Protein AF-0000000077833123 (afdb_homodimer)

Organism: Podarcis muralis (NCBI:txid64176)

InterPro domains:
  IPR004303 Protein-arginine deiminase [PIRSF001247] (1-667)
  IPR004303 Protein-arginine deiminase [PTHR10837] (1-667)
  IPR008972 Cupredoxin [SSF49503] (4-114)
  IPR013530 Protein-arginine deiminase, C-terminal [PF03068] (284-664)
  IPR013732 Protein-arginine deiminase (PAD), N-terminal [PF08526] (1-113)
  IPR013733 Protein-arginine deiminase (PAD), central domain [PF08527] (115-273)
  IPR036556 Protein-arginine deiminase, central domain superfamily [G3DSA:2.60.40.1700] (121-293)
  IPR036556 Protein-arginine deiminase, central domain superfamily [SSF110083] (115-293)
  IPR038685 PAD, N-terminal domain superfamily [G3DSA:2.60.40.1860] (1-119)

pLDDT: mean 92.43, std 8.28, range [43.03, 98.88]

Secondary structure (DSSP, 8-state):
---EEEE---SSS-EEEEEETT-EEEE-HHHHPPTT--EEEEEE-TTEEEEEEETTEEEE--SS---EE--TT-EEEEEESS--SSTT-EEEEEEEE-TT-SS-SEEEEEEEEEEEEEEE--TT-SSSPPTT-S--S----STT---EEE-B--S-SSTTS--GGGSS----HHHHTTSEEEEEEEES-HHHHHHEEEEEEE-GGGTTTEEEEEE-SSS--GGGEEEEEBTTB-EEEEPPPSS-SEEEEEEEE-S--BTTB-SEEEEEEEEEEE--TTS-EEEEEEEEEEEEEPPPEE--TTSPEEEEEEE--TT-HHHHHHHHHHHHHHT-EEEEE-HHHHTT---HHHHEEEEEEE-SS-EEEEEEE-TT-STTTTHIIIII-BTTBEEEE----STT----GGGSGGGEEEPPPEEETTEEETT--EEEEESTTSSS-----HHHHHHHHHT-SS--EEEE-TTBSS--GGGTEEEEE-SSTTSEEEEEEEHHHHHHHHHHHIIIIITT-EESTTS-TTS--EEHHHHHH-HHHHHHHHHHHHHHHHHHHHHHHHHT--GGGEEEEE--EEE-SS-TTSEEESS--TTS-EEETTEEEEE-----EETTEEHHHHHHHHHHGGGT-EEEEE--TTTTGGGT--HHHHEEEEEPPPSS-GGGS--/---EEEE---SSS-EEEEEETT-EEEE-HHHHPPTT--EEEEEE-TTEEEEEEETTEEEE--SS-PPEE--TT-EEEEEESS--SSTT-EEEEEEEE-TT-SS-SEEEEEEEEEEEEEEE--TT-SSSPPTT-S--S----STT---EEE-B--S-SSTTS--GGGSS----HHHHTTSEEEEEEEES-HHHHHHEEEEEEE-GGGTTTEEEEEE-SSS--GGGEEEEEBTTB-EEEEPPPTT-SEEEEEEEE-S--BTTB-SEEEEEEEEEEE--TTS-EEEEEEEEEEEEEPPPEE--TTSPEEEEEEE--TT-HHHHHHHHHHHHHHT-EEEEE-HHHHTT---HHHHEEEEEEE-SS-EEEEEEE-TT-STTTTHIIIII-BTTBEEEE----STT----GGGSGGGEEEPPPEEETTEEETT--EEEEE-TTSSS-----HHHHHHHHHT-SS--EEEE-TTBSS--GGGTEEEEE-SSTTSEEEEEEEHHHHHHHHHHHIIIIITT-EESTTS-TTS--EEHHHHHH-HHHHHHHHHHHHHHHHHHHHHHHHHT--GGGEEEEE--EEE-SS-TTSEEESS--TTS-EEETTEEEEE-----EETTEEHHHHHHHHHHGGGT-EEEEE--TTTTGGGT--TTTTEEEEEPPPSS-GGGS--

Nearest PDB structures (foldseek):
  2dw5-assembly1_A  TM=9.706E-01  e=1.388E-95  Homo sapiens
  2dex-assembly1_X  TM=9.723E-01  e=1.840E-94  Homo sapiens
  4n2c-assembly1_A-2  TM=9.463E-01  e=4.541E-90  Homo sapiens
  9b98-assembly1_A-2  TM=9.558E-01  e=1.757E-85  Homo sapiens
  7d4y-assembly1_A  TM=9.375E-01  e=8.943E-87  Homo sapiens

Sequence (1334 aa):
MSEQRWVRLSTEEPTSTVCVLGTEMSLDVCGAAPSGATAFDVWGTSGVNLYIIHNGEVLKIPSCVPKWPLDCKVEVVVTMDQPSAEVNEDKVRISYYKDNGRTPMAKALLHLTCVEISLDADTNRSGTVQRRAKNKKNWTWGPEGKGAILLVNCDRDEPQDKMDNEDKKLESFLDRRDMSLMILTTRGPEDIFEDHQLVLHVSASDADKVGVFHAQGKRKKLSQHTHVLGHGKSSYVVEPSCDEEEHHFYVEGLAFPDIGFSGLVTFHATLLEATAKALPEAPIFNDTVVFRVAPWIMTPNTLQPITVYVCSIKGNADFVVEISKLSKKAGCRLIICPEAENRGDRWIQDEMEIGYTQAPHKSFPVVFDSPRKRELDGFPYKAVLGPDFGYVTRKAEGKGNSVSTLDSFGNLEVSPPVTVRGKEYPLGRVIIGSALPMPHGDKMVKVVRDFLYAQEVQSPIELYSAWLLVGHVDEFMCFVPASDRKGFRLLLASPSRCYKLLKEKEQEGYGDAMMFDGLGKDDKEISITAILADKSLRSINEYCQKCIDWNRDLLKEELELEEEDIIDIPQLFTRSSYSPSKAVAYFPDIVNMLVLGKYLGIPKPFGPIIHEQCCLEEEVRRLLEPLGLSCTFIDDYETYHKDLGEVHCGTNVRRKAFSFKWWNMTPMSEQRWVRLSTEEPTSTVCVLGTEMSLDVCGAAPSGATAFDVWGTSGVNLYIIHNGEVLKIPSCVPKWPLDCKVEVVVTMDQPSAEVNEDKVRISYYKDNGRTPMAKALLHLTCVEISLDADTNRSGTVQRRAKNKKNWTWGPEGKGAILLVNCDRDEPQDKMDNEDKKLESFLDRRDMSLMILTTRGPEDIFEDHQLVLHVSASDADKVGVFHAQGKRKKLSQHTHVLGHGKSSYVVEPSCDEEEHHFYVEGLAFPDIGFSGLVTFHATLLEATAKALPEAPIFNDTVVFRVAPWIMTPNTLQPITVYVCSIKGNADFVVEISKLSKKAGCRLIICPEAENRGDRWIQDEMEIGYTQAPHKSFPVVFDSPRKRELDGFPYKAVLGPDFGYVTRKAEGKGNSVSTLDSFGNLEVSPPVTVRGKEYPLGRVIIGSALPMPHGDKMVKVVRDFLYAQEVQSPIELYSAWLLVGHVDEFMCFVPASDRKGFRLLLASPSRCYKLLKEKEQEGYGDAMMFDGLGKDDKEISITAILADKSLRSINEYCQKCIDWNRDLLKEELELEEEDIIDIPQLFTRSSYSPSKAVAYFPDIVNMLVLGKYLGIPKPFGPIIHEQCCLEEEVRRLLEPLGLSCTFIDDYETYHKDLGEVHCGTNVRRKAFSFKWWNMTP

Foldseek 3Di:
DAAEFEDEWELVDEAEDEAAARHKYKYPLLRHADPQFFKKWKDKDPQKWKWKQDPNDIHGQDPPIDIDTRDPRIIIMIHGHDFDADGLPMKMKMFTDHVVDPHGPTMTMYRYGYKYKAKWFQFQQQQDIDPPDPPQQDFAFAPRTTAFAAEAQFFAADQVDHGLLPDQAQPDVLSLLNWTKIKIFIGYDLVLCVQKWKKKFKDPLCQAFKWKWKQDDDVSDRVRTGTATHPPHGMHTDDDDPPDRMIIMTMHTNDAFFPSHLQKIKMKIWIWHDPDPPDDTDTRDMYMGMYGYWHWAAAALQFAFAEKEFEDDPPCVQQLVLVVVLCVVLVHHYDYHYCVQQVRPQQVQQQWGKTKTDGSSDIAIEIEGFQPPPSNNCCCVNPVRYRRYGYDYWHQDDDPQDAALQSGCLQWHFDDWFAAPNATLNRTAIEGEWQPPDPDTDDHGPRVVRSRCSSVSHHYDYAHQVLAPSSHPLLFWGWAAFPDDRRIAIEGEAQVVQLVLLVVCVVVVQQQFWFCPPPPPVDDIDGSVRCNPDVQQVVSRVVVNVRRVRRVVSCCNVRVDDPVRYDYQHWGWAADPVHRSHIATPFARFSSWRRNNQEIEGAARRAGADPNDRSSVVVVCVRRVVRVHHYDYGHCGVPARVVRHHHNSSMHTDGDHDPDDSSNHDD/DAAEFEDEWELVDEAEDEAEARHKYKYPLLRHADPQFFKKWKDKDPQKWKWKQDPNDIHGQDPPIDIGTRDPRIIIMIHGHDFDADGLPMKMKMFTDHDPDPDGPTMTMYRYGYKYKAKWFQFQQQQDIDPPDPPQQDFAFANRTTAFAAEAQFFAADQVDHGLLPDQAQDDVLSLLNWTKIKIFIGYDLVLCVQKWKKKFKDPLCQAFKWKWKQDDDVSPRVRTGTATHPPHGMHTDHDDPPDRMIIMTMHTNDAFFPSHLQKIKMKIWIWHDPDPVDDTDTRDMYMGMYGYWHWAAAALQFAFAEKEFEDDPPCVQQVVVVVVLCVVLVHHYDYHYCVQQVHPQQVQQQWGKTKTDGSSDIAIEIEGFQPPPSNNCCCVNPVGYRRYGYDYWHQDDPPQDAALQSGCLQWHFDDWFAAPNATLNRGAIEGEWQPPDPDTDDHGPRVVRSRVSSVSHHYDYAHQVLAPSSHPLLFWGWAAFPDDRRIAIEGEAQVVQLVLLVVCVVVVQQQFWFCPPPPDVDDIDGSVRCNVDPQQVVSRVVVNVRRVRRVVSCCNVRVDDPVRYDHQHWGWAADPVGRSHIATPFARFSSWRRNNQEIEGADRRAGADPNDRSSVVVVCVRRVVRVHHYDYGHCCVPARVVRHHHNSSMHTDGDHDPDDSSNHDD

Solvent-accessible surface area (backbone atoms only — not comparable to full-atom values): 68453 Å² total; per-residue (Å²): 127,66,61,52,41,70,41,80,55,32,56,85,51,72,36,75,48,78,42,50,56,76,34,35,35,37,39,37,59,68,78,36,51,59,89,76,48,41,28,30,33,68,47,58,41,90,73,48,45,49,30,34,33,50,92,89,38,78,39,74,61,62,91,71,67,63,74,38,72,64,46,93,65,46,36,42,35,41,38,47,88,62,56,28,82,38,78,54,64,39,44,38,38,38,37,28,14,38,84,90,46,87,60,64,76,46,48,27,40,35,29,32,24,29,25,36,71,43,60,26,31,24,30,76,54,77,57,50,66,37,78,82,62,86,66,29,72,44,69,50,59,23,81,84,31,33,25,20,56,22,32,50,30,37,22,20,76,50,85,93,51,65,43,50,50,74,56,76,66,63,87,45,71,71,55,54,58,49,31,32,61,35,38,41,36,48,45,49,34,68,65,56,51,72,62,25,48,38,34,42,32,40,44,79,92,36,22,76,36,33,38,30,26,38,46,38,72,92,77,52,48,63,88,32,40,42,64,47,33,22,84,83,30,38,31,35,77,56,74,74,50,98,83,48,50,60,43,45,31,40,34,28,18,51,51,66,27,25,59,85,37,85,26,69,39,48,39,35,44,32,36,26,37,64,71,46,96,79,40,62,63,36,65,78,46,73,37,49,36,26,33,33,39,28,40,76,42,71,65,29,53,66,37,52,51,46,35,38,38,35,51,46,45,94,84,36,61,68,44,52,50,52,50,47,54,50,31,54,73,55,66,27,46,76,47,73,42,45,40,89,55,20,63,72,43,52,49,50,16,28,46,38,49,48,26,27,37,54,39,69,76,40,69,35,43,25,34,43,37,38,56,66,68,57,58,43,55,55,38,59,68,70,70,58,34,23,66,71,20,20,54,47,72,48,76,68,68,68,94,87,36,61,80,49,65,38,35,22,33,44,15,53,50,44,41,62,50,38,56,37,95,85,43,68,27,82,62,8,31,29,36,33,21,22,21,57,86,48,66,66,67,63,56,47,38,61,61,57,51,40,36,53,55,36,38,46,64,33,58,70,45,80,36,55,18,52,59,31,63,64,18,33,42,36,71,41,30,38,62,42,56,28,90,54,93,78,44,40,34,41,37,30,51,18,28,64,54,31,52,51,53,46,50,52,40,33,74,74,68,45,27,76,28,33,25,37,62,86,48,61,88,88,48,75,63,43,29,41,49,56,60,76,63,34,61,69,53,49,53,52,23,54,44,49,36,46,41,45,38,44,39,48,33,48,47,27,62,72,49,54,50,55,73,88,37,46,42,75,37,59,32,54,41,33,67,29,91,91,40,66,65,16,32,38,66,61,41,38,42,48,47,19,35,37,61,38,56,47,39,33,41,25,26,37,50,47,38,31,52,55,96,89,32,38,52,56,61,50,51,50,44,65,70,43,36,82,55,64,34,42,84,38,71,39,72,39,51,80,67,24,31,76,74,76,40,34,45,30,37,34,24,41,61,41,53,51,76,75,89,71,59,76,62,43,45,68,118,128,67,61,52,41,69,40,81,54,32,54,85,48,70,37,74,47,77,41,51,57,76,36,36,35,36,39,36,59,66,77,35,51,58,89,74,50,40,25,29,32,66,48,59,40,91,72,49,45,50,31,36,34,49,89,90,38,80,39,73,61,61,93,71,66,64,73,37,72,62,46,94,65,46,34,42,35,40,38,47,88,62,57,29,83,38,78,54,64,39,44,37,37,37,35,29,15,38,73,93,47,87,61,64,76,46,48,28,39,36,30,32,23,29,25,36,69,45,58,27,32,22,29,76,53,77,56,50,66,38,78,82,62,86,66,28,72,43,71,48,61,22,83,83,31,33,24,20,56,22,31,50,31,38,22,19,75,48,86,95,53,65,43,51,50,75,55,78,67,64,87,44,73,72,55,53,59,48,32,32,62,34,39,40,38,49,46,50,35,68,65,55,51,71,62,26,49,39,33,41,32,41,44,80,90,34,21,75,37,34,38,30,26,40,47,39,70,92,77,51,48,63,88,33,40,41,65,48,32,23,84,84,29,38,32,36,77,56,74,76,49,97,84,49,49,61,43,45,30,40,32,28,18,51,51,65,27,26,59,86,37,84,27,68,40,50,39,35,44,32,36,28,37,63,72,45,95,79,40,64,64,35,64,79,45,73,39,48,37,25,32,34,39,28,40,76,42,71,64,29,53,67,37,53,52,44,36,38,37,35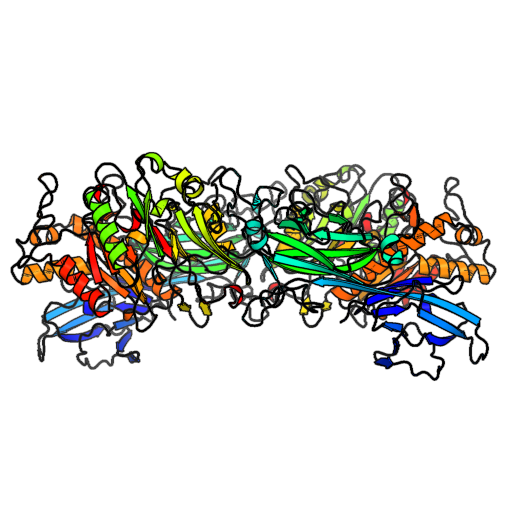,54,44,43,94,84,36,62,70,44,52,51,52,51,49,53,50,29,54,73,55,67,26,47,75,47,73,42,45,40,91,55,21,63,72,44,52,49,50,15,29,44,36,47,49,26,27,38,56,39,70,75,40,69,36,42,26,35,44,37,39,57,67,68,57,59,43,56,57,38,57,67,71,70,60,35,24,66,71,20,19,55,45,72,50,74,68,67,68,94,88,35,63,80,50,63,36,36,24,35,44,17,53,49,43,41,63,50,38,57,38,96,85,43,68,27,82,61,8,31,31,35,35,21,21,21,56,85,48,70,64,68,65,55,46,36,60,61,55,51,38,35,54,57,36,38,46,65,32,56,68,43,81,37,54,18,53,60,30,65,64,18,33,42,36,70,42,29,39,62,41,58,28,90,51,92,77,43,39,32,41,37,31,50,19,26,63,52,31,52,50,52,47,51,51,40,33,73,73,70,44,28,76,28,33,25,37,62,86,49,61,88,88,48,75,61,43,29,41,49,56,58,76,64,34,61,68,53,49,52,51,24,53,46,50,37,46,42,45,39,45,40,47,32,50,45,25,64,73,49,54,51,54,72,87,38,47,44,76,38,60,32,55,42,34,68,29,88,91,39,66,66,17,32,38,66,60,42,37,43,48,46,19,34,36,60,39,57,47,40,31,42,25,26,38,48,47,37,33,52,55,95,88,32,38,53,57,61,52,50,51,41,66,69,43,35,83,54,64,34,43,84,39,72,39,73,38,52,81,68,24,31,75,72,76,38,34,44,29,36,34,24,41,61,41,52,52,76,72,88,70,62,78,61,43,42,67,116

Structure (mmCIF, N/CA/C/O backbone):
data_AF-0000000077833123-model_v1
#
loop_
_entity.id
_entity.type
_entity.pdbx_description
1 polymer 'Protein-arginine deiminase'
#
loop_
_atom_site.group_PDB
_atom_site.id
_atom_site.type_symbol
_atom_site.label_atom_id
_atom_site.label_alt_id
_atom_site.label_comp_id
_atom_site.label_asym_id
_atom_site.label_entity_id
_atom_site.label_seq_id
_atom_site.pdbx_PDB_ins_code
_atom_site.Cartn_x
_atom_site.Cartn_y
_atom_site.Cartn_z
_atom_site.occupancy
_atom_site.B_iso_or_equiv
_atom_site.auth_seq_id
_atom_site.auth_comp_id
_atom_site.auth_asym_id
_atom_site.auth_atom_id
_atom_site.pdbx_PDB_model_num
ATOM 1 N N . MET A 1 1 ? -9.344 9.93 23.531 1 43.25 1 MET A N 1
ATOM 2 C CA . MET A 1 1 ? -9.711 11.211 24.125 1 43.25 1 MET A CA 1
ATOM 3 C C . MET A 1 1 ? -10.664 11.977 23.219 1 43.25 1 MET A C 1
ATOM 5 O O . MET A 1 1 ? -10.586 11.867 21.984 1 43.25 1 MET A O 1
ATOM 9 N N . SER A 1 2 ? -11.711 12.359 23.875 1 51.53 2 SER A N 1
ATOM 10 C CA . SER A 1 2 ? -12.711 13.148 23.141 1 51.53 2 SER A CA 1
ATOM 11 C C . SER A 1 2 ? -12.07 14.328 22.422 1 51.53 2 SER A C 1
ATOM 13 O O . SER A 1 2 ? -11.047 14.852 22.875 1 51.53 2 SER A O 1
ATOM 15 N N . GLU A 1 3 ? -12.5 14.57 21.219 1 78 3 GLU A N 1
ATOM 16 C CA . GLU A 1 3 ? -12.094 15.758 20.469 1 78 3 GLU A CA 1
ATOM 17 C C . GLU A 1 3 ? -12.25 17.016 21.328 1 78 3 GLU A C 1
ATOM 19 O O . GLU A 1 3 ? -13.258 17.188 22.016 1 78 3 GLU A O 1
ATOM 24 N N . GLN A 1 4 ? -11.172 17.703 21.562 1 86.75 4 GLN A N 1
ATOM 25 C CA . GLN A 1 4 ? -11.164 18.906 22.391 1 86.75 4 GLN A CA 1
ATOM 26 C C . GLN A 1 4 ? -10.977 20.156 21.531 1 86.75 4 GLN A C 1
ATOM 28 O O . GLN A 1 4 ? -10.18 20.172 20.609 1 86.75 4 GLN A O 1
ATOM 33 N N . ARG A 1 5 ? -11.828 21.156 21.828 1 93.81 5 ARG A N 1
ATOM 34 C CA . ARG A 1 5 ? -11.734 22.438 21.109 1 93.81 5 ARG A CA 1
ATOM 35 C C . ARG A 1 5 ? -11.312 23.547 22.062 1 93.81 5 ARG A C 1
ATOM 37 O O . ARG A 1 5 ? -11.891 23.719 23.141 1 93.81 5 ARG A O 1
ATOM 44 N N . TRP A 1 6 ? -10.336 24.297 21.672 1 92.94 6 TRP A N 1
ATOM 45 C CA . TRP A 1 6 ? -9.844 25.438 22.438 1 92.94 6 TRP A CA 1
ATOM 46 C C . TRP A 1 6 ? -10.727 26.656 22.203 1 92.94 6 TRP A C 1
ATOM 48 O O . TRP A 1 6 ? -11.016 27.016 21.062 1 92.94 6 TRP A O 1
ATOM 58 N N . VAL A 1 7 ? -11.234 27.281 23.328 1 94 7 VAL A N 1
ATOM 59 C CA . VAL A 1 7 ? -12.133 28.438 23.219 1 94 7 VAL A CA 1
ATOM 60 C C . VAL A 1 7 ? -11.516 29.625 23.938 1 94 7 VAL A C 1
ATOM 62 O O . VAL A 1 7 ? -11.188 29.547 25.125 1 94 7 VAL A O 1
ATOM 65 N N . ARG A 1 8 ? -11.367 30.672 23.234 1 93 8 ARG A N 1
ATOM 66 C CA . ARG A 1 8 ? -10.859 31.922 23.812 1 93 8 ARG A CA 1
ATOM 67 C C . ARG A 1 8 ? -11.992 32.75 24.422 1 93 8 ARG A C 1
ATOM 69 O O . ARG A 1 8 ? -13.078 32.812 23.844 1 93 8 ARG A O 1
ATOM 76 N N . LEU A 1 9 ? -11.742 33.281 25.609 1 94.06 9 LEU A N 1
ATOM 77 C CA . LEU A 1 9 ? -12.719 34.094 26.328 1 94.06 9 LEU A CA 1
ATOM 78 C C . LEU A 1 9 ? -12.359 35.562 26.281 1 94.06 9 LEU A C 1
ATOM 80 O O . LEU A 1 9 ? -11.242 35.906 25.906 1 94.06 9 LEU A O 1
ATOM 84 N N . SER A 1 10 ? -13.422 36.375 26.562 1 92.19 10 SER A N 1
ATOM 85 C CA . SER A 1 10 ? -13.219 37.812 26.625 1 92.19 10 SER A CA 1
ATOM 86 C C . SER A 1 10 ? -13.93 38.406 27.844 1 92.19 10 SER A C 1
ATOM 88 O O . SER A 1 10 ? -15.039 38 28.188 1 92.19 10 SER A O 1
ATOM 90 N N . THR A 1 11 ? -13.266 39.281 28.547 1 93.25 11 THR A N 1
ATOM 91 C CA . THR A 1 11 ? -13.898 40 29.656 1 93.25 11 THR A CA 1
ATOM 92 C C . THR A 1 11 ? -14.562 41.281 29.172 1 93.25 11 THR A C 1
ATOM 94 O O . THR A 1 11 ? -15.289 41.938 29.922 1 93.25 11 THR A O 1
ATOM 97 N N . GLU A 1 12 ? -14.398 41.625 27.922 1 88.44 12 GLU A N 1
ATOM 98 C CA . GLU A 1 12 ? -14.953 42.875 27.375 1 88.44 12 GLU A CA 1
ATOM 99 C C . GLU A 1 12 ? -16.359 42.656 26.844 1 88.44 12 GLU A C 1
ATOM 101 O O . GLU A 1 12 ? -17.25 43.469 27.047 1 88.44 12 GLU A O 1
ATOM 106 N N . GLU A 1 13 ? -16.484 41.625 26.109 1 90.81 13 GLU A N 1
ATOM 107 C CA . GLU A 1 13 ? -17.797 41.25 25.578 1 90.81 13 GLU A CA 1
ATOM 108 C C . GLU A 1 13 ? -18.047 39.75 25.734 1 90.81 13 GLU A C 1
ATOM 110 O O . GLU A 1 13 ? -17.109 38.938 25.703 1 90.81 13 GLU A O 1
ATOM 115 N N . PRO A 1 14 ? -19.266 39.469 25.906 1 93.88 14 PRO A N 1
ATOM 116 C CA . PRO A 1 14 ? -19.562 38.031 25.984 1 93.88 14 PRO A CA 1
ATOM 117 C C . PRO A 1 14 ? -19.203 37.281 24.719 1 93.88 14 PRO A C 1
ATOM 119 O O . PRO A 1 14 ? -19.375 37.812 23.609 1 93.88 14 PRO A O 1
ATOM 122 N N . THR A 1 15 ? -18.75 36.125 24.891 1 93.81 15 THR A N 1
ATOM 123 C CA . THR A 1 15 ? -18.438 35.219 23.781 1 93.81 15 THR A CA 1
ATOM 124 C C . THR A 1 15 ? -19.562 34.219 23.578 1 93.81 15 THR A C 1
ATOM 126 O O . THR A 1 15 ? -20.188 33.75 24.547 1 93.81 15 THR A O 1
ATOM 129 N N . SER A 1 16 ? -19.922 34 22.344 1 94.06 16 SER A N 1
ATOM 130 C CA . SER A 1 16 ? -20.891 32.938 22.016 1 94.06 16 SER A CA 1
ATOM 131 C C . SER A 1 16 ? -20.266 31.891 21.109 1 94.06 16 SER A C 1
ATOM 133 O O . SER A 1 16 ? -19.484 32.219 20.219 1 94.06 16 SER A O 1
ATOM 135 N N . THR A 1 17 ? -20.531 30.656 21.438 1 94 17 THR A N 1
ATOM 136 C CA . THR A 1 17 ? -20 29.609 20.562 1 94 17 THR A CA 1
ATOM 137 C C . THR A 1 17 ? -20.891 28.359 20.625 1 94 17 THR A C 1
ATOM 139 O O . THR A 1 17 ? -21.828 28.297 21.406 1 94 17 THR A O 1
ATOM 142 N N . VAL A 1 18 ? -20.641 27.531 19.672 1 95.31 18 VAL A N 1
ATOM 143 C CA . VAL A 1 18 ? -21.375 26.266 19.562 1 95.31 18 VAL A CA 1
ATOM 144 C C . VAL A 1 18 ? -20.562 25.156 20.203 1 95.31 18 VAL A C 1
ATOM 146 O O . VAL A 1 18 ? -19.344 25.094 20.047 1 95.31 18 VAL A O 1
ATOM 149 N N . CYS A 1 19 ? -21.219 24.359 21.016 1 95.31 19 CYS A N 1
ATOM 150 C CA . CYS A 1 19 ? -20.656 23.109 21.547 1 95.31 19 CYS A CA 1
ATOM 151 C C . CYS A 1 19 ? -21.297 21.906 20.875 1 95.31 19 CYS A C 1
ATOM 153 O O . CYS A 1 19 ? -22.516 21.812 20.797 1 95.31 19 CYS A O 1
ATOM 155 N N . VAL A 1 20 ? -20.5 21 20.391 1 94.62 20 VAL A N 1
ATOM 156 C CA . VAL A 1 20 ? -21.031 19.797 19.766 1 94.62 20 VAL A CA 1
ATOM 157 C C . VAL A 1 20 ? -21.062 18.656 20.781 1 94.62 20 VAL A C 1
ATOM 159 O O . VAL A 1 20 ? -20.062 18.406 21.469 1 94.62 20 VAL A O 1
ATOM 162 N N . LEU A 1 21 ? -22.141 17.984 20.844 1 93.62 21 LEU A N 1
ATOM 163 C CA . LEU A 1 21 ? -22.312 16.875 21.781 1 93.62 21 LEU A CA 1
ATOM 164 C C . LEU A 1 21 ? -21.188 15.852 21.609 1 93.62 21 LEU A C 1
ATOM 166 O O . LEU A 1 21 ? -20.828 15.492 20.484 1 93.62 21 LEU A O 1
ATOM 170 N N . GLY A 1 22 ? -20.641 15.406 22.797 1 90.19 22 GLY A N 1
ATOM 171 C CA . GLY A 1 22 ? -19.594 14.391 22.766 1 90.19 22 GLY A CA 1
ATOM 172 C C . GLY A 1 22 ? -18.188 14.977 22.703 1 90.19 22 GLY A C 1
ATOM 173 O O . GLY A 1 22 ? -17.203 14.234 22.734 1 90.19 22 GLY A O 1
ATOM 174 N N . THR A 1 23 ? -18.094 16.297 22.531 1 93.06 23 THR A N 1
ATOM 175 C CA . THR A 1 23 ? -16.797 16.953 22.5 1 93.06 23 THR A CA 1
ATOM 176 C C . THR A 1 23 ? -16.562 17.75 23.781 1 93.06 23 THR A C 1
ATOM 178 O O . THR A 1 23 ? -17.469 17.906 24.594 1 93.06 23 THR A O 1
ATOM 181 N N . GLU A 1 24 ? -15.328 18.062 24 1 94.12 24 GLU A N 1
ATOM 182 C CA . GLU A 1 24 ? -14.93 18.891 25.141 1 94.12 24 GLU A CA 1
ATOM 183 C C . GLU A 1 24 ? -14.438 20.266 24.688 1 94.12 24 GLU A C 1
ATOM 185 O O . GLU A 1 24 ? -13.805 20.375 23.641 1 94.12 24 GLU A O 1
ATOM 190 N N . MET A 1 25 ? -14.766 21.234 25.422 1 95.12 25 MET A N 1
ATOM 191 C CA . MET A 1 25 ? -14.242 22.578 25.188 1 95.12 25 MET A CA 1
ATOM 192 C C . MET A 1 25 ? -13.273 22.984 26.297 1 95.12 25 MET A C 1
ATOM 194 O O . MET A 1 25 ? -13.609 22.906 27.484 1 95.12 25 MET A O 1
ATOM 198 N N . SER A 1 26 ? -12.148 23.297 25.938 1 93.06 26 SER A N 1
ATOM 199 C CA . SER A 1 26 ? -11.164 23.844 26.859 1 93.06 26 SER A CA 1
ATOM 200 C C . SER A 1 26 ? -11.133 25.359 26.812 1 93.06 26 SER A C 1
ATOM 202 O O . SER A 1 26 ? -10.891 25.953 25.75 1 93.06 26 SER A O 1
ATOM 204 N N . LEU A 1 27 ? -11.391 25.969 27.969 1 93.38 27 LEU A N 1
ATOM 205 C CA . LEU A 1 27 ? -11.508 27.422 28.016 1 93.38 27 LEU A CA 1
ATOM 206 C C . LEU A 1 27 ? -10.156 28.047 28.359 1 93.38 27 LEU A C 1
ATOM 208 O O . LEU A 1 27 ? -9.453 27.594 29.25 1 93.38 27 LEU A O 1
ATOM 212 N N . ASP A 1 28 ? -9.844 29.078 27.625 1 90.44 28 ASP A N 1
ATOM 213 C CA . ASP A 1 28 ? -8.617 29.828 27.859 1 90.44 28 ASP A CA 1
ATOM 214 C C . ASP A 1 28 ? -8.781 30.797 29.031 1 90.44 28 ASP A C 1
ATOM 216 O O . ASP A 1 28 ? -8.758 32 28.844 1 90.44 28 ASP A O 1
ATOM 220 N N . VAL A 1 29 ? -8.742 30.328 30.25 1 91.62 29 VAL A N 1
ATOM 221 C CA . VAL A 1 29 ? -8.992 31.125 31.453 1 91.62 29 VAL A CA 1
ATOM 222 C C . VAL A 1 29 ? -7.828 32.094 31.672 1 91.62 29 VAL A C 1
ATOM 224 O O . VAL A 1 29 ? -8.039 33.281 31.969 1 91.62 29 VAL A O 1
ATOM 227 N N . CYS A 1 30 ? -6.676 31.656 31.5 1 88.19 30 CYS A N 1
ATOM 228 C CA . CYS A 1 30 ? -5.5 32.5 31.734 1 88.19 30 CYS A CA 1
ATOM 229 C C . CYS A 1 30 ? -5.371 33.562 30.672 1 88.19 30 CYS A C 1
ATOM 231 O O . CYS A 1 30 ? -4.965 34.688 30.969 1 88.19 30 CYS A O 1
ATOM 233 N N . GLY A 1 31 ? -5.727 33.219 29.484 1 87.69 31 GLY A N 1
ATOM 234 C CA . GLY A 1 31 ? -5.59 34.156 28.391 1 87.69 31 GLY A CA 1
ATOM 235 C C . GLY A 1 31 ? -6.535 35.344 28.5 1 87.69 31 GLY A C 1
ATOM 236 O O . GLY A 1 31 ? -6.219 36.438 28.031 1 87.69 31 GLY A O 1
ATOM 237 N N . ALA A 1 32 ? -7.613 35.125 29.125 1 90.75 32 ALA A N 1
ATOM 238 C CA . ALA A 1 32 ? -8.625 36.188 29.234 1 90.75 32 ALA A CA 1
ATOM 239 C C . ALA A 1 32 ? -8.477 36.969 30.531 1 90.75 32 ALA A C 1
ATOM 241 O O . ALA A 1 32 ? -9.133 37.969 30.734 1 90.75 32 ALA A O 1
ATOM 242 N N . ALA A 1 33 ? -7.633 36.531 31.406 1 92 33 ALA A N 1
ATOM 243 C CA . ALA A 1 33 ? -7.516 37.156 32.719 1 92 33 ALA A CA 1
ATOM 244 C C . ALA A 1 33 ? -6.996 38.594 32.625 1 92 33 ALA A C 1
ATOM 246 O O . ALA A 1 33 ? -6.043 38.844 31.906 1 92 33 ALA A O 1
ATOM 247 N N . PRO A 1 34 ? -7.699 39.5 33.312 1 90.44 34 PRO A N 1
ATOM 248 C CA . PRO A 1 34 ? -7.152 40.875 33.375 1 90.44 34 PRO A CA 1
ATOM 249 C C . PRO A 1 34 ? -5.836 40.938 34.156 1 90.44 34 PRO A C 1
ATOM 251 O O . PRO A 1 34 ? -5.523 40.031 34.938 1 90.44 34 PRO A O 1
ATOM 254 N N . SER A 1 35 ? -5.18 42 33.875 1 87.5 35 SER A N 1
ATOM 255 C CA . SER A 1 35 ? -3.912 42.188 34.562 1 87.5 35 SER A CA 1
ATOM 256 C C . SER A 1 35 ? -4.105 42.25 36.062 1 87.5 35 SER A C 1
ATOM 258 O O . SER A 1 35 ? -5.023 42.906 36.562 1 87.5 35 SER A O 1
ATOM 260 N N . GLY A 1 36 ? -3.338 41.531 36.75 1 86.56 36 GLY A N 1
ATOM 261 C CA . GLY A 1 36 ? -3.361 41.562 38.219 1 86.56 36 GLY A CA 1
ATOM 262 C C . GLY A 1 36 ? -4.203 40.469 38.844 1 86.56 36 GLY A C 1
ATOM 263 O O . GLY A 1 36 ? -4.133 40.219 40.031 1 86.56 36 GLY A O 1
ATOM 264 N N . ALA A 1 37 ? -5.004 39.75 38 1 92.62 37 ALA A N 1
ATOM 265 C CA . ALA A 1 37 ? -5.812 38.656 38.531 1 92.62 37 ALA A CA 1
ATOM 266 C C . ALA A 1 37 ? -4.926 37.5 39 1 92.62 37 ALA A C 1
ATOM 268 O O . ALA A 1 37 ? -3.934 37.188 38.344 1 92.62 37 ALA A O 1
ATOM 269 N N . THR A 1 38 ? -5.25 36.906 40.156 1 92.31 38 THR A N 1
ATOM 270 C CA . THR A 1 38 ? -4.445 35.812 40.688 1 92.31 38 THR A CA 1
ATOM 271 C C . THR A 1 38 ? -5.305 34.562 40.906 1 92.31 38 THR A C 1
ATOM 273 O O . THR A 1 38 ? -4.777 33.469 41.094 1 92.31 38 THR A O 1
ATOM 276 N N . ALA A 1 39 ? -6.586 34.781 40.906 1 92.19 39 ALA A N 1
ATOM 277 C CA . ALA A 1 39 ? -7.508 33.688 41.125 1 92.19 39 ALA A CA 1
ATOM 278 C C . ALA A 1 39 ? -8.766 33.844 40.281 1 92.19 39 ALA A C 1
ATOM 280 O O . ALA A 1 39 ? -9.016 34.906 39.719 1 92.19 39 ALA A O 1
ATOM 281 N N . PHE A 1 40 ? -9.477 32.75 40.156 1 92.31 40 PHE A N 1
ATOM 282 C CA . PHE A 1 40 ? -10.734 32.812 39.406 1 92.31 40 PHE A CA 1
ATOM 283 C C . PHE A 1 40 ? -11.727 31.781 39.938 1 92.31 40 PHE A C 1
ATOM 285 O O . PHE A 1 40 ? -11.344 30.859 40.656 1 92.31 40 PHE A O 1
ATOM 292 N N . ASP A 1 41 ? -12.914 31.953 39.75 1 92.25 41 ASP A N 1
ATOM 293 C CA . ASP A 1 41 ? -13.938 30.938 39.969 1 92.25 41 ASP A CA 1
ATOM 294 C C . ASP A 1 41 ? -14.773 30.719 38.719 1 92.25 41 ASP A C 1
ATOM 296 O O . ASP A 1 41 ? -14.711 31.516 37.781 1 92.25 41 ASP A O 1
ATOM 300 N N . VAL A 1 42 ? -15.43 29.594 38.625 1 92.94 42 VAL A N 1
ATOM 301 C CA . VAL A 1 42 ? -16.203 29.203 37.438 1 92.94 42 VAL A CA 1
ATOM 302 C C . VAL A 1 42 ? -17.625 28.859 37.844 1 92.94 42 VAL A C 1
ATOM 304 O O . VAL A 1 42 ? -17.844 28.203 38.875 1 92.94 42 VAL A O 1
ATOM 307 N N . TRP A 1 43 ? -18.531 29.391 37.125 1 92.81 43 TRP A N 1
ATOM 308 C CA . TRP A 1 43 ? -19.953 29.094 37.281 1 92.81 43 TRP A CA 1
ATOM 309 C C . TRP A 1 43 ? -20.594 28.734 35.969 1 92.81 43 TRP A C 1
ATOM 311 O O . TRP A 1 43 ? -20.219 29.266 34.906 1 92.81 43 TRP A O 1
ATOM 321 N N . GLY A 1 44 ? -21.562 27.766 35.938 1 93.38 44 GLY A N 1
ATOM 322 C CA . GLY A 1 44 ? -22.281 27.391 34.75 1 93.38 44 GLY A CA 1
ATOM 323 C C . GLY A 1 44 ? -23.734 27.031 35 1 93.38 44 GLY A C 1
ATOM 324 O O . GLY A 1 44 ? -24.094 26.656 36.125 1 93.38 44 GLY A O 1
ATOM 325 N N . THR A 1 45 ? -24.562 27.25 34.062 1 93.62 45 THR A N 1
ATOM 326 C CA . THR A 1 45 ? -25.953 26.844 34.156 1 93.62 45 THR A CA 1
ATOM 327 C C . THR A 1 45 ? -26.078 25.328 34.312 1 93.62 45 THR A C 1
ATOM 329 O O . THR A 1 45 ? -25.109 24.594 34.094 1 93.62 45 THR A O 1
ATOM 332 N N . SER A 1 46 ? -27.203 24.766 34.812 1 88.38 46 SER A N 1
ATOM 333 C CA . SER A 1 46 ? -27.438 23.375 35.188 1 88.38 46 SER A CA 1
ATOM 334 C C . SER A 1 46 ? -27.141 22.438 34 1 88.38 46 SER A C 1
ATOM 336 O O . SER A 1 46 ? -26.672 21.312 34.219 1 88.38 46 SER A O 1
ATOM 338 N N . GLY A 1 47 ? -27.234 22.781 32.75 1 88.88 47 GLY A N 1
ATOM 339 C CA . GLY A 1 47 ? -27 21.922 31.609 1 88.88 47 GLY A CA 1
ATOM 340 C C . GLY A 1 47 ? -25.531 21.844 31.188 1 88.88 47 GLY A C 1
ATOM 341 O O . GLY A 1 47 ? -25.172 21.031 30.344 1 88.88 47 GLY A O 1
ATOM 342 N N . VAL A 1 48 ? -24.672 22.484 31.969 1 94.5 48 VAL A N 1
ATOM 343 C CA . VAL A 1 48 ? -23.25 22.562 31.625 1 94.5 48 VAL A CA 1
ATOM 344 C C . VAL A 1 48 ? -22.438 21.781 32.656 1 94.5 48 VAL A C 1
ATOM 346 O O . VAL A 1 48 ? -22.609 21.969 33.875 1 94.5 48 VAL A O 1
ATOM 349 N N . ASN A 1 49 ? -21.656 20.797 32.219 1 94.06 49 ASN A N 1
ATOM 350 C CA . ASN A 1 49 ? -20.688 20.125 33.094 1 94.06 49 ASN A CA 1
ATOM 351 C C . ASN A 1 49 ? -19.344 20.844 33.094 1 94.06 49 ASN A C 1
ATOM 353 O O . ASN A 1 49 ? -18.781 21.141 32.031 1 94.06 49 ASN A O 1
ATOM 357 N N . LEU A 1 50 ? -18.859 21.141 34.25 1 93.5 50 LEU A N 1
ATOM 358 C CA . LEU A 1 50 ? -17.609 21.875 34.375 1 93.5 50 LEU A CA 1
ATOM 359 C C . LEU A 1 50 ? -16.547 21.031 35.062 1 93.5 50 LEU A C 1
ATOM 361 O O . LEU A 1 50 ? -16.812 20.406 36.094 1 93.5 50 LEU A O 1
ATOM 365 N N . TYR A 1 51 ? -15.422 21.031 34.438 1 91.69 51 TYR A N 1
ATOM 366 C CA . TYR A 1 51 ? -14.266 20.359 35 1 91.69 51 TYR A CA 1
ATOM 367 C C . TYR A 1 51 ? -13.055 21.281 35.062 1 91.69 51 TYR A C 1
ATOM 369 O O . TYR A 1 51 ? -12.977 22.25 34.281 1 91.69 51 TYR A O 1
ATOM 377 N N . ILE A 1 52 ? -12.234 21.078 36.031 1 88.19 52 ILE A N 1
ATOM 378 C CA . ILE A 1 52 ? -10.984 21.828 36.125 1 88.19 52 ILE A CA 1
ATOM 379 C C . ILE A 1 52 ? -9.805 20.875 36.031 1 88.19 52 ILE A C 1
ATOM 381 O O . ILE A 1 52 ? -9.82 19.812 36.656 1 88.19 52 ILE A O 1
ATOM 385 N N . ILE A 1 53 ? -8.984 21.125 35.094 1 82.31 53 ILE A N 1
ATOM 386 C CA . ILE A 1 53 ? -7.73 20.375 35.031 1 82.31 53 ILE A CA 1
ATOM 387 C C . ILE A 1 53 ? -6.637 21.141 35.781 1 82.31 53 ILE A C 1
ATOM 389 O O . ILE A 1 53 ? -6.332 22.281 35.438 1 82.31 53 ILE A O 1
ATOM 393 N N . HIS A 1 54 ? -6.195 20.562 36.844 1 75.5 54 HIS A N 1
ATOM 394 C CA . HIS A 1 54 ? -5.148 21.156 37.656 1 75.5 54 HIS A CA 1
ATOM 395 C C . HIS A 1 54 ? -4.109 20.125 38.062 1 75.5 54 HIS A C 1
ATOM 397 O O . HIS A 1 54 ? -4.445 19.125 38.719 1 75.5 54 HIS A O 1
ATOM 403 N N . ASN A 1 55 ? -2.867 20.391 37.719 1 69.69 55 ASN A N 1
ATOM 404 C CA . ASN A 1 55 ? -1.744 19.516 38.031 1 69.69 55 ASN A CA 1
ATOM 405 C C . ASN A 1 55 ? -1.995 18.094 37.531 1 69.69 55 ASN A C 1
ATOM 407 O O . ASN A 1 55 ? -1.782 17.125 38.281 1 69.69 55 ASN A O 1
ATOM 411 N N . GLY A 1 56 ? -2.568 18 36.375 1 66.94 56 GLY A N 1
ATOM 412 C CA . GLY A 1 56 ? -2.748 16.719 35.719 1 66.94 56 GLY A CA 1
ATOM 413 C C . GLY A 1 56 ? -4.004 15.992 36.188 1 66.94 56 GLY A C 1
ATOM 414 O O . GLY A 1 56 ? -4.348 14.938 35.656 1 66.94 56 GLY A O 1
ATOM 415 N N . GLU A 1 57 ? -4.652 16.547 37.125 1 76.31 57 GLU A N 1
ATOM 416 C CA . GLU A 1 57 ? -5.859 15.898 37.625 1 76.31 57 GLU A CA 1
ATOM 417 C C . GLU A 1 57 ? -7.117 16.625 37.156 1 76.31 57 GLU A C 1
ATOM 419 O O . GLU A 1 57 ? -7.137 17.859 37.062 1 76.31 57 GLU A O 1
ATOM 424 N N . VAL A 1 58 ? -8.023 15.82 36.625 1 77.06 58 VAL A N 1
ATOM 425 C CA . VAL A 1 58 ? -9.312 16.375 36.219 1 77.06 58 VAL A CA 1
ATOM 426 C C . VAL A 1 58 ? -10.305 16.297 37.375 1 77.06 58 VAL A C 1
ATOM 428 O O . VAL A 1 58 ? -10.555 15.211 37.938 1 77.06 58 VAL A O 1
ATOM 431 N N . LEU A 1 59 ? -10.695 17.438 37.906 1 79.38 59 LEU A N 1
ATOM 432 C CA . LEU A 1 59 ? -11.656 17.5 39 1 79.38 59 LEU A CA 1
ATOM 433 C C . LEU A 1 59 ? -12.969 18.109 38.531 1 79.38 59 LEU A C 1
ATOM 435 O O . LEU A 1 59 ? -12.977 19.125 37.812 1 79.38 59 LEU A O 1
ATOM 439 N N . LYS A 1 60 ? -13.984 17.297 38.781 1 80.12 60 LYS A N 1
ATOM 440 C CA . LYS A 1 60 ? -15.289 17.891 38.531 1 80.12 60 LYS A CA 1
ATOM 441 C C . LYS A 1 60 ? -15.57 19.047 39.469 1 80.12 60 LYS A C 1
ATOM 443 O O . LYS A 1 60 ? -15.32 18.953 40.656 1 80.12 60 LYS A O 1
ATOM 448 N N . ILE A 1 61 ? -15.828 20.25 39 1 73.5 61 ILE A N 1
ATOM 449 C CA . ILE A 1 61 ? -16.047 21.438 39.812 1 73.5 61 ILE A CA 1
ATOM 450 C C . ILE A 1 61 ? -17.391 21.344 40.5 1 73.5 61 ILE A C 1
ATOM 452 O O . ILE A 1 61 ? -18.438 21.203 39.844 1 73.5 61 ILE A O 1
ATOM 456 N N . PRO A 1 62 ? -17.297 21.156 41.938 1 63.38 62 PRO A N 1
ATOM 457 C CA . PRO A 1 62 ? -18.547 21.125 42.688 1 63.38 62 PRO A CA 1
ATOM 458 C C . PRO A 1 62 ? -19.281 22.469 42.625 1 63.38 62 PRO A C 1
ATOM 460 O O . PRO A 1 62 ? -18.703 23.484 42.25 1 63.38 62 PRO A O 1
ATOM 463 N N . SER A 1 63 ? -20.688 22.531 42.875 1 55.03 63 SER A N 1
ATOM 464 C CA . SER A 1 63 ? -21.578 23.688 42.938 1 55.03 63 SER A CA 1
ATOM 465 C C . SER A 1 63 ? -21.016 24.75 43.875 1 55.03 63 SER A C 1
ATOM 467 O O . SER A 1 63 ? -21.297 25.938 43.719 1 55.03 63 SER A O 1
ATOM 469 N N . CYS A 1 64 ? -20.281 24.375 44.938 1 55.62 64 CYS A N 1
ATOM 470 C CA . CYS A 1 64 ? -19.781 25.422 45.812 1 55.62 64 CYS A CA 1
ATOM 471 C C . CYS A 1 64 ? -18.469 25.984 45.281 1 55.62 64 CYS A C 1
ATOM 473 O O . CYS A 1 64 ? -17.578 25.234 44.875 1 55.62 64 CYS A O 1
ATOM 475 N N . VAL A 1 65 ? -18.453 27.203 44.875 1 59.72 65 VAL A N 1
ATOM 476 C CA . VAL A 1 65 ? -17.547 27.875 43.938 1 59.72 65 VAL A CA 1
ATOM 477 C C . VAL A 1 65 ? -16.203 28.156 44.625 1 59.72 65 VAL A C 1
ATOM 479 O O . VAL A 1 65 ? -16.078 29.125 45.344 1 59.72 65 VAL A O 1
ATOM 482 N N . PRO A 1 66 ? -15.367 27.172 44.875 1 72.75 66 PRO A N 1
ATOM 483 C CA . PRO A 1 66 ? -14.031 27.531 45.344 1 72.75 66 PRO A CA 1
ATOM 484 C C . PRO A 1 66 ? -13.219 28.281 44.281 1 72.75 66 PRO A C 1
ATOM 486 O O . PRO A 1 66 ? -13.422 28.062 43.062 1 72.75 66 PRO A O 1
ATOM 489 N N . LYS A 1 67 ? -12.57 29.453 44.75 1 86.94 67 LYS A N 1
ATOM 490 C CA . LYS A 1 67 ? -11.625 30.172 43.875 1 86.94 67 LYS A CA 1
ATOM 491 C C . LYS A 1 67 ? -10.406 29.297 43.594 1 86.94 67 LYS A C 1
ATOM 493 O O . LYS A 1 67 ? -9.914 28.578 44.469 1 86.94 67 LYS A O 1
ATOM 498 N N . TRP A 1 68 ? -10.07 29.266 42.375 1 87.44 68 TRP A N 1
ATOM 499 C CA . TRP A 1 68 ? -8.883 28.547 41.938 1 87.44 68 TRP A CA 1
ATOM 500 C C . TRP A 1 68 ? -7.758 29.516 41.594 1 87.44 68 TRP A C 1
ATOM 502 O O . TRP A 1 68 ? -8.008 30.641 41.125 1 87.44 68 TRP A O 1
ATOM 512 N N . PRO A 1 69 ? -6.551 29.094 41.875 1 86.56 69 PRO A N 1
ATOM 513 C CA . PRO A 1 69 ? -5.438 29.953 41.469 1 86.56 69 PRO A CA 1
ATOM 514 C C . PRO A 1 69 ? -5.285 30.031 39.938 1 86.56 69 PRO A C 1
ATOM 516 O O . PRO A 1 69 ? -5.496 29.047 39.25 1 86.56 69 PRO A O 1
ATOM 519 N N . LEU A 1 70 ? -4.988 31.25 39.531 1 87.69 70 LEU A N 1
ATOM 520 C CA . LEU A 1 70 ? -4.734 31.469 38.125 1 87.69 70 LEU A CA 1
ATOM 521 C C . LEU A 1 70 ? -3.295 31.109 37.781 1 87.69 70 LEU A C 1
ATOM 523 O O . LEU A 1 70 ? -2.371 31.859 38.094 1 87.69 70 LEU A O 1
ATOM 527 N N . ASP A 1 71 ? -3 29.938 37.438 1 76.81 71 ASP A N 1
ATOM 528 C CA . ASP A 1 71 ? -1.68 29.547 36.938 1 76.81 71 ASP A CA 1
ATOM 529 C C . ASP A 1 71 ? -1.771 28.891 35.562 1 76.81 71 ASP A C 1
ATOM 531 O O . ASP A 1 71 ? -2.824 28.391 35.188 1 76.81 71 ASP A O 1
ATOM 535 N N . CYS A 1 72 ? -0.762 29.156 34.781 1 62 72 CYS A N 1
ATOM 536 C CA . CYS A 1 72 ? -0.749 28.75 33.375 1 62 72 CYS A CA 1
ATOM 537 C C . CYS A 1 72 ? -1.057 27.266 33.25 1 62 72 CYS A C 1
ATOM 539 O O . CYS A 1 72 ? -1.302 26.781 32.125 1 62 72 CYS A O 1
ATOM 541 N N . LYS A 1 73 ? -1.359 26.562 34.281 1 71.56 73 LYS A N 1
ATOM 542 C CA . LYS A 1 73 ? -1.555 25.125 34.188 1 71.56 73 LYS A CA 1
ATOM 543 C C . LYS A 1 73 ? -3.021 24.75 34.406 1 71.56 73 LYS A C 1
ATOM 545 O O . LYS A 1 73 ? -3.395 23.578 34.281 1 71.56 73 LYS A O 1
ATOM 550 N N . VAL A 1 74 ? -3.752 25.781 34.594 1 79 74 VAL A N 1
ATOM 551 C CA . VAL A 1 74 ? -5.145 25.469 34.906 1 79 74 VAL A CA 1
ATOM 552 C C . VAL A 1 74 ? -5.992 25.578 33.656 1 79 74 VAL A C 1
ATOM 554 O O . VAL A 1 74 ? -5.785 26.484 32.844 1 79 74 VAL A O 1
ATOM 557 N N . GLU A 1 75 ? -6.789 24.562 33.438 1 83.44 75 GLU A N 1
ATOM 558 C CA . GLU A 1 75 ? -7.738 24.562 32.312 1 83.44 75 GLU A CA 1
ATOM 559 C C . GLU A 1 75 ? -9.148 24.25 32.812 1 83.44 75 GLU A C 1
ATOM 561 O O . GLU A 1 75 ? -9.336 23.422 33.719 1 83.44 75 GLU A O 1
ATOM 566 N N . VAL A 1 76 ? -10.039 25 32.344 1 91.38 76 VAL A N 1
ATOM 567 C CA . VAL A 1 76 ? -11.445 24.688 32.594 1 91.38 76 VAL A CA 1
ATOM 568 C C . VAL A 1 76 ? -12.031 23.969 31.375 1 91.38 76 VAL A C 1
ATOM 570 O O . VAL A 1 76 ? -11.883 24.422 30.234 1 91.38 76 VAL A O 1
ATOM 573 N N . VAL A 1 77 ? -12.594 22.828 31.609 1 93.75 77 VAL A N 1
ATOM 574 C CA . VAL A 1 77 ? -13.172 22.016 30.531 1 93.75 77 VAL A CA 1
ATOM 575 C C . VAL A 1 77 ? -14.695 21.969 30.688 1 93.75 77 VAL A C 1
ATOM 577 O O . VAL A 1 77 ? -15.203 21.797 31.797 1 93.75 77 VAL A O 1
ATOM 580 N N . VAL A 1 78 ? -15.352 22.219 29.594 1 95.12 78 VAL A N 1
ATOM 581 C CA . VAL A 1 78 ? -16.812 22.234 29.562 1 95.12 78 VAL A CA 1
ATOM 582 C C . VAL A 1 78 ? -17.344 21.109 28.688 1 95.12 78 VAL A C 1
ATOM 584 O O . VAL A 1 78 ? -16.812 20.875 27.594 1 95.12 78 VAL A O 1
ATOM 587 N N . THR A 1 79 ? -18.312 20.359 29.125 1 94.88 79 THR A N 1
ATOM 588 C CA . THR A 1 79 ? -19.047 19.406 28.312 1 94.88 79 THR A CA 1
ATOM 589 C C . THR A 1 79 ? -20.562 19.578 28.516 1 94.88 79 THR A C 1
ATOM 591 O O . THR A 1 79 ? -20.984 20.203 29.484 1 94.88 79 THR A O 1
ATOM 594 N N . MET A 1 80 ? -21.312 19.219 27.609 1 95.19 80 MET A N 1
ATOM 595 C CA . MET A 1 80 ? -22.766 19.203 27.719 1 95.19 80 MET A CA 1
ATOM 596 C C . MET A 1 80 ? -23.328 17.859 27.297 1 95.19 80 MET A C 1
ATOM 598 O O . MET A 1 80 ? -22.734 17.172 26.469 1 95.19 80 MET A O 1
ATOM 602 N N . ASP A 1 81 ? -24.547 17.484 27.828 1 94.25 81 ASP A N 1
ATOM 603 C CA . ASP A 1 81 ? -25.047 16.141 27.625 1 94.25 81 ASP A CA 1
ATOM 604 C C . ASP A 1 81 ? -26.25 16.141 26.672 1 94.25 81 ASP A C 1
ATOM 606 O O . ASP A 1 81 ? -26.656 15.078 26.188 1 94.25 81 ASP A O 1
ATOM 610 N N . GLN A 1 82 ? -26.828 17.328 26.453 1 95 82 GLN A N 1
ATOM 611 C CA . GLN A 1 82 ? -28 17.406 25.594 1 95 82 GLN A CA 1
ATOM 612 C C . GLN A 1 82 ? -27.953 18.656 24.703 1 95 82 GLN A C 1
ATOM 614 O O . GLN A 1 82 ? -27.406 19.688 25.109 1 95 82 GLN A O 1
ATOM 619 N N . PRO A 1 83 ? -28.531 18.609 23.5 1 94.81 83 PRO A N 1
ATOM 620 C CA . PRO A 1 83 ? -28.641 19.812 22.672 1 94.81 83 PRO A CA 1
ATOM 621 C C . PRO A 1 83 ? -29.469 20.906 23.328 1 94.81 83 PRO A C 1
ATOM 623 O O . PRO A 1 83 ? -30.438 20.609 24.031 1 94.81 83 PRO A O 1
ATOM 626 N N . SER A 1 84 ? -29.062 22.109 23.031 1 95.44 84 SER A N 1
ATOM 627 C CA . SER A 1 84 ? -29.812 23.25 23.547 1 95.44 84 SER A CA 1
ATOM 628 C C . SER A 1 84 ? -31.141 23.422 22.828 1 95.44 84 SER A C 1
ATOM 630 O O . SER A 1 84 ? -31.266 23.062 21.656 1 95.44 84 SER A O 1
ATOM 632 N N . ALA A 1 85 ? -32.156 23.953 23.562 1 93.5 85 ALA A N 1
ATOM 633 C CA . ALA A 1 85 ? -33.438 24.25 22.938 1 93.5 85 ALA A CA 1
ATOM 634 C C . ALA A 1 85 ? -33.375 25.578 22.203 1 93.5 85 ALA A C 1
ATOM 636 O O . ALA A 1 85 ? -34.062 25.75 21.172 1 93.5 85 ALA A O 1
ATOM 637 N N . GLU A 1 86 ? -32.656 26.438 22.734 1 95.12 86 GLU A N 1
ATOM 638 C CA . GLU A 1 86 ? -32.531 27.781 22.156 1 95.12 86 GLU A CA 1
ATOM 639 C C . GLU A 1 86 ? -31.078 28.188 22.016 1 95.12 86 GLU A C 1
ATOM 641 O O . GLU A 1 86 ? -30.203 27.656 22.703 1 95.12 86 GLU A O 1
ATOM 646 N N . VAL A 1 87 ? -30.922 29.094 21.094 1 95.88 87 VAL A N 1
ATOM 647 C CA . VAL A 1 87 ? -29.578 29.641 20.891 1 95.88 87 VAL A CA 1
ATOM 648 C C . VAL A 1 87 ? -29.141 30.375 22.172 1 95.88 87 VAL A C 1
ATOM 650 O O . VAL A 1 87 ? -29.906 31.109 22.781 1 95.88 87 VAL A O 1
ATOM 653 N N . ASN A 1 88 ? -27.922 30.141 22.578 1 95.81 88 ASN A N 1
ATOM 654 C CA . ASN A 1 88 ? -27.312 30.766 23.734 1 95.81 88 ASN A CA 1
ATOM 655 C C . ASN A 1 88 ? -28.062 30.453 25.031 1 95.81 88 ASN A C 1
ATOM 657 O O . ASN A 1 88 ? -28.172 31.297 25.906 1 95.81 88 ASN A O 1
ATOM 661 N N . GLU A 1 89 ? -28.625 29.312 25.062 1 94.81 89 GLU A N 1
ATOM 662 C CA . GLU A 1 89 ? -29.406 28.906 26.219 1 94.81 89 GLU A CA 1
ATOM 663 C C . GLU A 1 89 ? -28.531 28.734 27.453 1 94.81 89 GLU A C 1
ATOM 665 O O . GLU A 1 89 ? -28.922 29.109 28.562 1 94.81 89 GLU A O 1
ATOM 670 N N . ASP A 1 90 ? -27.422 28.172 27.297 1 95.31 90 ASP A N 1
ATOM 671 C CA . ASP A 1 90 ? -26.531 27.859 28.422 1 95.31 90 ASP A CA 1
ATOM 672 C C . ASP A 1 90 ? -25.391 28.875 28.516 1 95.31 90 ASP A C 1
ATOM 674 O O . ASP A 1 90 ? -25.047 29.531 27.531 1 95.31 90 ASP A O 1
ATOM 678 N N . LYS A 1 91 ? -24.844 28.969 29.719 1 95.94 91 LYS A N 1
ATOM 679 C CA . LYS A 1 91 ? -23.812 29.969 29.953 1 95.94 91 LYS A CA 1
ATOM 680 C C . LYS A 1 91 ? -22.734 29.438 30.906 1 95.94 91 LYS A C 1
ATOM 682 O O . LYS A 1 91 ? -23.016 28.562 31.719 1 95.94 91 LYS A O 1
ATOM 687 N N . VAL A 1 92 ? -21.578 29.922 30.734 1 95.75 92 VAL A N 1
ATOM 688 C CA . VAL A 1 92 ? -20.453 29.75 31.656 1 95.75 92 VAL A CA 1
ATOM 689 C C . VAL A 1 92 ? -19.859 31.109 32 1 95.75 92 VAL A C 1
ATOM 691 O O . VAL A 1 92 ? -19.688 31.969 31.125 1 95.75 92 VAL A O 1
ATOM 694 N N . ARG A 1 93 ? -19.656 31.328 33.25 1 95.81 93 ARG A N 1
ATOM 695 C CA . ARG A 1 93 ? -19.062 32.594 33.688 1 95.81 93 ARG A CA 1
ATOM 696 C C . ARG A 1 93 ? -17.75 32.344 34.438 1 95.81 93 ARG A C 1
ATOM 698 O O . ARG A 1 93 ? -17.719 31.516 35.375 1 95.81 93 ARG A O 1
ATOM 705 N N . ILE A 1 94 ? -16.766 33 34.062 1 95.06 94 ILE A N 1
ATOM 706 C CA . ILE A 1 94 ? -15.5 33.031 34.781 1 95.06 94 ILE A CA 1
ATOM 707 C C . ILE A 1 94 ? -15.336 34.375 35.469 1 95.06 94 ILE A C 1
ATOM 709 O O . ILE A 1 94 ? -15.352 35.406 34.812 1 95.06 94 ILE A O 1
ATOM 713 N N . SER A 1 95 ? -15.156 34.344 36.75 1 95.25 95 SER A N 1
ATOM 714 C CA . SER A 1 95 ? -14.906 35.562 37.531 1 95.25 95 SER A CA 1
ATOM 715 C C . SER A 1 95 ? -13.461 35.625 38 1 95.25 95 SER A C 1
ATOM 717 O O . SER A 1 95 ? -12.969 34.656 38.625 1 95.25 95 SER A O 1
ATOM 719 N N . TYR A 1 96 ? -12.844 36.719 37.719 1 95.44 96 TYR A N 1
ATOM 720 C CA . TYR A 1 96 ? -11.438 36.875 38.094 1 95.44 96 TYR A CA 1
ATOM 721 C C . TYR A 1 96 ? -11.305 37.719 39.344 1 95.44 96 TYR A C 1
ATOM 723 O O . TYR A 1 96 ? -12.031 38.719 39.5 1 95.44 96 TYR A O 1
ATOM 731 N N . TYR A 1 97 ? -10.312 37.375 40.219 1 94.69 97 TYR A N 1
ATOM 732 C CA . TYR A 1 97 ? -10.125 38.094 41.469 1 94.69 97 TYR A CA 1
ATOM 733 C C . TYR A 1 97 ? -8.656 38.438 41.656 1 94.69 97 TYR A C 1
ATOM 735 O O . TYR A 1 97 ? -7.766 37.781 41.125 1 94.69 97 TYR A O 1
ATOM 743 N N . LYS A 1 98 ? -8.531 39.5 42.312 1 91.62 98 LYS A N 1
ATOM 744 C CA . LYS A 1 98 ? -7.203 39.812 42.844 1 91.62 98 LYS A CA 1
ATOM 745 C C . LYS A 1 98 ? -6.945 39.062 44.156 1 91.62 98 LYS A C 1
ATOM 747 O O . LYS A 1 98 ? -7.871 38.5 44.75 1 91.62 98 LYS A O 1
ATOM 752 N N . ASP A 1 99 ? -5.699 39.156 44.562 1 82.56 99 ASP A N 1
ATOM 753 C CA . ASP A 1 99 ? -5.312 38.438 45.812 1 82.56 99 ASP A CA 1
ATOM 754 C C . ASP A 1 99 ? -6.234 38.812 46.969 1 82.56 99 ASP A C 1
ATOM 756 O O . ASP A 1 99 ? -6.352 40 47.312 1 82.56 99 ASP A O 1
ATOM 760 N N . ASN A 1 100 ? -6.906 37.906 47.438 1 76.56 100 ASN A N 1
ATOM 761 C CA . ASN A 1 100 ? -7.777 37.969 48.594 1 76.56 100 ASN A CA 1
ATOM 762 C C . ASN A 1 100 ? -8.969 38.906 48.344 1 76.56 100 ASN A C 1
ATOM 764 O O . ASN A 1 100 ? -9.594 39.406 49.281 1 76.56 100 ASN A O 1
ATOM 768 N N . GLY A 1 101 ? -9.156 39.094 47.062 1 82.25 101 GLY A N 1
ATOM 769 C CA . GLY A 1 101 ? -10.297 39.938 46.781 1 82.25 101 GLY A CA 1
ATOM 770 C C . GLY A 1 101 ? -11.625 39.219 46.844 1 82.25 101 GLY A C 1
ATOM 771 O O . GLY A 1 101 ? -11.719 38.031 46.469 1 82.25 101 GLY A O 1
ATOM 772 N N . ARG A 1 102 ? -12.594 39.844 47.344 1 86.69 102 ARG A N 1
ATOM 773 C CA . ARG A 1 102 ? -13.922 39.281 47.438 1 86.69 102 ARG A CA 1
ATOM 774 C C . ARG A 1 102 ? -14.773 39.688 46.219 1 86.69 102 ARG A C 1
ATOM 776 O O . ARG A 1 102 ? -15.719 39 45.844 1 86.69 102 ARG A O 1
ATOM 783 N N . THR A 1 103 ? -14.477 40.812 45.656 1 91.44 103 THR A N 1
ATOM 784 C CA . THR A 1 103 ? -15.219 41.312 44.5 1 91.44 103 THR A CA 1
ATOM 785 C C . THR A 1 103 ? -14.461 41.031 43.219 1 91.44 103 THR A C 1
ATOM 787 O O . THR A 1 103 ? -13.258 41.281 43.125 1 91.44 103 THR A O 1
ATOM 790 N N . PRO A 1 104 ? -15.102 40.469 42.25 1 93.56 104 PRO A N 1
ATOM 791 C CA . PRO A 1 104 ? -14.438 40.156 41 1 93.56 104 PRO A CA 1
ATOM 792 C C . PRO A 1 104 ? -13.93 41.406 40.281 1 93.56 104 PRO A C 1
ATOM 794 O O . PRO A 1 104 ? -14.602 42.438 40.281 1 93.56 104 PRO A O 1
ATOM 797 N N . MET A 1 105 ? -12.758 41.312 39.719 1 93.5 105 MET A N 1
ATOM 798 C CA . MET A 1 105 ? -12.156 42.375 38.906 1 93.5 105 MET A CA 1
ATOM 799 C C . MET A 1 105 ? -12.812 42.438 37.5 1 93.5 105 MET A C 1
ATOM 801 O O . MET A 1 105 ? -12.938 43.5 36.938 1 93.5 105 MET A O 1
ATOM 805 N N . ALA A 1 106 ? -13.117 41.312 37.031 1 94.81 106 ALA A N 1
ATOM 806 C CA . ALA A 1 106 ? -13.695 41.156 35.688 1 94.81 106 ALA A CA 1
ATOM 807 C C . ALA A 1 106 ? -14.398 39.812 35.562 1 94.81 106 ALA A C 1
ATOM 809 O O . ALA A 1 106 ? -14.156 38.906 36.344 1 94.81 106 ALA A O 1
ATOM 810 N N . LYS A 1 107 ? -15.273 39.781 34.656 1 96.25 107 LYS A N 1
ATOM 811 C CA . LYS A 1 107 ? -15.992 38.562 34.375 1 96.25 107 LYS A CA 1
ATOM 812 C C . LYS A 1 107 ? -15.984 38.25 32.875 1 96.25 107 LYS A C 1
ATOM 814 O O . LYS A 1 107 ? -16.078 39.156 32.062 1 96.25 107 LYS A O 1
ATOM 819 N N . ALA A 1 108 ? -15.734 37.062 32.562 1 96.12 108 ALA A N 1
ATOM 820 C CA . ALA A 1 108 ? -15.898 36.562 31.203 1 96.12 108 ALA A CA 1
ATOM 821 C C . ALA A 1 108 ? -17.141 35.688 31.078 1 96.12 108 ALA A C 1
ATOM 823 O O . ALA A 1 108 ? -17.281 34.688 31.797 1 96.12 108 ALA A O 1
ATOM 824 N N . LEU A 1 109 ? -18.047 36.094 30.219 1 97.12 109 LEU A N 1
ATOM 825 C CA . LEU A 1 109 ? -19.281 35.344 30 1 97.12 109 LEU A CA 1
ATOM 826 C C . LEU A 1 109 ? -19.234 34.594 28.672 1 97.12 109 LEU A C 1
ATOM 828 O O . LEU A 1 109 ? -18.922 35.188 27.641 1 97.12 109 LEU A O 1
ATOM 832 N N . LEU A 1 110 ? -19.484 33.312 28.734 1 97.06 110 LEU A N 1
ATOM 833 C CA . LEU A 1 110 ? -19.547 32.469 27.562 1 97.06 110 LEU A CA 1
ATOM 834 C C . LEU A 1 110 ? -20.953 31.906 27.359 1 97.06 110 LEU A C 1
ATOM 836 O O . LEU A 1 110 ? -21.484 31.203 28.234 1 97.06 110 LEU A O 1
ATOM 840 N N . HIS A 1 111 ? -21.578 32.344 26.234 1 97.38 111 HIS A N 1
ATOM 841 C CA . HIS A 1 111 ? -22.844 31.734 25.844 1 97.38 111 HIS A CA 1
ATOM 842 C C . HIS A 1 111 ? -22.625 30.484 25 1 97.38 111 HIS A C 1
ATOM 844 O O . HIS A 1 111 ? -21.812 30.484 24.062 1 97.38 111 HIS A O 1
ATOM 850 N N . LEU A 1 112 ? -23.344 29.453 25.375 1 96.75 112 LEU A N 1
ATOM 851 C CA . LEU A 1 112 ? -23.156 28.172 24.719 1 96.75 112 LEU A CA 1
ATOM 852 C C . LEU A 1 112 ? -24.453 27.688 24.078 1 96.75 112 LEU A C 1
ATOM 854 O O . LEU A 1 112 ? -25.547 27.875 24.641 1 96.75 112 LEU A O 1
ATOM 858 N N . THR A 1 113 ? -24.375 27.266 22.891 1 96.94 113 THR A N 1
ATOM 859 C CA . THR A 1 113 ? -25.438 26.516 22.219 1 96.94 113 THR A CA 1
ATOM 860 C C . THR A 1 113 ? -24.953 25.109 21.891 1 96.94 113 THR A C 1
ATOM 862 O O . THR A 1 113 ? -24.047 24.922 21.078 1 96.94 113 THR A O 1
ATOM 865 N N . CYS A 1 114 ? -25.516 24.125 22.516 1 96.81 114 CYS A N 1
ATOM 866 C CA . CYS A 1 114 ? -25.125 22.734 22.266 1 96.81 114 CYS A CA 1
ATOM 867 C C . CYS A 1 114 ? -25.922 22.156 21.094 1 96.81 114 CYS A C 1
ATOM 869 O O . CYS A 1 114 ? -27.141 22.297 21.031 1 96.81 114 CYS A O 1
ATOM 871 N N . VAL A 1 115 ? -25.219 21.594 20.172 1 96.12 115 VAL A N 1
ATOM 872 C CA . VAL A 1 115 ? -25.859 20.922 19.047 1 96.12 115 VAL A CA 1
ATOM 873 C C . VAL A 1 115 ? -25.328 19.5 18.922 1 96.12 115 VAL A C 1
ATOM 875 O O . VAL A 1 115 ? -24.297 19.156 19.531 1 96.12 115 VAL A O 1
ATOM 878 N N . GLU A 1 116 ? -26.016 18.656 18.234 1 95.38 116 GLU A N 1
ATOM 879 C CA . GLU A 1 116 ? -25.562 17.312 17.875 1 95.38 116 GLU A CA 1
ATOM 880 C C . GLU A 1 116 ? -25.297 17.219 16.375 1 95.38 116 GLU A C 1
ATOM 882 O O . GLU A 1 116 ? -26.156 17.562 15.555 1 95.38 116 GLU A O 1
ATOM 887 N N . ILE A 1 117 ? -24.125 16.906 16.031 1 95.19 117 ILE A N 1
ATOM 888 C CA . ILE A 1 117 ? -23.719 16.625 14.648 1 95.19 117 ILE A CA 1
ATOM 889 C C . ILE A 1 117 ? -22.969 15.297 14.594 1 95.19 117 ILE A C 1
ATOM 891 O O . ILE A 1 117 ? -21.953 15.117 15.273 1 95.19 117 ILE A O 1
ATOM 895 N N . SER A 1 118 ? -23.438 14.383 13.852 1 95.94 118 SER A N 1
ATOM 896 C CA . SER A 1 118 ? -22.781 13.078 13.75 1 95.94 118 SER A CA 1
ATOM 897 C C . SER A 1 118 ? -22.922 12.5 12.352 1 95.94 118 SER A C 1
ATOM 899 O O . SER A 1 118 ? -24.016 12.5 11.773 1 95.94 118 SER A O 1
ATOM 901 N N . LEU A 1 119 ? -21.812 12.172 11.781 1 96.56 119 LEU A N 1
ATOM 902 C CA . LEU A 1 119 ? -21.781 11.438 10.523 1 96.56 119 LEU A CA 1
ATOM 903 C C . LEU A 1 119 ? -21.609 9.945 10.773 1 96.56 119 LEU A C 1
ATOM 905 O O . LEU A 1 119 ? -20.578 9.5 11.289 1 96.56 119 LEU A O 1
ATOM 909 N N . ASP A 1 120 ? -22.625 9.188 10.359 1 97.56 120 ASP A N 1
ATOM 910 C CA . ASP A 1 120 ? -22.656 7.781 10.766 1 97.56 120 ASP A CA 1
ATOM 911 C C . ASP A 1 120 ? -22.828 6.867 9.555 1 97.56 120 ASP A C 1
ATOM 913 O O . ASP A 1 120 ? -23.375 7.277 8.531 1 97.56 120 ASP A O 1
ATOM 917 N N . ALA A 1 121 ? -22.344 5.691 9.641 1 97.69 121 ALA A N 1
ATOM 918 C CA . ALA A 1 121 ? -22.469 4.613 8.664 1 97.69 121 ALA A CA 1
ATOM 919 C C . ALA A 1 121 ? -22.5 3.252 9.352 1 97.69 121 ALA A C 1
ATOM 921 O O . ALA A 1 121 ? -22.562 3.17 10.578 1 97.69 121 ALA A O 1
ATOM 922 N N . ASP A 1 122 ? -22.656 2.234 8.594 1 97.19 122 ASP A N 1
ATOM 923 C CA . ASP A 1 122 ? -22.625 0.881 9.141 1 97.19 122 ASP A CA 1
ATOM 924 C C . ASP A 1 122 ? -21.203 0.461 9.5 1 97.19 122 ASP A C 1
ATOM 926 O O . ASP A 1 122 ? -20.625 -0.417 8.852 1 97.19 122 ASP A O 1
ATOM 930 N N . THR A 1 123 ? -20.688 0.959 10.609 1 96.69 123 THR A N 1
ATOM 931 C CA . THR A 1 123 ? -19.281 0.758 10.961 1 96.69 123 THR A CA 1
ATOM 932 C C . THR A 1 123 ? -19.078 -0.59 11.648 1 96.69 123 THR A C 1
ATOM 934 O O . THR A 1 123 ? -17.953 -1.086 11.742 1 96.69 123 THR A O 1
ATOM 937 N N . ASN A 1 124 ? -20.141 -1.222 12.141 1 94.44 124 ASN A N 1
ATOM 938 C CA . ASN A 1 124 ? -20.031 -2.545 12.742 1 94.44 124 ASN A CA 1
ATOM 939 C C . ASN A 1 124 ? -20.391 -3.646 11.75 1 94.44 124 ASN A C 1
ATOM 941 O O . ASN A 1 124 ? -20.422 -4.824 12.109 1 94.44 124 ASN A O 1
ATOM 945 N N . ARG A 1 125 ? -20.797 -3.271 10.617 1 96.25 125 ARG A N 1
ATOM 946 C CA . ARG A 1 125 ? -21.016 -4.172 9.492 1 96.25 125 ARG A CA 1
ATOM 947 C C . ARG A 1 125 ? -22.188 -5.109 9.766 1 96.25 125 ARG A C 1
ATOM 949 O O . ARG A 1 125 ? -22.125 -6.301 9.453 1 96.25 125 ARG A O 1
ATOM 956 N N . SER A 1 126 ? -23.281 -4.617 10.344 1 93.38 126 SER A N 1
ATOM 957 C CA . SER A 1 126 ? -24.484 -5.371 10.672 1 93.38 126 SER A CA 1
ATOM 958 C C . SER A 1 126 ? -25.547 -5.211 9.594 1 93.38 126 SER A C 1
ATOM 960 O O . SER A 1 126 ? -26.562 -5.93 9.594 1 93.38 126 SER A O 1
ATOM 962 N N . GLY A 1 127 ? -25.328 -4.32 8.75 1 92.94 127 GLY A N 1
ATOM 963 C CA . GLY A 1 127 ? -26.328 -4.031 7.738 1 92.94 127 GLY A CA 1
ATOM 964 C C . GLY A 1 127 ? -27.141 -2.783 8.031 1 92.94 127 GLY A C 1
ATOM 965 O O . GLY A 1 127 ? -27.922 -2.324 7.188 1 92.94 127 GLY A O 1
ATOM 966 N N . THR A 1 128 ? -26.859 -2.207 9.227 1 94.06 128 THR A N 1
ATOM 967 C CA . THR A 1 128 ? -27.562 -0.99 9.617 1 94.06 128 THR A CA 1
ATOM 968 C C . THR A 1 128 ? -26.578 0.068 10.109 1 94.06 128 THR A C 1
ATOM 970 O O . THR A 1 128 ? -25.531 -0.263 10.648 1 94.06 128 THR A O 1
ATOM 973 N N . VAL A 1 129 ? -26.969 1.297 9.898 1 96.19 129 VAL A N 1
ATOM 974 C CA . VAL A 1 129 ? -26.109 2.402 10.312 1 96.19 129 VAL A CA 1
ATOM 975 C C . VAL A 1 129 ? -26.031 2.443 11.836 1 96.19 129 VAL A C 1
ATOM 977 O O . VAL A 1 129 ? -27.047 2.352 12.531 1 96.19 129 VAL A O 1
ATOM 980 N N . GLN A 1 130 ? -24.875 2.5 12.352 1 92.5 130 GLN A N 1
ATOM 981 C CA . GLN A 1 130 ? -24.641 2.676 13.781 1 92.5 130 GLN A CA 1
ATOM 982 C C . GLN A 1 130 ? -24.578 4.156 14.148 1 92.5 130 GLN A C 1
ATOM 984 O O . GLN A 1 130 ? -23.719 4.883 13.656 1 92.5 130 GLN A O 1
ATOM 989 N N . ARG A 1 131 ? -25.391 4.473 15.094 1 90.94 131 ARG A N 1
ATOM 990 C CA . ARG A 1 131 ? -25.469 5.883 15.469 1 90.94 131 ARG A CA 1
ATOM 991 C C . ARG A 1 131 ? -24.422 6.211 16.531 1 90.94 131 ARG A C 1
ATOM 993 O O . ARG A 1 131 ? -24.172 5.414 17.438 1 90.94 131 ARG A O 1
ATOM 1000 N N . ARG A 1 132 ? -23.781 7.285 16.391 1 84.75 132 ARG A N 1
ATOM 1001 C CA . ARG A 1 132 ? -22.828 7.852 17.344 1 84.75 132 ARG A CA 1
ATOM 1002 C C . ARG A 1 132 ? -21.703 6.859 17.641 1 84.75 132 ARG A C 1
ATOM 1004 O O . ARG A 1 132 ? -21.344 6.672 18.812 1 84.75 132 ARG A O 1
ATOM 1011 N N . ALA A 1 133 ? -21.297 6.234 16.547 1 86.5 133 ALA A N 1
ATOM 1012 C CA . ALA A 1 133 ? -20.172 5.312 16.719 1 86.5 133 ALA A CA 1
ATOM 1013 C C . ALA A 1 133 ? -18.906 6.066 17.078 1 86.5 133 ALA A C 1
ATOM 1015 O O . ALA A 1 133 ? -18.656 7.168 16.562 1 86.5 133 ALA A O 1
ATOM 1016 N N . LYS A 1 134 ? -18.062 5.59 18.047 1 78.44 134 LYS A N 1
ATOM 1017 C CA . LYS A 1 134 ? -16.844 6.266 18.5 1 78.44 134 LYS A CA 1
ATOM 1018 C C . LYS A 1 134 ? -15.68 5.969 17.578 1 78.44 134 LYS A C 1
ATOM 1020 O O . LYS A 1 134 ? -14.797 6.809 17.391 1 78.44 134 LYS A O 1
ATOM 1025 N N . ASN A 1 135 ? -15.508 4.805 16.938 1 81.12 135 ASN A N 1
ATOM 1026 C CA . ASN A 1 135 ? -14.344 4.406 16.156 1 81.12 135 ASN A CA 1
ATOM 1027 C C . ASN A 1 135 ? -14.648 4.359 14.672 1 81.12 135 ASN A C 1
ATOM 1029 O O . ASN A 1 135 ? -14.336 3.379 13.992 1 81.12 135 ASN A O 1
ATOM 1033 N N . LYS A 1 136 ? -15.086 5.562 14.234 1 92.19 136 LYS A N 1
ATOM 1034 C CA . LYS A 1 136 ? -15.477 5.527 12.828 1 92.19 136 LYS A CA 1
ATOM 1035 C C . LYS A 1 136 ? -14.414 6.18 11.945 1 92.19 136 LYS A C 1
ATOM 1037 O O . LYS A 1 136 ? -14.578 6.246 10.727 1 92.19 136 LYS A O 1
ATOM 1042 N N . LYS A 1 137 ? -13.281 6.641 12.523 1 89.06 137 LYS A N 1
ATOM 1043 C CA . LYS A 1 137 ? -12.195 7.289 11.797 1 89.06 137 LYS A CA 1
ATOM 1044 C C . LYS A 1 137 ? -11.195 6.258 11.273 1 89.06 137 LYS A C 1
ATOM 1046 O O . LYS A 1 137 ? -10.289 6.598 10.508 1 89.06 137 LYS A O 1
ATOM 1051 N N . ASN A 1 138 ? -11.359 5.047 11.672 1 88.81 138 ASN A N 1
ATOM 1052 C CA . ASN A 1 138 ? -10.422 3.994 11.289 1 88.81 138 ASN A CA 1
ATOM 1053 C C . ASN A 1 138 ? -11.148 2.791 10.695 1 88.81 138 ASN A C 1
ATOM 1055 O O . ASN A 1 138 ? -12.32 2.562 10.984 1 88.81 138 ASN A O 1
ATOM 1059 N N . TRP A 1 139 ? -10.516 2.158 9.859 1 95.12 139 TRP A N 1
ATOM 1060 C CA . TRP A 1 139 ? -11 0.896 9.305 1 95.12 139 TRP A CA 1
ATOM 1061 C C . TRP A 1 139 ? -10.055 -0.25 9.664 1 95.12 139 TRP A C 1
ATOM 1063 O O . TRP A 1 139 ? -8.844 -0.159 9.445 1 95.12 139 TRP A O 1
ATOM 1073 N N . THR A 1 140 ? -10.547 -1.373 10.273 1 94.56 140 THR A N 1
ATOM 1074 C CA . THR A 1 140 ? -9.695 -2.475 10.711 1 94.56 140 THR A CA 1
ATOM 1075 C C . THR A 1 140 ? -10.219 -3.805 10.172 1 94.56 140 THR A C 1
ATOM 1077 O O . THR A 1 140 ? -11.43 -3.979 10 1 94.56 140 THR A O 1
ATOM 1080 N N . TRP A 1 141 ? -9.336 -4.742 9.906 1 96.25 141 TRP A N 1
ATOM 1081 C CA . TRP A 1 141 ? -9.625 -6.098 9.461 1 96.25 141 TRP A CA 1
ATOM 1082 C C . TRP A 1 141 ? -9.984 -6.992 10.648 1 96.25 141 TRP A C 1
ATOM 1084 O O . TRP A 1 141 ? -9.75 -6.633 11.797 1 96.25 141 TRP A O 1
ATOM 1094 N N . GLY A 1 142 ? -10.664 -8.156 10.375 1 95.75 142 GLY A N 1
ATOM 1095 C CA . GLY A 1 142 ? -10.836 -9.203 11.375 1 95.75 142 GLY A CA 1
ATOM 1096 C C . GLY A 1 142 ? -12.25 -9.297 11.906 1 95.75 142 GLY A C 1
ATOM 1097 O O . GLY A 1 142 ? -13.078 -8.422 11.648 1 95.75 142 GLY A O 1
ATOM 1098 N N . PRO A 1 143 ? -12.5 -10.281 12.648 1 94.12 143 PRO A N 1
ATOM 1099 C CA . PRO A 1 143 ? -13.844 -10.523 13.172 1 94.12 143 PRO A CA 1
ATOM 1100 C C . PRO A 1 143 ? -14.336 -9.391 14.07 1 94.12 143 PRO A C 1
ATOM 1102 O O . PRO A 1 143 ? -15.539 -9.148 14.164 1 94.12 143 PRO A O 1
ATOM 1105 N N . GLU A 1 144 ? -13.406 -8.695 14.688 1 93.5 144 GLU A N 1
ATOM 1106 C CA . GLU A 1 144 ? -13.781 -7.57 15.539 1 93.5 144 GLU A CA 1
ATOM 1107 C C . GLU A 1 144 ? -13.492 -6.238 14.844 1 93.5 144 GLU A C 1
ATOM 1109 O O . GLU A 1 144 ? -13.484 -5.188 15.484 1 93.5 144 GLU A O 1
ATOM 1114 N N . GLY A 1 145 ? -13.133 -6.402 13.586 1 93.75 145 GLY A N 1
ATOM 1115 C CA . GLY A 1 145 ? -12.805 -5.207 12.828 1 93.75 145 GLY A CA 1
ATOM 1116 C C . GLY A 1 145 ? -13.969 -4.242 12.695 1 93.75 145 GLY A C 1
ATOM 1117 O O . GLY A 1 145 ? -15.133 -4.641 12.844 1 93.75 145 GLY A O 1
ATOM 1118 N N . LYS A 1 146 ? -13.664 -2.963 12.555 1 94.06 146 LYS A N 1
ATOM 1119 C CA . LYS A 1 146 ? -14.656 -1.903 12.398 1 94.06 146 LYS A CA 1
ATOM 1120 C C . LYS A 1 146 ? -14.414 -1.101 11.125 1 94.06 146 LYS A C 1
ATOM 1122 O O . LYS A 1 146 ? -13.336 -1.17 10.539 1 94.06 146 LYS A O 1
ATOM 1127 N N . GLY A 1 147 ? -15.461 -0.337 10.742 1 96.12 147 GLY A N 1
ATOM 1128 C CA . GLY A 1 147 ? -15.414 0.487 9.547 1 96.12 147 GLY A CA 1
ATOM 1129 C C . GLY A 1 147 ? -16.438 0.088 8.508 1 96.12 147 GLY A C 1
ATOM 1130 O O . GLY A 1 147 ? -16.719 -1.099 8.328 1 96.12 147 GLY A O 1
ATOM 1131 N N . ALA A 1 148 ? -16.938 1.055 7.816 1 97.56 148 ALA A N 1
ATOM 1132 C CA . ALA A 1 148 ? -18 0.828 6.844 1 97.56 148 ALA A CA 1
ATOM 1133 C C . ALA A 1 148 ? -17.453 0.272 5.535 1 97.56 148 ALA A C 1
ATOM 1135 O O . ALA A 1 148 ? -16.25 0.357 5.281 1 97.56 148 ALA A O 1
ATOM 1136 N N . ILE A 1 149 ? -18.312 -0.352 4.734 1 98.25 149 ILE A N 1
ATOM 1137 C CA . ILE A 1 149 ? -17.906 -0.99 3.49 1 98.25 149 ILE A CA 1
ATOM 1138 C C . ILE A 1 149 ? -18.734 -0.445 2.332 1 98.25 149 ILE A C 1
ATOM 1140 O O . ILE A 1 149 ? -19.938 -0.226 2.477 1 98.25 149 ILE A O 1
ATOM 1144 N N . LEU A 1 150 ? -18.078 -0.22 1.22 1 97.62 150 LEU A N 1
ATOM 1145 C CA . LEU A 1 150 ? -18.703 0.263 -0.011 1 97.62 150 LEU A CA 1
ATOM 1146 C C . LEU A 1 150 ? -18.578 -0.775 -1.121 1 97.62 150 LEU A C 1
ATOM 1148 O O . LEU A 1 150 ? -17.531 -1.412 -1.275 1 97.62 150 LEU A O 1
ATOM 1152 N N . LEU A 1 151 ? -19.641 -0.924 -1.882 1 98.19 151 LEU A N 1
ATOM 1153 C CA . LEU A 1 151 ? -19.562 -1.701 -3.115 1 98.19 151 LEU A CA 1
ATOM 1154 C C . LEU A 1 151 ? -19.25 -0.806 -4.305 1 98.19 151 LEU A C 1
ATOM 1156 O O . LEU A 1 151 ? -19.688 0.344 -4.359 1 98.19 151 LEU A O 1
ATOM 1160 N N . VAL A 1 152 ? -18.469 -1.321 -5.195 1 98.31 152 VAL A N 1
ATOM 1161 C CA . VAL A 1 152 ? -18.422 -0.679 -6.508 1 98.31 152 VAL A CA 1
ATOM 1162 C C . VAL A 1 152 ? -19.734 -0.931 -7.246 1 98.31 152 VAL A C 1
ATOM 1164 O O . VAL A 1 152 ? -20.141 -2.08 -7.426 1 98.31 152 VAL A O 1
ATOM 1167 N N . ASN A 1 153 ? -20.391 0.102 -7.543 1 97.5 153 ASN A N 1
ATOM 1168 C CA . ASN A 1 153 ? -21.672 -0.021 -8.219 1 97.5 153 ASN A CA 1
ATOM 1169 C C . ASN A 1 153 ? -21.5 -0.281 -9.719 1 97.5 153 ASN A C 1
ATOM 1171 O O . ASN A 1 153 ? -21.984 0.486 -10.547 1 97.5 153 ASN A O 1
ATOM 1175 N N . CYS A 1 154 ? -20.969 -1.415 -10 1 97.62 154 CYS A N 1
ATOM 1176 C CA . CYS A 1 154 ? -20.5 -1.687 -11.352 1 97.62 154 CYS A CA 1
ATOM 1177 C C . CYS A 1 154 ? -21.5 -2.553 -12.109 1 97.62 154 CYS A C 1
ATOM 1179 O O . CYS A 1 154 ? -21.156 -3.219 -13.078 1 97.62 154 CYS A O 1
ATOM 1181 N N . ASP A 1 155 ? -22.672 -2.727 -11.625 1 97.12 155 ASP A N 1
ATOM 1182 C CA . ASP A 1 155 ? -23.734 -3.406 -12.383 1 97.12 155 ASP A CA 1
ATOM 1183 C C . ASP A 1 155 ? -24.547 -2.41 -13.203 1 97.12 155 ASP A C 1
ATOM 1185 O O . ASP A 1 155 ? -24.125 -1.268 -13.398 1 97.12 155 ASP A O 1
ATOM 1189 N N . ARG A 1 156 ? -25.531 -2.916 -13.883 1 96 156 ARG A N 1
ATOM 1190 C CA . ARG A 1 156 ? -26.391 -2.121 -14.758 1 96 156 ARG A CA 1
ATOM 1191 C C . ARG A 1 156 ? -27.859 -2.461 -14.539 1 96 156 ARG A C 1
ATOM 1193 O O . ARG A 1 156 ? -28.344 -3.463 -15.055 1 96 156 ARG A O 1
ATOM 1200 N N . ASP A 1 157 ? -28.547 -1.621 -13.867 1 93.31 157 ASP A N 1
ATOM 1201 C CA . ASP A 1 157 ? -29.922 -1.909 -13.508 1 93.31 157 ASP A CA 1
ATOM 1202 C C . ASP A 1 157 ? -30.875 -1.562 -14.648 1 93.31 157 ASP A C 1
ATOM 1204 O O . ASP A 1 157 ? -31.953 -2.15 -14.766 1 93.31 157 ASP A O 1
ATOM 1208 N N . GLU A 1 158 ? -30.484 -0.598 -15.477 1 88.56 158 GLU A N 1
ATOM 1209 C CA . GLU A 1 158 ? -31.266 -0.229 -16.656 1 88.56 158 GLU A CA 1
ATOM 1210 C C . GLU A 1 158 ? -30.562 -0.639 -17.938 1 88.56 158 GLU A C 1
ATOM 1212 O O . GLU A 1 158 ? -29.484 -0.12 -18.25 1 88.56 158 GLU A O 1
ATOM 1217 N N . PRO A 1 159 ? -31.109 -1.476 -18.719 1 80.69 159 PRO A N 1
ATOM 1218 C CA . PRO A 1 159 ? -30.438 -2.09 -19.859 1 80.69 159 PRO A CA 1
ATOM 1219 C C . PRO A 1 159 ? -29.938 -1.06 -20.875 1 80.69 159 PRO A C 1
ATOM 1221 O O . PRO A 1 159 ? -28.922 -1.287 -21.531 1 80.69 159 PRO A O 1
ATOM 1224 N N . GLN A 1 160 ? -30.641 -0.037 -21.062 1 76.56 160 GLN A N 1
ATOM 1225 C CA . GLN A 1 160 ? -30.25 0.895 -22.109 1 76.56 160 GLN A CA 1
ATOM 1226 C C . GLN A 1 160 ? -29.266 1.933 -21.594 1 76.56 160 GLN A C 1
ATOM 1228 O O . GLN A 1 160 ? -28.781 2.779 -22.344 1 76.56 160 GLN A O 1
ATOM 1233 N N . ASP A 1 161 ? -28.766 1.647 -20.375 1 77.94 161 ASP A N 1
ATOM 1234 C CA . ASP A 1 161 ? -27.906 2.666 -19.781 1 77.94 161 ASP A CA 1
ATOM 1235 C C . ASP A 1 161 ? -26.469 2.158 -19.625 1 77.94 161 ASP A C 1
ATOM 1237 O O . ASP A 1 161 ? -26.156 1.033 -20.016 1 77.94 161 ASP A O 1
ATOM 1241 N N . LYS A 1 162 ? -25.609 3.102 -19.312 1 89.75 162 LYS A N 1
ATOM 1242 C CA . LYS A 1 162 ? -24.266 2.76 -18.875 1 89.75 162 LYS A CA 1
ATOM 1243 C C . LYS A 1 162 ? -24.266 2.053 -17.531 1 89.75 162 LYS A C 1
ATOM 1245 O O . LYS A 1 162 ? -25.328 1.793 -16.969 1 89.75 162 LYS A O 1
ATOM 1250 N N . MET A 1 163 ? -23.172 1.509 -17.141 1 94.38 163 MET A N 1
ATOM 1251 C CA . MET A 1 163 ? -23.062 0.951 -15.789 1 94.38 163 MET A CA 1
ATOM 1252 C C . MET A 1 163 ? -23.438 1.992 -14.734 1 94.38 163 MET A C 1
ATOM 1254 O O . MET A 1 163 ? -23.219 3.189 -14.938 1 94.38 163 MET A O 1
ATOM 1258 N N . ASP A 1 164 ? -23.938 1.57 -13.664 1 94.5 164 ASP A N 1
ATOM 1259 C CA . ASP A 1 164 ? -24.5 2.447 -12.641 1 94.5 164 ASP A CA 1
ATOM 1260 C C . ASP A 1 164 ? -23.438 3.387 -12.078 1 94.5 164 ASP A C 1
ATOM 1262 O O . ASP A 1 164 ? -23.75 4.516 -11.688 1 94.5 164 ASP A O 1
ATOM 1266 N N . ASN A 1 165 ? -22.219 2.979 -11.992 1 94.44 165 ASN A N 1
ATOM 1267 C CA . ASN A 1 165 ? -21.156 3.826 -11.445 1 94.44 165 ASN A CA 1
ATOM 1268 C C . ASN A 1 165 ? -20.641 4.816 -12.484 1 94.44 165 ASN A C 1
ATOM 1270 O O . ASN A 1 165 ? -19.656 5.516 -12.242 1 94.44 165 ASN A O 1
ATOM 1274 N N . GLU A 1 166 ? -21.234 4.852 -13.695 1 93.56 166 GLU A N 1
ATOM 1275 C CA . GLU A 1 166 ? -20.781 5.746 -14.75 1 93.56 166 GLU A CA 1
ATOM 1276 C C . GLU A 1 166 ? -21.734 6.926 -14.93 1 93.56 166 GLU A C 1
ATOM 1278 O O . GLU A 1 166 ? -21.5 7.809 -15.75 1 93.56 166 GLU A O 1
ATOM 1283 N N . ASP A 1 167 ? -22.75 6.891 -14.211 1 90.25 167 ASP A N 1
ATOM 1284 C CA . ASP A 1 167 ? -23.688 7.996 -14.336 1 90.25 167 ASP A CA 1
ATOM 1285 C C . ASP A 1 167 ? -23.828 8.758 -13.023 1 90.25 167 ASP A C 1
ATOM 1287 O O . ASP A 1 167 ? -23.172 8.406 -12.031 1 90.25 167 ASP A O 1
ATOM 1291 N N . LYS A 1 168 ? -24.609 9.836 -13.086 1 91.62 168 LYS A N 1
ATOM 1292 C CA . LYS A 1 168 ? -24.812 10.703 -11.93 1 91.62 168 LYS A CA 1
ATOM 1293 C C . LYS A 1 168 ? -26.297 10.75 -11.531 1 91.62 168 LYS A C 1
ATOM 1295 O O . LYS A 1 168 ? -26.781 11.781 -11.07 1 91.62 168 LYS A O 1
ATOM 1300 N N . LYS A 1 169 ? -26.953 9.664 -11.867 1 89.75 169 LYS A N 1
ATOM 1301 C CA . LYS A 1 169 ? -28.375 9.625 -11.562 1 89.75 169 LYS A CA 1
ATOM 1302 C C . LYS A 1 169 ? -28.766 8.297 -10.906 1 89.75 169 LYS A C 1
ATOM 1304 O O . LYS A 1 169 ? -28.172 7.258 -11.203 1 89.75 169 LYS A O 1
ATOM 1309 N N . LEU A 1 170 ? -29.656 8.438 -9.984 1 89.44 170 LEU A N 1
ATOM 1310 C CA . LEU A 1 170 ? -30.281 7.246 -9.422 1 89.44 170 LEU A CA 1
ATOM 1311 C C . LEU A 1 170 ? -31.531 6.855 -10.219 1 89.44 170 LEU A C 1
ATOM 1313 O O . LEU A 1 170 ? -32.594 7.43 -10.016 1 89.44 170 LEU A O 1
ATOM 1317 N N . GLU A 1 171 ? -31.469 5.832 -10.992 1 83.06 171 GLU A N 1
ATOM 1318 C CA . GLU A 1 171 ? -32.5 5.523 -11.969 1 83.06 171 GLU A CA 1
ATOM 1319 C C . GLU A 1 171 ? -33.562 4.59 -11.375 1 83.06 171 GLU A C 1
ATOM 1321 O O . GLU A 1 171 ? -34.688 4.543 -11.844 1 83.06 171 GLU A O 1
ATOM 1326 N N . SER A 1 172 ? -33.188 3.826 -10.367 1 88.69 172 SER A N 1
ATOM 1327 C CA . SER A 1 172 ? -34.094 2.854 -9.789 1 88.69 172 SER A CA 1
ATOM 1328 C C . SER A 1 172 ? -33.75 2.568 -8.328 1 88.69 172 SER A C 1
ATOM 1330 O O . SER A 1 172 ? -32.656 2.871 -7.879 1 88.69 172 SER A O 1
ATOM 1332 N N . PHE A 1 173 ? -34.719 1.964 -7.648 1 91.62 173 PHE A N 1
ATOM 1333 C CA . PHE A 1 173 ? -34.469 1.57 -6.266 1 91.62 173 PHE A CA 1
ATOM 1334 C C . PHE A 1 173 ? -33.531 0.389 -6.199 1 91.62 173 PHE A C 1
ATOM 1336 O O . PHE A 1 173 ? -32.844 0.178 -5.184 1 91.62 173 PHE A O 1
ATOM 1343 N N . LEU A 1 174 ? -33.438 -0.335 -7.285 1 92.75 174 LEU A N 1
ATOM 1344 C CA . LEU A 1 174 ? -32.469 -1.406 -7.352 1 92.75 174 LEU A CA 1
ATOM 1345 C C . LEU A 1 174 ? -31.031 -0.844 -7.285 1 92.75 174 LEU A C 1
ATOM 1347 O O . LEU A 1 174 ? -30.156 -1.434 -6.648 1 92.75 174 LEU A O 1
ATOM 1351 N N . ASP A 1 175 ? -30.922 0.282 -7.922 1 94.06 175 ASP A N 1
ATOM 1352 C CA . ASP A 1 175 ? -29.641 0.982 -7.902 1 94.06 175 ASP A CA 1
ATOM 1353 C C . ASP A 1 175 ? -29.281 1.438 -6.488 1 94.06 175 ASP A C 1
ATOM 1355 O O . ASP A 1 175 ? -28.141 1.257 -6.039 1 94.06 175 ASP A O 1
ATOM 1359 N N . ARG A 1 176 ? -30.219 1.941 -5.781 1 94.62 176 ARG A N 1
ATOM 1360 C CA . ARG A 1 176 ? -30 2.43 -4.422 1 94.62 176 ARG A CA 1
ATOM 1361 C C . ARG A 1 176 ? -29.594 1.296 -3.488 1 94.62 176 ARG A C 1
ATOM 1363 O O . ARG A 1 176 ? -28.797 1.5 -2.57 1 94.62 176 ARG A O 1
ATOM 1370 N N . ARG A 1 177 ? -30.109 0.131 -3.732 1 95.25 177 ARG A N 1
ATOM 1371 C CA . ARG A 1 177 ? -29.859 -1.022 -2.877 1 95.25 177 ARG A CA 1
ATOM 1372 C C . ARG A 1 177 ? -28.391 -1.443 -2.965 1 95.25 177 ARG A C 1
ATOM 1374 O O . ARG A 1 177 ? -27.891 -2.182 -2.107 1 95.25 177 ARG A O 1
ATOM 1381 N N . ASP A 1 178 ? -27.703 -1.007 -3.994 1 96.69 178 ASP A N 1
ATOM 1382 C CA . ASP A 1 178 ? -26.297 -1.327 -4.168 1 96.69 178 ASP A CA 1
ATOM 1383 C C . ASP A 1 178 ? -25.406 -0.336 -3.412 1 96.69 178 ASP A C 1
ATOM 1385 O O . ASP A 1 178 ? -24.188 -0.493 -3.371 1 96.69 178 ASP A O 1
ATOM 1389 N N . MET A 1 179 ? -26.031 0.648 -2.826 1 97.19 179 MET A N 1
ATOM 1390 C CA . MET A 1 179 ? -25.281 1.716 -2.168 1 97.19 179 MET A CA 1
ATOM 1391 C C . MET A 1 179 ? -25.312 1.549 -0.652 1 97.19 179 MET A C 1
ATOM 1393 O O . MET A 1 179 ? -26.188 0.86 -0.119 1 97.19 179 MET A O 1
ATOM 1397 N N . SER A 1 180 ? -24.328 2.1 0.019 1 98 180 SER A N 1
ATOM 1398 C CA . SER A 1 180 ? -24.312 2.137 1.478 1 98 180 SER A CA 1
ATOM 1399 C C . SER A 1 180 ? -24.953 3.41 2.006 1 98 180 SER A C 1
ATOM 1401 O O . SER A 1 180 ? -24.828 4.48 1.405 1 98 180 SER A O 1
ATOM 1403 N N . LEU A 1 181 ? -25.594 3.232 3.1 1 97.56 181 LEU A N 1
ATOM 1404 C CA . LEU A 1 181 ? -26.266 4.363 3.723 1 97.56 181 LEU A CA 1
ATOM 1405 C C . LEU A 1 181 ? -25.328 5.102 4.672 1 97.56 181 LEU A C 1
ATOM 1407 O O . LEU A 1 181 ? -24.625 4.48 5.473 1 97.56 181 LEU A O 1
ATOM 1411 N N . MET A 1 182 ? -25.156 6.387 4.516 1 97.88 182 MET A N 1
ATOM 1412 C CA . MET A 1 182 ? -24.484 7.332 5.402 1 97.88 182 MET A CA 1
ATOM 1413 C C . MET A 1 182 ? -25.469 8.383 5.914 1 97.88 182 MET A C 1
ATOM 1415 O O . MET A 1 182 ? -26.234 8.961 5.137 1 97.88 182 MET A O 1
ATOM 1419 N N . ILE A 1 183 ? -25.516 8.578 7.172 1 97.12 183 ILE A N 1
ATOM 1420 C CA . ILE A 1 183 ? -26.516 9.469 7.762 1 97.12 183 ILE A CA 1
ATOM 1421 C C . ILE A 1 183 ? -25.812 10.602 8.508 1 97.12 183 ILE A C 1
ATOM 1423 O O . ILE A 1 183 ? -24.922 10.359 9.328 1 97.12 183 ILE A O 1
ATOM 1427 N N . LEU A 1 184 ? -26.141 11.758 8.156 1 96.38 184 LEU A N 1
ATOM 1428 C CA . LEU A 1 184 ? -25.719 12.93 8.906 1 96.38 184 LEU A CA 1
ATOM 1429 C C . LEU A 1 184 ? -26.828 13.43 9.812 1 96.38 184 LEU A C 1
ATOM 1431 O O . LEU A 1 184 ? -27.891 13.836 9.336 1 96.38 184 LEU A O 1
ATOM 1435 N N . THR A 1 185 ? -26.656 13.336 11.062 1 95.5 185 THR A N 1
ATOM 1436 C CA . THR A 1 185 ? -27.609 13.789 12.055 1 95.5 185 THR A CA 1
ATOM 1437 C C . THR A 1 185 ? -27.266 15.195 12.547 1 95.5 185 THR A C 1
ATOM 1439 O O . THR A 1 185 ? -26.109 15.477 12.859 1 95.5 185 THR A O 1
ATOM 1442 N N . THR A 1 186 ? -28.234 16.047 12.539 1 94.25 186 THR A N 1
ATOM 1443 C CA . THR A 1 186 ? -28.078 17.391 13.078 1 94.25 186 THR A CA 1
ATOM 1444 C C . THR A 1 186 ? -29.25 17.719 14.016 1 94.25 186 THR A C 1
ATOM 1446 O O . THR A 1 186 ? -30.406 17.703 13.609 1 94.25 186 THR A O 1
ATOM 1449 N N . ARG A 1 187 ? -28.984 17.938 15.227 1 93.25 187 ARG A N 1
ATOM 1450 C CA . ARG A 1 187 ? -30 18.312 16.203 1 93.25 187 ARG A CA 1
ATOM 1451 C C . ARG A 1 187 ? -29.578 19.562 16.969 1 93.25 187 ARG A C 1
ATOM 1453 O O . ARG A 1 187 ? -28.406 19.719 17.344 1 93.25 187 ARG A O 1
ATOM 1460 N N . GLY A 1 188 ? -30.453 20.5 17.234 1 92.62 188 GLY A N 1
ATOM 1461 C CA . GLY A 1 188 ? -30.234 21.766 17.906 1 92.62 188 GLY A CA 1
ATOM 1462 C C . GLY A 1 188 ? -31.125 22.875 17.391 1 92.62 188 GLY A C 1
ATOM 1463 O O . GLY A 1 188 ? -32.031 22.641 16.594 1 92.62 188 GLY A O 1
ATOM 1464 N N . PRO A 1 189 ? -30.953 24.031 17.891 1 92.62 189 PRO A N 1
ATOM 1465 C CA . PRO A 1 189 ? -31.766 25.156 17.406 1 92.62 189 PRO A CA 1
ATOM 1466 C C . PRO A 1 189 ? -31.562 25.438 15.93 1 92.62 189 PRO A C 1
ATOM 1468 O O . PRO A 1 189 ? -30.438 25.438 15.445 1 92.62 189 PRO A O 1
ATOM 1471 N N . GLU A 1 190 ? -32.562 25.719 15.227 1 88.75 190 GLU A N 1
ATOM 1472 C CA . GLU A 1 190 ? -32.562 25.922 13.781 1 88.75 190 GLU A CA 1
ATOM 1473 C C . GLU A 1 190 ? -31.656 27.094 13.398 1 88.75 190 GLU A C 1
ATOM 1475 O O . GLU A 1 190 ? -30.984 27.062 12.375 1 88.75 190 GLU A O 1
ATOM 1480 N N . ASP A 1 191 ? -31.656 28.047 14.227 1 90.25 191 ASP A N 1
ATOM 1481 C CA . ASP A 1 191 ? -30.938 29.281 13.93 1 90.25 191 ASP A CA 1
ATOM 1482 C C . ASP A 1 191 ? -29.438 29.016 13.797 1 90.25 191 ASP A C 1
ATOM 1484 O O . ASP A 1 191 ? -28.75 29.703 13.039 1 90.25 191 ASP A O 1
ATOM 1488 N N . ILE A 1 192 ? -29 28.031 14.547 1 91 192 ILE A N 1
ATOM 1489 C CA . ILE A 1 192 ? -27.578 27.719 14.516 1 91 192 ILE A CA 1
ATOM 1490 C C . ILE A 1 192 ? -27.188 27.219 13.133 1 91 192 ILE A C 1
ATOM 1492 O O . ILE A 1 192 ? -26.125 27.562 12.609 1 91 192 ILE A O 1
ATOM 1496 N N . PHE A 1 193 ? -27.969 26.484 12.5 1 88.56 193 PHE A N 1
ATOM 1497 C CA . PHE A 1 193 ? -27.656 25.859 11.219 1 88.56 193 PHE A CA 1
ATOM 1498 C C . PHE A 1 193 ? -27.953 26.828 10.07 1 88.56 193 PHE A C 1
ATOM 1500 O O . PHE A 1 193 ? -27.578 26.562 8.922 1 88.56 193 PHE A O 1
ATOM 1507 N N . GLU A 1 194 ? -28.594 27.938 10.383 1 85.94 194 GLU A N 1
ATOM 1508 C CA . GLU A 1 194 ? -28.75 29.016 9.414 1 85.94 194 GLU A CA 1
ATOM 1509 C C . GLU A 1 194 ? -27.516 29.922 9.391 1 85.94 194 GLU A C 1
ATOM 1511 O O . GLU A 1 194 ? -27.141 30.438 8.344 1 85.94 194 GLU A O 1
ATOM 1516 N N . ASP A 1 195 ? -26.953 30.016 10.578 1 88 195 ASP A N 1
ATOM 1517 C CA . ASP A 1 195 ? -25.828 30.953 10.734 1 88 195 ASP A CA 1
ATOM 1518 C C . ASP A 1 195 ? -24.5 30.234 10.531 1 88 195 ASP A C 1
ATOM 1520 O O . ASP A 1 195 ? -23.453 30.875 10.461 1 88 195 ASP A O 1
ATOM 1524 N N . HIS A 1 196 ? -24.516 28.906 10.594 1 92.06 196 HIS A N 1
ATOM 1525 C CA . HIS A 1 196 ? -23.344 28.062 10.344 1 92.06 196 HIS A CA 1
ATOM 1526 C C . HIS A 1 196 ? -23.547 27.203 9.102 1 92.06 196 HIS A C 1
ATOM 1528 O O . HIS A 1 196 ? -24.688 26.906 8.719 1 92.06 196 HIS A O 1
ATOM 1534 N N . GLN A 1 197 ? -22.469 26.922 8.453 1 90.5 197 GLN A N 1
ATOM 1535 C CA . GLN A 1 197 ? -22.547 26.047 7.285 1 90.5 197 GLN A CA 1
ATOM 1536 C C . GLN A 1 197 ? -22.047 24.641 7.617 1 90.5 197 GLN A C 1
ATOM 1538 O O . GLN A 1 197 ? -21.016 24.484 8.273 1 90.5 197 GLN A O 1
ATOM 1543 N N . LEU A 1 198 ? -22.844 23.719 7.297 1 93.19 198 LEU A N 1
ATOM 1544 C CA . LEU A 1 198 ? -22.438 22.312 7.395 1 93.19 198 LEU A CA 1
ATOM 1545 C C . LEU A 1 198 ? -22.062 21.766 6.027 1 93.19 198 LEU A C 1
ATOM 1547 O O . LEU A 1 198 ? -22.859 21.812 5.09 1 93.19 198 LEU A O 1
ATOM 1551 N N . VAL A 1 199 ? -20.781 21.281 5.941 1 92.88 199 VAL A N 1
ATOM 1552 C CA . VAL A 1 199 ? -20.266 20.859 4.645 1 92.88 199 VAL A CA 1
ATOM 1553 C C . VAL A 1 199 ? -19.891 19.375 4.699 1 92.88 199 VAL A C 1
ATOM 1555 O O . VAL A 1 199 ? -19.109 18.953 5.559 1 92.88 199 VAL A O 1
ATOM 1558 N N . LEU A 1 200 ? -20.484 18.594 3.826 1 94.75 200 LEU A N 1
ATOM 1559 C CA . LEU A 1 200 ? -20.047 17.219 3.58 1 94.75 200 LEU A CA 1
ATOM 1560 C C . LEU A 1 200 ? -18.984 17.172 2.484 1 94.75 200 LEU A C 1
ATOM 1562 O O . LEU A 1 200 ? -19.188 17.734 1.403 1 94.75 200 LEU A O 1
ATOM 1566 N N . HIS A 1 201 ? -17.828 16.609 2.809 1 92.12 201 HIS A N 1
ATOM 1567 C CA . HIS A 1 201 ? -16.781 16.578 1.787 1 92.12 201 HIS A CA 1
ATOM 1568 C C . HIS A 1 201 ? -15.961 15.289 1.88 1 92.12 201 HIS A C 1
ATOM 1570 O O . HIS A 1 201 ? -16.031 14.578 2.883 1 92.12 201 HIS A O 1
ATOM 1576 N N . VAL A 1 202 ? -15.352 14.977 0.765 1 90.81 202 VAL A N 1
ATOM 1577 C CA . VAL A 1 202 ? -14.508 13.797 0.645 1 90.81 202 VAL A CA 1
ATOM 1578 C C . VAL A 1 202 ? -13.055 14.219 0.417 1 90.81 202 VAL A C 1
ATOM 1580 O O . VAL A 1 202 ? -12.789 15.32 -0.069 1 90.81 202 VAL A O 1
ATOM 1583 N N . SER A 1 203 ? -12.125 13.352 0.893 1 80.38 203 SER A N 1
ATOM 1584 C CA . SER A 1 203 ? -10.719 13.648 0.647 1 80.38 203 SER A CA 1
ATOM 1585 C C . SER A 1 203 ? -10.438 13.805 -0.844 1 80.38 203 SER A C 1
ATOM 1587 O O . SER A 1 203 ? -11.023 13.102 -1.668 1 80.38 203 SER A O 1
ATOM 1589 N N . ALA A 1 204 ? -9.555 14.68 -1.229 1 73.31 204 ALA A N 1
ATOM 1590 C CA . ALA A 1 204 ? -9.258 15 -2.623 1 73.31 204 ALA A CA 1
ATOM 1591 C C . ALA A 1 204 ? -8.828 13.75 -3.391 1 73.31 204 ALA A C 1
ATOM 1593 O O . ALA A 1 204 ? -9.195 13.578 -4.555 1 73.31 204 ALA A O 1
ATOM 1594 N N . SER A 1 205 ? -8.078 12.922 -2.752 1 73.44 205 SER A N 1
ATOM 1595 C CA . SER A 1 205 ? -7.578 11.719 -3.406 1 73.44 205 SER A CA 1
ATOM 1596 C C . SER A 1 205 ? -8.711 10.727 -3.678 1 73.44 205 SER A C 1
ATOM 1598 O O . SER A 1 205 ? -8.562 9.82 -4.5 1 73.44 205 SER A O 1
ATOM 1600 N N . ASP A 1 206 ? -9.859 10.953 -3.037 1 85.81 206 ASP A N 1
ATOM 1601 C CA . ASP A 1 206 ? -10.938 9.969 -3.107 1 85.81 206 ASP A CA 1
ATOM 1602 C C . ASP A 1 206 ? -12.109 10.492 -3.939 1 85.81 206 ASP A C 1
ATOM 1604 O O . ASP A 1 206 ? -13.078 9.773 -4.172 1 85.81 206 ASP A O 1
ATOM 1608 N N . ALA A 1 207 ? -12.016 11.719 -4.426 1 85.38 207 ALA A N 1
ATOM 1609 C CA . ALA A 1 207 ? -13.156 12.383 -5.051 1 85.38 207 ALA A CA 1
ATOM 1610 C C . ALA A 1 207 ? -13.609 11.633 -6.297 1 85.38 207 ALA A C 1
ATOM 1612 O O . ALA A 1 207 ? -14.789 11.695 -6.668 1 85.38 207 ALA A O 1
ATOM 1613 N N . ASP A 1 208 ? -12.742 10.922 -6.93 1 90.75 208 ASP A N 1
ATOM 1614 C CA . ASP A 1 208 ? -13.117 10.211 -8.148 1 90.75 208 ASP A CA 1
ATOM 1615 C C . ASP A 1 208 ? -13.375 8.734 -7.867 1 90.75 208 ASP A C 1
ATOM 1617 O O . ASP A 1 208 ? -13.523 7.938 -8.797 1 90.75 208 ASP A O 1
ATOM 1621 N N . LYS A 1 209 ? -13.453 8.367 -6.629 1 95.56 209 LYS A N 1
ATOM 1622 C CA . LYS A 1 209 ? -13.586 6.957 -6.277 1 95.56 209 LYS A CA 1
ATOM 1623 C C . LYS A 1 209 ? -14.969 6.664 -5.711 1 95.56 209 LYS A C 1
ATOM 1625 O O . LYS A 1 209 ? -15.328 5.5 -5.512 1 95.56 209 LYS A O 1
ATOM 1630 N N . VAL A 1 210 ? -15.742 7.758 -5.465 1 96.88 210 VAL A N 1
ATOM 1631 C CA . VAL A 1 210 ? -17.047 7.543 -4.828 1 96.88 210 VAL A CA 1
ATOM 1632 C C . VAL A 1 210 ? -18.094 8.445 -5.469 1 96.88 210 VAL A C 1
ATOM 1634 O O . VAL A 1 210 ? -17.75 9.469 -6.066 1 96.88 210 VAL A O 1
ATOM 1637 N N . GLY A 1 211 ? -19.312 7.988 -5.43 1 97.12 211 GLY A N 1
ATOM 1638 C CA . GLY A 1 211 ? -20.5 8.781 -5.699 1 97.12 211 GLY A CA 1
ATOM 1639 C C . GLY A 1 211 ? -21.438 8.859 -4.52 1 97.12 211 GLY A C 1
ATOM 1640 O O . GLY A 1 211 ? -21.641 7.871 -3.809 1 97.12 211 GLY A O 1
ATOM 1641 N N . VAL A 1 212 ? -21.969 10.094 -4.27 1 97.56 212 VAL A N 1
ATOM 1642 C CA . VAL A 1 212 ? -22.875 10.273 -3.129 1 97.56 212 VAL A CA 1
ATOM 1643 C C . VAL A 1 212 ? -24.172 10.93 -3.59 1 97.56 212 VAL A C 1
ATOM 1645 O O . VAL A 1 212 ? -24.141 11.945 -4.285 1 97.56 212 VAL A O 1
ATOM 1648 N N . PHE A 1 213 ? -25.312 10.344 -3.223 1 96.88 213 PHE A N 1
ATOM 1649 C CA . PHE A 1 213 ? -26.641 10.859 -3.516 1 96.88 213 PHE A CA 1
ATOM 1650 C C . PHE A 1 213 ? -27.344 11.289 -2.236 1 96.88 213 PHE A C 1
ATOM 1652 O O . PHE A 1 213 ? -27.438 10.508 -1.286 1 96.88 213 PHE A O 1
ATOM 1659 N N . HIS A 1 214 ? -27.797 12.477 -2.188 1 96.44 214 HIS A N 1
ATOM 1660 C CA . HIS A 1 214 ? -28.562 12.992 -1.064 1 96.44 214 HIS A CA 1
ATOM 1661 C C . HIS A 1 214 ? -30.062 12.773 -1.285 1 96.44 214 HIS A C 1
ATOM 1663 O O . HIS A 1 214 ? -30.625 13.281 -2.254 1 96.44 214 HIS A O 1
ATOM 1669 N N . ALA A 1 215 ? -30.672 11.93 -0.462 1 94.06 215 ALA A N 1
ATOM 1670 C CA . ALA A 1 215 ? -32.125 11.742 -0.511 1 94.06 215 ALA A CA 1
ATOM 1671 C C . ALA A 1 215 ? -32.844 12.898 0.166 1 94.06 215 ALA A C 1
ATOM 1673 O O . ALA A 1 215 ? -32.75 13.078 1.382 1 94.06 215 ALA A O 1
ATOM 1674 N N . GLN A 1 216 ? -33.5 13.625 -0.644 1 87.69 216 GLN A N 1
ATOM 1675 C CA . GLN A 1 216 ? -34.188 14.797 -0.114 1 87.69 216 GLN A CA 1
ATOM 1676 C C . GLN A 1 216 ? -35.688 14.594 -0.1 1 87.69 216 GLN A C 1
ATOM 1678 O O . GLN A 1 216 ? -36.219 13.766 -0.85 1 87.69 216 GLN A O 1
ATOM 1683 N N . GLY A 1 217 ? -36.375 15.188 0.777 1 77 217 GLY A N 1
ATOM 1684 C CA . GLY A 1 217 ? -37.844 15.141 0.843 1 77 217 GLY A CA 1
ATOM 1685 C C . GLY A 1 217 ? -38.375 14.117 1.832 1 77 217 GLY A C 1
ATOM 1686 O O . GLY A 1 217 ? -37.625 13.227 2.252 1 77 217 GLY A O 1
ATOM 1687 N N . LYS A 1 218 ? -39.562 14.195 2.07 1 70.94 218 LYS A N 1
ATOM 1688 C CA . LYS A 1 218 ? -40.219 13.344 3.072 1 70.94 218 LYS A CA 1
ATOM 1689 C C . LYS A 1 218 ? -40.406 11.922 2.549 1 70.94 218 LYS A C 1
ATOM 1691 O O . LYS A 1 218 ? -40.312 10.953 3.303 1 70.94 218 LYS A O 1
ATOM 1696 N N . ARG A 1 219 ? -40.719 11.914 1.264 1 60.78 219 ARG A N 1
ATOM 1697 C CA . ARG A 1 219 ? -41.062 10.602 0.741 1 60.78 219 ARG A CA 1
ATOM 1698 C C . ARG A 1 219 ? -39.844 9.938 0.069 1 60.78 219 ARG A C 1
ATOM 1700 O O . ARG A 1 219 ? -39.906 8.773 -0.315 1 60.78 219 ARG A O 1
ATOM 1707 N N . LYS A 1 220 ? -38.812 10.516 0.056 1 67.75 220 LYS A N 1
ATOM 1708 C CA . LYS A 1 220 ? -37.562 10.055 -0.528 1 67.75 220 LYS A CA 1
ATOM 1709 C C . LYS A 1 220 ? -37.812 9.32 -1.844 1 67.75 220 LYS A C 1
ATOM 1711 O O . LYS A 1 220 ? -37.281 8.219 -2.047 1 67.75 220 LYS A O 1
ATOM 1716 N N . LYS A 1 221 ? -38.594 9.945 -2.785 1 79.06 221 LYS A N 1
ATOM 1717 C CA . LYS A 1 221 ? -38.812 9.453 -4.145 1 79.06 221 LYS A CA 1
ATOM 1718 C C . LYS A 1 221 ? -37.531 9.445 -4.941 1 79.06 221 LYS A C 1
ATOM 1720 O O . LYS A 1 221 ? -36.562 10.172 -4.609 1 79.06 221 LYS A O 1
ATOM 1725 N N . LEU A 1 222 ? -37.469 8.57 -5.797 1 82.5 222 LEU A N 1
ATOM 1726 C CA . LEU A 1 222 ? -36.281 8.398 -6.629 1 82.5 222 LEU A CA 1
ATOM 1727 C C . LEU A 1 222 ? -35.844 9.734 -7.227 1 82.5 222 LEU A C 1
ATOM 1729 O O . LEU A 1 222 ? -34.656 10.016 -7.301 1 82.5 222 LEU A O 1
ATOM 1733 N N . SER A 1 223 ? -36.781 10.508 -7.574 1 81.25 223 SER A N 1
ATOM 1734 C CA . SER A 1 223 ? -36.469 11.789 -8.219 1 81.25 223 SER A CA 1
ATOM 1735 C C . SER A 1 223 ? -35.906 12.789 -7.219 1 81.25 223 SER A C 1
ATOM 1737 O O . SER A 1 223 ? -35.344 13.812 -7.613 1 81.25 223 SER A O 1
ATOM 1739 N N . GLN A 1 224 ? -35.938 12.422 -6.027 1 86.5 224 GLN A N 1
ATOM 1740 C CA . GLN A 1 224 ? -35.5 13.336 -4.98 1 86.5 224 GLN A CA 1
ATOM 1741 C C . GLN A 1 224 ? -34.094 12.969 -4.488 1 86.5 224 GLN A C 1
ATOM 1743 O O . GLN A 1 224 ? -33.656 13.453 -3.447 1 86.5 224 GLN A O 1
ATOM 1748 N N . HIS A 1 225 ? -33.469 12.117 -5.145 1 92.44 225 HIS A N 1
ATOM 1749 C CA . HIS A 1 225 ? -32.094 11.805 -4.879 1 92.44 225 HIS A CA 1
ATOM 1750 C C . HIS A 1 225 ? -31.156 12.641 -5.75 1 92.44 225 HIS A C 1
ATOM 1752 O O . HIS A 1 225 ? -31.109 12.461 -6.969 1 92.44 225 HIS A O 1
ATOM 1758 N N . THR A 1 226 ? -30.422 13.523 -5.121 1 93.75 226 THR A N 1
ATOM 1759 C CA . THR A 1 226 ? -29.547 14.43 -5.852 1 93.75 226 THR A CA 1
ATOM 1760 C C . THR A 1 226 ? -28.094 13.992 -5.703 1 93.75 226 THR A C 1
ATOM 1762 O O . THR A 1 226 ? -27.625 13.727 -4.594 1 93.75 226 THR A O 1
ATOM 1765 N N . HIS A 1 227 ? -27.406 13.844 -6.863 1 95.81 227 HIS A N 1
ATOM 1766 C CA . HIS A 1 227 ? -25.969 13.562 -6.84 1 95.81 227 HIS A CA 1
ATOM 1767 C C . HIS A 1 227 ? -25.188 14.742 -6.27 1 95.81 227 HIS A C 1
ATOM 1769 O O . HIS A 1 227 ? -25.203 15.836 -6.844 1 95.81 227 HIS A O 1
ATOM 1775 N N . VAL A 1 228 ? -24.406 14.523 -5.16 1 95.12 228 VAL A N 1
ATOM 1776 C CA . VAL A 1 228 ? -23.875 15.688 -4.457 1 95.12 228 VAL A CA 1
ATOM 1777 C C . VAL A 1 228 ? -22.359 15.586 -4.348 1 95.12 228 VAL A C 1
ATOM 1779 O O . VAL A 1 228 ? -21.672 16.609 -4.215 1 95.12 228 VAL A O 1
ATOM 1782 N N . LEU A 1 229 ? -21.734 14.453 -4.289 1 94.12 229 LEU A N 1
ATOM 1783 C CA . LEU A 1 229 ? -20.297 14.25 -4.293 1 94.12 229 LEU A CA 1
ATOM 1784 C C . LEU A 1 229 ? -19.891 13.242 -5.359 1 94.12 229 LEU A C 1
ATOM 1786 O O . LEU A 1 229 ? -20.656 12.328 -5.68 1 94.12 229 LEU A O 1
ATOM 1790 N N . GLY A 1 230 ? -18.625 13.344 -5.844 1 90.25 230 GLY A N 1
ATOM 1791 C CA . GLY A 1 230 ? -18.125 12.469 -6.887 1 90.25 230 GLY A CA 1
ATOM 1792 C C . GLY A 1 230 ? -18.141 13.102 -8.266 1 90.25 230 GLY A C 1
ATOM 1793 O O . GLY A 1 230 ? -18.875 14.062 -8.5 1 90.25 230 GLY A O 1
ATOM 1794 N N . HIS A 1 231 ? -17.375 12.5 -9.148 1 86.06 231 HIS A N 1
ATOM 1795 C CA . HIS A 1 231 ? -17.312 12.984 -10.523 1 86.06 231 HIS A CA 1
ATOM 1796 C C . HIS A 1 231 ? -16.984 14.477 -10.562 1 86.06 231 HIS A C 1
ATOM 1798 O O . HIS A 1 231 ? -17.688 15.242 -11.234 1 86.06 231 HIS A O 1
ATOM 1804 N N . GLY A 1 232 ? -16.016 14.82 -9.812 1 77.88 232 GLY A N 1
ATOM 1805 C CA . GLY A 1 232 ? -15.516 16.188 -9.852 1 77.88 232 GLY A CA 1
ATOM 1806 C C . GLY A 1 232 ? -15.992 17.031 -8.688 1 77.88 232 GLY A C 1
ATOM 1807 O O . GLY A 1 232 ? -15.477 18.141 -8.461 1 77.88 232 GLY A O 1
ATOM 1808 N N . LYS A 1 233 ? -17.016 16.594 -7.922 1 86.62 233 LYS A N 1
ATOM 1809 C CA . LYS A 1 233 ? -17.5 17.312 -6.75 1 86.62 233 LYS A CA 1
ATOM 1810 C C . LYS A 1 233 ? -16.891 16.766 -5.469 1 86.62 233 LYS A C 1
ATOM 1812 O O . LYS A 1 233 ? -17.141 15.617 -5.094 1 86.62 233 LYS A O 1
ATOM 1817 N N . SER A 1 234 ? -16.172 17.578 -4.801 1 87.88 234 SER A N 1
ATOM 1818 C CA . SER A 1 234 ? -15.477 17.094 -3.613 1 87.88 234 SER A CA 1
ATOM 1819 C C . SER A 1 234 ? -16.141 17.594 -2.338 1 87.88 234 SER A C 1
ATOM 1821 O O . SER A 1 234 ? -15.789 17.172 -1.236 1 87.88 234 SER A O 1
ATOM 1823 N N . SER A 1 235 ? -17.141 18.5 -2.443 1 90.81 235 SER A N 1
ATOM 1824 C CA . SER A 1 235 ? -17.812 19.062 -1.277 1 90.81 235 SER A CA 1
ATOM 1825 C C . SER A 1 235 ? -19.281 19.391 -1.586 1 90.81 235 SER A C 1
ATOM 1827 O O . SER A 1 235 ? -19.641 19.578 -2.748 1 90.81 235 SER A O 1
ATOM 1829 N N . TYR A 1 236 ? -20.062 19.344 -0.569 1 93 236 TYR A N 1
ATOM 1830 C CA . TYR A 1 236 ? -21.5 19.594 -0.641 1 93 236 TYR A CA 1
ATOM 1831 C C . TYR A 1 236 ? -21.984 20.328 0.604 1 93 236 TYR A C 1
ATOM 1833 O O . TYR A 1 236 ? -21.812 19.844 1.724 1 93 236 TYR A O 1
ATOM 1841 N N . VAL A 1 237 ? -22.516 21.547 0.44 1 92.12 237 VAL A N 1
ATOM 1842 C CA . VAL A 1 237 ? -23.094 22.297 1.551 1 92.12 237 VAL A CA 1
ATOM 1843 C C . VAL A 1 237 ? -24.484 21.719 1.882 1 92.12 237 VAL A C 1
ATOM 1845 O O . VAL A 1 237 ? -25.375 21.719 1.037 1 92.12 237 VAL A O 1
ATOM 1848 N N . VAL A 1 238 ? -24.609 21.188 3.029 1 92.62 238 VAL A N 1
ATOM 1849 C CA . VAL A 1 238 ? -25.875 20.578 3.453 1 92.62 238 VAL A CA 1
ATOM 1850 C C . VAL A 1 238 ? -26.844 21.656 3.908 1 92.62 238 VAL A C 1
ATOM 1852 O O . VAL A 1 238 ? -26.609 22.344 4.91 1 92.62 238 VAL A O 1
ATOM 1855 N N . GLU A 1 239 ? -27.922 21.812 3.201 1 88.88 239 GLU A N 1
ATOM 1856 C CA . GLU A 1 239 ? -28.922 22.797 3.564 1 88.88 239 GLU A CA 1
ATOM 1857 C C . GLU A 1 239 ? -29.75 22.344 4.766 1 88.88 239 GLU A C 1
ATOM 1859 O O . GLU A 1 239 ? -30.156 21.188 4.848 1 88.88 239 GLU A O 1
ATOM 1864 N N . PRO A 1 240 ? -29.828 23.312 5.684 1 82.06 240 PRO A N 1
ATOM 1865 C CA . PRO A 1 240 ? -30.656 22.969 6.828 1 82.06 240 PRO A CA 1
ATOM 1866 C C . PRO A 1 240 ? -32.125 22.703 6.434 1 82.06 240 PRO A C 1
ATOM 1868 O O . PRO A 1 240 ? -32.625 23.359 5.527 1 82.06 240 PRO A O 1
ATOM 1871 N N . SER A 1 241 ? -32.562 21.594 6.828 1 75 241 SER A N 1
ATOM 1872 C CA . SER A 1 241 ? -34 21.312 6.621 1 75 241 SER A CA 1
ATOM 1873 C C . SER A 1 241 ? -34.781 21.5 7.914 1 75 241 SER A C 1
ATOM 1875 O O . SER A 1 241 ? -34.375 21.031 8.977 1 75 241 SER A O 1
ATOM 1877 N N . CYS A 1 242 ? -35.812 22.359 7.93 1 65.88 242 CYS A N 1
ATOM 1878 C CA . CYS A 1 242 ? -36.625 22.641 9.102 1 65.88 242 CYS A CA 1
ATOM 1879 C C . CYS A 1 242 ? -37.25 21.359 9.664 1 65.88 242 CYS A C 1
ATOM 1881 O O . CYS A 1 242 ? -37.438 21.25 10.875 1 65.88 242 CYS A O 1
ATOM 1883 N N . ASP A 1 243 ? -37.375 20.438 8.859 1 69 243 ASP A N 1
ATOM 1884 C CA . ASP A 1 243 ? -38.188 19.312 9.32 1 69 243 ASP A CA 1
ATOM 1885 C C . ASP A 1 243 ? -37.375 18.031 9.398 1 69 243 ASP A C 1
ATOM 1887 O O . ASP A 1 243 ? -37.875 17 9.859 1 69 243 ASP A O 1
ATOM 1891 N N . GLU A 1 244 ? -36.156 18.172 9.094 1 81.25 244 GLU A N 1
ATOM 1892 C CA . GLU A 1 244 ? -35.438 16.906 9.047 1 81.25 244 GLU A CA 1
ATOM 1893 C C . GLU A 1 244 ? -34.156 16.969 9.867 1 81.25 244 GLU A C 1
ATOM 1895 O O . GLU A 1 244 ? -33.281 17.797 9.594 1 81.25 244 GLU A O 1
ATOM 1900 N N . GLU A 1 245 ? -34.062 16.094 10.906 1 88.5 245 GLU A N 1
ATOM 1901 C CA . GLU A 1 245 ? -32.875 15.992 11.766 1 88.5 245 GLU A CA 1
ATOM 1902 C C . GLU A 1 245 ? -31.844 15.062 11.164 1 88.5 245 GLU A C 1
ATOM 1904 O O . GLU A 1 245 ? -30.688 15.055 11.602 1 88.5 245 GLU A O 1
ATOM 1909 N N . GLU A 1 246 ? -32.312 14.398 10.133 1 92.81 246 GLU A N 1
ATOM 1910 C CA . GLU A 1 246 ? -31.391 13.43 9.531 1 92.81 246 GLU A CA 1
ATOM 1911 C C . GLU A 1 246 ? -31.312 13.609 8.016 1 92.81 246 GLU A C 1
ATOM 1913 O O . GLU A 1 246 ? -32.312 13.82 7.359 1 92.81 246 GLU A O 1
ATOM 1918 N N . HIS A 1 247 ? -30.141 13.703 7.578 1 94.88 247 HIS A N 1
ATOM 1919 C CA . HIS A 1 247 ? -29.875 13.672 6.141 1 94.88 247 HIS A CA 1
ATOM 1920 C C . HIS A 1 247 ? -29.375 12.305 5.699 1 94.88 247 HIS A C 1
ATOM 1922 O O . HIS A 1 247 ? -28.391 11.805 6.23 1 94.88 247 HIS A O 1
ATOM 1928 N N . HIS A 1 248 ? -30.078 11.742 4.727 1 95.5 248 HIS A N 1
ATOM 1929 C CA . HIS A 1 248 ? -29.719 10.414 4.23 1 95.5 248 HIS A CA 1
ATOM 1930 C C . HIS A 1 248 ? -28.922 10.516 2.938 1 95.5 248 HIS A C 1
ATOM 1932 O O . HIS A 1 248 ? -29.375 11.125 1.965 1 95.5 248 HIS A O 1
ATOM 1938 N N . PHE A 1 249 ? -27.75 9.992 2.992 1 97.19 249 PHE A N 1
ATOM 1939 C CA . PHE A 1 249 ? -26.875 9.93 1.822 1 97.19 249 PHE A CA 1
ATOM 1940 C C . PHE A 1 249 ? -26.641 8.484 1.406 1 97.19 249 PHE A C 1
ATOM 1942 O O . PHE A 1 249 ? -26.375 7.621 2.252 1 97.19 249 PHE A O 1
ATOM 1949 N N . TYR A 1 250 ? -26.766 8.211 0.158 1 97.19 250 TYR A N 1
ATOM 1950 C CA . TYR A 1 250 ? -26.438 6.902 -0.403 1 97.19 250 TYR A CA 1
ATOM 1951 C C . TYR A 1 250 ? -25.141 6.953 -1.184 1 97.19 250 TYR A C 1
ATOM 1953 O O . TYR A 1 250 ? -25 7.742 -2.125 1 97.19 250 TYR A O 1
ATOM 1961 N N . VAL A 1 251 ? -24.172 6.137 -0.725 1 97.94 251 VAL A N 1
ATOM 1962 C CA . VAL A 1 251 ? -22.797 6.227 -1.2 1 97.94 251 VAL A CA 1
ATOM 1963 C C . VAL A 1 251 ? -22.469 5.004 -2.051 1 97.94 251 VAL A C 1
ATOM 1965 O O . VAL A 1 251 ? -22.734 3.869 -1.647 1 97.94 251 VAL A O 1
ATOM 1968 N N . GLU A 1 252 ? -21.938 5.168 -3.238 1 97.81 252 GLU A N 1
ATOM 1969 C CA . GLU A 1 252 ? -21.453 4.078 -4.09 1 97.81 252 GLU A CA 1
ATOM 1970 C C . GLU A 1 252 ? -19.969 4.207 -4.375 1 97.81 252 GLU A C 1
ATOM 1972 O O . GLU A 1 252 ? -19.438 5.32 -4.441 1 97.81 252 GLU A O 1
ATOM 1977 N N . GLY A 1 253 ? -19.297 3.047 -4.414 1 97.88 253 GLY A N 1
ATOM 1978 C CA . GLY A 1 253 ? -17.938 3.02 -4.941 1 97.88 253 GLY A CA 1
ATOM 1979 C C . GLY A 1 253 ? -17.891 3.061 -6.457 1 97.88 253 GLY A C 1
ATOM 1980 O O . GLY A 1 253 ? -18.75 2.48 -7.129 1 97.88 253 GLY A O 1
ATOM 1981 N N . LEU A 1 254 ? -16.844 3.713 -6.98 1 97.5 254 LEU A N 1
ATOM 1982 C CA . LEU A 1 254 ? -16.734 3.857 -8.43 1 97.5 254 LEU A CA 1
ATOM 1983 C C . LEU A 1 254 ? -15.617 2.986 -8.984 1 97.5 254 LEU A C 1
ATOM 1985 O O . LEU A 1 254 ? -15.578 2.715 -10.188 1 97.5 254 LEU A O 1
ATOM 1989 N N . ALA A 1 255 ? -14.742 2.604 -8.133 1 96.75 255 ALA A N 1
ATOM 1990 C CA . ALA A 1 255 ? -13.594 1.825 -8.594 1 96.75 255 ALA A CA 1
ATOM 1991 C C . ALA A 1 255 ? -13.148 0.823 -7.531 1 96.75 255 ALA A C 1
ATOM 1993 O O . ALA A 1 255 ? -13.164 1.128 -6.34 1 96.75 255 ALA A O 1
ATOM 1994 N N . PHE A 1 256 ? -12.703 -0.336 -8 1 98.19 256 PHE A N 1
ATOM 1995 C CA . PHE A 1 256 ? -12.094 -1.317 -7.109 1 98.19 256 PHE A CA 1
ATOM 1996 C C . PHE A 1 256 ? -10.703 -0.864 -6.672 1 98.19 256 PHE A C 1
ATOM 1998 O O . PHE A 1 256 ? -10.102 -0.002 -7.309 1 98.19 256 PHE A O 1
ATOM 2005 N N . PRO A 1 257 ? -10.219 -1.473 -5.5 1 96.31 257 PRO A N 1
ATOM 2006 C CA . PRO A 1 257 ? -8.828 -1.21 -5.141 1 96.31 257 PRO A CA 1
ATOM 2007 C C . PRO A 1 257 ? -7.852 -1.552 -6.27 1 96.31 257 PRO A C 1
ATOM 2009 O O . PRO A 1 257 ? -8.094 -2.49 -7.031 1 96.31 257 PRO A O 1
ATOM 2012 N N . ASP A 1 258 ? -6.812 -0.796 -6.367 1 93.38 258 ASP A N 1
ATOM 2013 C CA . ASP A 1 258 ? -5.742 -0.956 -7.348 1 93.38 258 ASP A CA 1
ATOM 2014 C C . ASP A 1 258 ? -4.434 -0.365 -6.828 1 93.38 258 ASP A C 1
ATOM 2016 O O . ASP A 1 258 ? -4.383 0.175 -5.723 1 93.38 258 ASP A O 1
ATOM 2020 N N . ILE A 1 259 ? -3.303 -0.433 -7.457 1 84.06 259 ILE A N 1
ATOM 2021 C CA . ILE A 1 259 ? -1.979 -0.015 -7.012 1 84.06 259 ILE A CA 1
ATOM 2022 C C . ILE A 1 259 ? -2.006 1.462 -6.625 1 84.06 259 ILE A C 1
ATOM 2024 O O . ILE A 1 259 ? -1.325 1.877 -5.684 1 84.06 259 ILE A O 1
ATOM 2028 N N . GLY A 1 260 ? -2.725 2.297 -7.234 1 81.31 260 GLY A N 1
ATOM 2029 C CA . GLY A 1 260 ? -2.793 3.711 -6.902 1 81.31 260 GLY A CA 1
ATOM 2030 C C . GLY A 1 260 ? -3.975 4.059 -6.02 1 81.31 260 GLY A C 1
ATOM 2031 O O . GLY A 1 260 ? -4.238 5.234 -5.762 1 81.31 260 GLY A O 1
ATOM 2032 N N . PHE A 1 261 ? -4.656 3.068 -5.477 1 91.62 261 PHE A N 1
ATOM 2033 C CA . PHE A 1 261 ? -5.867 3.248 -4.68 1 91.62 261 PHE A CA 1
ATOM 2034 C C . PHE A 1 261 ? -6.047 2.096 -3.701 1 91.62 261 PHE A C 1
ATOM 2036 O O . PHE A 1 261 ? -6.426 0.992 -4.098 1 91.62 261 PHE A O 1
ATOM 2043 N N . SER A 1 262 ? -5.965 2.266 -2.42 1 88.88 262 SER A N 1
ATOM 2044 C CA . SER A 1 262 ? -5.992 1.231 -1.391 1 88.88 262 SER A CA 1
ATOM 2045 C C . SER A 1 262 ? -7.406 0.709 -1.165 1 88.88 262 SER A C 1
ATOM 2047 O O . SER A 1 262 ? -7.594 -0.366 -0.591 1 88.88 262 SER A O 1
ATOM 2049 N N . GLY A 1 263 ? -8.383 1.53 -1.52 1 95.38 263 GLY A N 1
ATOM 2050 C CA . GLY A 1 263 ? -9.766 1.17 -1.264 1 95.38 263 GLY A CA 1
ATOM 2051 C C . GLY A 1 263 ? -10.375 1.926 -0.098 1 95.38 263 GLY A C 1
ATOM 2052 O O . GLY A 1 263 ? -11.586 1.856 0.132 1 95.38 263 GLY A O 1
ATOM 2053 N N . LEU A 1 264 ? -9.578 2.641 0.6 1 95 264 LEU A N 1
ATOM 2054 C CA . LEU A 1 264 ? -10.094 3.43 1.713 1 95 264 LEU A CA 1
ATOM 2055 C C . LEU A 1 264 ? -10.562 4.801 1.236 1 95 264 LEU A C 1
ATOM 2057 O O . LEU A 1 264 ? -9.898 5.438 0.414 1 95 264 LEU A O 1
ATOM 2061 N N . VAL A 1 265 ? -11.727 5.188 1.635 1 94.94 265 VAL A N 1
ATOM 2062 C CA . VAL A 1 265 ? -12.281 6.5 1.321 1 94.94 265 VAL A CA 1
ATOM 2063 C C . VAL A 1 265 ? -12.766 7.172 2.602 1 94.94 265 VAL A C 1
ATOM 2065 O O . VAL A 1 265 ? -13.375 6.527 3.461 1 94.94 265 VAL A O 1
ATOM 2068 N N . THR A 1 266 ? -12.484 8.383 2.709 1 92.31 266 THR A N 1
ATOM 2069 C CA . THR A 1 266 ? -12.789 9.109 3.939 1 92.31 266 THR A CA 1
ATOM 2070 C C . THR A 1 266 ? -13.766 10.25 3.668 1 92.31 266 THR A C 1
ATOM 2072 O O . THR A 1 266 ? -13.516 11.086 2.799 1 92.31 266 THR A O 1
ATOM 2075 N N . PHE A 1 267 ? -14.844 10.312 4.422 1 94.19 267 PHE A N 1
ATOM 2076 C CA . PHE A 1 267 ? -15.82 11.391 4.379 1 94.19 267 PHE A CA 1
ATOM 2077 C C . PHE A 1 267 ? -15.742 12.242 5.641 1 94.19 267 PHE A C 1
ATOM 2079 O O . PHE A 1 267 ? -15.461 11.734 6.727 1 94.19 267 PHE A O 1
ATOM 2086 N N . HIS A 1 268 ? -16.031 13.469 5.457 1 92.94 268 HIS A N 1
ATOM 2087 C CA . HIS A 1 268 ? -16.016 14.422 6.566 1 92.94 268 HIS A CA 1
ATOM 2088 C C . HIS A 1 268 ? -17.281 15.273 6.582 1 92.94 268 HIS A C 1
ATOM 2090 O O . HIS A 1 268 ? -17.812 15.633 5.527 1 92.94 268 HIS A O 1
ATOM 2096 N N . ALA A 1 269 ? -17.797 15.547 7.707 1 94.81 269 ALA A N 1
ATOM 2097 C CA . ALA A 1 269 ? -18.766 16.594 7.965 1 94.81 269 ALA A CA 1
ATOM 2098 C C . ALA A 1 269 ? -18.172 17.719 8.82 1 94.81 269 ALA A C 1
ATOM 2100 O O . ALA A 1 269 ? -17.875 17.516 10 1 94.81 269 ALA A O 1
ATOM 2101 N N . THR A 1 270 ? -18.031 18.859 8.203 1 93.25 270 THR A N 1
ATOM 2102 C CA . THR A 1 270 ? -17.375 19.969 8.883 1 93.25 270 THR A CA 1
ATOM 2103 C C . THR A 1 270 ? -18.344 21.125 9.125 1 93.25 270 THR A C 1
ATOM 2105 O O . THR A 1 270 ? -19.125 21.484 8.242 1 93.25 270 THR A O 1
ATOM 2108 N N . LEU A 1 271 ? -18.391 21.609 10.336 1 94.19 271 LEU A N 1
ATOM 2109 C CA . LEU A 1 271 ? -19.172 22.797 10.68 1 94.19 271 LEU A CA 1
ATOM 2110 C C . LEU A 1 271 ? -18.312 24.047 10.57 1 94.19 271 LEU A C 1
ATOM 2112 O O . LEU A 1 271 ? -17.25 24.141 11.188 1 94.19 271 LEU A O 1
ATOM 2116 N N . LEU A 1 272 ? -18.781 24.969 9.75 1 91.81 272 LEU A N 1
ATOM 2117 C CA . LEU A 1 272 ? -18.078 26.234 9.523 1 91.81 272 LEU A CA 1
ATOM 2118 C C . LEU A 1 272 ? -18.797 27.391 10.188 1 91.81 272 LEU A C 1
ATOM 2120 O O . LEU A 1 272 ? -20.031 27.469 10.148 1 91.81 272 LEU A O 1
ATOM 2124 N N . GLU A 1 273 ? -18.078 28.203 10.828 1 91.12 273 GLU A N 1
ATOM 2125 C CA . GLU A 1 273 ? -18.625 29.375 11.516 1 91.12 273 GLU A CA 1
ATOM 2126 C C . GLU A 1 273 ? -18.219 30.656 10.805 1 91.12 273 GLU A C 1
ATOM 2128 O O . GLU A 1 273 ? -17.047 30.844 10.461 1 91.12 273 GLU A O 1
ATOM 2133 N N . ALA A 1 274 ? -19.25 31.438 10.562 1 85.62 274 ALA A N 1
ATOM 2134 C CA . ALA A 1 274 ? -18.953 32.75 10.008 1 85.62 274 ALA A CA 1
ATOM 2135 C C . ALA A 1 274 ? -18.359 33.688 11.078 1 85.62 274 ALA A C 1
ATOM 2137 O O . ALA A 1 274 ? -18.891 33.781 12.188 1 85.62 274 ALA A O 1
ATOM 2138 N N . THR A 1 275 ? -17.234 34.188 10.938 1 79.5 275 THR A N 1
ATOM 2139 C CA . THR A 1 275 ? -16.609 35.125 11.898 1 79.5 275 THR A CA 1
ATOM 2140 C C . THR A 1 275 ? -17.062 36.531 11.656 1 79.5 275 THR A C 1
ATOM 2142 O O . THR A 1 275 ? -17.453 37.25 12.586 1 79.5 275 THR A O 1
ATOM 2145 N N . ALA A 1 276 ? -16.906 37 10.383 1 79.12 276 ALA A N 1
ATOM 2146 C CA . ALA A 1 276 ? -17.359 38.344 9.953 1 79.12 276 ALA A CA 1
ATOM 2147 C C . ALA A 1 276 ? -17.781 38.312 8.484 1 79.12 276 ALA A C 1
ATOM 2149 O O . ALA A 1 276 ? -17.422 37.406 7.738 1 79.12 276 ALA A O 1
ATOM 2150 N N . LYS A 1 277 ? -18.703 39.219 8.07 1 75.56 277 LYS A N 1
ATOM 2151 C CA . LYS A 1 277 ? -19.297 39.25 6.734 1 75.56 277 LYS A CA 1
ATOM 2152 C C . LYS A 1 277 ? -18.203 39.281 5.664 1 75.56 277 LYS A C 1
ATOM 2154 O O . LYS A 1 277 ? -18.344 38.656 4.613 1 75.56 277 LYS A O 1
ATOM 2159 N N . ALA A 1 278 ? -17.094 39.875 5.871 1 78.88 278 ALA A N 1
ATOM 2160 C CA . ALA A 1 278 ? -16.078 40.031 4.824 1 78.88 278 ALA A CA 1
ATOM 2161 C C . ALA A 1 278 ? -14.938 39.062 5.008 1 78.88 278 ALA A C 1
ATOM 2163 O O . ALA A 1 278 ? -13.969 39.062 4.242 1 78.88 278 ALA A O 1
ATOM 2164 N N . LEU A 1 279 ? -15.156 38.062 5.875 1 85.31 279 LEU A N 1
ATOM 2165 C CA . LEU A 1 279 ? -14.125 37.062 6.137 1 85.31 279 LEU A CA 1
ATOM 2166 C C . LEU A 1 279 ? -14.641 35.656 5.859 1 85.31 279 LEU A C 1
ATOM 2168 O O . LEU A 1 279 ? -15.844 35.438 5.918 1 85.31 279 LEU A O 1
ATOM 2172 N N . PRO A 1 280 ? -13.75 34.781 5.379 1 85.5 280 PRO A N 1
ATOM 2173 C CA . PRO A 1 280 ? -14.195 33.375 5.191 1 85.5 280 PRO A CA 1
ATOM 2174 C C . PRO A 1 280 ? -14.672 32.75 6.488 1 85.5 280 PRO A C 1
ATOM 2176 O O . PRO A 1 280 ? -14.469 33.281 7.574 1 85.5 280 PRO A O 1
ATOM 2179 N N . GLU A 1 281 ? -15.328 31.609 6.336 1 89.25 281 GLU A N 1
ATOM 2180 C CA . GLU A 1 281 ? -15.742 30.828 7.504 1 89.25 281 GLU A CA 1
ATOM 2181 C C . GLU A 1 281 ? -14.57 30.062 8.102 1 89.25 281 GLU A C 1
ATOM 2183 O O . GLU A 1 281 ? -13.609 29.75 7.402 1 89.25 281 GLU A O 1
ATOM 2188 N N . ALA A 1 282 ? -14.664 29.844 9.375 1 90.5 282 ALA A N 1
ATOM 2189 C CA . ALA A 1 282 ? -13.672 29.047 10.078 1 90.5 282 ALA A CA 1
ATOM 2190 C C . ALA A 1 282 ? -14.266 27.703 10.531 1 90.5 282 ALA A C 1
ATOM 2192 O O . ALA A 1 282 ? -15.414 27.656 10.992 1 90.5 282 ALA A O 1
ATOM 2193 N N . PRO A 1 283 ? -13.531 26.656 10.328 1 91.75 283 PRO A N 1
ATOM 2194 C CA . PRO A 1 283 ? -14.055 25.375 10.82 1 91.75 283 PRO A CA 1
ATOM 2195 C C . PRO A 1 283 ? -14.047 25.281 12.352 1 91.75 283 PRO A C 1
ATOM 2197 O O . PRO A 1 283 ? -13.117 25.781 13 1 91.75 283 PRO A O 1
ATOM 2200 N N . ILE A 1 284 ? -15.055 24.625 12.93 1 92.56 284 ILE A N 1
ATOM 2201 C CA . ILE A 1 284 ? -15.086 24.531 14.391 1 92.56 284 ILE A CA 1
ATOM 2202 C C . ILE A 1 284 ? -15.383 23.094 14.805 1 92.56 284 ILE A C 1
ATOM 2204 O O . ILE A 1 284 ? -15.32 22.75 15.984 1 92.56 284 ILE A O 1
ATOM 2208 N N . PHE A 1 285 ? -15.711 22.266 13.867 1 93.62 285 PHE A N 1
ATOM 2209 C CA . PHE A 1 285 ? -15.984 20.859 14.148 1 93.62 285 PHE A CA 1
ATOM 2210 C C . PHE A 1 285 ? -15.828 20.016 12.891 1 93.62 285 PHE A C 1
ATOM 2212 O O . PHE A 1 285 ? -16.078 20.484 11.781 1 93.62 285 PHE A O 1
ATOM 2219 N N . ASN A 1 286 ? -15.359 18.859 13.047 1 92.62 286 ASN A N 1
ATOM 2220 C CA . ASN A 1 286 ? -15.234 17.891 11.953 1 92.62 286 ASN A CA 1
ATOM 2221 C C . ASN A 1 286 ? -15.523 16.469 12.422 1 92.62 286 ASN A C 1
ATOM 2223 O O . ASN A 1 286 ? -15.055 16.062 13.484 1 92.62 286 ASN A O 1
ATOM 2227 N N . ASP A 1 287 ? -16.375 15.844 11.828 1 93.5 287 ASP A N 1
ATOM 2228 C CA . ASP A 1 287 ? -16.609 14.422 12.039 1 93.5 287 ASP A CA 1
ATOM 2229 C C . ASP A 1 287 ? -16.219 13.609 10.805 1 93.5 287 ASP A C 1
ATOM 2231 O O . ASP A 1 287 ? -16.312 14.102 9.68 1 93.5 287 ASP A O 1
ATOM 2235 N N . THR A 1 288 ? -15.688 12.422 11.016 1 92.94 288 THR A N 1
ATOM 2236 C CA . THR A 1 288 ? -15.109 11.648 9.922 1 92.94 288 THR A CA 1
ATOM 2237 C C . THR A 1 288 ? -15.602 10.203 9.961 1 92.94 288 THR A C 1
ATOM 2239 O O . THR A 1 288 ? -15.727 9.609 11.031 1 92.94 288 THR A O 1
ATOM 2242 N N . VAL A 1 289 ? -15.914 9.711 8.82 1 95.94 289 VAL A N 1
ATOM 2243 C CA . VAL A 1 289 ? -16.219 8.289 8.68 1 95.94 289 VAL A CA 1
ATOM 2244 C C . VAL A 1 289 ? -15.406 7.699 7.535 1 95.94 289 VAL A C 1
ATOM 2246 O O . VAL A 1 289 ? -15.242 8.328 6.488 1 95.94 289 VAL A O 1
ATOM 2249 N N . VAL A 1 290 ? -14.828 6.508 7.773 1 95.56 290 VAL A N 1
ATOM 2250 C CA . VAL A 1 290 ? -14.008 5.852 6.762 1 95.56 290 VAL A CA 1
ATOM 2251 C C . VAL A 1 290 ? -14.727 4.617 6.227 1 95.56 290 VAL A C 1
ATOM 2253 O O . VAL A 1 290 ? -15.344 3.871 6.992 1 95.56 290 VAL A O 1
ATOM 2256 N N . PHE A 1 291 ? -14.773 4.508 4.922 1 97.62 291 PHE A N 1
ATOM 2257 C CA . PHE A 1 291 ? -15.258 3.328 4.211 1 97.62 291 PHE A CA 1
ATOM 2258 C C . PHE A 1 291 ? -14.102 2.574 3.566 1 97.62 291 PHE A C 1
ATOM 2260 O O . PHE A 1 291 ? -13.055 3.16 3.277 1 97.62 291 PHE A O 1
ATOM 2267 N N . ARG A 1 292 ? -14.281 1.33 3.424 1 98.06 292 ARG A N 1
ATOM 2268 C CA . ARG A 1 292 ? -13.438 0.548 2.527 1 98.06 292 ARG A CA 1
ATOM 2269 C C . ARG A 1 292 ? -14.242 -0.026 1.371 1 98.06 292 ARG A C 1
ATOM 2271 O O . ARG A 1 292 ? -15.312 -0.607 1.581 1 98.06 292 ARG A O 1
ATOM 2278 N N . VAL A 1 293 ? -13.734 0.198 0.177 1 98.5 293 VAL A N 1
ATOM 2279 C CA . VAL A 1 293 ? -14.359 -0.399 -0.999 1 98.5 293 VAL A CA 1
ATOM 2280 C C . VAL A 1 293 ? -14.148 -1.911 -0.985 1 98.5 293 VAL A C 1
ATOM 2282 O O . VAL A 1 293 ? -13.031 -2.385 -0.747 1 98.5 293 VAL A O 1
ATOM 2285 N N . ALA A 1 294 ? -15.219 -2.604 -1.194 1 98.62 294 ALA A N 1
ATOM 2286 C CA . ALA A 1 294 ? -15.148 -4.062 -1.24 1 98.62 294 ALA A CA 1
ATOM 2287 C C . ALA A 1 294 ? -14.258 -4.531 -2.393 1 98.62 294 ALA A C 1
ATOM 2289 O O . ALA A 1 294 ? -14.297 -3.955 -3.482 1 98.62 294 ALA A O 1
ATOM 2290 N N . PRO A 1 295 ? -13.484 -5.578 -2.186 1 98.62 295 PRO A N 1
ATOM 2291 C CA . PRO A 1 295 ? -12.641 -6.125 -3.254 1 98.62 295 PRO A CA 1
ATOM 2292 C C . PRO A 1 295 ? -13.422 -7.016 -4.219 1 98.62 295 PRO A C 1
ATOM 2294 O O . PRO A 1 295 ? -14.594 -7.332 -3.965 1 98.62 295 PRO A O 1
ATOM 2297 N N . TRP A 1 296 ? -12.805 -7.242 -5.402 1 98.75 296 TRP A N 1
ATOM 2298 C CA . TRP A 1 296 ? -13.227 -8.32 -6.285 1 98.75 296 TRP A CA 1
ATOM 2299 C C . TRP A 1 296 ? -12.688 -9.664 -5.797 1 98.75 296 TRP A C 1
ATOM 2301 O O . TRP A 1 296 ? -11.484 -9.812 -5.574 1 98.75 296 TRP A O 1
ATOM 2311 N N . ILE A 1 297 ? -13.547 -10.711 -5.594 1 98.81 297 ILE A N 1
ATOM 2312 C CA . ILE A 1 297 ? -13.156 -11.984 -5.008 1 98.81 297 ILE A CA 1
ATOM 2313 C C . ILE A 1 297 ? -13.477 -13.125 -5.977 1 98.81 297 ILE A C 1
ATOM 2315 O O . ILE A 1 297 ? -14.617 -13.25 -6.441 1 98.81 297 ILE A O 1
ATOM 2319 N N . MET A 1 298 ? -12.508 -13.93 -6.277 1 98.56 298 MET A N 1
ATOM 2320 C CA . MET A 1 298 ? -12.703 -15.062 -7.172 1 98.56 298 MET A CA 1
ATOM 2321 C C . MET A 1 298 ? -13.305 -16.25 -6.426 1 98.56 298 MET A C 1
ATOM 2323 O O . MET A 1 298 ? -13.18 -16.344 -5.203 1 98.56 298 MET A O 1
ATOM 2327 N N . THR A 1 299 ? -13.945 -17.094 -7.148 1 98.56 299 THR A N 1
ATOM 2328 C CA . THR A 1 299 ? -14.539 -18.297 -6.574 1 98.56 299 THR A CA 1
ATOM 2329 C C . THR A 1 299 ? -13.852 -19.547 -7.102 1 98.56 299 THR A C 1
ATOM 2331 O O . THR A 1 299 ? -13.68 -19.703 -8.312 1 98.56 299 THR A O 1
ATOM 2334 N N . PRO A 1 300 ? -13.398 -20.406 -6.234 1 98.19 300 PRO A N 1
ATOM 2335 C CA . PRO A 1 300 ? -12.703 -21.609 -6.668 1 98.19 300 PRO A CA 1
ATOM 2336 C C . PRO A 1 300 ? -13.664 -22.688 -7.18 1 98.19 300 PRO A C 1
ATOM 2338 O O . PRO A 1 300 ? -14.875 -22.609 -6.949 1 98.19 300 PRO A O 1
ATOM 2341 N N . ASN A 1 301 ? -13.078 -23.688 -7.852 1 97.44 301 ASN A N 1
ATOM 2342 C CA . ASN A 1 301 ? -13.82 -24.797 -8.445 1 97.44 301 ASN A CA 1
ATOM 2343 C C . ASN A 1 301 ? -14.602 -25.578 -7.398 1 97.44 301 ASN A C 1
ATOM 2345 O O . ASN A 1 301 ? -15.555 -26.281 -7.73 1 97.44 301 ASN A O 1
ATOM 2349 N N . THR A 1 302 ? -14.32 -25.391 -6.16 1 96.5 302 THR A N 1
ATOM 2350 C CA . THR A 1 302 ? -14.914 -26.234 -5.125 1 96.5 302 THR A CA 1
ATOM 2351 C C . THR A 1 302 ? -16.203 -25.609 -4.598 1 96.5 302 THR A C 1
ATOM 2353 O O . THR A 1 302 ? -16.938 -26.234 -3.83 1 96.5 302 THR A O 1
ATOM 2356 N N . LEU A 1 303 ? -16.469 -24.422 -4.977 1 97.94 303 LEU A N 1
ATOM 2357 C CA . LEU A 1 303 ? -17.719 -23.797 -4.559 1 97.94 303 LEU A CA 1
ATOM 2358 C C . LEU A 1 303 ? -18.891 -24.281 -5.418 1 97.94 303 LEU A C 1
ATOM 2360 O O . LEU A 1 303 ? -18.672 -24.797 -6.516 1 97.94 303 LEU A O 1
ATOM 2364 N N . GLN A 1 304 ? -20.078 -24.141 -4.945 1 98.12 304 GLN A N 1
ATOM 2365 C CA . GLN A 1 304 ? -21.281 -24.656 -5.602 1 98.12 304 GLN A CA 1
ATOM 2366 C C . GLN A 1 304 ? -21.531 -23.938 -6.93 1 98.12 304 GLN A C 1
ATOM 2368 O O . GLN A 1 304 ? -21.625 -22.703 -6.973 1 98.12 304 GLN A O 1
ATOM 2373 N N . PRO A 1 305 ? -21.547 -24.703 -8 1 98.62 305 PRO A N 1
ATOM 2374 C CA . PRO A 1 305 ? -21.844 -24.078 -9.289 1 98.62 305 PRO A CA 1
ATOM 2375 C C . PRO A 1 305 ? -23.297 -23.672 -9.43 1 98.62 305 PRO A C 1
ATOM 2377 O O . PRO A 1 305 ? -24.188 -24.375 -8.93 1 98.62 305 PRO A O 1
ATOM 2380 N N . ILE A 1 306 ? -23.562 -22.562 -10.094 1 98.69 306 ILE A N 1
ATOM 2381 C CA . ILE A 1 306 ? -24.906 -22.047 -10.273 1 98.69 306 ILE A CA 1
ATOM 2382 C C . ILE A 1 306 ? -25.266 -22.031 -11.758 1 98.69 306 ILE A C 1
ATOM 2384 O O . ILE A 1 306 ? -26.312 -22.531 -12.156 1 98.69 306 ILE A O 1
ATOM 2388 N N . THR A 1 307 ? -24.438 -21.438 -12.562 1 98.75 307 THR A N 1
ATOM 2389 C CA . THR A 1 307 ? -24.688 -21.266 -13.992 1 98.75 307 THR A CA 1
ATOM 2390 C C . THR A 1 307 ? -23.453 -21.641 -14.812 1 98.75 307 THR A C 1
ATOM 2392 O O . THR A 1 307 ? -22.344 -21.219 -14.492 1 98.75 307 THR A O 1
ATOM 2395 N N . VAL A 1 308 ? -23.641 -22.438 -15.852 1 98.81 308 VAL A N 1
ATOM 2396 C CA . VAL A 1 308 ? -22.578 -22.797 -16.797 1 98.81 308 VAL A CA 1
ATOM 2397 C C . VAL A 1 308 ? -22.75 -22 -18.094 1 98.81 308 VAL A C 1
ATOM 2399 O O . VAL A 1 308 ? -23.875 -21.828 -18.562 1 98.81 308 VAL A O 1
ATOM 2402 N N . TYR A 1 309 ? -21.688 -21.453 -18.578 1 98.75 309 TYR A N 1
ATOM 2403 C CA . TYR A 1 309 ? -21.688 -20.75 -19.859 1 98.75 309 TYR A CA 1
ATOM 2404 C C . TYR A 1 309 ? -20.922 -21.531 -20.922 1 98.75 309 TYR A C 1
ATOM 2406 O O . TYR A 1 309 ? -19.875 -22.125 -20.625 1 98.75 309 TYR A O 1
ATOM 2414 N N . VAL A 1 310 ? -21.406 -21.594 -22.125 1 98.62 310 VAL A N 1
ATOM 2415 C CA . VAL A 1 310 ? -20.734 -22.234 -23.25 1 98.62 310 VAL A CA 1
ATOM 2416 C C . VAL A 1 310 ? -21.062 -21.5 -24.547 1 98.62 310 VAL A C 1
ATOM 2418 O O . VAL A 1 310 ? -22.141 -20.906 -24.656 1 98.62 310 VAL A O 1
ATOM 2421 N N . CYS A 1 311 ? -20.172 -21.484 -25.469 1 98.25 311 CYS A N 1
ATOM 2422 C CA . CYS A 1 311 ? -20.406 -20.875 -26.766 1 98.25 311 CYS A CA 1
ATOM 2423 C C . CYS A 1 311 ? -20.922 -21.922 -27.766 1 98.25 311 CYS A C 1
ATOM 2425 O O . CYS A 1 311 ? -20.422 -23.047 -27.797 1 98.25 311 CYS A O 1
ATOM 2427 N N . SER A 1 312 ? -21.906 -21.562 -28.453 1 97.62 312 SER A N 1
ATOM 2428 C CA . SER A 1 312 ? -22.312 -22.344 -29.609 1 97.62 312 SER A CA 1
ATOM 2429 C C . SER A 1 312 ? -21.641 -21.812 -30.891 1 97.62 312 SER A C 1
ATOM 2431 O O . SER A 1 312 ? -21.812 -20.641 -31.234 1 97.62 312 SER A O 1
ATOM 2433 N N . ILE A 1 313 ? -20.906 -22.609 -31.5 1 96.25 313 ILE A N 1
ATOM 2434 C CA . ILE A 1 313 ? -20.234 -22.25 -32.75 1 96.25 313 ILE A CA 1
ATOM 2435 C C . ILE A 1 313 ? -20.406 -23.375 -33.75 1 96.25 313 ILE A C 1
ATOM 2437 O O . ILE A 1 313 ? -20.891 -24.453 -33.438 1 96.25 313 ILE A O 1
ATOM 2441 N N . LYS A 1 314 ? -19.969 -23.031 -34.969 1 93.88 314 LYS A N 1
ATOM 2442 C CA . LYS A 1 314 ? -20.016 -24.047 -36 1 93.88 314 LYS A CA 1
ATOM 2443 C C . LYS A 1 314 ? -19.156 -25.25 -35.625 1 93.88 314 LYS A C 1
ATOM 2445 O O . LYS A 1 314 ? -18 -25.094 -35.281 1 93.88 314 LYS A O 1
ATOM 2450 N N . GLY A 1 315 ? -19.781 -26.469 -35.594 1 92.69 315 GLY A N 1
ATOM 2451 C CA . GLY A 1 315 ? -19 -27.688 -35.438 1 92.69 315 GLY A CA 1
ATOM 2452 C C . GLY A 1 315 ? -18.969 -28.203 -34.031 1 92.69 315 GLY A C 1
ATOM 2453 O O . GLY A 1 315 ? -18.391 -29.25 -33.75 1 92.69 315 GLY A O 1
ATOM 2454 N N . ASN A 1 316 ? -19.641 -27.516 -33.031 1 96.69 316 ASN A N 1
ATOM 2455 C CA . ASN A 1 316 ? -19.484 -28.016 -31.688 1 96.69 316 ASN A CA 1
ATOM 2456 C C . ASN A 1 316 ? -20.844 -28.375 -31.062 1 96.69 316 ASN A C 1
ATOM 2458 O O . ASN A 1 316 ? -21 -28.328 -29.844 1 96.69 316 ASN A O 1
ATOM 2462 N N . ALA A 1 317 ? -21.844 -28.625 -31.859 1 96.56 317 ALA A N 1
ATOM 2463 C CA . ALA A 1 317 ? -23.188 -28.938 -31.406 1 96.56 317 ALA A CA 1
ATOM 2464 C C . ALA A 1 317 ? -23.188 -30.109 -30.438 1 96.56 317 ALA A C 1
ATOM 2466 O O . ALA A 1 317 ? -23.859 -30.094 -29.406 1 96.56 317 ALA A O 1
ATOM 2467 N N . ASP A 1 318 ? -22.531 -31.188 -30.781 1 96.75 318 ASP A N 1
ATOM 2468 C CA . ASP A 1 318 ? -22.453 -32.344 -29.922 1 96.75 318 ASP A CA 1
ATOM 2469 C C . ASP A 1 318 ? -21.859 -32 -28.562 1 96.75 318 ASP A C 1
ATOM 2471 O O . ASP A 1 318 ? -22.297 -32.531 -27.531 1 96.75 318 ASP A O 1
ATOM 2475 N N . PHE A 1 319 ? -20.859 -31.234 -28.641 1 97.75 319 PHE A N 1
ATOM 2476 C CA . PHE A 1 319 ? -20.219 -30.766 -27.406 1 97.75 319 PHE A CA 1
ATOM 2477 C C . PHE A 1 319 ? -21.219 -30.016 -26.531 1 97.75 319 PHE A C 1
ATOM 2479 O O . PHE A 1 319 ? -21.312 -30.281 -25.328 1 97.75 319 PHE A O 1
ATOM 2486 N N . VAL A 1 320 ? -21.938 -29.094 -27.094 1 98.31 320 VAL A N 1
ATOM 2487 C CA . VAL A 1 320 ? -22.906 -28.281 -26.375 1 98.31 320 VAL A CA 1
ATOM 2488 C C . VAL A 1 320 ? -23.984 -29.172 -25.766 1 98.31 320 VAL A C 1
ATOM 2490 O O . VAL A 1 320 ? -24.422 -28.938 -24.641 1 98.31 320 VAL A O 1
ATOM 2493 N N . VAL A 1 321 ? -24.391 -30.219 -26.469 1 98.25 321 VAL A N 1
ATOM 2494 C CA . VAL A 1 321 ? -25.391 -31.156 -25.969 1 98.25 321 VAL A CA 1
ATOM 2495 C C . VAL A 1 321 ? -24.859 -31.875 -24.734 1 98.25 321 VAL A C 1
ATOM 2497 O O . VAL A 1 321 ? -25.578 -32.062 -23.75 1 98.25 321 VAL A O 1
ATOM 2500 N N . GLU A 1 322 ? -23.641 -32.281 -24.781 1 98.31 322 GLU A N 1
ATOM 2501 C CA . GLU A 1 322 ? -23.047 -33 -23.656 1 98.31 322 GLU A CA 1
ATOM 2502 C C . GLU A 1 322 ? -22.922 -32.094 -22.438 1 98.31 322 GLU A C 1
ATOM 2504 O O . GLU A 1 322 ? -23.156 -32.531 -21.312 1 98.31 322 GLU A O 1
ATOM 2509 N N . ILE A 1 323 ? -22.531 -30.828 -22.688 1 98.69 323 ILE A N 1
ATOM 2510 C CA . ILE A 1 323 ? -22.438 -29.875 -21.594 1 98.69 323 ILE A CA 1
ATOM 2511 C C . ILE A 1 323 ? -23.828 -29.641 -21 1 98.69 323 ILE A C 1
ATOM 2513 O O . ILE A 1 323 ? -23.984 -29.5 -19.781 1 98.69 323 ILE A O 1
ATOM 2517 N N . SER A 1 324 ? -24.797 -29.578 -21.875 1 98.62 324 SER A N 1
ATOM 2518 C CA . SER A 1 324 ? -26.172 -29.406 -21.422 1 98.62 324 SER A CA 1
ATOM 2519 C C . SER A 1 324 ? -26.594 -30.547 -20.516 1 98.62 324 SER A C 1
ATOM 2521 O O . SER A 1 324 ? -27.203 -30.312 -19.453 1 98.62 324 SER A O 1
ATOM 2523 N N . LYS A 1 325 ? -26.312 -31.766 -20.938 1 98.56 325 LYS A N 1
ATOM 2524 C CA . LYS A 1 325 ? -26.641 -32.938 -20.125 1 98.56 325 LYS A CA 1
ATOM 2525 C C . LYS A 1 325 ? -25.953 -32.875 -18.766 1 98.56 325 LYS A C 1
ATOM 2527 O O . LYS A 1 325 ? -26.562 -33.156 -17.734 1 98.56 325 LYS A O 1
ATOM 2532 N N . LEU A 1 326 ? -24.719 -32.562 -18.812 1 98.69 326 LEU A N 1
ATOM 2533 C CA . LEU A 1 326 ? -23.938 -32.5 -17.578 1 98.69 326 LEU A CA 1
ATOM 2534 C C . LEU A 1 326 ? -24.469 -31.406 -16.656 1 98.69 326 LEU A C 1
ATOM 2536 O O . LEU A 1 326 ? -24.547 -31.609 -15.438 1 98.69 326 LEU A O 1
ATOM 2540 N N . SER A 1 327 ? -24.734 -30.234 -17.203 1 98.69 327 SER A N 1
ATOM 2541 C CA . SER A 1 327 ? -25.266 -29.109 -16.422 1 98.69 327 SER A CA 1
ATOM 2542 C C . SER A 1 327 ? -26.578 -29.484 -15.75 1 98.69 327 SER A C 1
ATOM 2544 O O . SER A 1 327 ? -26.812 -29.141 -14.586 1 98.69 327 SER A O 1
ATOM 2546 N N . LYS A 1 328 ? -27.391 -30.156 -16.531 1 98.38 328 LYS A N 1
ATOM 2547 C CA . LYS A 1 328 ? -28.672 -30.609 -15.992 1 98.38 328 LYS A CA 1
ATOM 2548 C C . LYS A 1 328 ? -28.469 -31.578 -14.836 1 98.38 328 LYS A C 1
ATOM 2550 O O . LYS A 1 328 ? -29.141 -31.484 -13.805 1 98.38 328 LYS A O 1
ATOM 2555 N N . LYS A 1 329 ? -27.594 -32.469 -15.062 1 98.12 329 LYS A N 1
ATOM 2556 C CA . LYS A 1 329 ? -27.266 -33.438 -14.023 1 98.12 329 LYS A CA 1
ATOM 2557 C C . LYS A 1 329 ? -26.781 -32.75 -12.75 1 98.12 329 LYS A C 1
ATOM 2559 O O . LYS A 1 329 ? -27.094 -33.188 -11.641 1 98.12 329 LYS A O 1
ATOM 2564 N N . ALA A 1 330 ? -26.031 -31.734 -12.867 1 98.31 330 ALA A N 1
ATOM 2565 C CA . ALA A 1 330 ? -25.453 -31.016 -11.742 1 98.31 330 ALA A CA 1
ATOM 2566 C C . ALA A 1 330 ? -26.438 -30 -11.172 1 98.31 330 ALA A C 1
ATOM 2568 O O . ALA A 1 330 ? -26.172 -29.375 -10.148 1 98.31 330 ALA A O 1
ATOM 2569 N N . GLY A 1 331 ? -27.531 -29.828 -11.805 1 98.19 331 GLY A N 1
ATOM 2570 C CA . GLY A 1 331 ? -28.531 -28.875 -11.344 1 98.19 331 GLY A CA 1
ATOM 2571 C C . GLY A 1 331 ? -28.156 -27.438 -11.617 1 98.19 331 GLY A C 1
ATOM 2572 O O . GLY A 1 331 ? -28.531 -26.547 -10.859 1 98.19 331 GLY A O 1
ATOM 2573 N N . CYS A 1 332 ? -27.359 -27.188 -12.594 1 98.5 332 CYS A N 1
ATOM 2574 C CA . CYS A 1 332 ? -26.922 -25.844 -12.961 1 98.5 332 CYS A CA 1
ATOM 2575 C C . CYS A 1 332 ? -27.75 -25.297 -14.117 1 98.5 332 CYS A C 1
ATOM 2577 O O . CYS A 1 332 ? -28.219 -26.062 -14.969 1 98.5 332 CYS A O 1
ATOM 2579 N N . ARG A 1 333 ? -27.938 -24 -14.102 1 97.81 333 ARG A N 1
ATOM 2580 C CA . ARG A 1 333 ? -28.469 -23.328 -15.289 1 97.81 333 ARG A CA 1
ATOM 2581 C C . ARG A 1 333 ? -27.422 -23.297 -16.406 1 97.81 333 ARG A C 1
ATOM 2583 O O . ARG A 1 333 ? -26.234 -23.156 -16.141 1 97.81 333 ARG A O 1
ATOM 2590 N N . LEU A 1 334 ? -27.891 -23.516 -17.609 1 98.69 334 LEU A N 1
ATOM 2591 C CA . LEU A 1 334 ? -26.984 -23.438 -18.75 1 98.69 334 LEU A CA 1
ATOM 2592 C C . LEU A 1 334 ? -27.297 -22.234 -19.625 1 98.69 334 LEU A C 1
ATOM 2594 O O . LEU A 1 334 ? -28.453 -22.016 -19.984 1 98.69 334 LEU A O 1
ATOM 2598 N N . ILE A 1 335 ? -26.344 -21.375 -19.844 1 98.31 335 ILE A N 1
ATOM 2599 C CA . ILE A 1 335 ? -26.469 -20.266 -20.781 1 98.31 335 ILE A CA 1
ATOM 2600 C C . ILE A 1 335 ? -25.594 -20.531 -22 1 98.31 335 ILE A C 1
ATOM 2602 O O . ILE A 1 335 ? -24.375 -20.688 -21.875 1 98.31 335 ILE A O 1
ATOM 2606 N N . ILE A 1 336 ? -26.141 -20.641 -23.141 1 98.19 336 ILE A N 1
ATOM 2607 C CA . ILE A 1 336 ? -25.438 -20.859 -24.391 1 98.19 336 ILE A CA 1
ATOM 2608 C C . ILE A 1 336 ? -25.234 -19.516 -25.109 1 98.19 336 ILE A C 1
ATOM 2610 O O . ILE A 1 336 ? -26.219 -18.828 -25.438 1 98.19 336 ILE A O 1
ATOM 2614 N N . CYS A 1 337 ? -24.031 -19.062 -25.297 1 97.69 337 CYS A N 1
ATOM 2615 C CA . CYS A 1 337 ? -23.703 -17.891 -26.078 1 97.69 337 CYS A CA 1
ATOM 2616 C C . CYS A 1 337 ? -23.812 -18.188 -27.578 1 97.69 337 CYS A C 1
ATOM 2618 O O . CYS A 1 337 ? -23 -18.922 -28.125 1 97.69 337 CYS A O 1
ATOM 2620 N N . PRO A 1 338 ? -24.688 -17.609 -28.219 1 96.38 338 PRO A N 1
ATOM 2621 C CA . PRO A 1 338 ? -24.906 -17.953 -29.625 1 96.38 338 PRO A CA 1
ATOM 2622 C C . PRO A 1 338 ? -23.828 -17.391 -30.547 1 96.38 338 PRO A C 1
ATOM 2624 O O . PRO A 1 338 ? -23.094 -16.469 -30.156 1 96.38 338 PRO A O 1
ATOM 2627 N N . GLU A 1 339 ? -23.75 -17.906 -31.656 1 95.25 339 GLU A N 1
ATOM 2628 C CA . GLU A 1 339 ? -22.719 -17.562 -32.625 1 95.25 339 GLU A CA 1
ATOM 2629 C C . GLU A 1 339 ? -22.75 -16.078 -32.969 1 95.25 339 GLU A C 1
ATOM 2631 O O . GLU A 1 339 ? -21.703 -15.469 -33.219 1 95.25 339 GLU A O 1
ATOM 2636 N N . ALA A 1 340 ? -23.938 -15.523 -33 1 93.12 340 ALA A N 1
ATOM 2637 C CA . ALA A 1 340 ? -24.078 -14.102 -33.312 1 93.12 340 ALA A CA 1
ATOM 2638 C C . ALA A 1 340 ? -23.328 -13.25 -32.281 1 93.12 340 ALA A C 1
ATOM 2640 O O . ALA A 1 340 ? -22.828 -12.172 -32.625 1 93.12 340 ALA A O 1
ATOM 2641 N N . GLU A 1 341 ? -23.188 -13.719 -31.094 1 93.69 341 GLU A N 1
ATOM 2642 C CA . GLU A 1 341 ? -22.547 -12.984 -30.016 1 93.69 341 GLU A CA 1
ATOM 2643 C C . GLU A 1 341 ? -21.078 -13.352 -29.891 1 93.69 341 GLU A C 1
ATOM 2645 O O . GLU A 1 341 ? -20.234 -12.484 -29.625 1 93.69 341 GLU A O 1
ATOM 2650 N N . ASN A 1 342 ? -20.75 -14.578 -30.031 1 95.19 342 ASN A N 1
ATOM 2651 C CA . ASN A 1 342 ? -19.375 -15 -29.828 1 95.19 342 ASN A CA 1
ATOM 2652 C C . ASN A 1 342 ? -18.547 -14.836 -31.094 1 95.19 342 ASN A C 1
ATOM 2654 O O . ASN A 1 342 ? -17.312 -14.859 -31.062 1 95.19 342 ASN A O 1
ATOM 2658 N N . ARG A 1 343 ? -19.188 -14.711 -32.312 1 94.62 343 ARG A N 1
ATOM 2659 C CA . ARG A 1 343 ? -18.547 -14.438 -33.594 1 94.62 343 ARG A CA 1
ATOM 2660 C C . ARG A 1 343 ? -17.438 -15.438 -33.906 1 94.62 343 ARG A C 1
ATOM 2662 O O . ARG A 1 343 ? -16.359 -15.062 -34.344 1 94.62 343 ARG A O 1
ATOM 2669 N N . GLY A 1 344 ? -17.656 -16.672 -33.469 1 94.62 344 GLY A N 1
ATOM 2670 C CA . GLY A 1 344 ? -16.734 -17.75 -33.781 1 94.62 344 GLY A CA 1
ATOM 2671 C C . GLY A 1 344 ? -15.688 -17.984 -32.719 1 94.62 344 GLY A C 1
ATOM 2672 O O . GLY A 1 344 ? -14.891 -18.922 -32.781 1 94.62 344 GLY A O 1
ATOM 2673 N N . ASP A 1 345 ? -15.602 -17.109 -31.75 1 96.56 345 ASP A N 1
ATOM 2674 C CA . ASP A 1 345 ? -14.68 -17.281 -30.625 1 96.56 345 ASP A CA 1
ATOM 2675 C C . ASP A 1 345 ? -15.242 -18.266 -29.594 1 96.56 345 ASP A C 1
ATOM 2677 O O . ASP A 1 345 ? -16.234 -17.969 -28.938 1 96.56 345 ASP A O 1
ATOM 2681 N N . ARG A 1 346 ? -14.617 -19.406 -29.375 1 96.56 346 ARG A N 1
ATOM 2682 C CA . ARG A 1 346 ? -15.133 -20.5 -28.562 1 96.56 346 ARG A CA 1
ATOM 2683 C C . ARG A 1 346 ? -14.562 -20.438 -27.141 1 96.56 346 ARG A C 1
ATOM 2685 O O . ARG A 1 346 ? -15.023 -21.156 -26.25 1 96.56 346 ARG A O 1
ATOM 2692 N N . TRP A 1 347 ? -13.656 -19.562 -26.844 1 97.81 347 TRP A N 1
ATOM 2693 C CA . TRP A 1 347 ? -12.859 -19.594 -25.609 1 97.81 347 TRP A CA 1
ATOM 2694 C C . TRP A 1 347 ? -13.453 -18.672 -24.562 1 97.81 347 TRP A C 1
ATOM 2696 O O . TRP A 1 347 ? -12.82 -17.703 -24.156 1 97.81 347 TRP A O 1
ATOM 2706 N N . ILE A 1 348 ? -14.562 -19.062 -23.953 1 98 348 ILE A N 1
ATOM 2707 C CA . ILE A 1 348 ? -15.297 -18.234 -23.016 1 98 348 ILE A CA 1
ATOM 2708 C C . ILE A 1 348 ? -14.547 -18.141 -21.703 1 98 348 ILE A C 1
ATOM 2710 O O . ILE A 1 348 ? -14.602 -17.125 -21.016 1 98 348 ILE A O 1
ATOM 2714 N N . GLN A 1 349 ? -13.789 -19.203 -21.297 1 97.88 349 GLN A N 1
ATOM 2715 C CA . GLN A 1 349 ? -12.938 -19.141 -20.109 1 97.88 349 GLN A CA 1
ATOM 2716 C C . GLN A 1 349 ? -11.898 -18.047 -20.234 1 97.88 349 GLN A C 1
ATOM 2718 O O . GLN A 1 349 ? -11.625 -17.328 -19.266 1 97.88 349 GLN A O 1
ATOM 2723 N N . ASP A 1 350 ? -11.266 -17.938 -21.375 1 97.5 350 ASP A N 1
ATOM 2724 C CA . ASP A 1 350 ? -10.211 -16.969 -21.625 1 97.5 350 ASP A CA 1
ATOM 2725 C C . ASP A 1 350 ? -10.75 -15.539 -21.578 1 97.5 350 ASP A C 1
ATOM 2727 O O . ASP A 1 350 ? -10.016 -14.602 -21.266 1 97.5 350 ASP A O 1
ATOM 2731 N N . GLU A 1 351 ? -11.977 -15.43 -21.875 1 97.69 351 GLU A N 1
ATOM 2732 C CA . GLU A 1 351 ? -12.562 -14.102 -22.031 1 97.69 351 GLU A CA 1
ATOM 2733 C C . GLU A 1 351 ? -12.883 -13.484 -20.672 1 97.69 351 GLU A C 1
ATOM 2735 O O . GLU A 1 351 ? -12.75 -12.273 -20.484 1 97.69 351 GLU A O 1
ATOM 2740 N N . MET A 1 352 ? -13.328 -14.344 -19.797 1 97.56 352 MET A N 1
ATOM 2741 C CA . MET A 1 352 ? -13.812 -13.719 -18.578 1 97.56 352 MET A CA 1
ATOM 2742 C C . MET A 1 352 ? -13.711 -14.68 -17.391 1 97.56 352 MET A C 1
ATOM 2744 O O . MET A 1 352 ? -13.672 -15.898 -17.578 1 97.56 352 MET A O 1
ATOM 2748 N N . GLU A 1 353 ? -13.57 -14.211 -16.219 1 98.25 353 GLU A N 1
ATOM 2749 C CA . GLU A 1 353 ? -13.727 -14.875 -14.93 1 98.25 353 GLU A CA 1
ATOM 2750 C C . GLU A 1 353 ? -14.859 -14.242 -14.117 1 98.25 353 GLU A C 1
ATOM 2752 O O . GLU A 1 353 ? -15.109 -13.039 -14.234 1 98.25 353 GLU A O 1
ATOM 2757 N N . ILE A 1 354 ? -15.539 -15.055 -13.359 1 98.44 354 ILE A N 1
ATOM 2758 C CA . ILE A 1 354 ? -16.672 -14.539 -12.602 1 98.44 354 ILE A CA 1
ATOM 2759 C C . ILE A 1 354 ? -16.359 -14.609 -11.109 1 98.44 354 ILE A C 1
ATOM 2761 O O . ILE A 1 354 ? -16.156 -15.695 -10.555 1 98.44 354 ILE A O 1
ATOM 2765 N N . GLY A 1 355 ? -16.234 -13.539 -10.477 1 98.62 355 GLY A N 1
ATOM 2766 C CA . GLY A 1 355 ? -16.156 -13.398 -9.031 1 98.62 355 GLY A CA 1
ATOM 2767 C C . GLY A 1 355 ? -17.344 -12.688 -8.43 1 98.62 355 GLY A C 1
ATOM 2768 O O . GLY A 1 355 ? -18.469 -12.836 -8.914 1 98.62 355 GLY A O 1
ATOM 2769 N N . TYR A 1 356 ? -17.109 -12.062 -7.262 1 98.75 356 TYR A N 1
ATOM 2770 C CA . TYR A 1 356 ? -18.188 -11.312 -6.637 1 98.75 356 TYR A CA 1
ATOM 2771 C C . TYR A 1 356 ? -17.641 -10.203 -5.75 1 98.75 356 TYR A C 1
ATOM 2773 O O . TYR A 1 356 ? -16.438 -10.086 -5.562 1 98.75 356 TYR A O 1
ATOM 2781 N N . THR A 1 357 ? -18.438 -9.336 -5.391 1 98.62 357 THR A N 1
ATOM 2782 C CA . THR A 1 357 ? -18.219 -8.305 -4.383 1 98.62 357 THR A CA 1
ATOM 2783 C C . THR A 1 357 ? -19.281 -8.367 -3.297 1 98.62 357 THR A C 1
ATOM 2785 O O . THR A 1 357 ? -20.359 -8.938 -3.506 1 98.62 357 THR A O 1
ATOM 2788 N N . GLN A 1 358 ? -18.875 -7.859 -2.123 1 98.25 358 GLN A N 1
ATOM 2789 C CA . GLN A 1 358 ? -19.797 -8.094 -1.01 1 98.25 358 GLN A CA 1
ATOM 2790 C C . GLN A 1 358 ? -19.688 -6.988 0.037 1 98.25 358 GLN A C 1
ATOM 2792 O O . GLN A 1 358 ? -18.578 -6.551 0.366 1 98.25 358 GLN A O 1
ATOM 2797 N N . ALA A 1 359 ? -20.734 -6.484 0.438 1 97.88 359 ALA A N 1
ATOM 2798 C CA . ALA A 1 359 ? -20.938 -5.656 1.623 1 97.88 359 ALA A CA 1
ATOM 2799 C C . ALA A 1 359 ? -21.984 -6.27 2.551 1 97.88 359 ALA A C 1
ATOM 2801 O O . ALA A 1 359 ? -22.625 -7.258 2.197 1 97.88 359 ALA A O 1
ATOM 2802 N N . PRO A 1 360 ? -22.109 -5.781 3.746 1 96.81 360 PRO A N 1
ATOM 2803 C CA . PRO A 1 360 ? -23.062 -6.395 4.676 1 96.81 360 PRO A CA 1
ATOM 2804 C C . PRO A 1 360 ? -24.484 -6.449 4.113 1 96.81 360 PRO A C 1
ATOM 2806 O O . PRO A 1 360 ? -25.188 -7.43 4.324 1 96.81 360 PRO A O 1
ATOM 2809 N N . HIS A 1 361 ? -24.938 -5.527 3.35 1 95.19 361 HIS A N 1
ATOM 2810 C CA . HIS A 1 361 ? -26.344 -5.414 2.941 1 95.19 361 HIS A CA 1
ATOM 2811 C C . HIS A 1 361 ? -26.562 -6.039 1.568 1 95.19 361 HIS A C 1
ATOM 2813 O O . HIS A 1 361 ? -27.703 -6.289 1.175 1 95.19 361 HIS A O 1
ATOM 2819 N N . LYS A 1 362 ? -25.516 -6.207 0.829 1 95.44 362 LYS A N 1
ATOM 2820 C CA . LYS A 1 362 ? -25.672 -6.586 -0.571 1 95.44 362 LYS A CA 1
ATOM 2821 C C . LYS A 1 362 ? -24.453 -7.344 -1.086 1 95.44 362 LYS A C 1
ATOM 2823 O O . LYS A 1 362 ? -23.328 -7.066 -0.675 1 95.44 362 LYS A O 1
ATOM 2828 N N . SER A 1 363 ? -24.641 -8.367 -1.893 1 97.19 363 SER A N 1
ATOM 2829 C CA . SER A 1 363 ? -23.609 -9.102 -2.623 1 97.19 363 SER A CA 1
ATOM 2830 C C . SER A 1 363 ? -24.078 -9.453 -4.031 1 97.19 363 SER A C 1
ATOM 2832 O O . SER A 1 363 ? -25.25 -9.734 -4.254 1 97.19 363 SER A O 1
ATOM 2834 N N . PHE A 1 364 ? -23.219 -9.336 -4.992 1 98.31 364 PHE A N 1
ATOM 2835 C CA . PHE A 1 364 ? -23.578 -9.781 -6.332 1 98.31 364 PHE A CA 1
ATOM 2836 C C . PHE A 1 364 ? -22.344 -10.195 -7.117 1 98.31 364 PHE A C 1
ATOM 2838 O O . PHE A 1 364 ? -21.234 -9.789 -6.785 1 98.31 364 PHE A O 1
ATOM 2845 N N . PRO A 1 365 ? -22.469 -11.062 -8.133 1 98.56 365 PRO A N 1
ATOM 2846 C CA . PRO A 1 365 ? -21.344 -11.477 -8.969 1 98.56 365 PRO A CA 1
ATOM 2847 C C . PRO A 1 365 ? -20.797 -10.352 -9.844 1 98.56 365 PRO A C 1
ATOM 2849 O O . PRO A 1 365 ? -21.531 -9.406 -10.156 1 98.56 365 PRO A O 1
ATOM 2852 N N . VAL A 1 366 ? -19.578 -10.383 -10.148 1 98.75 366 VAL A N 1
ATOM 2853 C CA . VAL A 1 366 ? -18.906 -9.414 -11.008 1 98.75 366 VAL A CA 1
ATOM 2854 C C . VAL A 1 366 ? -18 -10.141 -11.992 1 98.75 366 VAL A C 1
ATOM 2856 O O . VAL A 1 366 ? -17.125 -10.93 -11.586 1 98.75 366 VAL A O 1
ATOM 2859 N N . VAL A 1 367 ? -18.141 -9.883 -13.305 1 98.62 367 VAL A N 1
ATOM 2860 C CA . VAL A 1 367 ? -17.234 -10.414 -14.32 1 98.62 367 VAL A CA 1
ATOM 2861 C C . VAL A 1 367 ? -15.938 -9.594 -14.336 1 98.62 367 VAL A C 1
ATOM 2863 O O . VAL A 1 367 ? -15.977 -8.367 -14.312 1 98.62 367 VAL A O 1
ATOM 2866 N N . PHE A 1 368 ? -14.852 -10.227 -14.203 1 98.44 368 PHE A N 1
ATOM 2867 C CA . PHE A 1 368 ? -13.578 -9.656 -14.609 1 98.44 368 PHE A CA 1
ATOM 2868 C C . PHE A 1 368 ? -13.266 -10.008 -16.062 1 98.44 368 PHE A C 1
ATOM 2870 O O . PHE A 1 368 ? -12.992 -11.172 -16.375 1 98.44 368 PHE A O 1
ATOM 2877 N N . ASP A 1 369 ? -13.352 -9.062 -16.922 1 98 369 ASP A N 1
ATOM 2878 C CA . ASP A 1 369 ? -13.18 -9.234 -18.359 1 98 369 ASP A CA 1
ATOM 2879 C C . ASP A 1 369 ? -11.703 -9.117 -18.75 1 98 369 ASP A C 1
ATOM 2881 O O . ASP A 1 369 ? -11.07 -8.094 -18.484 1 98 369 ASP A O 1
ATOM 2885 N N . SER A 1 370 ? -11.18 -10.164 -19.344 1 96.88 370 SER A N 1
ATOM 2886 C CA . SER A 1 370 ? -9.758 -10.195 -19.672 1 96.88 370 SER A CA 1
ATOM 2887 C C . SER A 1 370 ? -9.406 -9.141 -20.703 1 96.88 370 SER A C 1
ATOM 2889 O O . SER A 1 370 ? -10.281 -8.641 -21.422 1 96.88 370 SER A O 1
ATOM 2891 N N . PRO A 1 371 ? -8.18 -8.75 -20.812 1 94.69 371 PRO A N 1
ATOM 2892 C CA . PRO A 1 371 ? -7.797 -7.723 -21.781 1 94.69 371 PRO A CA 1
ATOM 2893 C C . PRO A 1 371 ? -7.516 -8.305 -23.172 1 94.69 371 PRO A C 1
ATOM 2895 O O . PRO A 1 371 ? -7 -7.602 -24.047 1 94.69 371 PRO A O 1
ATOM 2898 N N . ARG A 1 372 ? -7.738 -9.547 -23.469 1 93 372 ARG A N 1
ATOM 2899 C CA . ARG A 1 372 ? -7.41 -10.203 -24.734 1 93 372 ARG A CA 1
ATOM 2900 C C . ARG A 1 372 ? -8.117 -9.516 -25.906 1 93 372 ARG A C 1
ATOM 2902 O O . ARG A 1 372 ? -7.594 -9.484 -27.016 1 93 372 ARG A O 1
ATOM 2909 N N . LYS A 1 373 ? -9.312 -9 -25.781 1 89.31 373 LYS A N 1
ATOM 2910 C CA . LYS A 1 373 ? -10.062 -8.195 -26.734 1 89.31 373 LYS A CA 1
ATOM 2911 C C . LYS A 1 373 ? -10.219 -8.93 -28.062 1 89.31 373 LYS A C 1
ATOM 2913 O O . LYS A 1 373 ? -9.914 -8.383 -29.125 1 89.31 373 LYS A O 1
ATOM 2918 N N . ARG A 1 374 ? -10.664 -10.086 -28.109 1 93.88 374 ARG A N 1
ATOM 2919 C CA . ARG A 1 374 ? -10.977 -10.852 -29.312 1 93.88 374 ARG A CA 1
ATOM 2920 C C . ARG A 1 374 ? -12.477 -10.852 -29.578 1 93.88 374 ARG A C 1
ATOM 2922 O O . ARG A 1 374 ? -13.172 -9.883 -29.266 1 93.88 374 ARG A O 1
ATOM 2929 N N . GLU A 1 375 ? -12.969 -11.797 -30.266 1 94.88 375 GLU A N 1
ATOM 2930 C CA . GLU A 1 375 ? -14.32 -11.734 -30.812 1 94.88 375 GLU A CA 1
ATOM 2931 C C . GLU A 1 375 ? -15.359 -11.797 -29.688 1 94.88 375 GLU A C 1
ATOM 2933 O O . GLU A 1 375 ? -16.469 -11.289 -29.844 1 94.88 375 GLU A O 1
ATOM 2938 N N . LEU A 1 376 ? -15 -12.344 -28.547 1 95.88 376 LEU A N 1
ATOM 2939 C CA . LEU A 1 376 ? -15.93 -12.469 -27.422 1 95.88 376 LEU A CA 1
ATOM 2940 C C . LEU A 1 376 ? -15.883 -11.219 -26.547 1 95.88 376 LEU A C 1
ATOM 2942 O O . LEU A 1 376 ? -16.562 -11.148 -25.516 1 95.88 376 LEU A O 1
ATOM 2946 N N . ASP A 1 377 ? -15.156 -10.242 -26.891 1 93.56 377 ASP A N 1
ATOM 2947 C CA . ASP A 1 377 ? -14.859 -9.078 -26.062 1 93.56 377 ASP A CA 1
ATOM 2948 C C . ASP A 1 377 ? -16.141 -8.398 -25.578 1 93.56 377 ASP A C 1
ATOM 2950 O O . ASP A 1 377 ? -16.188 -7.883 -24.453 1 93.56 377 ASP A O 1
ATOM 2954 N N . GLY A 1 378 ? -17.141 -8.32 -26.391 1 93.44 378 GLY A N 1
ATOM 2955 C CA . GLY A 1 378 ? -18.359 -7.605 -26.062 1 93.44 378 GLY A CA 1
ATOM 2956 C C . GLY A 1 378 ? -19.328 -8.422 -25.219 1 93.44 378 GLY A C 1
ATOM 2957 O O . GLY A 1 378 ? -20.219 -7.867 -24.578 1 93.44 378 GLY A O 1
ATOM 2958 N N . PHE A 1 379 ? -19.203 -9.758 -25.141 1 95.56 379 PHE A N 1
ATOM 2959 C CA . PHE A 1 379 ? -20.172 -10.672 -24.547 1 95.56 379 PHE A CA 1
ATOM 2960 C C . PHE A 1 379 ? -20.344 -10.375 -23.062 1 95.56 379 PHE A C 1
ATOM 2962 O O . PHE A 1 379 ? -21.469 -10.219 -22.594 1 95.56 379 PHE A O 1
ATOM 2969 N N . PRO A 1 380 ? -19.266 -10.234 -22.234 1 96.44 380 PRO A N 1
ATOM 2970 C CA . PRO A 1 380 ? -19.453 -9.977 -20.812 1 96.44 380 PRO A CA 1
ATOM 2971 C C . PRO A 1 380 ? -20.219 -8.68 -20.547 1 96.44 380 PRO A C 1
ATOM 2973 O O . PRO A 1 380 ? -21.109 -8.641 -19.688 1 96.44 380 PRO A O 1
ATOM 2976 N N . TYR A 1 381 ? -19.906 -7.676 -21.297 1 95.38 381 TYR A N 1
ATOM 2977 C CA . TYR A 1 381 ? -20.5 -6.363 -21.078 1 95.38 381 TYR A CA 1
ATOM 2978 C C . TYR A 1 381 ? -21.922 -6.305 -21.625 1 95.38 381 TYR A C 1
ATOM 2980 O O . TYR A 1 381 ? -22.812 -5.688 -21.031 1 95.38 381 TYR A O 1
ATOM 2988 N N . LYS A 1 382 ? -22.203 -6.945 -22.75 1 94.31 382 LYS A N 1
ATOM 2989 C CA . LYS A 1 382 ? -23.484 -6.812 -23.438 1 94.31 382 LYS A CA 1
ATOM 2990 C C . LYS A 1 382 ? -24.469 -7.875 -22.969 1 94.31 382 LYS A C 1
ATOM 2992 O O . LYS A 1 382 ? -25.672 -7.602 -22.844 1 94.31 382 LYS A O 1
ATOM 2997 N N . ALA A 1 383 ? -23.969 -9.078 -22.625 1 94.38 383 ALA A N 1
ATOM 2998 C CA . ALA A 1 383 ? -24.875 -10.195 -22.438 1 94.38 383 ALA A CA 1
ATOM 2999 C C . ALA A 1 383 ? -24.906 -10.625 -20.969 1 94.38 383 ALA A C 1
ATOM 3001 O O . ALA A 1 383 ? -25.906 -11.195 -20.5 1 94.38 383 ALA A O 1
ATOM 3002 N N . VAL A 1 384 ? -23.844 -10.391 -20.25 1 96.25 384 VAL A N 1
ATOM 3003 C CA . VAL A 1 384 ? -23.766 -10.898 -18.875 1 96.25 384 VAL A CA 1
ATOM 3004 C C . VAL A 1 384 ? -24.078 -9.773 -17.891 1 96.25 384 VAL A C 1
ATOM 3006 O O . VAL A 1 384 ? -24.875 -9.953 -16.969 1 96.25 384 VAL A O 1
ATOM 3009 N N . LEU A 1 385 ? -23.484 -8.594 -18.094 1 97.19 385 LEU A N 1
ATOM 3010 C CA . LEU A 1 385 ? -23.734 -7.426 -17.266 1 97.19 385 LEU A CA 1
ATOM 3011 C C . LEU A 1 385 ? -25.219 -7.137 -17.172 1 97.19 385 LEU A C 1
ATOM 3013 O O . LEU A 1 385 ? -25.938 -7.203 -18.172 1 97.19 385 LEU A O 1
ATOM 3017 N N . GLY A 1 386 ? -25.734 -6.883 -16 1 96.25 386 GLY A N 1
ATOM 3018 C CA . GLY A 1 386 ? -27.141 -6.59 -15.758 1 96.25 386 GLY A CA 1
ATOM 3019 C C . GLY A 1 386 ? -27.422 -6.234 -14.312 1 96.25 386 GLY A C 1
ATOM 3020 O O . GLY A 1 386 ? -26.516 -5.902 -13.555 1 96.25 386 GLY A O 1
ATOM 3021 N N . PRO A 1 387 ? -28.719 -6.23 -13.984 1 95.44 387 PRO A N 1
ATOM 3022 C CA . PRO A 1 387 ? -29.047 -5.969 -12.586 1 95.44 387 PRO A CA 1
ATOM 3023 C C . PRO A 1 387 ? -28.438 -6.992 -11.625 1 95.44 387 PRO A C 1
ATOM 3025 O O . PRO A 1 387 ? -28.688 -8.195 -11.773 1 95.44 387 PRO A O 1
ATOM 3028 N N . ASP A 1 388 ? -27.688 -6.496 -10.711 1 96.19 388 ASP A N 1
ATOM 3029 C CA . ASP A 1 388 ? -27.031 -7.324 -9.703 1 96.19 388 ASP A CA 1
ATOM 3030 C C . ASP A 1 388 ? -26.016 -8.266 -10.344 1 96.19 388 ASP A C 1
ATOM 3032 O O . ASP A 1 388 ? -25.859 -9.414 -9.906 1 96.19 388 ASP A O 1
ATOM 3036 N N . PHE A 1 389 ? -25.453 -7.91 -11.391 1 97.94 389 PHE A N 1
ATOM 3037 C CA . PHE A 1 389 ? -24.344 -8.578 -12.055 1 97.94 389 PHE A CA 1
ATOM 3038 C C . PHE A 1 389 ? -23.359 -7.562 -12.617 1 97.94 389 PHE A C 1
ATOM 3040 O O . PHE A 1 389 ? -23.625 -6.922 -13.633 1 97.94 389 PHE A O 1
ATOM 3047 N N . GLY A 1 390 ? -22.219 -7.477 -11.953 1 98.19 390 GLY A N 1
ATOM 3048 C CA . GLY A 1 390 ? -21.281 -6.402 -12.242 1 98.19 390 GLY A CA 1
ATOM 3049 C C . GLY A 1 390 ? -20.266 -6.77 -13.312 1 98.19 390 GLY A C 1
ATOM 3050 O O . GLY A 1 390 ? -20.219 -7.914 -13.758 1 98.19 390 GLY A O 1
ATOM 3051 N N . TYR A 1 391 ? -19.484 -5.777 -13.719 1 98.25 391 TYR A N 1
ATOM 3052 C CA . TYR A 1 391 ? -18.469 -5.879 -14.766 1 98.25 391 TYR A CA 1
ATOM 3053 C C . TYR A 1 391 ? -17.25 -5.027 -14.43 1 98.25 391 TYR A C 1
ATOM 3055 O O . TYR A 1 391 ? -17.391 -3.889 -13.977 1 98.25 391 TYR A O 1
ATOM 3063 N N . VAL A 1 392 ? -16.094 -5.566 -14.531 1 98 392 VAL A N 1
ATOM 3064 C CA . VAL A 1 392 ? -14.852 -4.801 -14.414 1 98 392 VAL A CA 1
ATOM 3065 C C . VAL A 1 392 ? -13.836 -5.309 -15.43 1 98 392 VAL A C 1
ATOM 3067 O O . VAL A 1 392 ? -13.859 -6.48 -15.812 1 98 392 VAL A O 1
ATOM 3070 N N . THR A 1 393 ? -12.969 -4.457 -15.969 1 96.62 393 THR A N 1
ATOM 3071 C CA . THR A 1 393 ? -11.898 -4.809 -16.891 1 96.62 393 THR A CA 1
ATOM 3072 C C . THR A 1 393 ? -10.672 -3.932 -16.672 1 96.62 393 THR A C 1
ATOM 3074 O O . THR A 1 393 ? -10.727 -2.961 -15.906 1 96.62 393 THR A O 1
ATOM 3077 N N . ARG A 1 394 ? -9.531 -4.41 -17.109 1 94.12 394 ARG A N 1
ATOM 3078 C CA . ARG A 1 394 ? -8.289 -3.641 -17.141 1 94.12 394 ARG A CA 1
ATOM 3079 C C . ARG A 1 394 ? -7.734 -3.574 -18.562 1 94.12 394 ARG A C 1
ATOM 3081 O O . ARG A 1 394 ? -7.656 -4.594 -19.25 1 94.12 394 ARG A O 1
ATOM 3088 N N . LYS A 1 395 ? -7.406 -2.395 -18.984 1 88.38 395 LYS A N 1
ATOM 3089 C CA . LYS A 1 395 ? -6.883 -2.195 -20.328 1 88.38 395 LYS A CA 1
ATOM 3090 C C . LYS A 1 395 ? -5.363 -2.043 -20.312 1 88.38 395 LYS A C 1
ATOM 3092 O O . LYS A 1 395 ? -4.824 -1.237 -19.562 1 88.38 395 LYS A O 1
ATOM 3097 N N . ALA A 1 396 ? -4.824 -2.875 -21.078 1 82.94 396 ALA A N 1
ATOM 3098 C CA . ALA A 1 396 ? -3.375 -2.773 -21.234 1 82.94 396 ALA A CA 1
ATOM 3099 C C . ALA A 1 396 ? -3.006 -1.639 -22.188 1 82.94 396 ALA A C 1
ATOM 3101 O O . ALA A 1 396 ? -3.297 -1.704 -23.391 1 82.94 396 ALA A O 1
ATOM 3102 N N . GLU A 1 397 ? -2.832 -0.433 -21.688 1 74.56 397 GLU A N 1
ATOM 3103 C CA . GLU A 1 397 ? -2.453 0.693 -22.531 1 74.56 397 GLU A CA 1
ATOM 3104 C C . GLU A 1 397 ? -0.99 1.072 -22.328 1 74.56 397 GLU A C 1
ATOM 3106 O O . GLU A 1 397 ? -0.438 0.868 -21.25 1 74.56 397 GLU A O 1
ATOM 3111 N N . GLY A 1 398 ? -0.457 1.633 -23.359 1 65.44 398 GLY A N 1
ATOM 3112 C CA . GLY A 1 398 ? 0.868 2.229 -23.297 1 65.44 398 GLY A CA 1
ATOM 3113 C C . GLY A 1 398 ? 1.969 1.291 -23.75 1 65.44 398 GLY A C 1
ATOM 3114 O O . GLY A 1 398 ? 1.714 0.121 -24.047 1 65.44 398 GLY A O 1
ATOM 3115 N N . LYS A 1 399 ? 3.195 1.807 -23.938 1 58.25 399 LYS A N 1
ATOM 3116 C CA . LYS A 1 399 ? 4.398 1.105 -24.391 1 58.25 399 LYS A CA 1
ATOM 3117 C C . LYS A 1 399 ? 4.844 0.075 -23.359 1 58.25 399 LYS A C 1
ATOM 3119 O O . LYS A 1 399 ? 4.914 0.374 -22.156 1 58.25 399 LYS A O 1
ATOM 3124 N N . GLY A 1 400 ? 4.855 -1.309 -23.672 1 57.09 400 GLY A N 1
ATOM 3125 C CA . GLY A 1 400 ? 5.355 -2.377 -22.828 1 57.09 400 GLY A CA 1
ATOM 3126 C C . GLY A 1 400 ? 4.266 -3.309 -22.328 1 57.09 400 GLY A C 1
ATOM 3127 O O . GLY A 1 400 ? 4.555 -4.375 -21.781 1 57.09 400 GLY A O 1
ATOM 3128 N N . ASN A 1 401 ? 3.043 -2.734 -22.562 1 63.5 401 ASN A N 1
ATOM 3129 C CA . ASN A 1 401 ? 1.956 -3.613 -22.141 1 63.5 401 ASN A CA 1
ATOM 3130 C C . ASN A 1 401 ? 1.362 -4.375 -23.312 1 63.5 401 ASN A C 1
ATOM 3132 O O . ASN A 1 401 ? 0.312 -3.996 -23.844 1 63.5 401 ASN A O 1
ATOM 3136 N N . SER A 1 402 ? 2.104 -5.301 -23.734 1 79.62 402 SER A N 1
ATOM 3137 C CA . SER A 1 402 ? 1.582 -6.125 -24.812 1 79.62 402 SER A CA 1
ATOM 3138 C C . SER A 1 402 ? 0.813 -7.328 -24.281 1 79.62 402 SER A C 1
ATOM 3140 O O . SER A 1 402 ? 1.346 -8.102 -23.484 1 79.62 402 SER A O 1
ATOM 3142 N N . VAL A 1 403 ? -0.399 -7.348 -24.734 1 87.56 403 VAL A N 1
ATOM 3143 C CA . VAL A 1 403 ? -1.272 -8.445 -24.328 1 87.56 403 VAL A CA 1
ATOM 3144 C C . VAL A 1 403 ? -0.803 -9.742 -24.984 1 87.56 403 VAL A C 1
ATOM 3146 O O . VAL A 1 403 ? -0.466 -9.766 -26.172 1 87.56 403 VAL A O 1
ATOM 3149 N N . SER A 1 404 ? -0.552 -10.688 -24.219 1 87 404 SER A N 1
ATOM 3150 C CA . SER A 1 404 ? -0.167 -12.008 -24.703 1 87 404 SER A CA 1
ATOM 3151 C C . SER A 1 404 ? -1.181 -13.07 -24.281 1 87 404 SER A C 1
ATOM 3153 O O . SER A 1 404 ? -2.211 -12.75 -23.688 1 87 404 SER A O 1
ATOM 3155 N N . THR A 1 405 ? -0.912 -14.344 -24.656 1 89.5 405 THR A N 1
ATOM 3156 C CA . THR A 1 405 ? -1.794 -15.445 -24.312 1 89.5 405 THR A CA 1
ATOM 3157 C C . THR A 1 405 ? -1.897 -15.594 -22.797 1 89.5 405 THR A C 1
ATOM 3159 O O . THR A 1 405 ? -2.904 -16.078 -22.281 1 89.5 405 THR A O 1
ATOM 3162 N N . LEU A 1 406 ? -0.906 -15.086 -22.094 1 89.88 406 LEU A N 1
ATOM 3163 C CA . LEU A 1 406 ? -0.889 -15.172 -20.641 1 89.88 406 LEU A CA 1
ATOM 3164 C C . LEU A 1 406 ? -1.973 -14.289 -20.031 1 89.88 406 LEU A C 1
ATOM 3166 O O . LEU A 1 406 ? -2.307 -14.43 -18.859 1 89.88 406 LEU A O 1
ATOM 3170 N N . ASP A 1 407 ? -2.551 -13.422 -20.859 1 90.31 407 ASP A N 1
ATOM 3171 C CA . ASP A 1 407 ? -3.572 -12.5 -20.359 1 90.31 407 ASP A CA 1
ATOM 3172 C C . ASP A 1 407 ? -4.973 -13.07 -20.578 1 90.31 407 ASP A C 1
ATOM 3174 O O . ASP A 1 407 ? -5.969 -12.406 -20.281 1 90.31 407 ASP A O 1
ATOM 3178 N N . SER A 1 408 ? -4.996 -14.273 -21.141 1 94.81 408 SER A N 1
ATOM 3179 C CA . SER A 1 408 ? -6.238 -15.039 -21.188 1 94.81 408 SER A CA 1
ATOM 3180 C C . SER A 1 408 ? -6.484 -15.766 -19.859 1 94.81 408 SER A C 1
ATOM 3182 O O . SER A 1 408 ? -5.543 -16.234 -19.219 1 94.81 408 SER A O 1
ATOM 3184 N N . PHE A 1 409 ? -7.684 -15.867 -19.453 1 96.5 409 PHE A N 1
ATOM 3185 C CA . PHE A 1 409 ? -7.953 -16.188 -18.062 1 96.5 409 PHE A CA 1
ATOM 3186 C C . PHE A 1 409 ? -8.008 -17.703 -17.859 1 96.5 409 PHE A C 1
ATOM 3188 O O . PHE A 1 409 ? -8.312 -18.172 -16.766 1 96.5 409 PHE A O 1
ATOM 3195 N N . GLY A 1 410 ? -7.664 -18.469 -18.906 1 97 410 GLY A N 1
ATOM 3196 C CA . GLY A 1 410 ? -7.207 -19.812 -18.609 1 97 410 GLY A CA 1
ATOM 3197 C C . GLY A 1 410 ? -5.984 -19.844 -17.719 1 97 410 GLY A C 1
ATOM 3198 O O . GLY A 1 410 ? -5.688 -20.875 -17.094 1 97 410 GLY A O 1
ATOM 3199 N N . ASN A 1 411 ? -5.363 -18.734 -17.719 1 97.25 411 ASN A N 1
ATOM 3200 C CA . ASN A 1 411 ? -4.184 -18.531 -16.891 1 97.25 411 ASN A CA 1
ATOM 3201 C C . ASN A 1 411 ? -4.535 -17.859 -15.57 1 97.25 411 ASN A C 1
ATOM 3203 O O . ASN A 1 411 ? -3.691 -17.188 -14.969 1 97.25 411 ASN A O 1
ATOM 3207 N N . LEU A 1 412 ? -5.723 -17.891 -15.133 1 97.75 412 LEU A N 1
ATOM 3208 C CA . LEU A 1 412 ? -6.18 -17.312 -13.875 1 97.75 412 LEU A CA 1
ATOM 3209 C C . LEU A 1 412 ? -7.082 -18.281 -13.117 1 97.75 412 LEU A C 1
ATOM 3211 O O . LEU A 1 412 ? -8.195 -18.578 -13.562 1 97.75 412 LEU A O 1
ATOM 3215 N N . GLU A 1 413 ? -6.555 -18.781 -12.047 1 98.25 413 GLU A N 1
ATOM 3216 C CA . GLU A 1 413 ? -7.293 -19.672 -11.148 1 98.25 413 GLU A CA 1
ATOM 3217 C C . GLU A 1 413 ? -7.184 -19.219 -9.703 1 98.25 413 GLU A C 1
ATOM 3219 O O . GLU A 1 413 ? -6.539 -18.203 -9.406 1 98.25 413 GLU A O 1
ATOM 3224 N N . VAL A 1 414 ? -7.934 -19.828 -8.828 1 98.75 414 VAL A N 1
ATOM 3225 C CA . VAL A 1 414 ? -7.848 -19.547 -7.402 1 98.75 414 VAL A CA 1
ATOM 3226 C C . VAL A 1 414 ? -7.965 -20.844 -6.613 1 98.75 414 VAL A C 1
ATOM 3228 O O . VAL A 1 414 ? -8.742 -21.734 -6.98 1 98.75 414 VAL A O 1
ATOM 3231 N N . SER A 1 415 ? -7.105 -21 -5.613 1 98.81 415 SER A N 1
ATOM 3232 C CA . SER A 1 415 ? -7.176 -22.203 -4.777 1 98.81 415 SER A CA 1
ATOM 3233 C C . SER A 1 415 ? -8.375 -22.141 -3.84 1 98.81 415 SER A C 1
ATOM 3235 O O . SER A 1 415 ? -8.922 -21.062 -3.574 1 98.81 415 SER A O 1
ATOM 3237 N N . PRO A 1 416 ? -8.82 -23.344 -3.363 1 98.5 416 PRO A N 1
ATOM 3238 C CA . PRO A 1 416 ? -9.734 -23.312 -2.217 1 98.5 416 PRO A CA 1
ATOM 3239 C C . PRO A 1 416 ? -9.07 -22.75 -0.957 1 98.5 416 PRO A C 1
ATOM 3241 O O . PRO A 1 416 ? -7.875 -22.469 -0.96 1 98.5 416 PRO A O 1
ATOM 3244 N N . PRO A 1 417 ? -9.875 -22.5 0.096 1 97.88 417 PRO A N 1
ATOM 3245 C CA . PRO A 1 417 ? -9.32 -22 1.353 1 97.88 417 PRO A CA 1
ATOM 3246 C C . PRO A 1 417 ? -8.203 -22.875 1.898 1 97.88 417 PRO A C 1
ATOM 3248 O O . PRO A 1 417 ? -8.289 -24.109 1.821 1 97.88 417 PRO A O 1
ATOM 3251 N N . VAL A 1 418 ? -7.152 -22.219 2.396 1 98 418 VAL A N 1
ATOM 3252 C CA . VAL A 1 418 ? -6.039 -22.969 2.961 1 98 418 VAL A CA 1
ATOM 3253 C C . VAL A 1 418 ? -5.461 -22.219 4.156 1 98 418 VAL A C 1
ATOM 3255 O O . VAL A 1 418 ? -5.723 -21.031 4.332 1 98 418 VAL A O 1
ATOM 3258 N N . THR A 1 419 ? -4.824 -22.906 5.027 1 96.88 419 THR A N 1
ATOM 3259 C CA . THR A 1 419 ? -3.957 -22.359 6.066 1 96.88 419 THR A CA 1
ATOM 3260 C C . THR A 1 419 ? -2.5 -22.719 5.797 1 96.88 419 THR A C 1
ATOM 3262 O O . THR A 1 419 ? -2.174 -23.891 5.59 1 96.88 419 THR A O 1
ATOM 3265 N N . VAL A 1 420 ? -1.647 -21.75 5.723 1 95.75 420 VAL A N 1
ATOM 3266 C CA . VAL A 1 420 ? -0.238 -21.953 5.41 1 95.75 420 VAL A CA 1
ATOM 3267 C C . VAL A 1 420 ? 0.629 -21.438 6.555 1 95.75 420 VAL A C 1
ATOM 3269 O O . VAL A 1 420 ? 0.637 -20.234 6.836 1 95.75 420 VAL A O 1
ATOM 3272 N N . ARG A 1 421 ? 1.315 -22.359 7.184 1 89.81 421 ARG A N 1
ATOM 3273 C CA . ARG A 1 421 ? 2.201 -22.016 8.289 1 89.81 421 ARG A CA 1
ATOM 3274 C C . ARG A 1 421 ? 1.486 -21.125 9.305 1 89.81 421 ARG A C 1
ATOM 3276 O O . ARG A 1 421 ? 2.002 -20.078 9.695 1 89.81 421 ARG A O 1
ATOM 3283 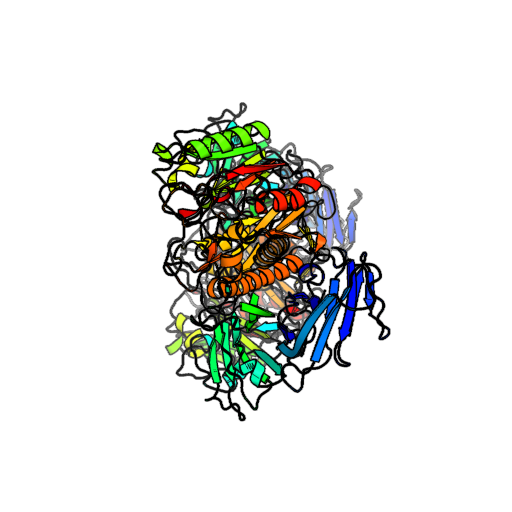N N . GLY A 1 422 ? 0.277 -21.406 9.578 1 92.69 422 GLY A N 1
ATOM 3284 C CA . GLY A 1 422 ? -0.491 -20.719 10.609 1 92.69 422 GLY A CA 1
ATOM 3285 C C . GLY A 1 422 ? -1.282 -19.547 10.07 1 92.69 422 GLY A C 1
ATOM 3286 O O . GLY A 1 422 ? -2.174 -19.016 10.742 1 92.69 422 GLY A O 1
ATOM 3287 N N . LYS A 1 423 ? -0.946 -19.062 8.914 1 93.88 423 LYS A N 1
ATOM 3288 C CA . LYS A 1 423 ? -1.705 -17.984 8.305 1 93.88 423 LYS A CA 1
ATOM 3289 C C . LYS A 1 423 ? -2.906 -18.5 7.527 1 93.88 423 LYS A C 1
ATOM 3291 O O . LYS A 1 423 ? -2.766 -19.406 6.699 1 93.88 423 LYS A O 1
ATOM 3296 N N . GLU A 1 424 ? -4 -17.922 7.77 1 96.5 424 GLU A N 1
ATOM 3297 C CA . GLU A 1 424 ? -5.234 -18.359 7.125 1 96.5 424 GLU A CA 1
ATOM 3298 C C . GLU A 1 424 ? -5.48 -17.609 5.824 1 96.5 424 GLU A C 1
ATOM 3300 O O . GLU A 1 424 ? -5.258 -16.406 5.75 1 96.5 424 GLU A O 1
ATOM 3305 N N . TYR A 1 425 ? -5.859 -18.297 4.805 1 98 425 TYR A N 1
ATOM 3306 C CA . TYR A 1 425 ? -6.375 -17.797 3.539 1 98 425 TYR A CA 1
ATOM 3307 C C . TYR A 1 425 ? -7.789 -18.297 3.283 1 98 425 TYR A C 1
ATOM 3309 O O . TYR A 1 425 ? -8 -19.156 2.43 1 98 425 TYR A O 1
ATOM 3317 N N . PRO A 1 426 ? -8.695 -17.734 3.947 1 98.12 426 PRO A N 1
ATOM 3318 C CA . PRO A 1 426 ? -10.055 -18.281 3.934 1 98.12 426 PRO A CA 1
ATOM 3319 C C . PRO A 1 426 ? -10.734 -18.125 2.574 1 98.12 426 PRO A C 1
ATOM 3321 O O . PRO A 1 426 ? -11.773 -18.75 2.328 1 98.12 426 PRO A O 1
ATOM 3324 N N . LEU A 1 427 ? -10.227 -17.312 1.714 1 98.69 427 LEU A N 1
ATOM 3325 C CA . LEU A 1 427 ? -10.805 -17.109 0.391 1 98.69 427 LEU A CA 1
ATOM 3326 C C . LEU A 1 427 ? -9.898 -17.688 -0.692 1 98.69 427 LEU A C 1
ATOM 3328 O O . LEU A 1 427 ? -10.109 -17.438 -1.882 1 98.69 427 LEU A O 1
ATOM 3332 N N . GLY A 1 428 ? -8.891 -18.391 -0.25 1 98.5 428 GLY A N 1
ATOM 3333 C CA . GLY A 1 428 ? -7.949 -18.984 -1.182 1 98.5 428 GLY A CA 1
ATOM 3334 C C . GLY A 1 428 ? -6.914 -18 -1.689 1 98.5 428 GLY A C 1
ATOM 3335 O O . GLY A 1 428 ? -6.832 -16.875 -1.2 1 98.5 428 GLY A O 1
ATOM 3336 N N . ARG A 1 429 ? -6.133 -18.453 -2.578 1 98.56 429 ARG A N 1
ATOM 3337 C CA . ARG A 1 429 ? -5.09 -17.641 -3.193 1 98.56 429 ARG A CA 1
ATOM 3338 C C . ARG A 1 429 ? -5.176 -17.703 -4.715 1 98.56 429 ARG A C 1
ATOM 3340 O O . ARG A 1 429 ? -5.367 -18.766 -5.289 1 98.56 429 ARG A O 1
ATOM 3347 N N . VAL A 1 430 ? -5.062 -16.562 -5.34 1 98.38 430 VAL A N 1
ATOM 3348 C CA . VAL A 1 430 ? -5.086 -16.469 -6.793 1 98.38 430 VAL A CA 1
ATOM 3349 C C . VAL A 1 430 ? -3.855 -17.156 -7.379 1 98.38 430 VAL A C 1
ATOM 3351 O O . VAL A 1 430 ? -2.768 -17.094 -6.801 1 98.38 430 VAL A O 1
ATOM 3354 N N . ILE A 1 431 ? -3.998 -17.859 -8.438 1 98.19 431 ILE A N 1
ATOM 3355 C CA . ILE A 1 431 ? -2.916 -18.562 -9.109 1 98.19 431 ILE A CA 1
ATOM 3356 C C . ILE A 1 431 ? -2.791 -18.078 -10.555 1 98.19 431 ILE A C 1
ATOM 3358 O O . ILE A 1 431 ? -3.758 -18.125 -11.32 1 98.19 431 ILE A O 1
ATOM 3362 N N . ILE A 1 432 ? -1.645 -17.625 -10.914 1 95.94 432 ILE A N 1
ATOM 3363 C CA . ILE A 1 432 ? -1.373 -17.172 -12.273 1 95.94 432 ILE A CA 1
ATOM 3364 C C . ILE A 1 432 ? -0.083 -17.812 -12.789 1 95.94 432 ILE A C 1
ATOM 3366 O O . ILE A 1 432 ? 0.777 -18.203 -11.992 1 95.94 432 ILE A O 1
ATOM 3370 N N . GLY A 1 433 ? -0.023 -17.984 -14.062 1 94.19 433 GLY A N 1
ATOM 3371 C CA . GLY A 1 433 ? 1.163 -18.531 -14.703 1 94.19 433 GLY A CA 1
ATOM 3372 C C . GLY A 1 433 ? 2.043 -17.469 -15.344 1 94.19 433 GLY A C 1
ATOM 3373 O O . GLY A 1 433 ? 1.549 -16.438 -15.797 1 94.19 433 GLY A O 1
ATOM 3374 N N . SER A 1 434 ? 3.352 -17.703 -15.352 1 89.19 434 SER A N 1
ATOM 3375 C CA . SER A 1 434 ? 4.309 -16.797 -15.969 1 89.19 434 SER A CA 1
ATOM 3376 C C . SER A 1 434 ? 5.562 -17.531 -16.422 1 89.19 434 SER A C 1
ATOM 3378 O O . SER A 1 434 ? 5.582 -18.766 -16.469 1 89.19 434 SER A O 1
ATOM 3380 N N . ALA A 1 435 ? 6.527 -16.609 -16.922 1 82.44 435 ALA A N 1
ATOM 3381 C CA . ALA A 1 435 ? 7.805 -17.156 -17.359 1 82.44 435 ALA A CA 1
ATOM 3382 C C . ALA A 1 435 ? 8.766 -17.344 -16.188 1 82.44 435 ALA A C 1
ATOM 3384 O O . ALA A 1 435 ? 9.883 -17.828 -16.359 1 82.44 435 ALA A O 1
ATOM 3385 N N . LEU A 1 436 ? 8.422 -16.984 -15.031 1 67.56 436 LEU A N 1
ATOM 3386 C CA . LEU A 1 436 ? 9.289 -17.219 -13.883 1 67.56 436 LEU A CA 1
ATOM 3387 C C . LEU A 1 436 ? 9.672 -18.688 -13.781 1 67.56 436 LEU A C 1
ATOM 3389 O O . LEU A 1 436 ? 8.898 -19.578 -14.164 1 67.56 436 LEU A O 1
ATOM 3393 N N . PRO A 1 437 ? 10.719 -18.938 -13.625 1 64.25 437 PRO A N 1
ATOM 3394 C CA . PRO A 1 437 ? 11.883 -18.172 -13.195 1 64.25 437 PRO A CA 1
ATOM 3395 C C . PRO A 1 437 ? 12.844 -17.859 -14.344 1 64.25 437 PRO A C 1
ATOM 3397 O O . PRO A 1 437 ? 14 -17.516 -14.117 1 64.25 437 PRO A O 1
ATOM 3400 N N . MET A 1 438 ? 12.266 -17.938 -15.555 1 65.75 438 MET A N 1
ATOM 3401 C CA . MET A 1 438 ? 13.172 -17.781 -16.688 1 65.75 438 MET A CA 1
ATOM 3402 C C . MET A 1 438 ? 13.562 -16.312 -16.859 1 65.75 438 MET A C 1
ATOM 3404 O O . MET A 1 438 ? 12.758 -15.414 -16.609 1 65.75 438 MET A O 1
ATOM 3408 N N . PRO A 1 439 ? 14.906 -16.078 -17.141 1 58.34 439 PRO A N 1
ATOM 3409 C CA . PRO A 1 439 ? 15.43 -14.734 -17.359 1 58.34 439 PRO A CA 1
ATOM 3410 C C . PRO A 1 439 ? 14.562 -13.914 -18.328 1 58.34 439 PRO A C 1
ATOM 3412 O O . PRO A 1 439 ? 14.5 -12.688 -18.219 1 58.34 439 PRO A O 1
ATOM 3415 N N . HIS A 1 440 ? 14.055 -14.602 -19.328 1 60.06 440 HIS A N 1
ATOM 3416 C CA . HIS A 1 440 ? 13.273 -13.945 -20.359 1 60.06 440 HIS A CA 1
ATOM 3417 C C . HIS A 1 440 ? 11.906 -14.594 -20.516 1 60.06 440 HIS A C 1
ATOM 3419 O O . HIS A 1 440 ? 11.734 -15.773 -20.203 1 60.06 440 HIS A O 1
ATOM 3425 N N . GLY A 1 441 ? 10.906 -13.766 -20.578 1 64.38 441 GLY A N 1
ATOM 3426 C CA . GLY A 1 441 ? 9.625 -14.352 -20.938 1 64.38 441 GLY A CA 1
ATOM 3427 C C . GLY A 1 441 ? 8.445 -13.477 -20.562 1 64.38 441 GLY A C 1
ATOM 3428 O O . GLY A 1 441 ? 8.602 -12.477 -19.859 1 64.38 441 GLY A O 1
ATOM 3429 N N . ASP A 1 442 ? 7.445 -14.008 -21.109 1 65.75 442 ASP A N 1
ATOM 3430 C CA . ASP A 1 442 ? 6.203 -13.25 -21.016 1 65.75 442 ASP A CA 1
ATOM 3431 C C . ASP A 1 442 ? 5.598 -13.352 -19.625 1 65.75 442 ASP A C 1
ATOM 3433 O O . ASP A 1 442 ? 5.832 -14.328 -18.906 1 65.75 442 ASP A O 1
ATOM 3437 N N . LYS A 1 443 ? 5.074 -12.297 -19.172 1 77.5 443 LYS A N 1
ATOM 3438 C CA . LYS A 1 443 ? 4.258 -12.211 -17.969 1 77.5 443 LYS A CA 1
ATOM 3439 C C . LYS A 1 443 ? 2.895 -11.594 -18.266 1 77.5 443 LYS A C 1
ATOM 3441 O O . LYS A 1 443 ? 2.699 -10.992 -19.328 1 77.5 443 LYS A O 1
ATOM 3446 N N . MET A 1 444 ? 1.97 -12.055 -17.375 1 86.31 444 MET A N 1
ATOM 3447 C CA . MET A 1 444 ? 0.71 -11.32 -17.438 1 86.31 444 MET A CA 1
ATOM 3448 C C . MET A 1 444 ? 0.957 -9.812 -17.406 1 86.31 444 MET A C 1
ATOM 3450 O O . MET A 1 444 ? 1.862 -9.344 -16.703 1 86.31 444 MET A O 1
ATOM 3454 N N . VAL A 1 445 ? 0.175 -9.18 -18.172 1 85.31 445 VAL A N 1
ATOM 3455 C CA . VAL A 1 445 ? 0.367 -7.734 -18.25 1 85.31 445 VAL A CA 1
ATOM 3456 C C . VAL A 1 445 ? 0.248 -7.125 -16.859 1 85.31 445 VAL A C 1
ATOM 3458 O O . VAL A 1 445 ? -0.582 -7.555 -16.047 1 85.31 445 VAL A O 1
ATOM 3461 N N . LYS A 1 446 ? 0.97 -6.141 -16.688 1 84.25 446 LYS A N 1
ATOM 3462 C CA . LYS A 1 446 ? 1.147 -5.52 -15.375 1 84.25 446 LYS A CA 1
ATOM 3463 C C . LYS A 1 446 ? -0.184 -5.023 -14.82 1 84.25 446 LYS A C 1
ATOM 3465 O O . LYS A 1 446 ? -0.44 -5.133 -13.617 1 84.25 446 LYS A O 1
ATOM 3470 N N . VAL A 1 447 ? -1.051 -4.438 -15.625 1 89.69 447 VAL A N 1
ATOM 3471 C CA . VAL A 1 447 ? -2.295 -3.824 -15.164 1 89.69 447 VAL A CA 1
ATOM 3472 C C . VAL A 1 447 ? -3.205 -4.891 -14.562 1 89.69 447 VAL A C 1
ATOM 3474 O O . VAL A 1 447 ? -3.936 -4.625 -13.609 1 89.69 447 VAL A O 1
ATOM 3477 N N . VAL A 1 448 ? -3.164 -6.109 -15.086 1 93.31 448 VAL A N 1
ATOM 3478 C CA . VAL A 1 448 ? -3.986 -7.195 -14.57 1 93.31 448 VAL A CA 1
ATOM 3479 C C . VAL A 1 448 ? -3.396 -7.711 -13.258 1 93.31 448 VAL A C 1
ATOM 3481 O O . VAL A 1 448 ? -4.117 -7.898 -12.273 1 93.31 448 VAL A O 1
ATOM 3484 N N . ARG A 1 449 ? -2.139 -7.891 -13.273 1 90.56 449 ARG A N 1
ATOM 3485 C CA . ARG A 1 449 ? -1.463 -8.359 -12.07 1 90.56 449 ARG A CA 1
ATOM 3486 C C . ARG A 1 449 ? -1.65 -7.375 -10.922 1 90.56 449 ARG A C 1
ATOM 3488 O O . ARG A 1 449 ? -1.966 -7.777 -9.797 1 90.56 449 ARG A O 1
ATOM 3495 N N . ASP A 1 450 ? -1.412 -6.113 -11.25 1 89.31 450 ASP A N 1
ATOM 3496 C CA . ASP A 1 450 ? -1.574 -5.062 -10.25 1 89.31 450 ASP A CA 1
ATOM 3497 C C . ASP A 1 450 ? -2.975 -5.098 -9.641 1 89.31 450 ASP A C 1
ATOM 3499 O O . ASP A 1 450 ? -3.131 -4.949 -8.43 1 89.31 450 ASP A O 1
ATOM 3503 N N . PHE A 1 451 ? -3.918 -5.277 -10.461 1 95.75 451 PHE A N 1
ATOM 3504 C CA . PHE A 1 451 ? -5.301 -5.332 -10 1 95.75 451 PHE A CA 1
ATOM 3505 C C . PHE A 1 451 ? -5.508 -6.496 -9.039 1 95.75 451 PHE A C 1
ATOM 3507 O O . PHE A 1 451 ? -6.09 -6.328 -7.969 1 95.75 451 PHE A O 1
ATOM 3514 N N . LEU A 1 452 ? -5.031 -7.613 -9.375 1 96.06 452 LEU A N 1
ATOM 3515 C CA . LEU A 1 452 ? -5.211 -8.812 -8.562 1 96.06 452 LEU A CA 1
ATOM 3516 C C . LEU A 1 452 ? -4.504 -8.664 -7.223 1 96.06 452 LEU A C 1
ATOM 3518 O O . LEU A 1 452 ? -5.078 -8.977 -6.176 1 96.06 452 LEU A O 1
ATOM 3522 N N . TYR A 1 453 ? -3.322 -8.141 -7.246 1 91.62 453 TYR A N 1
ATOM 3523 C CA . TYR A 1 453 ? -2.555 -7.945 -6.023 1 91.62 453 TYR A CA 1
ATOM 3524 C C . TYR A 1 453 ? -3.229 -6.926 -5.113 1 91.62 453 TYR A C 1
ATOM 3526 O O . TYR A 1 453 ? -3.24 -7.082 -3.891 1 91.62 453 TYR A O 1
ATOM 3534 N N . ALA A 1 454 ? -3.803 -5.965 -5.707 1 94.62 454 ALA A N 1
ATOM 3535 C CA . ALA A 1 454 ? -4.348 -4.832 -4.969 1 94.62 454 ALA A CA 1
ATOM 3536 C C . ALA A 1 454 ? -5.617 -5.227 -4.219 1 94.62 454 ALA A C 1
ATOM 3538 O O . ALA A 1 454 ? -6.062 -4.508 -3.32 1 94.62 454 ALA A O 1
ATOM 3539 N N . GLN A 1 455 ? -6.266 -6.332 -4.598 1 97.56 455 GLN A N 1
ATOM 3540 C CA . GLN A 1 455 ? -7.473 -6.742 -3.883 1 97.56 455 GLN A CA 1
ATOM 3541 C C . GLN A 1 455 ? -7.137 -7.238 -2.479 1 97.56 455 GLN A C 1
ATOM 3543 O O . GLN A 1 455 ? -7.996 -7.242 -1.596 1 97.56 455 GLN A O 1
ATOM 3548 N N . GLU A 1 456 ? -5.98 -7.781 -2.262 1 94.94 456 GLU A N 1
ATOM 3549 C CA . GLU A 1 456 ? -5.34 -8.094 -0.989 1 94.94 456 GLU A CA 1
ATOM 3550 C C . GLU A 1 456 ? -5.938 -9.359 -0.369 1 94.94 456 GLU A C 1
ATOM 3552 O O . GLU A 1 456 ? -5.277 -10.039 0.419 1 94.94 456 GLU A O 1
ATOM 3557 N N . VAL A 1 457 ? -7.145 -9.758 -0.693 1 97.88 457 VAL A N 1
ATOM 3558 C CA . VAL A 1 457 ? -7.852 -10.773 0.08 1 97.88 457 VAL A CA 1
ATOM 3559 C C . VAL A 1 457 ? -7.5 -12.164 -0.447 1 97.88 457 VAL A C 1
ATOM 3561 O O . VAL A 1 457 ? -7.75 -13.172 0.221 1 97.88 457 VAL A O 1
ATOM 3564 N N . GLN A 1 458 ? -6.98 -12.25 -1.619 1 98.25 458 GLN A N 1
ATOM 3565 C CA . GLN A 1 458 ? -6.504 -13.492 -2.217 1 98.25 458 GLN A CA 1
ATOM 3566 C C . GLN A 1 458 ? -5.09 -13.328 -2.771 1 98.25 458 GLN A C 1
ATOM 3568 O O . GLN A 1 458 ? -4.898 -13.234 -3.986 1 98.25 458 GLN A O 1
ATOM 3573 N N . SER A 1 459 ? -4.121 -13.422 -1.892 1 95.75 459 SER A N 1
ATOM 3574 C CA . SER A 1 459 ? -2.727 -13.18 -2.256 1 95.75 459 SER A CA 1
ATOM 3575 C C . SER A 1 459 ? -2.271 -14.133 -3.357 1 95.75 459 SER A C 1
ATOM 3577 O O . SER A 1 459 ? -2.416 -15.352 -3.23 1 95.75 459 SER A O 1
ATOM 3579 N N . PRO A 1 460 ? -1.693 -13.625 -4.375 1 95.19 460 PRO A N 1
ATOM 3580 C CA . PRO A 1 460 ? -1.439 -14.438 -5.566 1 95.19 460 PRO A CA 1
ATOM 3581 C C . PRO A 1 460 ? -0.218 -15.344 -5.418 1 95.19 460 PRO A C 1
ATOM 3583 O O . PRO A 1 460 ? 0.693 -15.031 -4.648 1 95.19 460 PRO A O 1
ATOM 3586 N N . ILE A 1 461 ? -0.232 -16.469 -6.113 1 95.31 461 ILE A N 1
ATOM 3587 C CA . ILE A 1 461 ? 0.859 -17.406 -6.367 1 95.31 461 ILE A CA 1
ATOM 3588 C C . ILE A 1 461 ? 1.188 -17.422 -7.859 1 95.31 461 ILE A C 1
ATOM 3590 O O . ILE A 1 461 ? 0.292 -17.531 -8.695 1 95.31 461 ILE A O 1
ATOM 3594 N N . GLU A 1 462 ? 2.41 -17.281 -8.195 1 92.06 462 GLU A N 1
ATOM 3595 C CA . GLU A 1 462 ? 2.834 -17.328 -9.594 1 92.06 462 GLU A CA 1
ATOM 3596 C C . GLU A 1 462 ? 3.512 -18.656 -9.922 1 92.06 462 GLU A C 1
ATOM 3598 O O . GLU A 1 462 ? 4.48 -19.047 -9.266 1 92.06 462 GLU A O 1
ATOM 3603 N N . LEU A 1 463 ? 3.016 -19.312 -10.891 1 94.62 463 LEU A N 1
ATOM 3604 C CA . LEU A 1 463 ? 3.555 -20.594 -11.328 1 94.62 463 LEU A CA 1
ATOM 3605 C C . LEU A 1 463 ? 4.328 -20.438 -12.633 1 94.62 463 LEU A C 1
ATOM 3607 O O . LEU A 1 463 ? 4.215 -19.422 -13.312 1 94.62 463 LEU A O 1
ATOM 3611 N N . TYR A 1 464 ? 5.141 -21.531 -12.914 1 92.94 464 TYR A N 1
ATOM 3612 C CA . TYR A 1 464 ? 5.863 -21.594 -14.18 1 92.94 464 TYR A CA 1
ATOM 3613 C C . TYR A 1 464 ? 5.047 -22.328 -15.242 1 92.94 464 TYR A C 1
ATOM 3615 O O . TYR A 1 464 ? 4.969 -23.547 -15.242 1 92.94 464 TYR A O 1
ATOM 3623 N N . SER A 1 465 ? 4.465 -21.5 -16.141 1 94.31 465 SER A N 1
ATOM 3624 C CA . SER A 1 465 ? 3.6 -22.109 -17.156 1 94.31 465 SER A CA 1
ATOM 3625 C C . SER A 1 465 ? 4.129 -21.859 -18.562 1 94.31 465 SER A C 1
ATOM 3627 O O . SER A 1 465 ? 3.568 -22.375 -19.531 1 94.31 465 SER A O 1
ATOM 3629 N N . ALA A 1 466 ? 5.211 -21.188 -18.672 1 89.25 466 ALA A N 1
ATOM 3630 C CA . ALA A 1 466 ? 5.727 -20.766 -19.969 1 89.25 466 ALA A CA 1
ATOM 3631 C C . ALA A 1 466 ? 6.258 -21.953 -20.766 1 89.25 466 ALA A C 1
ATOM 3633 O O . ALA A 1 466 ? 6.551 -21.828 -21.953 1 89.25 466 ALA A O 1
ATOM 3634 N N . TRP A 1 467 ? 6.379 -23.094 -20.156 1 91.88 467 TRP A N 1
ATOM 3635 C CA . TRP A 1 467 ? 6.789 -24.297 -20.875 1 91.88 467 TRP A CA 1
ATOM 3636 C C . TRP A 1 467 ? 5.695 -24.75 -21.828 1 91.88 467 TRP A C 1
ATOM 3638 O O . TRP A 1 467 ? 5.957 -25.516 -22.766 1 91.88 467 TRP A O 1
ATOM 3648 N N . LEU A 1 468 ? 4.523 -24.281 -21.609 1 94.94 468 LEU A N 1
ATOM 3649 C CA . LEU A 1 468 ? 3.387 -24.547 -22.484 1 94.94 468 LEU A CA 1
ATOM 3650 C C . LEU A 1 468 ? 3.293 -23.5 -23.594 1 94.94 468 LEU A C 1
ATOM 3652 O O . LEU A 1 468 ? 3.613 -22.328 -23.375 1 94.94 468 LEU A O 1
ATOM 3656 N N . LEU A 1 469 ? 2.85 -23.938 -24.734 1 94 469 LEU A N 1
ATOM 3657 C CA . LEU A 1 469 ? 2.652 -22.984 -25.812 1 94 469 LEU A CA 1
ATOM 3658 C C . LEU A 1 469 ? 1.634 -21.922 -25.438 1 94 469 LEU A C 1
ATOM 3660 O O . LEU A 1 469 ? 1.889 -20.719 -25.609 1 94 469 LEU A O 1
ATOM 3664 N N . VAL A 1 470 ? 0.486 -22.359 -24.938 1 93.81 470 VAL A N 1
ATOM 3665 C CA . VAL A 1 470 ? -0.559 -21.406 -24.562 1 93.81 470 VAL A CA 1
ATOM 3666 C C . VAL A 1 470 ? -0.18 -20.703 -23.266 1 93.81 470 VAL A C 1
ATOM 3668 O O . VAL A 1 470 ? -0.565 -19.547 -23.047 1 93.81 470 VAL A O 1
ATOM 3671 N N . GLY A 1 471 ? 0.49 -21.453 -22.344 1 93.88 471 GLY A N 1
ATOM 3672 C CA . GLY A 1 471 ? 1.046 -20.875 -21.141 1 93.88 471 GLY A CA 1
ATOM 3673 C C . GLY A 1 471 ? 0.031 -20.734 -20.016 1 93.88 471 GLY A C 1
ATOM 3674 O O . GLY A 1 471 ? 0.214 -19.922 -19.094 1 93.88 471 GLY A O 1
ATOM 3675 N N . HIS A 1 472 ? -1.076 -21.5 -20.031 1 96.75 472 HIS A N 1
ATOM 3676 C CA . HIS A 1 472 ? -2.131 -21.359 -19.031 1 96.75 472 HIS A CA 1
ATOM 3677 C C . HIS A 1 472 ? -1.964 -22.375 -17.906 1 96.75 472 HIS A C 1
ATOM 3679 O O . HIS A 1 472 ? -1.573 -23.516 -18.156 1 96.75 472 HIS A O 1
ATOM 3685 N N . VAL A 1 473 ? -2.357 -21.969 -16.734 1 97.75 473 VAL A N 1
ATOM 3686 C CA . VAL A 1 473 ? -2.193 -22.859 -15.586 1 97.75 473 VAL A CA 1
ATOM 3687 C C . VAL A 1 473 ? -3.25 -23.953 -15.625 1 97.75 473 VAL A C 1
ATOM 3689 O O . VAL A 1 473 ? -3.027 -25.062 -15.109 1 97.75 473 VAL A O 1
ATOM 3692 N N . ASP A 1 474 ? -4.406 -23.719 -16.266 1 97.94 474 ASP A N 1
ATOM 3693 C CA . ASP A 1 474 ? -5.465 -24.734 -16.297 1 97.94 474 ASP A CA 1
ATOM 3694 C C . ASP A 1 474 ? -5.113 -25.875 -17.234 1 97.94 474 ASP A C 1
ATOM 3696 O O . ASP A 1 474 ? -5.836 -26.875 -17.297 1 97.94 474 ASP A O 1
ATOM 3700 N N . GLU A 1 475 ? -3.961 -25.766 -17.938 1 98.06 475 GLU A N 1
ATOM 3701 C CA . GLU A 1 475 ? -3.51 -26.812 -18.844 1 98.06 475 GLU A CA 1
ATOM 3702 C C . GLU A 1 475 ? -2.791 -27.922 -18.078 1 98.06 475 GLU A C 1
ATOM 3704 O O . GLU A 1 475 ? -2.541 -29 -18.625 1 98.06 475 GLU A O 1
ATOM 3709 N N . PHE A 1 476 ? -2.475 -27.625 -16.828 1 98.44 476 PHE A N 1
ATOM 3710 C CA . PHE A 1 476 ? -1.733 -28.703 -16.172 1 98.44 476 PHE A CA 1
ATOM 3711 C C . PHE A 1 476 ? -2.164 -28.844 -14.719 1 98.44 476 PHE A C 1
ATOM 3713 O O . PHE A 1 476 ? -1.617 -29.672 -13.984 1 98.44 476 PHE A O 1
ATOM 3720 N N . MET A 1 477 ? -3.146 -28.078 -14.312 1 98.56 477 MET A N 1
ATOM 3721 C CA . MET A 1 477 ? -3.605 -28.25 -12.938 1 98.56 477 MET A CA 1
ATOM 3722 C C . MET A 1 477 ? -5.098 -27.953 -12.82 1 98.56 477 MET A C 1
ATOM 3724 O O . MET A 1 477 ? -5.66 -27.25 -13.648 1 98.56 477 MET A O 1
ATOM 3728 N N . CYS A 1 478 ? -5.75 -28.516 -11.812 1 98.5 478 CYS A N 1
ATOM 3729 C CA . CYS A 1 478 ? -7.156 -28.328 -11.484 1 98.5 478 CYS A CA 1
ATOM 3730 C C . CYS A 1 478 ? -7.434 -28.688 -10.031 1 98.5 478 CYS A C 1
ATOM 3732 O O . CYS A 1 478 ? -6.785 -29.578 -9.477 1 98.5 478 CYS A O 1
ATOM 3734 N N . PHE A 1 479 ? -8.375 -28.031 -9.383 1 98.75 479 PHE A N 1
ATOM 3735 C CA . PHE A 1 479 ? -8.828 -28.406 -8.047 1 98.75 479 PHE A CA 1
ATOM 3736 C C . PHE A 1 479 ? -10.172 -29.125 -8.109 1 98.75 479 PHE A C 1
ATOM 3738 O O . PHE A 1 479 ? -11.055 -28.734 -8.883 1 98.75 479 PHE A O 1
ATOM 3745 N N . VAL A 1 480 ? -10.32 -30.172 -7.359 1 98.75 480 VAL A N 1
ATOM 3746 C CA . VAL A 1 480 ? -11.602 -30.844 -7.23 1 98.75 480 VAL A CA 1
ATOM 3747 C C . VAL A 1 480 ? -11.961 -30.984 -5.754 1 98.75 480 VAL A C 1
ATOM 3749 O O . VAL A 1 480 ? -11.078 -31.062 -4.895 1 98.75 480 VAL A O 1
ATOM 3752 N N . PRO A 1 481 ? -13.266 -31 -5.477 1 98.19 481 PRO A N 1
ATOM 3753 C CA . PRO A 1 481 ? -13.656 -31.156 -4.074 1 98.19 481 PRO A CA 1
ATOM 3754 C C . PRO A 1 481 ? -13.398 -32.562 -3.531 1 98.19 481 PRO A C 1
ATOM 3756 O O . PRO A 1 481 ? -13.406 -33.531 -4.293 1 98.19 481 PRO A O 1
ATOM 3759 N N . ALA A 1 482 ? -13.078 -32.594 -2.357 1 97.5 482 ALA A N 1
ATOM 3760 C CA . ALA A 1 482 ? -12.961 -33.844 -1.599 1 97.5 482 ALA A CA 1
ATOM 3761 C C . ALA A 1 482 ? -13.539 -33.688 -0.194 1 97.5 482 ALA A C 1
ATOM 3763 O O . ALA A 1 482 ? -13.531 -32.594 0.363 1 97.5 482 ALA A O 1
ATOM 3764 N N . SER A 1 483 ? -14.055 -34.719 0.405 1 95.19 483 SER A N 1
ATOM 3765 C CA . SER A 1 483 ? -14.742 -34.625 1.69 1 95.19 483 SER A CA 1
ATOM 3766 C C . SER A 1 483 ? -13.75 -34.719 2.85 1 95.19 483 SER A C 1
ATOM 3768 O O . SER A 1 483 ? -14.086 -34.375 3.986 1 95.19 483 SER A O 1
ATOM 3770 N N . ASP A 1 484 ? -12.578 -35.062 2.584 1 94.38 484 ASP A N 1
ATOM 3771 C CA . ASP A 1 484 ? -11.609 -35.281 3.654 1 94.38 484 ASP A CA 1
ATOM 3772 C C . ASP A 1 484 ? -10.398 -34.344 3.488 1 94.38 484 ASP A C 1
ATOM 3774 O O . ASP A 1 484 ? -10.352 -33.562 2.557 1 94.38 484 ASP A O 1
ATOM 3778 N N . ARG A 1 485 ? -9.453 -34.312 4.57 1 92.62 485 ARG A N 1
ATOM 3779 C CA . ARG A 1 485 ? -8.172 -33.594 4.566 1 92.62 485 ARG A CA 1
ATOM 3780 C C . ARG A 1 485 ? -8.367 -32.094 4.332 1 92.62 485 ARG A C 1
ATOM 3782 O O . ARG A 1 485 ? -9.039 -31.438 5.113 1 92.62 485 ARG A O 1
ATOM 3789 N N . LYS A 1 486 ? -7.781 -31.594 3.215 1 94.62 486 LYS A N 1
ATOM 3790 C CA . LYS A 1 486 ? -7.812 -30.156 2.971 1 94.62 486 LYS A CA 1
ATOM 3791 C C . LYS A 1 486 ? -9.188 -29.703 2.465 1 94.62 486 LYS A C 1
ATOM 3793 O O . LYS A 1 486 ? -9.453 -28.516 2.35 1 94.62 486 LYS A O 1
ATOM 3798 N N . GLY A 1 487 ? -10.078 -30.641 2.174 1 96.44 487 GLY A N 1
ATOM 3799 C CA . GLY A 1 487 ? -11.375 -30.359 1.58 1 96.44 487 GLY A CA 1
ATOM 3800 C C . GLY A 1 487 ? -11.352 -30.344 0.063 1 96.44 487 GLY A C 1
ATOM 3801 O O . GLY A 1 487 ? -12.367 -30.078 -0.579 1 96.44 487 GLY A O 1
ATOM 3802 N N . PHE A 1 488 ? -10.164 -30.594 -0.442 1 98.56 488 PHE A N 1
ATOM 3803 C CA . PHE A 1 488 ? -9.977 -30.625 -1.889 1 98.56 488 PHE A CA 1
ATOM 3804 C C . PHE A 1 488 ? -8.758 -31.469 -2.262 1 98.56 488 PHE A C 1
ATOM 3806 O O . PHE A 1 488 ? -8.008 -31.891 -1.387 1 98.56 488 PHE A O 1
ATOM 3813 N N . ARG A 1 489 ? -8.633 -31.859 -3.58 1 98.62 489 ARG A N 1
ATOM 3814 C CA . ARG A 1 489 ? -7.418 -32.406 -4.164 1 98.62 489 ARG A CA 1
ATOM 3815 C C . ARG A 1 489 ? -6.902 -31.531 -5.297 1 98.62 489 ARG A C 1
ATOM 3817 O O . ARG A 1 489 ? -7.691 -30.938 -6.035 1 98.62 489 ARG A O 1
ATOM 3824 N N . LEU A 1 490 ? -5.66 -31.375 -5.324 1 98.69 490 LEU A N 1
ATOM 3825 C CA . LEU A 1 490 ? -5.012 -30.781 -6.492 1 98.69 490 LEU A CA 1
ATOM 3826 C C . LEU A 1 490 ? -4.715 -31.859 -7.539 1 98.69 490 LEU A C 1
ATOM 3828 O O . LEU A 1 490 ? -4.031 -32.844 -7.246 1 98.69 490 LEU A O 1
ATOM 3832 N N . LEU A 1 491 ? -5.301 -31.734 -8.672 1 98.81 491 LEU A N 1
ATOM 3833 C CA . LEU A 1 491 ? -4.965 -32.594 -9.805 1 98.81 491 LEU A CA 1
ATOM 3834 C C . LEU A 1 491 ? -3.838 -31.984 -10.633 1 98.81 491 LEU A C 1
ATOM 3836 O O . LEU A 1 491 ? -3.896 -30.812 -11.008 1 98.81 491 LEU A O 1
ATOM 3840 N N . LEU A 1 492 ? -2.852 -32.719 -10.867 1 98.69 492 LEU A N 1
ATOM 3841 C CA . LEU A 1 492 ? -1.764 -32.312 -11.742 1 98.69 492 LEU A CA 1
ATOM 3842 C C . LEU A 1 492 ? -1.609 -33.281 -12.914 1 98.69 492 LEU A C 1
ATOM 3844 O O . LEU A 1 492 ? -1.726 -34.469 -12.742 1 98.69 492 LEU A O 1
ATOM 3848 N N . ALA A 1 493 ? -1.465 -32.656 -14.133 1 98.75 493 ALA A N 1
ATOM 3849 C CA . ALA A 1 493 ? -1.063 -33.531 -15.25 1 98.75 493 ALA A CA 1
ATOM 3850 C C . ALA A 1 493 ? 0.261 -34.219 -14.961 1 98.75 493 ALA A C 1
ATOM 3852 O O . ALA A 1 493 ? 1.166 -33.625 -14.367 1 98.75 493 ALA A O 1
ATOM 3853 N N . SER A 1 494 ? 0.333 -35.5 -15.359 1 98.12 494 SER A N 1
ATOM 3854 C CA . SER A 1 494 ? 1.55 -36.25 -15.062 1 98.12 494 SER A CA 1
ATOM 3855 C C . SER A 1 494 ? 1.944 -37.156 -16.219 1 98.12 494 SER A C 1
ATOM 3857 O O . SER A 1 494 ? 1.389 -38.25 -16.375 1 98.12 494 SER A O 1
ATOM 3859 N N . PRO A 1 495 ? 2.939 -36.719 -17 1 97.75 495 PRO A N 1
ATOM 3860 C CA . PRO A 1 495 ? 3.482 -37.625 -18.016 1 97.75 495 PRO A CA 1
ATOM 3861 C C . PRO A 1 495 ? 4.016 -38.906 -17.438 1 97.75 495 PRO A C 1
ATOM 3863 O O . PRO A 1 495 ? 3.809 -40 -18.031 1 97.75 495 PRO A O 1
ATOM 3866 N N . SER A 1 496 ? 4.633 -38.875 -16.312 1 95.06 496 SER A N 1
ATOM 3867 C CA . SER A 1 496 ? 5.203 -40.031 -15.672 1 95.06 496 SER A CA 1
ATOM 3868 C C . SER A 1 496 ? 4.125 -41.062 -15.352 1 95.06 496 SER A C 1
ATOM 3870 O O . SER A 1 496 ? 4.324 -42.281 -15.555 1 95.06 496 SER A O 1
ATOM 3872 N N . ARG A 1 497 ? 3.062 -40.594 -14.836 1 95.62 497 ARG A N 1
ATOM 3873 C CA . ARG A 1 497 ? 1.967 -41.531 -14.523 1 95.62 497 ARG A CA 1
ATOM 3874 C C . ARG A 1 497 ? 1.398 -42.125 -15.797 1 95.62 497 ARG A C 1
ATOM 3876 O O . ARG A 1 497 ? 0.973 -43.281 -15.797 1 95.62 497 ARG A O 1
ATOM 3883 N N . CYS A 1 498 ? 1.289 -41.375 -16.844 1 97.81 498 CYS A N 1
ATOM 3884 C CA . CYS A 1 498 ? 0.791 -41.906 -18.109 1 97.81 498 CYS A CA 1
ATOM 3885 C C . CYS A 1 498 ? 1.716 -43 -18.656 1 97.81 498 CYS A C 1
ATOM 3887 O O . CYS A 1 498 ? 1.257 -44.062 -19.062 1 97.81 498 CYS A O 1
ATOM 3889 N N . TYR A 1 499 ? 3.01 -42.75 -18.688 1 95.94 499 TYR A N 1
ATOM 3890 C CA . TYR A 1 499 ? 3.975 -43.75 -19.172 1 95.94 499 TYR A CA 1
ATOM 3891 C C . TYR A 1 499 ? 3.906 -45.031 -18.328 1 95.94 499 TYR A C 1
ATOM 3893 O O . TYR A 1 499 ? 3.992 -46.125 -18.859 1 95.94 499 TYR A O 1
ATOM 3901 N N . LYS A 1 500 ? 3.82 -44.844 -17.031 1 93.94 500 LYS A N 1
ATOM 3902 C CA . LYS A 1 500 ? 3.715 -46 -16.156 1 93.94 500 LYS A CA 1
ATOM 3903 C C . LYS A 1 500 ? 2.494 -46.844 -16.5 1 93.94 500 LYS A C 1
ATOM 3905 O O . LYS A 1 500 ? 2.592 -48.094 -16.609 1 93.94 500 LYS A O 1
ATOM 3910 N N . LEU A 1 501 ? 1.361 -46.219 -16.672 1 96.19 501 LEU A N 1
ATOM 3911 C CA . LEU A 1 501 ? 0.13 -46.938 -17.016 1 96.19 501 LEU A CA 1
ATOM 3912 C C . LEU A 1 501 ? 0.288 -47.688 -18.328 1 96.19 501 LEU A C 1
ATOM 3914 O O . LEU A 1 501 ? -0.081 -48.875 -18.422 1 96.19 501 LEU A O 1
ATOM 3918 N N . LEU A 1 502 ? 0.835 -47.031 -19.344 1 97.06 502 LEU A N 1
ATOM 3919 C CA . LEU A 1 502 ? 1.001 -47.656 -20.656 1 97.06 502 LEU A CA 1
ATOM 3920 C C . LEU A 1 502 ? 1.974 -48.844 -20.578 1 97.06 502 LEU A C 1
ATOM 3922 O O . LEU A 1 502 ? 1.763 -49.875 -21.219 1 97.06 502 LEU A O 1
ATOM 3926 N N . LYS A 1 503 ? 3.031 -48.656 -19.844 1 94.31 503 LYS A N 1
ATOM 3927 C CA . LYS A 1 503 ? 3.998 -49.719 -19.672 1 94.31 503 LYS A CA 1
ATOM 3928 C C . LYS A 1 503 ? 3.354 -50.938 -19.016 1 94.31 503 LYS A C 1
ATOM 3930 O O . LYS A 1 503 ? 3.611 -52.094 -19.406 1 94.31 503 LYS A O 1
ATOM 3935 N N . GLU A 1 504 ? 2.584 -50.688 -17.984 1 93.44 504 GLU A N 1
ATOM 3936 C CA . GLU A 1 504 ? 1.859 -51.781 -17.312 1 93.44 504 GLU A CA 1
ATOM 3937 C C . GLU A 1 504 ? 0.947 -52.5 -18.281 1 93.44 504 GLU A C 1
ATOM 3939 O O . GLU A 1 504 ? 0.896 -53.75 -18.281 1 93.44 504 GLU A O 1
ATOM 3944 N N . LYS A 1 505 ? 0.24 -51.844 -19.109 1 96.44 505 LYS A N 1
ATOM 3945 C CA . LYS A 1 505 ? -0.659 -52.469 -20.078 1 96.44 505 LYS A CA 1
ATOM 3946 C C . LYS A 1 505 ? 0.122 -53.25 -21.125 1 96.44 505 LYS A C 1
ATOM 3948 O O . LYS A 1 505 ? -0.315 -54.312 -21.562 1 96.44 505 LYS A O 1
ATOM 3953 N N . GLU A 1 506 ? 1.24 -52.656 -21.531 1 96.38 506 GLU A N 1
ATOM 3954 C CA . GLU A 1 506 ? 2.088 -53.375 -22.453 1 96.38 506 GLU A CA 1
ATOM 3955 C C . GLU A 1 506 ? 2.537 -54.719 -21.859 1 96.38 506 GLU A C 1
ATOM 3957 O O . GLU A 1 506 ? 2.496 -55.75 -22.516 1 96.38 506 GLU A O 1
ATOM 3962 N N . GLN A 1 507 ? 2.951 -54.719 -20.625 1 93.25 507 GLN A N 1
ATOM 3963 C CA . GLN A 1 507 ? 3.416 -55.906 -19.922 1 93.25 507 GLN A CA 1
ATOM 3964 C C . GLN A 1 507 ? 2.291 -56.938 -19.766 1 93.25 507 GLN A C 1
ATOM 3966 O O . GLN A 1 507 ? 2.537 -58.125 -19.719 1 93.25 507 GLN A O 1
ATOM 3971 N N . GLU A 1 508 ? 1.104 -56.5 -19.703 1 94.94 508 GLU A N 1
ATOM 3972 C CA . GLU A 1 508 ? -0.066 -57.375 -19.594 1 94.94 508 GLU A CA 1
ATOM 3973 C C . GLU A 1 508 ? -0.436 -57.969 -20.938 1 94.94 508 GLU A C 1
ATOM 3975 O O . GLU A 1 508 ? -1.368 -58.781 -21.031 1 94.94 508 GLU A O 1
ATOM 3980 N N . GLY A 1 509 ? 0.256 -57.594 -21.953 1 96.56 509 GLY A N 1
ATOM 3981 C CA . GLY A 1 509 ? 0.058 -58.188 -23.266 1 96.56 509 GLY A CA 1
ATOM 3982 C C . GLY A 1 509 ? -0.778 -57.312 -24.203 1 96.56 509 GLY A C 1
ATOM 3983 O O . GLY A 1 509 ? -1.199 -57.781 -25.266 1 96.56 509 GLY A O 1
ATOM 3984 N N . TYR A 1 510 ? -0.956 -56.062 -23.781 1 97.5 510 TYR A N 1
ATOM 3985 C CA . TYR A 1 510 ? -1.831 -55.188 -24.578 1 97.5 510 TYR A CA 1
ATOM 3986 C C . TYR A 1 510 ? -1.024 -54.188 -25.359 1 97.5 510 TYR A C 1
ATOM 3988 O O . TYR A 1 510 ? -1.497 -53.062 -25.609 1 97.5 510 TYR A O 1
ATOM 3996 N N . GLY A 1 511 ? 0.161 -54.375 -25.672 1 97.06 511 GLY A N 1
ATOM 3997 C CA . GLY A 1 511 ? 1.047 -53.469 -26.406 1 97.06 511 GLY A CA 1
ATOM 3998 C C . GLY A 1 511 ? 0.473 -53 -27.719 1 97.06 511 GLY A C 1
ATOM 3999 O O . GLY A 1 511 ? 0.8 -51.906 -28.203 1 97.06 511 GLY A O 1
ATOM 4000 N N . ASP A 1 512 ? -0.437 -53.781 -28.344 1 96.25 512 ASP A N 1
ATOM 4001 C CA . ASP A 1 512 ? -0.975 -53.469 -29.672 1 96.25 512 ASP A CA 1
ATOM 4002 C C . ASP A 1 512 ? -2.229 -52.625 -29.562 1 96.25 512 ASP A C 1
ATOM 4004 O O . ASP A 1 512 ? -2.742 -52.125 -30.578 1 96.25 512 ASP A O 1
ATOM 4008 N N . ALA A 1 513 ? -2.67 -52.438 -28.297 1 96.31 513 ALA A N 1
ATOM 4009 C CA . ALA A 1 513 ? -3.83 -51.562 -28.141 1 96.31 513 ALA A CA 1
ATOM 4010 C C . ALA A 1 513 ? -3.539 -50.156 -28.672 1 96.31 513 ALA A C 1
ATOM 4012 O O . ALA A 1 513 ? -2.436 -49.625 -28.5 1 96.31 513 ALA A O 1
ATOM 4013 N N . MET A 1 514 ? -4.547 -49.562 -29.359 1 94.69 514 MET A N 1
ATOM 4014 C CA . MET A 1 514 ? -4.309 -48.344 -30.141 1 94.69 514 MET A CA 1
ATOM 4015 C C . MET A 1 514 ? -4.898 -47.125 -29.438 1 94.69 514 MET A C 1
ATOM 4017 O O . MET A 1 514 ? -6.012 -47.188 -28.906 1 94.69 514 MET A O 1
ATOM 4021 N N . MET A 1 515 ? -4.102 -46.031 -29.406 1 94.06 515 MET A N 1
ATOM 4022 C CA . MET A 1 515 ? -4.617 -44.719 -29.062 1 94.06 515 MET A CA 1
ATOM 4023 C C . MET A 1 515 ? -5.301 -44.062 -30.266 1 94.06 515 MET A C 1
ATOM 4025 O O . MET A 1 515 ? -4.906 -44.312 -31.406 1 94.06 515 MET A O 1
ATOM 4029 N N . PHE A 1 516 ? -6.266 -43.156 -30.016 1 93.69 516 PHE A N 1
ATOM 4030 C CA . PHE A 1 516 ? -6.957 -42.344 -31.016 1 93.69 516 PHE A CA 1
ATOM 4031 C C . PHE A 1 516 ? -7.848 -43.219 -31.891 1 93.69 516 PHE A C 1
ATOM 4033 O O . PHE A 1 516 ? -8.133 -42.875 -33.031 1 93.69 516 PHE A O 1
ATOM 4040 N N . ASP A 1 517 ? -8.117 -44.312 -31.266 1 86.06 517 ASP A N 1
ATOM 4041 C CA . ASP A 1 517 ? -9.039 -45.188 -32 1 86.06 517 ASP A CA 1
ATOM 4042 C C . ASP A 1 517 ? -10.391 -44.531 -32.188 1 86.06 517 ASP A C 1
ATOM 4044 O O . ASP A 1 517 ? -10.945 -43.938 -31.266 1 86.06 517 ASP A O 1
ATOM 4048 N N . GLY A 1 518 ? -10.844 -44.594 -33.375 1 80.12 518 GLY A N 1
ATOM 4049 C CA . GLY A 1 518 ? -12.156 -44.031 -33.656 1 80.12 518 GLY A CA 1
ATOM 4050 C C . GLY A 1 518 ? -12.109 -42.594 -34.156 1 80.12 518 GLY A C 1
ATOM 4051 O O . GLY A 1 518 ? -13.133 -42.031 -34.531 1 80.12 518 GLY A O 1
ATOM 4052 N N . LEU A 1 519 ? -10.844 -42.125 -33.969 1 84 519 LEU A N 1
ATOM 4053 C CA . LEU A 1 519 ? -10.703 -40.75 -34.469 1 84 519 LEU A CA 1
ATOM 4054 C C . LEU A 1 519 ? -10.5 -40.781 -36 1 84 519 LEU A C 1
ATOM 4056 O O . LEU A 1 519 ? -9.906 -41.719 -36.531 1 84 519 LEU A O 1
ATOM 4060 N N . GLY A 1 520 ? -11.273 -40.406 -36.844 1 73.81 520 GLY A N 1
ATOM 4061 C CA . GLY A 1 520 ? -11.266 -40.312 -38.281 1 73.81 520 GLY A CA 1
ATOM 4062 C C . GLY A 1 520 ? -9.891 -40.562 -38.906 1 73.81 520 GLY A C 1
ATOM 4063 O O . GLY A 1 520 ? -8.93 -40.812 -38.188 1 73.81 520 GLY A O 1
ATOM 4064 N N . LYS A 1 521 ? -9.633 -40.562 -40.156 1 67.75 521 LYS A N 1
ATOM 4065 C CA . LYS A 1 521 ? -8.5 -40.969 -40.969 1 67.75 521 LYS A CA 1
ATOM 4066 C C . LYS A 1 521 ? -7.297 -40.062 -40.781 1 67.75 521 LYS A C 1
ATOM 4068 O O . LYS A 1 521 ? -6.152 -40.5 -40.906 1 67.75 521 LYS A O 1
ATOM 4073 N N . ASP A 1 522 ? -7.469 -38.844 -40.344 1 71.88 522 ASP A N 1
ATOM 4074 C CA . ASP A 1 522 ? -6.387 -37.875 -40.281 1 71.88 522 ASP A CA 1
ATOM 4075 C C . ASP A 1 522 ? -5.582 -38.031 -39 1 71.88 522 ASP A C 1
ATOM 4077 O O . ASP A 1 522 ? -4.461 -37.531 -38.906 1 71.88 522 ASP A O 1
ATOM 4081 N N . ASP A 1 523 ? -6.148 -38.75 -38.094 1 72.44 523 ASP A N 1
ATOM 4082 C CA . ASP A 1 523 ? -5.445 -38.906 -36.844 1 72.44 523 ASP A CA 1
ATOM 4083 C C . ASP A 1 523 ? -4.895 -40.344 -36.688 1 72.44 523 ASP A C 1
ATOM 4085 O O . ASP A 1 523 ? -5.656 -41.312 -36.688 1 72.44 523 ASP A O 1
ATOM 4089 N N . LYS A 1 524 ? -3.633 -40.406 -36.875 1 83.19 524 LYS A N 1
ATOM 4090 C CA . LYS A 1 524 ? -2.953 -41.688 -36.969 1 83.19 524 LYS A CA 1
ATOM 4091 C C . LYS A 1 524 ? -3.021 -42.438 -35.625 1 83.19 524 LYS A C 1
ATOM 4093 O O . LYS A 1 524 ? -2.627 -41.875 -34.594 1 83.19 524 LYS A O 1
ATOM 4098 N N . GLU A 1 525 ? -3.689 -43.531 -35.688 1 92.62 525 GLU A N 1
ATOM 4099 C CA . GLU A 1 525 ? -3.674 -44.438 -34.531 1 92.62 525 GLU A CA 1
ATOM 4100 C C . GLU A 1 525 ? -2.254 -44.906 -34.219 1 92.62 525 GLU A C 1
ATOM 4102 O O . GLU A 1 525 ? -1.444 -45.094 -35.125 1 92.62 525 GLU A O 1
ATOM 4107 N N . ILE A 1 526 ? -1.994 -45.031 -32.969 1 95.25 526 ILE A N 1
ATOM 4108 C CA . ILE A 1 526 ? -0.661 -45.406 -32.531 1 95.25 526 ILE A CA 1
ATOM 4109 C C . ILE A 1 526 ? -0.772 -46.406 -31.359 1 95.25 526 ILE A C 1
ATOM 4111 O O . ILE A 1 526 ? -1.614 -46.25 -30.469 1 95.25 526 ILE A O 1
ATOM 4115 N N . SER A 1 527 ? -0.021 -47.406 -31.422 1 96.88 527 SER A N 1
ATOM 4116 C CA . SER A 1 527 ? -0.089 -48.469 -30.406 1 96.88 527 SER A CA 1
ATOM 4117 C C . SER A 1 527 ? 0.642 -48.031 -29.125 1 96.88 527 SER A C 1
ATOM 4119 O O . SER A 1 527 ? 1.477 -47.125 -29.156 1 96.88 527 SER A O 1
ATOM 4121 N N . ILE A 1 528 ? 0.34 -48.719 -28.062 1 97.81 528 ILE A N 1
ATOM 4122 C CA . ILE A 1 528 ? 1.025 -48.5 -26.797 1 97.81 528 ILE A CA 1
ATOM 4123 C C . ILE A 1 528 ? 2.527 -48.688 -26.984 1 97.81 528 ILE A C 1
ATOM 4125 O O . ILE A 1 528 ? 3.33 -47.875 -26.562 1 97.81 528 ILE A O 1
ATOM 4129 N N . THR A 1 529 ? 2.889 -49.781 -27.625 1 97.75 529 THR A N 1
ATOM 4130 C CA . THR A 1 529 ? 4.293 -50.125 -27.828 1 97.75 529 THR A CA 1
ATOM 4131 C C . THR A 1 529 ? 5.012 -49.031 -28.609 1 97.75 529 THR A C 1
ATOM 4133 O O . THR A 1 529 ? 6.152 -48.688 -28.297 1 97.75 529 THR A O 1
ATOM 4136 N N . ALA A 1 530 ? 4.355 -48.531 -29.594 1 97.19 530 ALA A N 1
ATOM 4137 C CA . ALA A 1 530 ? 4.949 -47.469 -30.406 1 97.19 530 ALA A CA 1
ATOM 4138 C C . ALA A 1 530 ? 5.164 -46.188 -29.594 1 97.19 530 ALA A C 1
ATOM 4140 O O . ALA A 1 530 ? 6.172 -45.5 -29.75 1 97.19 530 ALA A O 1
ATOM 4141 N N . ILE A 1 531 ? 4.207 -45.844 -28.75 1 97.44 531 ILE A N 1
ATOM 4142 C CA . ILE A 1 531 ? 4.324 -44.656 -27.891 1 97.44 531 ILE A CA 1
ATOM 4143 C C . ILE A 1 531 ? 5.512 -44.844 -26.938 1 97.44 531 ILE A C 1
ATOM 4145 O O . ILE A 1 531 ? 6.332 -43.938 -26.797 1 97.44 531 ILE A O 1
ATOM 4149 N N . LEU A 1 532 ? 5.613 -46.031 -26.328 1 97.12 532 LEU A N 1
ATOM 4150 C CA . LEU A 1 532 ? 6.66 -46.281 -25.344 1 97.12 532 LEU A CA 1
ATOM 4151 C C . LEU A 1 532 ? 8.031 -46.312 -26.016 1 97.12 532 LEU A C 1
ATOM 4153 O O . LEU A 1 532 ? 9.039 -46 -25.375 1 97.12 532 LEU A O 1
ATOM 4157 N N . ALA A 1 533 ? 8.078 -46.562 -27.328 1 96.75 533 ALA A N 1
ATOM 4158 C CA . ALA A 1 533 ? 9.336 -46.688 -28.047 1 96.75 533 ALA A CA 1
ATOM 4159 C C . ALA A 1 533 ? 9.773 -45.312 -28.609 1 96.75 533 ALA A C 1
ATOM 4161 O O . ALA A 1 533 ? 10.922 -45.156 -29.016 1 96.75 533 ALA A O 1
ATOM 4162 N N . ASP A 1 534 ? 8.906 -44.375 -28.672 1 96.75 534 ASP A N 1
ATOM 4163 C CA . ASP A 1 534 ? 9.188 -43.062 -29.234 1 96.75 534 ASP A CA 1
ATOM 4164 C C . ASP A 1 534 ? 10.094 -42.25 -28.312 1 96.75 534 ASP A C 1
ATOM 4166 O O . ASP A 1 534 ? 9.617 -41.625 -27.359 1 96.75 534 ASP A O 1
ATOM 4170 N N . LYS A 1 535 ? 11.328 -42.094 -28.656 1 93.88 535 LYS A N 1
ATOM 4171 C CA . LYS A 1 535 ? 12.32 -41.469 -27.797 1 93.88 535 LYS A CA 1
ATOM 4172 C C . LYS A 1 535 ? 12.102 -39.938 -27.75 1 93.88 535 LYS A C 1
ATOM 4174 O O . LYS A 1 535 ? 12.352 -39.312 -26.734 1 93.88 535 LYS A O 1
ATOM 4179 N N . SER A 1 536 ? 11.703 -39.375 -28.875 1 92.94 536 SER A N 1
ATOM 4180 C CA . SER A 1 536 ? 11.445 -37.969 -28.922 1 92.94 536 SER A CA 1
ATOM 4181 C C . SER A 1 536 ? 10.281 -37.562 -28.016 1 92.94 536 SER A C 1
ATOM 4183 O O . SER A 1 536 ? 10.359 -36.594 -27.266 1 92.94 536 SER A O 1
ATOM 4185 N N . LEU A 1 537 ? 9.234 -38.344 -28.062 1 95.75 537 LEU A N 1
ATOM 4186 C CA . LEU A 1 537 ? 8.078 -38.125 -27.203 1 95.75 537 LEU A CA 1
ATOM 4187 C C . LEU A 1 537 ? 8.453 -38.281 -25.734 1 95.75 537 LEU A C 1
ATOM 4189 O O . LEU A 1 537 ? 8 -37.5 -24.875 1 95.75 537 LEU A O 1
ATOM 4193 N N . ARG A 1 538 ? 9.227 -39.25 -25.484 1 94.31 538 ARG A N 1
ATOM 4194 C CA . ARG A 1 538 ? 9.672 -39.5 -24.125 1 94.31 538 ARG A CA 1
ATOM 4195 C C . ARG A 1 538 ? 10.477 -38.312 -23.594 1 94.31 538 ARG A C 1
ATOM 4197 O O . ARG A 1 538 ? 10.266 -37.875 -22.453 1 94.31 538 ARG A O 1
ATOM 4204 N N . SER A 1 539 ? 11.328 -37.781 -24.438 1 92.75 539 SER A N 1
ATOM 4205 C CA . SER A 1 539 ? 12.195 -36.656 -24.031 1 92.75 539 SER A CA 1
ATOM 4206 C C . SER A 1 539 ? 11.375 -35.438 -23.672 1 92.75 539 SER A C 1
ATOM 4208 O O . SER A 1 539 ? 11.625 -34.812 -22.641 1 92.75 539 SER A O 1
ATOM 4210 N N . ILE A 1 540 ? 10.422 -35.062 -24.469 1 95.25 540 ILE A N 1
ATOM 4211 C CA . ILE A 1 540 ? 9.617 -33.875 -24.203 1 95.25 540 ILE A CA 1
ATOM 4212 C C . ILE A 1 540 ? 8.781 -34.094 -22.953 1 95.25 540 ILE A C 1
ATOM 4214 O O . ILE A 1 540 ? 8.547 -33.156 -22.188 1 95.25 540 ILE A O 1
ATOM 4218 N N . ASN A 1 541 ? 8.336 -35.25 -22.734 1 96.5 541 ASN A N 1
ATOM 4219 C CA . ASN A 1 541 ? 7.48 -35.5 -21.578 1 96.5 541 ASN A CA 1
ATOM 4220 C C . ASN A 1 541 ? 8.289 -35.562 -20.281 1 96.5 541 ASN A C 1
ATOM 4222 O O . ASN A 1 541 ? 7.781 -35.281 -19.203 1 96.5 541 ASN A O 1
ATOM 4226 N N . GLU A 1 542 ? 9.57 -36 -20.391 1 93.44 542 GLU A N 1
ATOM 4227 C CA . GLU A 1 542 ? 10.453 -35.875 -19.234 1 93.44 542 GLU A CA 1
ATOM 4228 C C . GLU A 1 542 ? 10.648 -34.406 -18.844 1 93.44 542 GLU A C 1
ATOM 4230 O O . GLU A 1 542 ? 10.625 -34.062 -17.672 1 93.44 542 GLU A O 1
ATOM 4235 N N . TYR A 1 543 ? 10.82 -33.594 -19.844 1 93.88 543 TYR A N 1
ATOM 4236 C CA . TYR A 1 543 ? 10.938 -32.156 -19.625 1 93.88 543 TYR A CA 1
ATOM 4237 C C . TYR A 1 543 ? 9.664 -31.594 -19 1 93.88 543 TYR A C 1
ATOM 4239 O O . TYR A 1 543 ? 9.719 -30.875 -17.984 1 93.88 543 TYR A O 1
ATOM 4247 N N . CYS A 1 544 ? 8.516 -31.922 -19.594 1 96.38 544 CYS A N 1
ATOM 4248 C CA . CYS A 1 544 ? 7.238 -31.422 -19.094 1 96.38 544 CYS A CA 1
ATOM 4249 C C . CYS A 1 544 ? 7.016 -31.844 -17.656 1 96.38 544 CYS A C 1
ATOM 4251 O O . CYS A 1 544 ? 6.523 -31.062 -16.844 1 96.38 544 CYS A O 1
ATOM 4253 N N . GLN A 1 545 ? 7.344 -33.062 -17.375 1 96 545 GLN A N 1
ATOM 4254 C CA . GLN A 1 545 ? 7.172 -33.562 -16.016 1 96 545 GLN A CA 1
ATOM 4255 C C . GLN A 1 545 ? 8.008 -32.75 -15.023 1 96 545 GLN A C 1
ATOM 4257 O O . GLN A 1 545 ? 7.555 -32.469 -13.914 1 96 545 GLN A O 1
ATOM 4262 N N . LYS A 1 546 ? 9.211 -32.406 -15.391 1 93.44 546 LYS A N 1
ATOM 4263 C CA . LYS A 1 546 ? 10.062 -31.594 -14.523 1 93.44 546 LYS A CA 1
ATOM 4264 C C . LYS A 1 546 ? 9.438 -30.234 -14.266 1 93.44 546 LYS A C 1
ATOM 4266 O O . LYS A 1 546 ? 9.484 -29.734 -13.141 1 93.44 546 LYS A O 1
ATOM 4271 N N . CYS A 1 547 ? 8.906 -29.656 -15.289 1 94.62 547 CYS A N 1
ATOM 4272 C CA . CYS A 1 547 ? 8.258 -28.359 -15.148 1 94.62 547 CYS A CA 1
ATOM 4273 C C . CYS A 1 547 ? 7.047 -28.453 -14.227 1 94.62 547 CYS A C 1
ATOM 4275 O O . CYS A 1 547 ? 6.84 -27.594 -13.375 1 94.62 547 CYS A O 1
ATOM 4277 N N . ILE A 1 548 ? 6.305 -29.469 -14.383 1 97.12 548 ILE A N 1
ATOM 4278 C CA . ILE A 1 548 ? 5.129 -29.672 -13.547 1 97.12 548 ILE A CA 1
ATOM 4279 C C . ILE A 1 548 ? 5.559 -29.938 -12.109 1 97.12 548 ILE A C 1
ATOM 4281 O O . ILE A 1 548 ? 4.922 -29.453 -11.164 1 97.12 548 ILE A O 1
ATOM 4285 N N . ASP A 1 549 ? 6.617 -30.734 -11.938 1 95.56 549 ASP A N 1
ATOM 4286 C CA . ASP A 1 549 ? 7.117 -31.016 -10.594 1 95.56 549 ASP A CA 1
ATOM 4287 C C . ASP A 1 549 ? 7.605 -29.75 -9.898 1 95.56 549 ASP A C 1
ATOM 4289 O O . ASP A 1 549 ? 7.473 -29.609 -8.688 1 95.56 549 ASP A O 1
ATOM 4293 N N . TRP A 1 550 ? 8.195 -28.891 -10.664 1 94.56 550 TRP A N 1
ATOM 4294 C CA . TRP A 1 550 ? 8.555 -27.594 -10.109 1 94.56 550 TRP A CA 1
ATOM 4295 C C . TRP A 1 550 ? 7.332 -26.875 -9.539 1 94.56 550 TRP A C 1
ATOM 4297 O O . TRP A 1 550 ? 7.371 -26.359 -8.414 1 94.56 550 TRP A O 1
ATOM 4307 N N . ASN A 1 551 ? 6.312 -26.797 -10.312 1 96.56 551 ASN A N 1
ATOM 4308 C CA . ASN A 1 551 ? 5.074 -26.172 -9.867 1 96.56 551 ASN A CA 1
ATOM 4309 C C . ASN A 1 551 ? 4.457 -26.922 -8.688 1 96.56 551 ASN A C 1
ATOM 4311 O O . ASN A 1 551 ? 3.859 -26.312 -7.801 1 96.56 551 ASN A O 1
ATOM 4315 N N . ARG A 1 552 ? 4.598 -28.281 -8.773 1 96.56 552 ARG A N 1
ATOM 4316 C CA . ARG A 1 552 ? 4.156 -29.109 -7.66 1 96.56 552 ARG A CA 1
ATOM 4317 C C . ARG A 1 552 ? 4.793 -28.641 -6.352 1 96.56 552 ARG A C 1
ATOM 4319 O O . ARG A 1 552 ? 4.094 -28.422 -5.359 1 96.56 552 ARG A O 1
ATOM 4326 N N . ASP A 1 553 ? 6.055 -28.531 -6.328 1 95.25 553 ASP A N 1
ATOM 4327 C CA . ASP A 1 553 ? 6.797 -28.109 -5.137 1 95.25 553 ASP A CA 1
ATOM 4328 C C . ASP A 1 553 ? 6.359 -26.734 -4.668 1 95.25 553 ASP A C 1
ATOM 4330 O O . ASP A 1 553 ? 6.188 -26.5 -3.469 1 95.25 553 ASP A O 1
ATOM 4334 N N . LEU A 1 554 ? 6.203 -25.875 -5.609 1 94.25 554 LEU A N 1
ATOM 4335 C CA . LEU A 1 554 ? 5.773 -24.516 -5.289 1 94.25 554 LEU A CA 1
ATOM 4336 C C . LEU A 1 554 ? 4.387 -24.531 -4.652 1 94.25 554 LEU A C 1
ATOM 4338 O O . LEU A 1 554 ? 4.148 -23.828 -3.666 1 94.25 554 LEU A O 1
ATOM 4342 N N . LEU A 1 555 ? 3.496 -25.25 -5.223 1 97.38 555 LEU A N 1
ATOM 4343 C CA . LEU A 1 555 ? 2.129 -25.312 -4.715 1 97.38 555 LEU A CA 1
ATOM 4344 C C . LEU A 1 555 ? 2.088 -25.984 -3.346 1 97.38 555 LEU A C 1
ATOM 4346 O O . LEU A 1 555 ? 1.294 -25.594 -2.486 1 97.38 555 LEU A O 1
ATOM 4350 N N . LYS A 1 556 ? 2.906 -27 -3.133 1 95.81 556 LYS A N 1
ATOM 4351 C CA . LYS A 1 556 ? 2.996 -27.625 -1.811 1 95.81 556 LYS A CA 1
ATOM 4352 C C . LYS A 1 556 ? 3.432 -26.594 -0.761 1 95.81 556 LYS A C 1
ATOM 4354 O O . LYS A 1 556 ? 2.877 -26.562 0.34 1 95.81 556 LYS A O 1
ATOM 4359 N N . GLU A 1 557 ? 4.375 -25.859 -1.162 1 93.56 557 GLU A N 1
ATOM 4360 C CA . GLU A 1 557 ? 4.883 -24.844 -0.241 1 93.56 557 GLU A CA 1
ATOM 4361 C C . GLU A 1 557 ? 3.844 -23.75 0.002 1 93.56 557 GLU A C 1
ATOM 4363 O O . GLU A 1 557 ? 3.561 -23.406 1.148 1 93.56 557 GLU A O 1
ATOM 4368 N N . GLU A 1 558 ? 3.213 -23.203 -1.032 1 95.75 558 GLU A N 1
ATOM 4369 C CA . GLU A 1 558 ? 2.375 -22.016 -0.967 1 95.75 558 GLU A CA 1
ATOM 4370 C C . GLU A 1 558 ? 0.979 -22.344 -0.45 1 95.75 558 GLU A C 1
ATOM 4372 O O . GLU A 1 558 ? 0.263 -21.469 0.03 1 95.75 558 GLU A O 1
ATOM 4377 N N . LEU A 1 559 ? 0.574 -23.562 -0.587 1 98 559 LEU A N 1
ATOM 4378 C CA . LEU A 1 559 ? -0.753 -23.969 -0.134 1 98 559 LEU A CA 1
ATOM 4379 C C . LEU A 1 559 ? -0.655 -24.969 1.012 1 98 559 LEU A C 1
ATOM 4381 O O . LEU A 1 559 ? -1.674 -25.484 1.486 1 98 559 LEU A O 1
ATOM 4385 N N . GLU A 1 560 ? 0.612 -25.312 1.408 1 96.19 560 GLU A N 1
ATOM 4386 C CA . GLU A 1 560 ? 0.881 -26.297 2.451 1 96.19 560 GLU A CA 1
ATOM 4387 C C . GLU A 1 560 ? 0.163 -27.609 2.164 1 96.19 560 GLU A C 1
ATOM 4389 O O . GLU A 1 560 ? -0.583 -28.109 3.008 1 96.19 560 GLU A O 1
ATOM 4394 N N . LEU A 1 561 ? 0.425 -28.125 1.008 1 95.56 561 LEU A N 1
ATOM 4395 C CA . LEU A 1 561 ? -0.122 -29.406 0.598 1 95.56 561 LEU A CA 1
ATOM 4396 C C . LEU A 1 561 ? 0.866 -30.531 0.881 1 95.56 561 LEU A C 1
ATOM 4398 O O . LEU A 1 561 ? 2.078 -30.312 0.909 1 95.56 561 LEU A O 1
ATOM 4402 N N . GLU A 1 562 ? 0.324 -31.719 1.129 1 89.88 562 GLU A N 1
ATOM 4403 C CA . GLU A 1 562 ? 1.081 -32.969 1.174 1 89.88 562 GLU A CA 1
ATOM 4404 C C . GLU A 1 562 ? 0.847 -33.812 -0.083 1 89.88 562 GLU A C 1
ATOM 4406 O O . GLU A 1 562 ? -0.056 -33.5 -0.869 1 89.88 562 GLU A O 1
ATOM 4411 N N . GLU A 1 563 ? 1.631 -34.812 -0.233 1 88.69 563 GLU A N 1
ATOM 4412 C CA . GLU A 1 563 ? 1.506 -35.656 -1.43 1 88.69 563 GLU A CA 1
ATOM 4413 C C . GLU A 1 563 ? 0.122 -36.281 -1.517 1 88.69 563 GLU A C 1
ATOM 4415 O O . GLU A 1 563 ? -0.411 -36.469 -2.611 1 88.69 563 GLU A O 1
ATOM 4420 N N . GLU A 1 564 ? -0.459 -36.531 -0.392 1 89.44 564 GLU A N 1
ATOM 4421 C CA . GLU A 1 564 ? -1.779 -37.156 -0.374 1 89.44 564 GLU A CA 1
ATOM 4422 C C . GLU A 1 564 ? -2.854 -36.188 -0.86 1 89.44 564 GLU A C 1
ATOM 4424 O O . GLU A 1 564 ? -3.963 -36.625 -1.201 1 89.44 564 GLU A O 1
ATOM 4429 N N . ASP A 1 565 ? -2.516 -34.906 -0.864 1 95.19 565 ASP A N 1
ATOM 4430 C CA . ASP A 1 565 ? -3.467 -33.906 -1.329 1 95.19 565 ASP A CA 1
ATOM 4431 C C . ASP A 1 565 ? -3.4 -33.75 -2.846 1 95.19 565 ASP A C 1
ATOM 4433 O O . ASP A 1 565 ? -4.168 -33 -3.43 1 95.19 565 ASP A O 1
ATOM 4437 N N . ILE A 1 566 ? -2.48 -34.438 -3.48 1 95.62 566 ILE A N 1
ATOM 4438 C CA . ILE A 1 566 ? -2.232 -34.25 -4.91 1 95.62 566 ILE A CA 1
ATOM 4439 C C . ILE A 1 566 ? -2.508 -35.562 -5.641 1 95.62 566 ILE A C 1
ATOM 4441 O O . ILE A 1 566 ? -2.139 -36.656 -5.16 1 95.62 566 ILE A O 1
ATOM 4445 N N . ILE A 1 567 ? -3.18 -35.5 -6.73 1 97.06 567 ILE A N 1
ATOM 4446 C CA . ILE A 1 567 ? -3.426 -36.656 -7.582 1 97.06 567 ILE A CA 1
ATOM 4447 C C . ILE A 1 567 ? -2.787 -36.438 -8.953 1 97.06 567 ILE A C 1
ATOM 4449 O O . ILE A 1 567 ? -3.078 -35.469 -9.625 1 97.06 567 ILE A O 1
ATOM 4453 N N . ASP A 1 568 ? -1.962 -37.344 -9.32 1 96.81 568 ASP A N 1
ATOM 4454 C CA . ASP A 1 568 ? -1.348 -37.312 -10.641 1 96.81 568 ASP A CA 1
ATOM 4455 C C . ASP A 1 568 ? -2.285 -37.875 -11.695 1 96.81 568 ASP A C 1
ATOM 4457 O O . ASP A 1 568 ? -2.66 -39.062 -11.625 1 96.81 568 ASP A O 1
ATOM 4461 N N . ILE A 1 569 ? -2.631 -37.125 -12.641 1 98.69 569 ILE A N 1
ATOM 4462 C CA . ILE A 1 569 ? -3.51 -37.531 -13.734 1 98.69 569 ILE A CA 1
ATOM 4463 C C . ILE A 1 569 ? -2.676 -37.875 -14.961 1 98.69 569 ILE A C 1
ATOM 4465 O O . ILE A 1 569 ? -1.879 -37.062 -15.43 1 98.69 569 ILE A O 1
ATOM 4469 N N . PRO A 1 570 ? -2.838 -39.094 -15.508 1 98.38 570 PRO A N 1
ATOM 4470 C CA . PRO A 1 570 ? -2.062 -39.438 -16.703 1 98.38 570 PRO A CA 1
ATOM 4471 C C . PRO A 1 570 ? -2.293 -38.5 -17.859 1 98.38 570 PRO A C 1
ATOM 4473 O O . PRO A 1 570 ? -3.434 -38.312 -18.297 1 98.38 570 PRO A O 1
ATOM 4476 N N . GLN A 1 571 ? -1.299 -37.875 -18.312 1 98.75 571 GLN A N 1
ATOM 4477 C CA . GLN A 1 571 ? -1.369 -36.906 -19.406 1 98.75 571 GLN A CA 1
ATOM 4478 C C . GLN A 1 571 ? -0.038 -36.812 -20.141 1 98.75 571 GLN A C 1
ATOM 4480 O O . GLN A 1 571 ? 1.025 -36.812 -19.516 1 98.75 571 GLN A O 1
ATOM 4485 N N . LEU A 1 572 ? -0.027 -36.844 -21.484 1 98.56 572 LEU A N 1
ATOM 4486 C CA . LEU A 1 572 ? 1.183 -36.656 -22.266 1 98.56 572 LEU A CA 1
ATOM 4487 C C . LEU A 1 572 ? 1.122 -35.312 -23.031 1 98.56 572 LEU A C 1
ATOM 4489 O O . LEU A 1 572 ? 0.036 -34.812 -23.281 1 98.56 572 LEU A O 1
ATOM 4493 N N . PHE A 1 573 ? 2.262 -34.844 -23.328 1 98.06 573 PHE A N 1
ATOM 4494 C CA . PHE A 1 573 ? 2.438 -33.625 -24.125 1 98.06 573 PHE A CA 1
ATOM 4495 C C . PHE A 1 573 ? 3.328 -33.906 -25.328 1 98.06 573 PHE A C 1
ATOM 4497 O O . PHE A 1 573 ? 3.988 -34.938 -25.406 1 98.06 573 PHE A O 1
ATOM 4504 N N . THR A 1 574 ? 3.279 -33.031 -26.266 1 96.56 574 THR A N 1
ATOM 4505 C CA . THR A 1 574 ? 4.145 -33.094 -27.438 1 96.56 574 THR A CA 1
ATOM 4506 C C . THR A 1 574 ? 4.633 -31.719 -27.828 1 96.56 574 THR A C 1
ATOM 4508 O O . THR A 1 574 ? 4.145 -30.719 -27.312 1 96.56 574 THR A O 1
ATOM 4511 N N . ARG A 1 575 ? 5.629 -31.688 -28.641 1 94.25 575 ARG A N 1
ATOM 4512 C CA . ARG A 1 575 ? 6.184 -30.422 -29.094 1 94.25 575 ARG A CA 1
ATOM 4513 C C . ARG A 1 575 ? 5.219 -29.703 -30.031 1 94.25 575 ARG A C 1
ATOM 4515 O O . ARG A 1 575 ? 4.586 -30.328 -30.875 1 94.25 575 ARG A O 1
ATOM 4522 N N . SER A 1 576 ? 5.133 -28.438 -29.781 1 91.5 576 SER A N 1
ATOM 4523 C CA . SER A 1 576 ? 4.297 -27.641 -30.672 1 91.5 576 SER A CA 1
ATOM 4524 C C . SER A 1 576 ? 4.949 -27.484 -32.031 1 91.5 576 SER A C 1
ATOM 4526 O O . SER A 1 576 ? 6.164 -27.297 -32.125 1 91.5 576 SER A O 1
ATOM 4528 N N . SER A 1 577 ? 4.168 -27.516 -33.031 1 87.19 577 SER A N 1
ATOM 4529 C CA . SER A 1 577 ? 4.676 -27.25 -34.375 1 87.19 577 SER A CA 1
ATOM 4530 C C . SER A 1 577 ? 4.98 -25.781 -34.562 1 87.19 577 SER A C 1
ATOM 4532 O O . SER A 1 577 ? 5.801 -25.406 -35.438 1 87.19 577 SER A O 1
ATOM 4534 N N . TYR A 1 578 ? 4.34 -24.938 -33.812 1 85.12 578 TYR A N 1
ATOM 4535 C CA . TYR A 1 578 ? 4.508 -23.484 -33.906 1 85.12 578 TYR A CA 1
ATOM 4536 C C . TYR A 1 578 ? 5.789 -23.031 -33.219 1 85.12 578 TYR A C 1
ATOM 4538 O O . TYR A 1 578 ? 6.426 -22.062 -33.625 1 85.12 578 TYR A O 1
ATOM 4546 N N . SER A 1 579 ? 6.082 -23.703 -32.156 1 86.75 579 SER A N 1
ATOM 4547 C CA . SER A 1 579 ? 7.258 -23.406 -31.344 1 86.75 579 SER A CA 1
ATOM 4548 C C . SER A 1 579 ? 7.844 -24.672 -30.75 1 86.75 579 SER A C 1
ATOM 4550 O O . SER A 1 579 ? 7.395 -25.141 -29.688 1 86.75 579 SER A O 1
ATOM 4552 N N . PRO A 1 580 ? 8.844 -25.109 -31.312 1 85.5 580 PRO A N 1
ATOM 4553 C CA . PRO A 1 580 ? 9.367 -26.422 -30.922 1 85.5 580 PRO A CA 1
ATOM 4554 C C . PRO A 1 580 ? 9.82 -26.469 -29.469 1 85.5 580 PRO A C 1
ATOM 4556 O O . PRO A 1 580 ? 9.992 -27.562 -28.906 1 85.5 580 PRO A O 1
ATOM 4559 N N . SER A 1 581 ? 9.977 -25.344 -28.875 1 86 581 SER A N 1
ATOM 4560 C CA . SER A 1 581 ? 10.438 -25.297 -27.5 1 86 581 SER A CA 1
ATOM 4561 C C . SER A 1 581 ? 9.266 -25.312 -26.516 1 86 581 SER A C 1
ATOM 4563 O O . SER A 1 581 ? 9.461 -25.375 -25.312 1 86 581 SER A O 1
ATOM 4565 N N . LYS A 1 582 ? 8.055 -25.344 -27.047 1 92 582 LYS A N 1
ATOM 4566 C CA . LYS A 1 582 ? 6.867 -25.297 -26.203 1 92 582 LYS A CA 1
ATOM 4567 C C . LYS A 1 582 ? 6.047 -26.578 -26.359 1 92 582 LYS A C 1
ATOM 4569 O O . LYS A 1 582 ? 6.141 -27.266 -27.375 1 92 582 LYS A O 1
ATOM 4574 N N . ALA A 1 583 ? 5.352 -26.844 -25.359 1 95.81 583 ALA A N 1
ATOM 4575 C CA . ALA A 1 583 ? 4.594 -28.094 -25.344 1 95.81 583 ALA A CA 1
ATOM 4576 C C . ALA A 1 583 ? 3.104 -27.828 -25.531 1 95.81 583 ALA A C 1
ATOM 4578 O O . ALA A 1 583 ? 2.609 -26.75 -25.203 1 95.81 583 ALA A O 1
ATOM 4579 N N . VAL A 1 584 ? 2.439 -28.766 -26.109 1 97.44 584 VAL A N 1
ATOM 4580 C CA . VAL A 1 584 ? 0.985 -28.828 -26.203 1 97.44 584 VAL A CA 1
ATOM 4581 C C . VAL A 1 584 ? 0.501 -30.219 -25.781 1 97.44 584 VAL A C 1
ATOM 4583 O O . VAL A 1 584 ? 1.276 -31.172 -25.766 1 97.44 584 VAL A O 1
ATOM 4586 N N . ALA A 1 585 ? -0.732 -30.359 -25.438 1 98.06 585 ALA A N 1
ATOM 4587 C CA . ALA A 1 585 ? -1.272 -31.656 -25.031 1 98.06 585 ALA A CA 1
ATOM 4588 C C . ALA A 1 585 ? -1.231 -32.656 -26.188 1 98.06 585 ALA A C 1
ATOM 4590 O O . ALA A 1 585 ? -1.61 -32.312 -27.312 1 98.06 585 ALA A O 1
ATOM 4591 N N . TYR A 1 586 ? -0.729 -33.844 -25.922 1 97.56 586 TYR A N 1
ATOM 4592 C CA . TYR A 1 586 ? -0.634 -34.906 -26.938 1 97.56 586 TYR A CA 1
ATOM 4593 C C . TYR A 1 586 ? -2.01 -35.469 -27.266 1 97.56 586 TYR A C 1
ATOM 4595 O O . TYR A 1 586 ? -2.281 -35.812 -28.406 1 97.56 586 TYR A O 1
ATOM 4603 N N . PHE A 1 587 ? -2.83 -35.688 -26.375 1 97.31 587 PHE A N 1
ATOM 4604 C CA . PHE A 1 587 ? -4.246 -36.031 -26.453 1 97.31 587 PHE A CA 1
ATOM 4605 C C . PHE A 1 587 ? -5.07 -35.125 -25.562 1 97.31 587 PHE A C 1
ATOM 4607 O O . PHE A 1 587 ? -4.512 -34.344 -24.766 1 97.31 587 PHE A O 1
ATOM 4614 N N . PRO A 1 588 ? -6.395 -35.062 -25.703 1 98.06 588 PRO A N 1
ATOM 4615 C CA . PRO A 1 588 ? -7.156 -34.094 -24.922 1 98.06 588 PRO A CA 1
ATOM 4616 C C . PRO A 1 588 ? -6.781 -34.125 -23.438 1 98.06 588 PRO A C 1
ATOM 4618 O O . PRO A 1 588 ? -6.762 -35.188 -22.828 1 98.06 588 PRO A O 1
ATOM 4621 N N . ASP A 1 589 ? -6.43 -33 -22.953 1 98.38 589 ASP A N 1
ATOM 4622 C CA . ASP A 1 589 ? -5.867 -32.812 -21.609 1 98.38 589 ASP A CA 1
ATOM 4623 C C . ASP A 1 589 ? -6.922 -33.062 -20.531 1 98.38 589 ASP A C 1
ATOM 4625 O O . ASP A 1 589 ? -7.844 -32.281 -20.359 1 98.38 589 ASP A O 1
ATOM 4629 N N . ILE A 1 590 ? -6.707 -34.031 -19.719 1 98.5 590 ILE A N 1
ATOM 4630 C CA . ILE A 1 590 ? -7.703 -34.531 -18.781 1 98.5 590 ILE A CA 1
ATOM 4631 C C . ILE A 1 590 ? -7.906 -33.531 -17.656 1 98.5 590 ILE A C 1
ATOM 4633 O O . ILE A 1 590 ? -9.023 -33.344 -17.172 1 98.5 590 ILE A O 1
ATOM 4637 N N . VAL A 1 591 ? -6.906 -32.844 -17.219 1 98.31 591 VAL A N 1
ATOM 4638 C CA . VAL A 1 591 ? -7.016 -31.984 -16.062 1 98.31 591 VAL A CA 1
ATOM 4639 C C . VAL A 1 591 ? -7.77 -30.703 -16.438 1 98.31 591 VAL A C 1
ATOM 4641 O O . VAL A 1 591 ? -8.273 -30 -15.57 1 98.31 591 VAL A O 1
ATOM 4644 N N . ASN A 1 592 ? -7.758 -30.312 -17.734 1 98.56 592 ASN A N 1
ATOM 4645 C CA . ASN A 1 592 ? -8.477 -29.141 -18.219 1 98.56 592 ASN A CA 1
ATOM 4646 C C . ASN A 1 592 ? -9.984 -29.375 -18.266 1 98.56 592 ASN A C 1
ATOM 4648 O O . ASN A 1 592 ? -10.609 -29.219 -19.312 1 98.56 592 ASN A O 1
ATOM 4652 N N . MET A 1 593 ? -10.562 -29.734 -17.156 1 98.75 593 MET A N 1
ATOM 4653 C CA . MET A 1 593 ? -11.93 -30.234 -17.031 1 98.75 593 MET A CA 1
ATOM 4654 C C . MET A 1 593 ? -12.844 -29.203 -16.406 1 98.75 593 MET A C 1
ATOM 4656 O O . MET A 1 593 ? -12.375 -28.234 -15.812 1 98.75 593 MET A O 1
ATOM 4660 N N . LEU A 1 594 ? -14.117 -29.422 -16.562 1 98.75 594 LEU A N 1
ATOM 4661 C CA . LEU A 1 594 ? -15.188 -28.656 -15.93 1 98.75 594 LEU A CA 1
ATOM 4662 C C . LEU A 1 594 ? -15.617 -29.297 -14.617 1 98.75 594 LEU A C 1
ATOM 4664 O O . LEU A 1 594 ? -15.945 -30.484 -14.586 1 98.75 594 LEU A O 1
ATOM 4668 N N . VAL A 1 595 ? -15.578 -28.594 -13.531 1 98.81 595 VAL A N 1
ATOM 4669 C CA . VAL A 1 595 ? -15.953 -29.109 -12.219 1 98.81 595 VAL A CA 1
ATOM 4670 C C . VAL A 1 595 ? -17.297 -28.5 -11.797 1 98.81 595 VAL A C 1
ATOM 4672 O O . VAL A 1 595 ? -17.391 -27.297 -11.562 1 98.81 595 VAL A O 1
ATOM 4675 N N . LEU A 1 596 ? -18.328 -29.297 -11.727 1 98.75 596 LEU A N 1
ATOM 4676 C CA . LEU A 1 596 ? -19.656 -28.906 -11.258 1 98.75 596 LEU A CA 1
ATOM 4677 C C . LEU A 1 596 ? -20.047 -29.688 -10.008 1 98.75 596 LEU A C 1
ATOM 4679 O O . LEU A 1 596 ? -20.922 -30.562 -10.07 1 98.75 596 LEU A O 1
ATOM 4683 N N . GLY A 1 597 ? -19.453 -29.281 -8.859 1 97.69 597 GLY A N 1
ATOM 4684 C CA . GLY A 1 597 ? -19.641 -30.078 -7.664 1 97.69 597 GLY A CA 1
ATOM 4685 C C . GLY A 1 597 ? -19.031 -31.469 -7.766 1 97.69 597 GLY A C 1
ATOM 4686 O O . GLY A 1 597 ? -17.828 -31.594 -8.008 1 97.69 597 GLY A O 1
ATOM 4687 N N . LYS A 1 598 ? -19.859 -32.438 -7.605 1 97.75 598 LYS A N 1
ATOM 4688 C CA . LYS A 1 598 ? -19.328 -33.781 -7.684 1 97.75 598 LYS A CA 1
ATOM 4689 C C . LYS A 1 598 ? -19.266 -34.281 -9.133 1 97.75 598 LYS A C 1
ATOM 4691 O O . LYS A 1 598 ? -18.656 -35.312 -9.422 1 97.75 598 LYS A O 1
ATOM 4696 N N . TYR A 1 599 ? -19.875 -33.531 -10.039 1 98.75 599 TYR A N 1
ATOM 4697 C CA . TYR A 1 599 ? -19.922 -33.969 -11.438 1 98.75 599 TYR A CA 1
ATOM 4698 C C . TYR A 1 599 ? -18.781 -33.312 -12.234 1 98.75 599 TYR A C 1
ATOM 4700 O O . TYR A 1 599 ? -18.703 -32.094 -12.336 1 98.75 599 TYR A O 1
ATOM 4708 N N . LEU A 1 600 ? -18 -34.125 -12.828 1 98.88 600 LEU A N 1
ATOM 4709 C CA . LEU A 1 600 ? -16.844 -33.688 -13.602 1 98.88 600 LEU A CA 1
ATOM 4710 C C . LEU A 1 600 ? -17.078 -33.875 -15.094 1 98.88 600 LEU A C 1
ATOM 4712 O O . LEU A 1 600 ? -17.547 -34.938 -15.516 1 98.88 600 LEU A O 1
ATOM 4716 N N . GLY A 1 601 ? -17 -32.781 -15.891 1 98.88 601 GLY A N 1
ATOM 4717 C CA . GLY A 1 601 ? -16.875 -32.906 -17.344 1 98.88 601 GLY A CA 1
ATOM 4718 C C . GLY A 1 601 ? -15.445 -32.938 -17.828 1 98.88 601 GLY A C 1
ATOM 4719 O O . GLY A 1 601 ? -14.773 -31.922 -17.906 1 98.88 601 GLY A O 1
ATOM 4720 N N . ILE A 1 602 ? -14.992 -34.125 -18.188 1 98.88 602 ILE A N 1
ATOM 4721 C CA . ILE A 1 602 ? -13.578 -34.406 -18.469 1 98.88 602 ILE A CA 1
ATOM 4722 C C . ILE A 1 602 ? -13.367 -34.594 -19.969 1 98.88 602 ILE A C 1
ATOM 4724 O O . ILE A 1 602 ? -14.109 -35.312 -20.609 1 98.88 602 ILE A O 1
ATOM 4728 N N . PRO A 1 603 ? -12.367 -33.875 -20.531 1 98.75 603 PRO A N 1
ATOM 4729 C CA . PRO A 1 603 ? -12.07 -34.156 -21.938 1 98.75 603 PRO A CA 1
ATOM 4730 C C . PRO A 1 603 ? -11.812 -35.656 -22.203 1 98.75 603 PRO A C 1
ATOM 4732 O O . PRO A 1 603 ? -11.062 -36.281 -21.453 1 98.75 603 PRO A O 1
ATOM 4735 N N . LYS A 1 604 ? -12.484 -36.188 -23.172 1 97.88 604 LYS A N 1
ATOM 4736 C CA . LYS A 1 604 ? -12.25 -37.562 -23.562 1 97.88 604 LYS A CA 1
ATOM 4737 C C . LYS A 1 604 ? -10.844 -37.75 -24.125 1 97.88 604 LYS A C 1
ATOM 4739 O O . LYS A 1 604 ? -10.492 -37.094 -25.125 1 97.88 604 LYS A O 1
ATOM 4744 N N . PRO A 1 605 ? -10.023 -38.625 -23.531 1 97.56 605 PRO A N 1
ATOM 4745 C CA . PRO A 1 605 ? -8.609 -38.656 -23.906 1 97.56 605 PRO A CA 1
ATOM 4746 C C . PRO A 1 605 ? -8.359 -39.531 -25.156 1 97.56 605 PRO A C 1
ATOM 4748 O O . PRO A 1 605 ? -7.305 -39.406 -25.781 1 97.56 605 PRO A O 1
ATOM 4751 N N . PHE A 1 606 ? -9.352 -40.469 -25.531 1 96.81 606 PHE A N 1
ATOM 4752 C CA . PHE A 1 606 ? -9.195 -41.375 -26.656 1 96.81 606 PHE A CA 1
ATOM 4753 C C . PHE A 1 606 ? -7.961 -42.25 -26.484 1 96.81 606 PHE A C 1
ATOM 4755 O O . PHE A 1 606 ? -7.133 -42.344 -27.391 1 96.81 606 PHE A O 1
ATOM 4762 N N . GLY A 1 607 ? -7.848 -42.812 -25.266 1 96.75 607 GLY A N 1
ATOM 4763 C CA . GLY A 1 607 ? -6.746 -43.688 -24.953 1 96.75 607 GLY A CA 1
ATOM 4764 C C . GLY A 1 607 ? -6.938 -45.094 -25.516 1 96.75 607 GLY A C 1
ATOM 4765 O O . GLY A 1 607 ? -7.938 -45.375 -26.188 1 96.75 607 GLY A O 1
ATOM 4766 N N . PRO A 1 608 ? -5.941 -45.969 -25.297 1 96.94 608 PRO A N 1
ATOM 4767 C CA . PRO A 1 608 ? -6.047 -47.344 -25.781 1 96.94 608 PRO A CA 1
ATOM 4768 C C . PRO A 1 608 ? -7.262 -48.094 -25.219 1 96.94 608 PRO A C 1
ATOM 4770 O O . PRO A 1 608 ? -7.586 -47.938 -24.031 1 96.94 608 PRO A O 1
ATOM 4773 N N . ILE A 1 609 ? -7.91 -48.844 -26.141 1 95 609 ILE A N 1
ATOM 4774 C CA . ILE A 1 609 ? -9.086 -49.594 -25.734 1 95 609 ILE A CA 1
ATOM 4775 C C . ILE A 1 609 ? -8.688 -51.031 -25.375 1 95 609 ILE A C 1
ATOM 4777 O O . ILE A 1 609 ? -8.133 -51.75 -26.219 1 95 609 ILE A O 1
ATOM 4781 N N . ILE A 1 610 ? -8.859 -51.375 -24.156 1 95.19 610 ILE A N 1
ATOM 4782 C CA . ILE A 1 610 ? -8.617 -52.719 -23.625 1 95.19 610 ILE A CA 1
ATOM 4783 C C . ILE A 1 610 ? -9.891 -53.25 -22.984 1 95.19 610 ILE A C 1
ATOM 4785 O O . ILE A 1 610 ? -10.461 -52.625 -22.094 1 95.19 610 ILE A O 1
ATOM 4789 N N . HIS A 1 611 ? -10.375 -54.438 -23.438 1 92.88 611 HIS A N 1
ATOM 4790 C CA . HIS A 1 611 ? -11.633 -55.031 -22.969 1 92.88 611 HIS A CA 1
ATOM 4791 C C . HIS A 1 611 ? -12.781 -54.031 -23.094 1 92.88 611 HIS A C 1
ATOM 4793 O O . HIS A 1 611 ? -13.508 -53.812 -22.125 1 92.88 611 HIS A O 1
ATOM 4799 N N . GLU A 1 612 ? -12.766 -53.25 -24.141 1 91 612 GLU A N 1
ATOM 4800 C CA . GLU A 1 612 ? -13.844 -52.344 -24.547 1 91 612 GLU A CA 1
ATOM 4801 C C . GLU A 1 612 ? -13.875 -51.094 -23.672 1 91 612 GLU A C 1
ATOM 4803 O O . GLU A 1 612 ? -14.867 -50.375 -23.672 1 91 612 GLU A O 1
ATOM 4808 N N . GLN A 1 613 ? -12.797 -50.906 -23.031 1 94.06 613 GLN A N 1
ATOM 4809 C CA . GLN A 1 613 ? -12.711 -49.719 -22.188 1 94.06 613 GLN A CA 1
ATOM 4810 C C . GLN A 1 613 ? -11.414 -48.969 -22.422 1 94.06 613 GLN A C 1
ATOM 4812 O O . GLN A 1 613 ? -10.359 -49.562 -22.625 1 94.06 613 GLN A O 1
ATOM 4817 N N . CYS A 1 614 ? -11.57 -47.688 -22.484 1 96.19 614 CYS A N 1
ATOM 4818 C CA . CYS A 1 614 ? -10.383 -46.875 -22.562 1 96.19 614 CYS A CA 1
ATOM 4819 C C . CYS A 1 614 ? -9.578 -46.906 -21.266 1 96.19 614 CYS A C 1
ATOM 4821 O O . CYS A 1 614 ? -10.094 -46.594 -20.203 1 96.19 614 CYS A O 1
ATOM 4823 N N . CYS A 1 615 ? -8.367 -47.344 -21.297 1 96.5 615 CYS A N 1
ATOM 4824 C CA . CYS A 1 615 ? -7.602 -47.594 -20.078 1 96.5 615 CYS A CA 1
ATOM 4825 C C . CYS A 1 615 ? -7.32 -46.281 -19.344 1 96.5 615 CYS A C 1
ATOM 4827 O O . CYS A 1 615 ? -7.215 -46.25 -18.125 1 96.5 615 CYS A O 1
ATOM 4829 N N . LEU A 1 616 ? -7.148 -45.125 -20.109 1 98.12 616 LEU A N 1
ATOM 4830 C CA . LEU A 1 616 ? -6.953 -43.844 -19.469 1 98.12 616 LEU A CA 1
ATOM 4831 C C . LEU A 1 616 ? -8.203 -43.406 -18.703 1 98.12 616 LEU A C 1
ATOM 4833 O O . LEU A 1 616 ? -8.109 -42.938 -17.562 1 98.12 616 LEU A O 1
ATOM 4837 N N . GLU A 1 617 ? -9.391 -43.531 -19.281 1 98.38 617 GLU A N 1
ATOM 4838 C CA . GLU A 1 617 ? -10.641 -43.188 -18.609 1 98.38 617 GLU A CA 1
ATOM 4839 C C . GLU A 1 617 ? -10.828 -44.031 -17.344 1 98.38 617 GLU A C 1
ATOM 4841 O O . GLU A 1 617 ? -11.266 -43.531 -16.312 1 98.38 617 GLU A O 1
ATOM 4846 N N . GLU A 1 618 ? -10.523 -45.312 -17.531 1 98.06 618 GLU A N 1
ATOM 4847 C CA . GLU A 1 618 ? -10.633 -46.219 -16.391 1 98.06 618 GLU A CA 1
ATOM 4848 C C . GLU A 1 618 ? -9.734 -45.75 -15.242 1 98.06 618 GLU A C 1
ATOM 4850 O O . GLU A 1 618 ? -10.141 -45.812 -14.07 1 98.06 618 GLU A O 1
ATOM 4855 N N . GLU A 1 619 ? -8.523 -45.406 -15.578 1 97.81 619 GLU A N 1
ATOM 4856 C CA . GLU A 1 619 ? -7.582 -44.969 -14.562 1 97.81 619 GLU A CA 1
ATOM 4857 C C . GLU A 1 619 ? -8.086 -43.688 -13.875 1 97.81 619 GLU A C 1
ATOM 4859 O O . GLU A 1 619 ? -7.973 -43.562 -12.656 1 97.81 619 GLU A O 1
ATOM 4864 N N . VAL A 1 620 ? -8.609 -42.75 -14.625 1 98.62 620 VAL A N 1
ATOM 4865 C CA . VAL A 1 620 ? -9.117 -41.5 -14.07 1 98.62 620 VAL A CA 1
ATOM 4866 C C . VAL A 1 620 ? -10.289 -41.781 -13.133 1 98.62 620 VAL A C 1
ATOM 4868 O O . VAL A 1 620 ? -10.367 -41.219 -12.039 1 98.62 620 VAL A O 1
ATOM 4871 N N . ARG A 1 621 ? -11.195 -42.656 -13.5 1 98.5 621 ARG A N 1
ATOM 4872 C CA . ARG A 1 621 ? -12.305 -43.062 -12.641 1 98.5 621 ARG A CA 1
ATOM 4873 C C . ARG A 1 621 ? -11.797 -43.688 -11.344 1 98.5 621 ARG A C 1
ATOM 4875 O O . ARG A 1 621 ? -12.32 -43.406 -10.266 1 98.5 621 ARG A O 1
ATOM 4882 N N . ARG A 1 622 ? -10.82 -44.5 -11.523 1 97.62 622 ARG A N 1
ATOM 4883 C CA . ARG A 1 622 ? -10.25 -45.156 -10.352 1 97.62 622 ARG A CA 1
ATOM 4884 C C . ARG A 1 622 ? -9.688 -44.125 -9.375 1 97.62 622 ARG A C 1
ATOM 4886 O O . ARG A 1 622 ? -9.773 -44.312 -8.156 1 97.62 622 ARG A O 1
ATOM 4893 N N . LEU A 1 623 ? -9.133 -43.094 -9.836 1 97.31 623 LEU A N 1
ATOM 4894 C CA . LEU A 1 623 ? -8.477 -42.062 -9.016 1 97.31 623 LEU A CA 1
ATOM 4895 C C . LEU A 1 623 ? -9.5 -41.125 -8.406 1 97.31 623 LEU A C 1
ATOM 4897 O O . LEU A 1 623 ? -9.344 -40.688 -7.26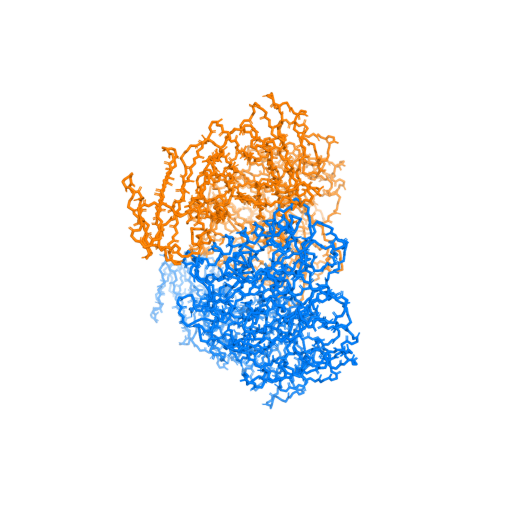2 1 97.31 623 LEU A O 1
ATOM 4901 N N . LEU A 1 624 ? -10.602 -40.781 -9.148 1 98.56 624 LEU A N 1
ATOM 4902 C CA . LEU A 1 624 ? -11.422 -39.625 -8.766 1 98.56 624 LEU A CA 1
ATOM 4903 C C . LEU A 1 624 ? -12.75 -40.094 -8.172 1 98.56 624 LEU A C 1
ATOM 4905 O O . LEU A 1 624 ? -13.289 -39.469 -7.266 1 98.56 624 LEU A O 1
ATOM 4909 N N . GLU A 1 625 ? -13.281 -41.188 -8.609 1 98.44 625 GLU A N 1
ATOM 4910 C CA . GLU A 1 625 ? -14.633 -41.594 -8.211 1 98.44 625 GLU A CA 1
ATOM 4911 C C . GLU A 1 625 ? -14.68 -42 -6.742 1 98.44 625 GLU A C 1
ATOM 4913 O O . GLU A 1 625 ? -15.695 -41.812 -6.074 1 98.44 625 GLU A O 1
ATOM 4918 N N . PRO A 1 626 ? -13.562 -42.594 -6.16 1 97.19 626 PRO A N 1
ATOM 4919 C CA . PRO A 1 626 ? -13.578 -42.906 -4.727 1 97.19 626 PRO A CA 1
ATOM 4920 C C . PRO A 1 626 ? -13.727 -41.656 -3.863 1 97.19 626 PRO A C 1
ATOM 4922 O O . PRO A 1 626 ? -14.047 -41.75 -2.678 1 97.19 626 PRO A O 1
ATOM 4925 N N . LEU A 1 627 ? -13.5 -40.469 -4.406 1 97.62 627 LEU A N 1
ATOM 4926 C CA . LEU A 1 627 ? -13.656 -39.219 -3.686 1 97.62 627 LEU A CA 1
ATOM 4927 C C . LEU A 1 627 ? -15.109 -38.75 -3.691 1 97.62 627 LEU A C 1
ATOM 4929 O O . LEU A 1 627 ? -15.43 -37.688 -3.172 1 97.62 627 LEU A O 1
ATOM 4933 N N . GLY A 1 628 ? -15.953 -39.531 -4.246 1 97.75 628 GLY A N 1
ATOM 4934 C CA . GLY A 1 628 ? -17.359 -39.156 -4.367 1 97.75 628 GLY A CA 1
ATOM 4935 C C . GLY A 1 628 ? -17.656 -38.375 -5.625 1 97.75 628 GLY A C 1
ATOM 4936 O O . GLY A 1 628 ? -18.734 -37.75 -5.738 1 97.75 628 GLY A O 1
ATOM 4937 N N . LEU A 1 629 ? -16.781 -38.375 -6.566 1 98.62 629 LEU A N 1
ATOM 4938 C CA . LEU A 1 629 ? -16.953 -37.625 -7.801 1 98.62 629 LEU A CA 1
ATOM 4939 C C . LEU A 1 629 ? -17.516 -38.5 -8.914 1 98.62 629 LEU A C 1
ATOM 4941 O O . LEU A 1 629 ? -17.391 -39.719 -8.859 1 98.62 629 LEU A O 1
ATOM 4945 N N . SER A 1 630 ? -18.172 -37.906 -9.828 1 98.69 630 SER A N 1
ATOM 4946 C CA . SER A 1 630 ? -18.719 -38.562 -11 1 98.69 630 SER A CA 1
ATOM 4947 C C . SER A 1 630 ? -18.047 -38.094 -12.281 1 98.69 630 SER A C 1
ATOM 4949 O O . SER A 1 630 ? -18.141 -36.906 -12.633 1 98.69 630 SER A O 1
ATOM 4951 N N . CYS A 1 631 ? -17.438 -39.031 -12.961 1 98.75 631 CYS A N 1
ATOM 4952 C CA . CYS A 1 631 ? -16.641 -38.656 -14.141 1 98.75 631 CYS A CA 1
ATOM 4953 C C . CYS A 1 631 ? -17.453 -38.844 -15.414 1 98.75 631 CYS A C 1
ATOM 4955 O O . CYS A 1 631 ? -18.016 -39.906 -15.664 1 98.75 631 CYS A O 1
ATOM 4957 N N . THR A 1 632 ? -17.625 -37.812 -16.156 1 98.75 632 THR A N 1
ATOM 4958 C CA . THR A 1 632 ? -18.219 -37.812 -17.484 1 98.75 632 THR A CA 1
ATOM 4959 C C . THR A 1 632 ? -17.188 -37.375 -18.531 1 98.75 632 THR A C 1
ATOM 4961 O O . THR A 1 632 ? -16.656 -36.281 -18.453 1 98.75 632 THR A O 1
ATOM 4964 N N . PHE A 1 633 ? -16.906 -38.25 -19.438 1 98.5 633 PHE A N 1
ATOM 4965 C CA . PHE A 1 633 ? -15.945 -37.938 -20.484 1 98.5 633 PHE A CA 1
ATOM 4966 C C . PHE A 1 633 ? -16.641 -37.344 -21.703 1 98.5 633 PHE A C 1
ATOM 4968 O O . PHE A 1 633 ? -17.562 -37.938 -22.25 1 98.5 633 PHE A O 1
ATOM 4975 N N . ILE A 1 634 ? -16.172 -36.156 -22.094 1 98.31 634 ILE A N 1
ATOM 4976 C CA . ILE A 1 634 ? -16.812 -35.375 -23.156 1 98.31 634 ILE A CA 1
ATOM 4977 C C . ILE A 1 634 ? -15.875 -35.281 -24.359 1 98.31 634 ILE A C 1
ATOM 4979 O O . ILE A 1 634 ? -14.719 -34.875 -24.234 1 98.31 634 ILE A O 1
ATOM 4983 N N . ASP A 1 635 ? -16.359 -35.656 -25.516 1 96.94 635 ASP A N 1
ATOM 4984 C CA . ASP A 1 635 ? -15.578 -35.562 -26.75 1 96.94 635 ASP A CA 1
ATOM 4985 C C . ASP A 1 635 ? -15.422 -34.094 -27.172 1 96.94 635 ASP A C 1
ATOM 4987 O O . ASP A 1 635 ? -16.391 -33.469 -27.594 1 96.94 635 ASP A O 1
ATOM 4991 N N . ASP A 1 636 ? -14.258 -33.594 -27.047 1 96.94 636 ASP A N 1
ATOM 4992 C CA . ASP A 1 636 ? -13.969 -32.219 -27.484 1 96.94 636 ASP A CA 1
ATOM 4993 C C . ASP A 1 636 ? -12.773 -32.188 -28.422 1 96.94 636 ASP A C 1
ATOM 4995 O O . ASP A 1 636 ? -12.102 -31.156 -28.547 1 96.94 636 ASP A O 1
ATOM 4999 N N . TYR A 1 637 ? -12.406 -33.281 -29.016 1 96.06 637 TYR A N 1
ATOM 5000 C CA . TYR A 1 637 ? -11.18 -33.469 -29.781 1 96.06 637 TYR A CA 1
ATOM 5001 C C . TYR A 1 637 ? -11.109 -32.5 -30.953 1 96.06 637 TYR A C 1
ATOM 5003 O O . TYR A 1 637 ? -10.18 -31.688 -31.047 1 96.06 637 TYR A O 1
ATOM 5011 N N . GLU A 1 638 ? -12.133 -32.5 -31.781 1 93.12 638 GLU A N 1
ATOM 5012 C CA . GLU A 1 638 ? -12.102 -31.703 -33 1 93.12 638 GLU A CA 1
ATOM 5013 C C . GLU A 1 638 ? -12.367 -30.234 -32.719 1 93.12 638 GLU A C 1
ATOM 5015 O O . GLU A 1 638 ? -11.789 -29.359 -33.344 1 93.12 638 GLU A O 1
ATOM 5020 N N . THR A 1 639 ? -13.188 -30.016 -31.75 1 93.62 639 THR A N 1
ATOM 5021 C CA . THR A 1 639 ? -13.695 -28.656 -31.562 1 93.62 639 THR A CA 1
ATOM 5022 C C . THR A 1 639 ? -12.766 -27.844 -30.672 1 93.62 639 THR A C 1
ATOM 5024 O O . THR A 1 639 ? -12.664 -26.625 -30.828 1 93.62 639 THR A O 1
ATOM 5027 N N . TYR A 1 640 ? -12.117 -28.484 -29.75 1 96.81 640 TYR A N 1
ATOM 5028 C CA . TYR A 1 640 ? -11.352 -27.703 -28.781 1 96.81 640 TYR A CA 1
ATOM 5029 C C . TYR A 1 640 ? -9.906 -28.172 -28.734 1 96.81 640 TYR A C 1
ATOM 5031 O O . TYR A 1 640 ? -8.977 -27.359 -28.797 1 96.81 640 TYR A O 1
ATOM 5039 N N . HIS A 1 641 ? -9.602 -29.422 -28.672 1 96.75 641 HIS A N 1
ATOM 5040 C CA . HIS A 1 641 ? -8.25 -29.953 -28.5 1 96.75 641 HIS A CA 1
ATOM 5041 C C . HIS A 1 641 ? -7.359 -29.578 -29.688 1 96.75 641 HIS A C 1
ATOM 5043 O O . HIS A 1 641 ? -6.219 -29.141 -29.484 1 96.75 641 HIS A O 1
ATOM 5049 N N . LYS A 1 642 ? -7.871 -29.75 -30.875 1 94.44 642 LYS A N 1
ATOM 5050 C CA . LYS A 1 642 ? -7.082 -29.453 -32.062 1 94.44 642 LYS A CA 1
ATOM 5051 C C . LYS A 1 642 ? -6.707 -27.969 -32.125 1 94.44 642 LYS A C 1
ATOM 5053 O O . LYS A 1 642 ? -5.75 -27.594 -32.812 1 94.44 642 LYS A O 1
ATOM 5058 N N . ASP A 1 643 ? -7.527 -27.188 -31.422 1 94.69 643 ASP A N 1
ATOM 5059 C CA . ASP A 1 643 ? -7.25 -25.75 -31.375 1 94.69 643 ASP A CA 1
ATOM 5060 C C . ASP A 1 643 ? -6.578 -25.359 -30.062 1 94.69 643 ASP A C 1
ATOM 5062 O O . ASP A 1 643 ? -6.668 -24.219 -29.625 1 94.69 643 ASP A O 1
ATOM 5066 N N . LEU A 1 644 ? -6.012 -26.312 -29.359 1 95.31 644 LEU A N 1
ATOM 5067 C CA . LEU A 1 644 ? -5.09 -26.109 -28.25 1 95.31 644 LEU A CA 1
ATOM 5068 C C . LEU A 1 644 ? -5.848 -25.75 -26.984 1 95.31 644 LEU A C 1
ATOM 5070 O O . LEU A 1 644 ? -5.352 -24.984 -26.156 1 95.31 644 LEU A O 1
ATOM 5074 N N . GLY A 1 645 ? -7.082 -26.219 -26.844 1 95.81 645 GLY A N 1
ATOM 5075 C CA . GLY A 1 645 ? -7.855 -26.094 -25.625 1 95.81 645 GLY A CA 1
ATOM 5076 C C . GLY A 1 645 ? -8.711 -27.297 -25.312 1 95.81 645 GLY A C 1
ATOM 5077 O O . GLY A 1 645 ? -8.68 -28.297 -26.062 1 95.81 645 GLY A O 1
ATOM 5078 N N . GLU A 1 646 ? -9.375 -27.234 -24.156 1 98.12 646 GLU A N 1
ATOM 5079 C CA . GLU A 1 646 ? -10.227 -28.344 -23.75 1 98.12 646 GLU A CA 1
ATOM 5080 C C . GLU A 1 646 ? -11.555 -27.844 -23.188 1 98.12 646 GLU A C 1
ATOM 5082 O O . GLU A 1 646 ? -12.008 -26.75 -23.531 1 98.12 646 GLU A O 1
ATOM 5087 N N . VAL A 1 647 ? -12.25 -28.703 -22.391 1 98.5 647 VAL A N 1
ATOM 5088 C CA . VAL A 1 647 ? -13.586 -28.469 -21.844 1 98.5 647 VAL A CA 1
ATOM 5089 C C . VAL A 1 647 ? -13.562 -27.234 -20.953 1 98.5 647 VAL A C 1
ATOM 5091 O O . VAL A 1 647 ? -14.438 -26.359 -21.078 1 98.5 647 VAL A O 1
ATOM 5094 N N . HIS A 1 648 ? -12.594 -27.094 -20.109 1 98.25 648 HIS A N 1
ATOM 5095 C CA . HIS A 1 648 ? -12.508 -25.969 -19.203 1 98.25 648 HIS A CA 1
ATOM 5096 C C . HIS A 1 648 ? -12.398 -24.656 -19.969 1 98.25 648 HIS A C 1
ATOM 5098 O O . HIS A 1 648 ? -13.055 -23.672 -19.625 1 98.25 648 HIS A O 1
ATOM 5104 N N . CYS A 1 649 ? -11.602 -24.609 -21.062 1 97.75 649 CYS A N 1
ATOM 5105 C CA . CYS A 1 649 ? -11.422 -23.406 -21.875 1 97.75 649 CYS A CA 1
ATOM 5106 C C . CYS A 1 649 ? -12.719 -23.016 -22.562 1 97.75 649 CYS A C 1
ATOM 5108 O O . CYS A 1 649 ? -12.969 -21.844 -22.812 1 97.75 649 CYS A O 1
ATOM 5110 N N . GLY A 1 650 ? -13.453 -24.031 -22.859 1 97.88 650 GLY A N 1
ATOM 5111 C CA . GLY A 1 650 ? -14.664 -23.812 -23.641 1 97.88 650 GLY A CA 1
ATOM 5112 C C . GLY A 1 650 ? -15.891 -23.562 -22.797 1 97.88 650 GLY A C 1
ATOM 5113 O O . GLY A 1 650 ? -16.984 -23.375 -23.312 1 97.88 650 GLY A O 1
ATOM 5114 N N . THR A 1 651 ? -15.758 -23.562 -21.469 1 98.62 651 THR A N 1
ATOM 5115 C CA . THR A 1 651 ? -16.875 -23.328 -20.547 1 98.62 651 THR A CA 1
ATOM 5116 C C . THR A 1 651 ? -16.484 -22.297 -19.484 1 98.62 651 THR A C 1
ATOM 5118 O O . THR A 1 651 ? -15.312 -21.922 -19.375 1 98.62 651 THR A O 1
ATOM 5121 N N . ASN A 1 652 ? -17.391 -21.766 -18.828 1 98.44 652 ASN A N 1
ATOM 5122 C CA . ASN A 1 652 ? -17.234 -20.891 -17.656 1 98.44 652 ASN A CA 1
ATOM 5123 C C . ASN A 1 652 ? -18.344 -21.125 -16.641 1 98.44 652 ASN A C 1
ATOM 5125 O O . ASN A 1 652 ? -19.406 -21.641 -16.969 1 98.44 652 ASN A O 1
ATOM 5129 N N . VAL A 1 653 ? -18.094 -20.844 -15.422 1 98.81 653 VAL A N 1
ATOM 5130 C CA . VAL A 1 653 ? -19.062 -21.203 -14.391 1 98.81 653 VAL A CA 1
ATOM 5131 C C . VAL A 1 653 ? -19.203 -20.062 -13.383 1 98.81 653 VAL A C 1
ATOM 5133 O O . VAL A 1 653 ? -18.203 -19.547 -12.875 1 98.81 653 VAL A O 1
ATOM 5136 N N . ARG A 1 654 ? -20.344 -19.562 -13.148 1 98.75 654 ARG A N 1
ATOM 5137 C CA . ARG A 1 654 ? -20.656 -18.734 -11.984 1 98.75 654 ARG A CA 1
ATOM 5138 C C . ARG A 1 654 ? -20.922 -19.609 -10.758 1 98.75 654 ARG A C 1
ATOM 5140 O O . ARG A 1 654 ? -21.703 -20.562 -10.828 1 98.75 654 ARG A O 1
ATOM 5147 N N . ARG A 1 655 ? -20.359 -19.312 -9.727 1 98.75 655 ARG A N 1
ATOM 5148 C CA . ARG A 1 655 ? -20.484 -20.141 -8.523 1 98.75 655 ARG A CA 1
ATOM 5149 C C . ARG A 1 655 ? -21.016 -19.312 -7.359 1 98.75 655 ARG A C 1
ATOM 5151 O O . ARG A 1 655 ? -20.969 -18.078 -7.391 1 98.75 655 ARG A O 1
ATOM 5158 N N . LYS A 1 656 ? -21.547 -20.016 -6.367 1 98.06 656 LYS A N 1
ATOM 5159 C CA . LYS A 1 656 ? -22.016 -19.359 -5.145 1 98.06 656 LYS A CA 1
ATOM 5160 C C . LYS A 1 656 ? -20.859 -18.719 -4.383 1 98.06 656 LYS A C 1
ATOM 5162 O O . LYS A 1 656 ? -19.766 -19.312 -4.289 1 98.06 656 LYS A O 1
ATOM 5167 N N . ALA A 1 657 ? -21.062 -17.562 -3.846 1 97.81 657 ALA A N 1
ATOM 5168 C CA . ALA A 1 657 ? -20.047 -16.859 -3.07 1 97.81 657 ALA A CA 1
ATOM 5169 C C . ALA A 1 657 ? -19.75 -17.594 -1.765 1 97.81 657 ALA A C 1
ATOM 5171 O O . ALA A 1 657 ? -20.531 -18.422 -1.314 1 97.81 657 ALA A O 1
ATOM 5172 N N . PHE A 1 658 ? -18.609 -17.297 -1.15 1 98.25 658 PHE A N 1
ATOM 5173 C CA . PHE A 1 658 ? -18.234 -17.828 0.154 1 98.25 658 PHE A CA 1
ATOM 5174 C C . PHE A 1 658 ? -19.234 -17.391 1.222 1 98.25 658 PHE A C 1
ATOM 5176 O O . PHE A 1 658 ? -19.781 -16.281 1.157 1 98.25 658 PHE A O 1
ATOM 5183 N N . SER A 1 659 ? -19.469 -18.281 2.201 1 96.94 659 SER A N 1
ATOM 5184 C CA . SER A 1 659 ? -20.172 -17.844 3.396 1 96.94 659 SER A CA 1
ATOM 5185 C C . SER A 1 659 ? -19.312 -16.938 4.258 1 96.94 659 SER A C 1
ATOM 5187 O O . SER A 1 659 ? -19.812 -16.078 4.969 1 96.94 659 SER A O 1
ATOM 5189 N N . PHE A 1 660 ? -18.016 -17.156 4.207 1 97.88 660 PHE A N 1
ATOM 5190 C CA . PHE A 1 660 ? -17.047 -16.344 4.945 1 97.88 660 PHE A CA 1
ATOM 5191 C C . PHE A 1 660 ? -17.062 -14.898 4.457 1 97.88 660 PHE A C 1
ATOM 5193 O O . PHE A 1 660 ? -17.031 -14.648 3.252 1 97.88 660 PHE A O 1
ATOM 5200 N N . LYS A 1 661 ? -17.156 -13.953 5.434 1 98 661 LYS A N 1
ATOM 5201 C CA . LYS A 1 661 ? -17.094 -12.531 5.086 1 98 661 LYS A CA 1
ATOM 5202 C C . LYS A 1 661 ? -15.656 -12.055 4.945 1 98 661 LYS A C 1
ATOM 5204 O O . LYS A 1 661 ? -14.859 -12.188 5.875 1 98 661 LYS A O 1
ATOM 5209 N N . TRP A 1 662 ? -15.336 -11.453 3.811 1 98.31 662 TRP A N 1
ATOM 5210 C CA . TRP A 1 662 ? -13.953 -11.133 3.477 1 98.31 662 TRP A CA 1
ATOM 5211 C C . TRP A 1 662 ? -13.336 -10.203 4.52 1 98.31 662 TRP A C 1
ATOM 5213 O O . TRP A 1 662 ? -12.133 -10.258 4.777 1 98.31 662 TRP A O 1
ATOM 5223 N N . TRP A 1 663 ? -14.086 -9.273 5.129 1 97.88 663 TRP A N 1
ATOM 5224 C CA . TRP A 1 663 ? -13.539 -8.297 6.062 1 97.88 663 TRP A CA 1
ATOM 5225 C C . TRP A 1 663 ? -13.195 -8.945 7.398 1 97.88 663 TRP A C 1
ATOM 5227 O O . TRP A 1 663 ? -12.656 -8.297 8.297 1 97.88 663 TRP A O 1
ATOM 5237 N N . ASN A 1 664 ? -13.477 -10.234 7.59 1 97.56 664 ASN A N 1
ATOM 5238 C CA . ASN A 1 664 ? -13.172 -10.938 8.828 1 97.56 664 ASN A CA 1
ATOM 5239 C C . ASN A 1 664 ? -11.758 -11.523 8.805 1 97.56 664 ASN A C 1
ATOM 5241 O O . ASN A 1 664 ? -11.305 -12.094 9.797 1 97.56 664 ASN A O 1
ATOM 5245 N N . MET A 1 665 ? -11.094 -11.445 7.766 1 96.94 665 MET A N 1
ATOM 5246 C CA . MET A 1 665 ? -9.727 -11.945 7.699 1 96.94 665 MET A CA 1
ATOM 5247 C C . MET A 1 665 ? -8.727 -10.812 7.891 1 96.94 665 MET A C 1
ATOM 5249 O O . MET A 1 665 ? -9.117 -9.656 8.055 1 96.94 665 MET A O 1
ATOM 5253 N N . THR A 1 666 ? -7.445 -11.188 8.094 1 90.81 666 THR A N 1
ATOM 5254 C CA . THR A 1 666 ? -6.328 -10.25 8.031 1 90.81 666 THR A CA 1
ATOM 5255 C C . THR A 1 666 ? -5.422 -10.57 6.844 1 90.81 666 THR A C 1
ATOM 5257 O O . THR A 1 666 ? -4.91 -11.688 6.727 1 90.81 666 THR A O 1
ATOM 5260 N N . PRO A 1 667 ? -5.32 -9.594 6.031 1 86.25 667 PRO A N 1
ATOM 5261 C CA . PRO A 1 667 ? -4.5 -9.883 4.855 1 86.25 667 PRO A CA 1
ATOM 5262 C C . PRO A 1 667 ? -3.037 -10.148 5.207 1 86.25 667 PRO A C 1
ATOM 5264 O O . PRO A 1 667 ? -2.553 -9.688 6.242 1 86.25 667 PRO A O 1
ATOM 5267 N N . MET B 1 1 ? 9.227 -24.984 6.961 1 43.03 1 MET B N 1
ATOM 5268 C CA . MET B 1 1 ? 9.594 -26.25 6.34 1 43.03 1 MET B CA 1
ATOM 5269 C C . MET B 1 1 ? 10.586 -26.031 5.207 1 43.03 1 MET B C 1
ATOM 5271 O O . MET B 1 1 ? 10.547 -25 4.531 1 43.03 1 MET B O 1
ATOM 5275 N N . SER B 1 2 ? 11.633 -26.797 5.348 1 51.41 2 SER B N 1
ATOM 5276 C CA . SER B 1 2 ? 12.664 -26.734 4.312 1 51.41 2 SER B CA 1
ATOM 5277 C C . SER B 1 2 ? 12.055 -26.906 2.922 1 51.41 2 SER B C 1
ATOM 5279 O O . SER B 1 2 ? 11.023 -27.562 2.764 1 51.41 2 SER B O 1
ATOM 5281 N N . GLU B 1 3 ? 12.516 -26.125 1.983 1 78.25 3 GLU B N 1
ATOM 5282 C CA . GLU B 1 3 ? 12.141 -26.281 0.582 1 78.25 3 GLU B CA 1
ATOM 5283 C C . GLU B 1 3 ? 12.297 -27.734 0.133 1 78.25 3 GLU B C 1
ATOM 5285 O O . GLU B 1 3 ? 13.297 -28.391 0.445 1 78.25 3 GLU B O 1
ATOM 5290 N N . GLN B 1 4 ? 11.227 -28.359 -0.253 1 86.75 4 GLN B N 1
ATOM 5291 C CA . GLN B 1 4 ? 11.211 -29.766 -0.673 1 86.75 4 GLN B CA 1
ATOM 5292 C C . GLN B 1 4 ? 11.047 -29.875 -2.186 1 86.75 4 GLN B C 1
ATOM 5294 O O . GLN B 1 4 ? 10.258 -29.141 -2.785 1 86.75 4 GLN B O 1
ATOM 5299 N N . ARG B 1 5 ? 11.891 -30.734 -2.771 1 93.75 5 ARG B N 1
ATOM 5300 C CA . ARG B 1 5 ? 11.812 -30.984 -4.207 1 93.75 5 ARG B CA 1
ATOM 5301 C C . ARG B 1 5 ? 11.391 -32.438 -4.492 1 93.75 5 ARG B C 1
ATOM 5303 O O . ARG B 1 5 ? 11.961 -33.375 -3.945 1 93.75 5 ARG B O 1
ATOM 5310 N N . TRP B 1 6 ? 10.414 -32.562 -5.324 1 92.88 6 TRP B N 1
ATOM 5311 C CA . TRP B 1 6 ? 9.922 -33.875 -5.746 1 92.88 6 TRP B CA 1
ATOM 5312 C C . TRP B 1 6 ? 10.812 -34.469 -6.836 1 92.88 6 TRP B C 1
ATOM 5314 O O . TRP B 1 6 ? 11.102 -33.812 -7.832 1 92.88 6 TRP B O 1
ATOM 5324 N N . VAL B 1 7 ? 11.312 -35.75 -6.609 1 93.88 7 VAL B N 1
ATOM 5325 C CA . VAL B 1 7 ? 12.211 -36.375 -7.562 1 93.88 7 VAL B CA 1
ATOM 5326 C C . VAL B 1 7 ? 11.594 -37.688 -8.047 1 93.88 7 VAL B C 1
ATOM 5328 O O . VAL B 1 7 ? 11.266 -38.562 -7.246 1 93.88 7 VAL B O 1
ATOM 5331 N N . ARG B 1 8 ? 11.453 -37.812 -9.305 1 92.88 8 ARG B N 1
ATOM 5332 C CA . ARG B 1 8 ? 10.945 -39.031 -9.906 1 92.88 8 ARG B CA 1
ATOM 5333 C C . ARG B 1 8 ? 12.078 -40.031 -10.156 1 92.88 8 ARG B C 1
ATOM 5335 O O . ARG B 1 8 ? 13.164 -39.656 -10.602 1 92.88 8 ARG B O 1
ATOM 5342 N N . LEU B 1 9 ? 11.828 -41.281 -9.82 1 94 9 LEU B N 1
ATOM 5343 C CA . LEU B 1 9 ? 12.805 -42.344 -9.984 1 94 9 LEU B CA 1
ATOM 5344 C C . LEU B 1 9 ? 12.445 -43.25 -11.18 1 94 9 LEU B C 1
ATOM 5346 O O . LEU B 1 9 ? 11.336 -43.156 -11.711 1 94 9 LEU B O 1
ATOM 5350 N N . SER B 1 10 ? 13.5 -43.969 -11.617 1 92.12 10 SER B N 1
ATOM 5351 C CA . SER B 1 10 ? 13.297 -44.938 -12.703 1 92.12 10 SER B CA 1
ATOM 5352 C C . SER B 1 10 ? 13.992 -46.25 -12.406 1 92.12 10 SER B C 1
ATOM 5354 O O . SER B 1 10 ? 15.109 -46.281 -11.875 1 92.12 10 SER B O 1
ATOM 5356 N N . THR B 1 11 ? 13.344 -47.344 -12.656 1 93.25 11 THR B N 1
ATOM 5357 C CA . THR B 1 11 ? 13.969 -48.656 -12.516 1 93.25 11 THR B CA 1
ATOM 5358 C C . THR B 1 11 ? 14.633 -49.094 -13.82 1 93.25 11 THR B C 1
ATOM 5360 O O . THR B 1 11 ? 15.344 -50.094 -13.859 1 93.25 11 THR B O 1
ATOM 5363 N N . GLU B 1 12 ? 14.484 -48.344 -14.859 1 88.44 12 GLU B N 1
ATOM 5364 C CA . GLU B 1 12 ? 15.047 -48.688 -16.172 1 88.44 12 GLU B CA 1
ATOM 5365 C C . GLU B 1 12 ? 16.469 -48.125 -16.312 1 88.44 12 GLU B C 1
ATOM 5367 O O . GLU B 1 12 ? 17.344 -48.812 -16.828 1 88.44 12 GLU B O 1
ATOM 5372 N N . GLU B 1 13 ? 16.594 -46.906 -15.969 1 90.75 13 GLU B N 1
ATOM 5373 C CA . GLU B 1 13 ? 17.906 -46.281 -16 1 90.75 13 GLU B CA 1
ATOM 5374 C C . GLU B 1 13 ? 18.156 -45.469 -14.734 1 90.75 13 GLU B C 1
ATOM 5376 O O . GLU B 1 13 ? 17.219 -44.938 -14.141 1 90.75 13 GLU B O 1
ATOM 5381 N N . PRO B 1 14 ? 19.375 -45.438 -14.391 1 93.88 14 PRO B N 1
ATOM 5382 C CA . PRO B 1 14 ? 19.672 -44.594 -13.219 1 93.88 14 PRO B CA 1
ATOM 5383 C C . PRO B 1 14 ? 19.312 -43.125 -13.43 1 93.88 14 PRO B C 1
ATOM 5385 O O . PRO B 1 14 ? 19.484 -42.594 -14.531 1 93.88 14 PRO B O 1
ATOM 5388 N N . THR B 1 15 ? 18.828 -42.531 -12.438 1 93.75 15 THR B N 1
ATOM 5389 C CA . THR B 1 15 ? 18.531 -41.125 -12.43 1 93.75 15 THR B CA 1
ATOM 5390 C C . THR B 1 15 ? 19.656 -40.344 -11.766 1 93.75 15 THR B C 1
ATOM 5392 O O . THR B 1 15 ? 20.266 -40.812 -10.805 1 93.75 15 THR B O 1
ATOM 5395 N N . SER B 1 16 ? 20.047 -39.219 -12.359 1 93.94 16 SER B N 1
ATOM 5396 C CA . SER B 1 16 ? 21.016 -38.312 -11.75 1 93.94 16 SER B CA 1
ATOM 5397 C C . SER B 1 16 ? 20.406 -36.938 -11.5 1 93.94 16 SER B C 1
ATOM 5399 O O . SER B 1 16 ? 19.625 -36.438 -12.32 1 93.94 16 SER B O 1
ATOM 5401 N N . THR B 1 17 ? 20.641 -36.438 -10.344 1 93.81 17 THR B N 1
ATOM 5402 C CA . THR B 1 17 ? 20.125 -35.094 -10.078 1 93.81 17 THR B CA 1
ATOM 5403 C C . THR B 1 17 ? 21 -34.375 -9.062 1 93.81 17 THR B C 1
ATOM 5405 O O . THR B 1 17 ? 21.938 -34.938 -8.508 1 93.81 17 THR B O 1
ATOM 5408 N N . VAL B 1 18 ? 20.766 -33.094 -9 1 95.25 18 VAL B N 1
ATOM 5409 C CA . VAL B 1 18 ? 21.5 -32.219 -8.078 1 95.25 18 VAL B CA 1
ATOM 5410 C C . VAL B 1 18 ? 20.672 -32.031 -6.812 1 95.25 18 VAL B C 1
ATOM 5412 O O . VAL B 1 18 ? 19.453 -31.859 -6.879 1 95.25 18 VAL B O 1
ATOM 5415 N N . CYS B 1 19 ? 21.281 -32.156 -5.664 1 95.25 19 CYS B N 1
ATOM 5416 C CA . CYS B 1 19 ? 20.719 -31.797 -4.375 1 95.25 19 CYS B CA 1
ATOM 5417 C C . CYS B 1 19 ? 21.359 -30.516 -3.838 1 95.25 19 CYS B C 1
ATOM 5419 O O . CYS B 1 19 ? 22.594 -30.406 -3.795 1 95.25 19 CYS B O 1
ATOM 5421 N N . VAL B 1 20 ? 20.578 -29.562 -3.471 1 94.56 20 VAL B N 1
ATOM 5422 C CA . VAL B 1 20 ? 21.125 -28.328 -2.91 1 94.56 20 VAL B CA 1
ATOM 5423 C C . VAL B 1 20 ? 21.125 -28.406 -1.386 1 94.56 20 VAL B C 1
ATOM 5425 O O . VAL B 1 20 ? 20.125 -28.781 -0.777 1 94.56 20 VAL B O 1
ATOM 5428 N N . LEU B 1 21 ? 22.188 -28.047 -0.817 1 93.56 21 LEU B N 1
ATOM 5429 C CA . LEU B 1 21 ? 22.344 -28.078 0.633 1 93.56 21 LEU B CA 1
ATOM 5430 C C . LEU B 1 21 ? 21.234 -27.297 1.321 1 93.56 21 LEU B C 1
ATOM 5432 O O . LEU B 1 21 ? 20.891 -26.203 0.9 1 93.56 21 LEU B O 1
ATOM 5436 N N . GLY B 1 22 ? 20.656 -27.953 2.402 1 90.19 22 GLY B N 1
ATOM 5437 C CA . GLY B 1 22 ? 19.609 -27.297 3.164 1 90.19 22 GLY B CA 1
ATOM 5438 C C . GLY B 1 22 ? 18.203 -27.594 2.65 1 90.19 22 GLY B C 1
ATOM 5439 O O . GLY B 1 22 ? 17.219 -27.156 3.244 1 90.19 22 GLY B O 1
ATOM 5440 N N . THR B 1 23 ? 18.109 -28.281 1.495 1 93.06 23 THR B N 1
ATOM 5441 C CA . THR B 1 23 ? 16.812 -28.672 0.958 1 93.06 23 THR B CA 1
ATOM 5442 C C . THR B 1 23 ? 16.562 -30.156 1.151 1 93.06 23 THR B C 1
ATOM 5444 O O . THR B 1 23 ? 17.469 -30.906 1.544 1 93.06 23 THR B O 1
ATOM 5447 N N . GLU B 1 24 ? 15.344 -30.516 1.025 1 94.06 24 GLU B N 1
ATOM 5448 C CA . GLU B 1 24 ? 14.93 -31.922 1.103 1 94.06 24 GLU B CA 1
ATOM 5449 C C . GLU B 1 24 ? 14.445 -32.438 -0.252 1 94.06 24 GLU B C 1
ATOM 5451 O O . GLU B 1 24 ? 13.805 -31.688 -1.003 1 94.06 24 GLU B O 1
ATOM 5456 N N . MET B 1 25 ? 14.797 -33.625 -0.549 1 95.06 25 MET B N 1
ATOM 5457 C CA . MET B 1 25 ? 14.281 -34.281 -1.748 1 95.06 25 MET B CA 1
ATOM 5458 C C . MET B 1 25 ? 13.305 -35.375 -1.383 1 95.06 25 MET B C 1
ATOM 5460 O O . MET B 1 25 ? 13.625 -36.25 -0.58 1 95.06 25 MET B O 1
ATOM 5464 N N . SER B 1 26 ? 12.18 -35.281 -1.855 1 93 26 SER B N 1
ATOM 5465 C CA . SER B 1 26 ? 11.188 -36.344 -1.709 1 93 26 SER B CA 1
ATOM 5466 C C . SER B 1 26 ? 11.172 -37.25 -2.93 1 93 26 SER B C 1
ATOM 5468 O O . SER B 1 26 ? 10.945 -36.812 -4.051 1 93 26 SER B O 1
ATOM 5470 N N . LEU B 1 27 ? 11.406 -38.531 -2.668 1 93.31 27 LEU B N 1
ATOM 5471 C CA . LEU B 1 27 ? 11.523 -39.5 -3.768 1 93.31 27 LEU B CA 1
ATOM 5472 C C . LEU B 1 27 ? 10.18 -40.156 -4.066 1 93.31 27 LEU B C 1
ATOM 5474 O O . LEU B 1 27 ? 9.469 -40.562 -3.148 1 93.31 27 LEU B O 1
ATOM 5478 N N . ASP B 1 28 ? 9.875 -40.219 -5.32 1 90.38 28 ASP B N 1
ATOM 5479 C CA . ASP B 1 28 ? 8.648 -40.875 -5.77 1 90.38 28 ASP B CA 1
ATOM 5480 C C . ASP B 1 28 ? 8.82 -42.375 -5.797 1 90.38 28 ASP B C 1
ATOM 5482 O O . ASP B 1 28 ? 8.812 -43 -6.867 1 90.38 28 ASP B O 1
ATOM 5486 N N . VAL B 1 29 ? 8.781 -43.062 -4.664 1 91.5 29 VAL B N 1
ATOM 5487 C CA . VAL B 1 29 ? 9.023 -44.5 -4.543 1 91.5 29 VAL B CA 1
ATOM 5488 C C . VAL B 1 29 ? 7.863 -45.25 -5.168 1 91.5 29 VAL B C 1
ATOM 5490 O O . VAL B 1 29 ? 8.078 -46.219 -5.906 1 91.5 29 VAL B O 1
ATOM 5493 N N . CYS B 1 30 ? 6.707 -44.844 -4.938 1 88 30 CYS B N 1
ATOM 5494 C CA . CYS B 1 30 ? 5.535 -45.562 -5.445 1 88 30 CYS B CA 1
ATOM 5495 C C . CYS B 1 30 ? 5.418 -45.406 -6.957 1 88 30 CYS B C 1
ATOM 5497 O O . CYS B 1 30 ? 5.023 -46.344 -7.656 1 88 30 CYS B O 1
ATOM 5499 N N . GLY B 1 31 ? 5.785 -44.25 -7.418 1 87.5 31 GLY B N 1
ATOM 5500 C CA . GLY B 1 31 ? 5.66 -43.969 -8.844 1 87.5 31 GLY B CA 1
ATOM 5501 C C . GLY B 1 31 ? 6.602 -44.812 -9.688 1 87.5 31 GLY B C 1
ATOM 5502 O O . GLY B 1 31 ? 6.293 -45.125 -10.836 1 87.5 31 GLY B O 1
ATOM 5503 N N . ALA B 1 32 ? 7.684 -45.188 -9.125 1 90.62 32 ALA B N 1
ATOM 5504 C CA . ALA B 1 32 ? 8.695 -45.938 -9.875 1 90.62 32 ALA B CA 1
ATOM 5505 C C . ALA B 1 32 ? 8.531 -47.438 -9.664 1 90.62 32 ALA B C 1
ATOM 5507 O O . ALA B 1 32 ? 9.195 -48.219 -10.328 1 90.62 32 ALA B O 1
ATOM 5508 N N . ALA B 1 33 ? 7.676 -47.844 -8.797 1 91.88 33 ALA B N 1
ATOM 5509 C CA . ALA B 1 33 ? 7.551 -49.25 -8.445 1 91.88 33 ALA B CA 1
ATOM 5510 C C . ALA B 1 33 ? 7.035 -50.062 -9.625 1 91.88 33 ALA B C 1
ATOM 5512 O O . ALA B 1 33 ? 6.082 -49.656 -10.297 1 91.88 33 ALA B O 1
ATOM 5513 N N . PRO B 1 34 ? 7.746 -51.188 -9.906 1 90.25 34 PRO B N 1
ATOM 5514 C CA . PRO B 1 34 ? 7.203 -52.062 -10.938 1 90.25 34 PRO B CA 1
ATOM 5515 C C . PRO B 1 34 ? 5.875 -52.719 -10.531 1 90.25 34 PRO B C 1
ATOM 5517 O O . PRO B 1 34 ? 5.555 -52.781 -9.344 1 90.25 34 PRO B O 1
ATOM 5520 N N . SER B 1 35 ? 5.227 -53.156 -11.555 1 87.31 35 SER B N 1
ATOM 5521 C CA . SER B 1 35 ? 3.947 -53.812 -11.281 1 87.31 35 SER B CA 1
ATOM 5522 C C . SER B 1 35 ? 4.121 -55.031 -10.383 1 87.31 35 SER B C 1
ATOM 5524 O O . SER B 1 35 ? 5.027 -55.844 -10.586 1 87.31 35 SER B O 1
ATOM 5526 N N . GLY B 1 36 ? 3.354 -55.094 -9.367 1 86.19 36 GLY B N 1
ATOM 5527 C CA . GLY B 1 36 ? 3.359 -56.281 -8.484 1 86.19 36 GLY B CA 1
ATOM 5528 C C . GLY B 1 36 ? 4.191 -56.062 -7.234 1 86.19 36 GLY B C 1
ATOM 5529 O O . GLY B 1 36 ? 4.113 -56.844 -6.297 1 86.19 36 GLY B O 1
ATOM 5530 N N . ALA B 1 37 ? 4.992 -55 -7.195 1 92.38 37 ALA B N 1
ATOM 5531 C CA . ALA B 1 37 ? 5.793 -54.719 -6.004 1 92.38 37 ALA B CA 1
ATOM 5532 C C . ALA B 1 37 ? 4.902 -54.375 -4.812 1 92.38 37 ALA B C 1
ATOM 5534 O O . ALA B 1 37 ? 3.906 -53.656 -4.961 1 92.38 37 ALA B O 1
ATOM 5535 N N . THR B 1 38 ? 5.215 -54.906 -3.627 1 92 38 THR B N 1
ATOM 5536 C CA . THR B 1 38 ? 4.41 -54.656 -2.439 1 92 38 THR B CA 1
ATOM 5537 C C . THR B 1 38 ? 5.258 -54.031 -1.328 1 92 38 THR B C 1
ATOM 5539 O O . THR B 1 38 ? 4.723 -53.5 -0.352 1 92 38 THR B O 1
ATOM 5542 N N . ALA B 1 39 ? 6.535 -54.156 -1.498 1 92 39 ALA B N 1
ATOM 5543 C CA . ALA B 1 39 ? 7.449 -53.625 -0.485 1 92 39 ALA B CA 1
ATOM 5544 C C . ALA B 1 39 ? 8.711 -53.062 -1.126 1 92 39 ALA B C 1
ATOM 5546 O O . ALA B 1 39 ? 8.977 -53.281 -2.309 1 92 39 ALA B O 1
ATOM 5547 N N . PHE B 1 40 ? 9.414 -52.281 -0.358 1 92 40 PHE B N 1
ATOM 5548 C CA . PHE B 1 40 ? 10.672 -51.75 -0.856 1 92 40 PHE B CA 1
ATOM 5549 C C . PHE B 1 40 ? 11.656 -51.531 0.286 1 92 40 PHE B C 1
ATOM 5551 O O . PHE B 1 40 ? 11.266 -51.531 1.455 1 92 40 PHE B O 1
ATOM 5558 N N . ASP B 1 41 ? 12.852 -51.5 0.055 1 92.12 41 ASP B N 1
ATOM 5559 C CA . ASP B 1 41 ? 13.867 -51.031 0.997 1 92.12 41 ASP B CA 1
ATOM 5560 C C . ASP B 1 41 ? 14.711 -49.906 0.388 1 92.12 41 ASP B C 1
ATOM 5562 O O . ASP B 1 41 ? 14.656 -49.656 -0.82 1 92.12 41 ASP B O 1
ATOM 5566 N N . VAL B 1 42 ? 15.352 -49.156 1.213 1 92.88 42 VAL B N 1
ATOM 5567 C CA . VAL B 1 42 ? 16.125 -48 0.791 1 92.88 42 VAL B CA 1
ATOM 5568 C C . VAL B 1 42 ? 17.547 -48.094 1.333 1 92.88 42 VAL B C 1
ATOM 5570 O O . VAL B 1 42 ? 17.75 -48.469 2.488 1 92.88 42 VAL B O 1
ATOM 5573 N N . TRP B 1 43 ? 18.469 -47.875 0.472 1 92.81 43 TRP B N 1
ATOM 5574 C CA . TRP B 1 43 ? 19.875 -47.812 0.826 1 92.81 43 TRP B CA 1
ATOM 5575 C C . TRP B 1 43 ? 20.531 -46.531 0.285 1 92.81 43 TRP B C 1
ATOM 5577 O O . TRP B 1 43 ? 20.172 -46.062 -0.793 1 92.81 43 TRP B O 1
ATOM 5587 N N . GLY B 1 44 ? 21.484 -45.938 1.031 1 93.38 44 GLY B N 1
ATOM 5588 C CA . GLY B 1 44 ? 22.219 -44.75 0.584 1 93.38 44 GLY B CA 1
ATOM 5589 C C . GLY B 1 44 ? 23.656 -44.75 1.043 1 93.38 44 GLY B C 1
ATOM 5590 O O . GLY B 1 44 ? 24.016 -45.375 2.041 1 93.38 44 GLY B O 1
ATOM 5591 N N . THR B 1 45 ? 24.5 -44.156 0.286 1 93.75 45 THR B N 1
ATOM 5592 C CA . THR B 1 45 ? 25.891 -43.969 0.674 1 93.75 45 THR B CA 1
ATOM 5593 C C . THR B 1 45 ? 26.016 -43.156 1.955 1 93.75 45 THR B C 1
ATOM 5595 O O . THR B 1 45 ? 25.047 -42.531 2.377 1 93.75 45 THR B O 1
ATOM 5598 N N . SER B 1 46 ? 27.141 -43.188 2.715 1 88.81 46 SER B N 1
ATOM 5599 C CA . SER B 1 46 ? 27.359 -42.594 4.031 1 88.81 46 SER B CA 1
ATOM 5600 C C . SER B 1 46 ? 27.078 -41.125 4.027 1 88.81 46 SER B C 1
ATOM 5602 O O . SER B 1 46 ? 26.641 -40.562 5.039 1 88.81 46 SER B O 1
ATOM 5604 N N . GLY B 1 47 ? 27.188 -40.344 2.965 1 88.81 47 GLY B N 1
ATOM 5605 C CA . GLY B 1 47 ? 26.969 -38.906 2.924 1 88.81 47 GLY B CA 1
ATOM 5606 C C . GLY B 1 47 ? 25.516 -38.531 2.719 1 88.81 47 GLY B C 1
ATOM 5607 O O . GLY B 1 47 ? 25.156 -37.375 2.795 1 88.81 47 GLY B O 1
ATOM 5608 N N . VAL B 1 48 ? 24.609 -39.531 2.699 1 94.5 48 VAL B N 1
ATOM 5609 C CA . VAL B 1 48 ? 23.203 -39.312 2.418 1 94.5 48 VAL B CA 1
ATOM 5610 C C . VAL B 1 48 ? 22.375 -39.625 3.662 1 94.5 48 VAL B C 1
ATOM 5612 O O . VAL B 1 48 ? 22.547 -40.688 4.285 1 94.5 48 VAL B O 1
ATOM 5615 N N . ASN B 1 49 ? 21.578 -38.688 4.148 1 94.19 49 ASN B N 1
ATOM 5616 C CA . ASN B 1 49 ? 20.594 -38.906 5.195 1 94.19 49 ASN B CA 1
ATOM 5617 C C . ASN B 1 49 ? 19.25 -39.375 4.609 1 94.19 49 ASN B C 1
ATOM 5619 O O . ASN B 1 49 ? 18.719 -38.719 3.711 1 94.19 49 ASN B O 1
ATOM 5623 N N . LEU B 1 50 ? 18.766 -40.469 5.117 1 93.5 50 LEU B N 1
ATOM 5624 C CA . LEU B 1 50 ? 17.516 -41.031 4.602 1 93.5 50 LEU B CA 1
ATOM 5625 C C . LEU B 1 50 ? 16.438 -41 5.672 1 93.5 50 LEU B C 1
ATOM 5627 O O . LEU B 1 50 ? 16.672 -41.438 6.809 1 93.5 50 LEU B O 1
ATOM 5631 N N . TYR B 1 51 ? 15.328 -40.5 5.262 1 91.81 51 TYR B N 1
ATOM 5632 C CA . TYR B 1 51 ? 14.148 -40.5 6.125 1 91.81 51 TYR B CA 1
ATOM 5633 C C . TYR B 1 51 ? 12.945 -41.125 5.41 1 91.81 51 TYR B C 1
ATOM 5635 O O . TYR B 1 51 ? 12.883 -41.125 4.18 1 91.81 51 TYR B O 1
ATOM 5643 N N . ILE B 1 52 ? 12.094 -41.75 6.16 1 88.19 52 ILE B N 1
ATOM 5644 C CA . ILE B 1 52 ? 10.852 -42.281 5.609 1 88.19 52 ILE B CA 1
ATOM 5645 C C . ILE B 1 52 ? 9.664 -41.594 6.297 1 88.19 52 ILE B C 1
ATOM 5647 O O . ILE B 1 52 ? 9.656 -41.438 7.516 1 88.19 52 ILE B O 1
ATOM 5651 N N . ILE B 1 53 ? 8.867 -41.031 5.492 1 82.44 53 ILE B N 1
ATOM 5652 C CA . ILE B 1 53 ? 7.613 -40.5 6.004 1 82.44 53 ILE B CA 1
ATOM 5653 C C . ILE B 1 53 ? 6.516 -41.562 5.871 1 82.44 53 ILE B C 1
ATOM 5655 O O . ILE B 1 53 ? 6.219 -42 4.766 1 82.44 53 ILE B O 1
ATOM 5659 N N . HIS B 1 54 ? 6.051 -42 6.988 1 75.56 54 HIS B N 1
ATOM 5660 C CA . HIS B 1 54 ? 5 -43 7.027 1 75.56 54 HIS B CA 1
ATOM 5661 C C . HIS B 1 54 ? 3.945 -42.656 8.078 1 75.56 54 HIS B C 1
ATOM 5663 O O . HIS B 1 54 ? 4.262 -42.562 9.266 1 75.56 54 HIS B O 1
ATOM 5669 N N . ASN B 1 55 ? 2.705 -42.594 7.613 1 69.75 55 ASN B N 1
ATOM 5670 C CA . ASN B 1 55 ? 1.57 -42.25 8.469 1 69.75 55 ASN B CA 1
ATOM 5671 C C . ASN B 1 55 ? 1.81 -40.969 9.266 1 69.75 55 ASN B C 1
ATOM 5673 O O . ASN B 1 55 ? 1.591 -40.938 10.477 1 69.75 55 ASN B O 1
ATOM 5677 N N . GLY B 1 56 ? 2.4 -40 8.609 1 67.19 56 GLY B N 1
ATOM 5678 C CA . GLY B 1 56 ? 2.574 -38.688 9.203 1 67.19 56 GLY B CA 1
ATOM 5679 C C . GLY B 1 56 ? 3.818 -38.594 10.062 1 67.19 56 GLY B C 1
ATOM 5680 O O . GLY B 1 56 ? 4.152 -37.5 10.547 1 67.19 56 GLY B O 1
ATOM 5681 N N . GLU B 1 57 ? 4.484 -39.656 10.242 1 76.19 57 GLU B N 1
ATOM 5682 C CA . GLU B 1 57 ? 5.68 -39.656 11.078 1 76.19 57 GLU B CA 1
ATOM 5683 C C . GLU B 1 57 ? 6.945 -39.75 10.234 1 76.19 57 GLU B C 1
ATOM 5685 O O . GLU B 1 57 ? 6.977 -40.469 9.234 1 76.19 57 GLU B O 1
ATOM 5690 N N . VAL B 1 58 ? 7.871 -38.875 10.555 1 77.38 58 VAL B N 1
ATOM 5691 C CA . VAL B 1 58 ? 9.172 -38.906 9.891 1 77.38 58 VAL B CA 1
ATOM 5692 C C . VAL B 1 58 ? 10.141 -39.781 10.695 1 77.38 58 VAL B C 1
ATOM 5694 O O . VAL B 1 58 ? 10.383 -39.5 11.875 1 77.38 58 VAL B O 1
ATOM 5697 N N . LEU B 1 59 ? 10.531 -40.875 10.133 1 79.62 59 LEU B N 1
ATOM 5698 C CA . LEU B 1 59 ? 11.469 -41.781 10.789 1 79.62 59 LEU B CA 1
ATOM 5699 C C . LEU B 1 59 ? 12.797 -41.812 10.047 1 79.62 59 LEU B C 1
ATOM 5701 O O . LEU B 1 59 ? 12.82 -41.938 8.82 1 79.62 59 LEU B O 1
ATOM 5705 N N . LYS B 1 60 ? 13.836 -41.594 10.844 1 79.38 60 LYS B N 1
ATOM 5706 C CA . LYS B 1 60 ? 15.156 -41.781 10.242 1 79.38 60 LYS B CA 1
ATOM 5707 C C . LYS B 1 60 ? 15.414 -43.25 9.938 1 79.38 60 LYS B C 1
ATOM 5709 O O . LYS B 1 60 ? 15.141 -44.125 10.773 1 79.38 60 LYS B O 1
ATOM 5714 N N . ILE B 1 61 ? 15.672 -43.562 8.703 1 74.25 61 ILE B N 1
ATOM 5715 C CA . ILE B 1 61 ? 15.883 -44.938 8.289 1 74.25 61 ILE B CA 1
ATOM 5716 C C . ILE B 1 61 ? 17.219 -45.469 8.836 1 74.25 61 ILE B C 1
ATOM 5718 O O . ILE B 1 61 ? 18.266 -44.875 8.57 1 74.25 61 ILE B O 1
ATOM 5722 N N . PRO B 1 62 ? 17.078 -46.469 9.883 1 63.84 62 PRO B N 1
ATOM 5723 C CA . PRO B 1 62 ? 18.328 -47.031 10.398 1 63.84 62 PRO B CA 1
ATOM 5724 C C . PRO B 1 62 ? 19.094 -47.844 9.344 1 63.84 62 PRO B C 1
ATOM 5726 O O . PRO B 1 62 ? 18.531 -48.156 8.289 1 63.84 62 PRO B O 1
ATOM 5729 N N . SER B 1 63 ? 20.469 -48.062 9.484 1 55.16 63 SER B N 1
ATOM 5730 C CA . SER B 1 63 ? 21.375 -48.844 8.641 1 55.16 63 SER B CA 1
ATOM 5731 C C . SER B 1 63 ? 20.828 -50.25 8.367 1 55.16 63 SER B C 1
ATOM 5733 O O . SER B 1 63 ? 21.109 -50.844 7.324 1 55.16 63 SER B O 1
ATOM 5735 N N . CYS B 1 64 ? 20.078 -50.844 9.344 1 55.16 64 CYS B N 1
ATOM 5736 C CA . CYS B 1 64 ? 19.562 -52.188 9.055 1 55.16 64 CYS B CA 1
ATOM 5737 C C . CYS B 1 64 ? 18.25 -52.094 8.273 1 55.16 64 CYS B C 1
ATOM 5739 O O . CYS B 1 64 ? 17.344 -51.344 8.648 1 55.16 64 CYS B O 1
ATOM 5741 N N . VAL B 1 65 ? 18.25 -52.469 7.055 1 59.56 65 VAL B N 1
ATOM 5742 C CA . VAL B 1 65 ? 17.344 -52.125 5.961 1 59.56 65 VAL B CA 1
ATOM 5743 C C . VAL B 1 65 ? 16.031 -52.906 6.113 1 59.56 65 VAL B C 1
ATOM 5745 O O . VAL B 1 65 ? 15.945 -54.062 5.719 1 59.56 65 VAL B O 1
ATOM 5748 N N . PRO B 1 66 ? 15.188 -52.531 7.066 1 72.38 66 PRO B N 1
ATOM 5749 C CA . PRO B 1 66 ? 13.875 -53.188 7.023 1 72.38 66 PRO B CA 1
ATOM 5750 C C . PRO B 1 66 ? 13.07 -52.812 5.789 1 72.38 66 PRO B C 1
ATOM 5752 O O . PRO B 1 66 ? 13.234 -51.719 5.254 1 72.38 66 PRO B O 1
ATOM 5755 N N . LYS B 1 67 ? 12.438 -53.875 5.133 1 86.69 67 LYS B N 1
ATOM 5756 C CA . LYS B 1 67 ? 11.516 -53.625 4.027 1 86.69 67 LYS B CA 1
ATOM 5757 C C . LYS B 1 67 ? 10.289 -52.844 4.496 1 86.69 67 LYS B C 1
ATOM 5759 O O . LYS B 1 67 ? 9.781 -53.062 5.594 1 86.69 67 LYS B O 1
ATOM 5764 N N . TRP B 1 68 ? 9.977 -51.875 3.771 1 87.38 68 TRP B N 1
ATOM 5765 C CA . TRP B 1 68 ? 8.789 -51.062 4.031 1 87.38 68 TRP B CA 1
ATOM 5766 C C . TRP B 1 68 ? 7.672 -51.406 3.053 1 87.38 68 TRP B C 1
ATOM 5768 O O . TRP B 1 68 ? 7.934 -51.75 1.898 1 87.38 68 TRP B O 1
ATOM 5778 N N . PRO B 1 69 ? 6.457 -51.344 3.561 1 86.31 69 PRO B N 1
ATOM 5779 C CA . PRO B 1 69 ? 5.352 -51.562 2.625 1 86.31 69 PRO B CA 1
ATOM 5780 C C . PRO B 1 69 ? 5.211 -50.438 1.604 1 86.31 69 PRO B C 1
ATOM 5782 O O . PRO B 1 69 ? 5.418 -49.25 1.938 1 86.31 69 PRO B O 1
ATOM 5785 N N . LEU B 1 70 ? 4.938 -50.875 0.413 1 87.5 70 LEU B N 1
ATOM 5786 C CA . LEU B 1 70 ? 4.699 -49.906 -0.647 1 87.5 70 LEU B CA 1
ATOM 5787 C C . LEU B 1 70 ? 3.266 -49.406 -0.601 1 87.5 70 LEU B C 1
ATOM 5789 O O . LEU B 1 70 ? 2.332 -50.125 -0.958 1 87.5 70 LEU B O 1
ATOM 5793 N N . ASP B 1 71 ? 2.99 -48.375 0.068 1 77 71 ASP B N 1
ATOM 5794 C CA . ASP B 1 71 ? 1.684 -47.719 0.085 1 77 71 ASP B CA 1
ATOM 5795 C C . ASP B 1 71 ? 1.796 -46.25 -0.322 1 77 71 ASP B C 1
ATOM 5797 O O . ASP B 1 71 ? 2.861 -45.656 -0.195 1 77 71 ASP B O 1
ATOM 5801 N N . CYS B 1 72 ? 0.771 -45.812 -1.026 1 62.19 72 CYS B N 1
ATOM 5802 C CA . CYS B 1 72 ? 0.777 -44.469 -1.619 1 62.19 72 CYS B CA 1
ATOM 5803 C C . CYS B 1 72 ? 1.078 -43.406 -0.569 1 62.19 72 CYS B C 1
ATOM 5805 O O . CYS B 1 72 ? 1.331 -42.25 -0.905 1 62.19 72 CYS B O 1
ATOM 5807 N N . LYS B 1 73 ? 1.32 -43.781 0.656 1 71.44 73 LYS B N 1
ATOM 5808 C CA . LYS B 1 73 ? 1.514 -42.781 1.722 1 71.44 73 LYS B CA 1
ATOM 5809 C C . LYS B 1 73 ? 2.975 -42.75 2.156 1 71.44 73 LYS B C 1
ATOM 5811 O O . LYS B 1 73 ? 3.342 -41.938 3.016 1 71.44 73 LYS B O 1
ATOM 5816 N N . VAL B 1 74 ? 3.725 -43.531 1.485 1 78.88 74 VAL B N 1
ATOM 5817 C CA . VAL B 1 74 ? 5.109 -43.594 1.948 1 78.88 74 VAL B CA 1
ATOM 5818 C C . VAL B 1 74 ? 5.977 -42.688 1.073 1 78.88 74 VAL B C 1
ATOM 5820 O O . VAL B 1 74 ? 5.805 -42.656 -0.147 1 78.88 74 VAL B O 1
ATOM 5823 N N . GLU B 1 75 ? 6.742 -41.875 1.737 1 83.5 75 GLU B N 1
ATOM 5824 C CA . GLU B 1 75 ? 7.707 -41.031 1.052 1 83.5 75 GLU B CA 1
ATOM 5825 C C . GLU B 1 75 ? 9.109 -41.188 1.628 1 83.5 75 GLU B C 1
ATOM 5827 O O . GLU B 1 75 ? 9.273 -41.375 2.838 1 83.5 75 GLU B O 1
ATOM 5832 N N . VAL B 1 76 ? 10.016 -41.344 0.761 1 91.31 76 VAL B N 1
ATOM 5833 C CA . VAL B 1 76 ? 11.406 -41.344 1.2 1 91.31 76 VAL B CA 1
ATOM 5834 C C . VAL B 1 76 ? 12 -39.938 1.008 1 91.31 76 VAL B C 1
ATOM 5836 O O . VAL B 1 76 ? 11.883 -39.344 -0.068 1 91.31 76 VAL B O 1
ATOM 5839 N N . VAL B 1 77 ? 12.547 -39.406 2.045 1 93.75 77 VAL B N 1
ATOM 5840 C CA . VAL B 1 77 ? 13.133 -38.062 2.008 1 93.75 77 VAL B CA 1
ATOM 5841 C C . VAL B 1 77 ? 14.648 -38.156 2.16 1 93.75 77 VAL B C 1
ATOM 5843 O O . VAL B 1 77 ? 15.148 -38.938 3 1 93.75 77 VAL B O 1
ATOM 5846 N N . VAL B 1 78 ? 15.328 -37.469 1.293 1 95.19 78 VAL B N 1
ATOM 5847 C CA . VAL B 1 78 ? 16.781 -37.469 1.28 1 95.19 78 VAL B CA 1
ATOM 5848 C C . VAL B 1 78 ? 17.328 -36.094 1.605 1 95.19 78 VAL B C 1
ATOM 5850 O O . VAL B 1 78 ? 16.812 -35.094 1.098 1 95.19 78 VAL B O 1
ATOM 5853 N N . THR B 1 79 ? 18.281 -35.969 2.496 1 94.88 79 THR B N 1
ATOM 5854 C CA . THR B 1 79 ? 19.031 -34.719 2.734 1 94.88 79 THR B CA 1
ATOM 5855 C C . THR B 1 79 ? 20.531 -35 2.744 1 94.88 79 THR B C 1
ATOM 5857 O O . THR B 1 79 ? 20.953 -36.156 2.871 1 94.88 79 THR B O 1
ATOM 5860 N N . MET B 1 80 ? 21.297 -34.094 2.455 1 95.31 80 MET B N 1
ATOM 5861 C CA . MET B 1 80 ? 22.75 -34.188 2.551 1 95.31 80 MET B CA 1
ATOM 5862 C C . MET B 1 80 ? 23.312 -33 3.346 1 95.31 80 MET B C 1
ATOM 5864 O O . MET B 1 80 ? 22.719 -31.922 3.365 1 95.31 80 MET B O 1
ATOM 5868 N N . ASP B 1 81 ? 24.516 -33.188 3.988 1 94.31 81 ASP B N 1
ATOM 5869 C CA . ASP B 1 81 ? 25.016 -32.188 4.922 1 94.31 81 ASP B CA 1
ATOM 5870 C C . ASP B 1 81 ? 26.234 -31.469 4.344 1 94.31 81 ASP B C 1
ATOM 5872 O O . ASP B 1 81 ? 26.641 -30.438 4.863 1 94.31 81 ASP B O 1
ATOM 5876 N N . GLN B 1 82 ? 26.828 -32.062 3.27 1 95.06 82 GLN B N 1
ATOM 5877 C CA . GLN B 1 82 ? 28 -31.422 2.682 1 95.06 82 GLN B CA 1
ATOM 5878 C C . GLN B 1 82 ? 27.969 -31.516 1.158 1 95.06 82 GLN B C 1
ATOM 5880 O O . GLN B 1 82 ? 27.438 -32.469 0.6 1 95.06 82 GLN B O 1
ATOM 5885 N N . PRO B 1 83 ? 28.562 -30.562 0.448 1 94.81 83 PRO B N 1
ATOM 5886 C CA . PRO B 1 83 ? 28.672 -30.672 -1.007 1 94.81 83 PRO B CA 1
ATOM 5887 C C . PRO B 1 83 ? 29.5 -31.875 -1.44 1 94.81 83 PRO B C 1
ATOM 5889 O O . PRO B 1 83 ? 30.469 -32.25 -0.761 1 94.81 83 PRO B O 1
ATOM 5892 N N . SER B 1 84 ? 29.125 -32.375 -2.568 1 95.5 84 SER B N 1
ATOM 5893 C CA . SER B 1 84 ? 29.859 -33.531 -3.125 1 95.5 84 SER B CA 1
ATOM 5894 C C . SER B 1 84 ? 31.203 -33.062 -3.703 1 95.5 84 SER B C 1
ATOM 5896 O O . SER B 1 84 ? 31.344 -31.938 -4.148 1 95.5 84 SER B O 1
ATOM 5898 N N . ALA B 1 85 ? 32.188 -33.969 -3.641 1 93.62 85 ALA B N 1
ATOM 5899 C CA . ALA B 1 85 ? 33.5 -33.688 -4.246 1 93.62 85 ALA B CA 1
ATOM 5900 C C . ALA B 1 85 ? 33.469 -33.969 -5.75 1 93.62 85 ALA B C 1
ATOM 5902 O O . ALA B 1 85 ? 34.156 -33.281 -6.52 1 93.62 85 ALA B O 1
ATOM 5903 N N . GLU B 1 86 ? 32.719 -34.906 -6.094 1 95.19 86 GLU B N 1
ATOM 5904 C CA . GLU B 1 86 ? 32.625 -35.281 -7.5 1 95.19 86 GLU B CA 1
ATOM 5905 C C . GLU B 1 86 ? 31.156 -35.438 -7.93 1 95.19 86 GLU B C 1
ATOM 5907 O O . GLU B 1 86 ? 30.281 -35.625 -7.09 1 95.19 86 GLU B O 1
ATOM 5912 N N . VAL B 1 87 ? 31.031 -35.281 -9.211 1 95.88 87 VAL B N 1
ATOM 5913 C CA . VAL B 1 87 ? 29.703 -35.469 -9.781 1 95.88 87 VAL B CA 1
ATOM 5914 C C . VAL B 1 87 ? 29.234 -36.906 -9.547 1 95.88 87 VAL B C 1
ATOM 5916 O O . VAL B 1 87 ? 30 -37.844 -9.742 1 95.88 87 VAL B O 1
ATOM 5919 N N . ASN B 1 88 ? 28.016 -37.062 -9.117 1 95.81 88 ASN B N 1
ATOM 5920 C CA . ASN B 1 88 ? 27.391 -38.375 -8.891 1 95.81 88 ASN B CA 1
ATOM 5921 C C . ASN B 1 88 ? 28.125 -39.156 -7.824 1 95.81 88 ASN B C 1
ATOM 5923 O O . ASN B 1 88 ? 28.234 -40.375 -7.926 1 95.81 88 ASN B O 1
ATOM 5927 N N . GLU B 1 89 ? 28.672 -38.469 -6.914 1 94.94 89 GLU B N 1
ATOM 5928 C CA . GLU B 1 89 ? 29.453 -39.125 -5.855 1 94.94 89 GLU B CA 1
ATOM 5929 C C . GLU B 1 89 ? 28.562 -39.969 -4.961 1 94.94 89 GLU B C 1
ATOM 5931 O O . GLU B 1 89 ? 28.938 -41.094 -4.559 1 94.94 89 GLU B O 1
ATOM 5936 N N . ASP B 1 90 ? 27.438 -39.5 -4.633 1 95.38 90 ASP B N 1
ATOM 5937 C CA . ASP B 1 90 ? 26.547 -40.188 -3.697 1 95.38 90 ASP B CA 1
ATOM 5938 C C . ASP B 1 90 ? 25.406 -40.875 -4.438 1 95.38 90 ASP B C 1
ATOM 5940 O O . ASP B 1 90 ? 25.078 -40.531 -5.57 1 95.38 90 ASP B O 1
ATOM 5944 N N . LYS B 1 91 ? 24.844 -41.844 -3.764 1 96.06 91 LYS B N 1
ATOM 5945 C CA . LYS B 1 91 ? 23.812 -42.656 -4.41 1 96.06 91 LYS B CA 1
ATOM 5946 C C . LYS B 1 91 ? 22.734 -43.062 -3.418 1 96.06 91 LYS B C 1
ATOM 5948 O O . LYS B 1 91 ? 22.984 -43.188 -2.215 1 96.06 91 LYS B O 1
ATOM 5953 N N . VAL B 1 92 ? 21.578 -43.25 -3.916 1 95.81 92 VAL B N 1
ATOM 5954 C CA . VAL B 1 92 ? 20.453 -43.844 -3.217 1 95.81 92 VAL B CA 1
ATOM 5955 C C . VAL B 1 92 ? 19.844 -44.969 -4.07 1 95.81 92 VAL B C 1
ATOM 5957 O O . VAL B 1 92 ? 19.688 -44.812 -5.281 1 95.81 92 VAL B O 1
ATOM 5960 N N . ARG B 1 93 ? 19.625 -46.062 -3.465 1 95.81 93 ARG B N 1
ATOM 5961 C CA . ARG B 1 93 ? 19.031 -47.188 -4.172 1 95.81 93 ARG B CA 1
ATOM 5962 C C . ARG B 1 93 ? 17.734 -47.625 -3.52 1 95.81 93 ARG B C 1
ATOM 5964 O O . ARG B 1 93 ? 17.672 -47.812 -2.305 1 95.81 93 ARG B O 1
ATOM 5971 N N . ILE B 1 94 ? 16.734 -47.719 -4.277 1 95 94 ILE B N 1
ATOM 5972 C CA . ILE B 1 94 ? 15.477 -48.312 -3.854 1 95 94 ILE B CA 1
ATOM 5973 C C . ILE B 1 94 ? 15.312 -49.688 -4.484 1 95 94 ILE B C 1
ATOM 5975 O O . ILE B 1 94 ? 15.328 -49.812 -5.711 1 95 94 ILE B O 1
ATOM 5979 N N . SER B 1 95 ? 15.133 -50.656 -3.648 1 95.06 95 SER B N 1
ATOM 5980 C CA . SER B 1 95 ? 14.883 -52.031 -4.129 1 95.06 95 SER B CA 1
ATOM 5981 C C . SER B 1 95 ? 13.438 -52.438 -3.879 1 95.06 95 SER B C 1
ATOM 5983 O O . SER B 1 95 ? 12.938 -52.312 -2.76 1 95.06 95 SER B O 1
ATOM 5985 N N . TYR B 1 96 ? 12.828 -52.875 -4.922 1 95.25 96 TYR B N 1
ATOM 5986 C CA . TYR B 1 96 ? 11.43 -53.281 -4.828 1 95.25 96 TYR B CA 1
ATOM 5987 C C . TYR B 1 96 ? 11.289 -54.781 -4.727 1 95.25 96 TYR B C 1
ATOM 5989 O O . TYR B 1 96 ? 12.016 -55.531 -5.391 1 95.25 96 TYR B O 1
ATOM 5997 N N . TYR B 1 97 ? 10.297 -55.281 -3.934 1 94.5 97 TYR B N 1
ATOM 5998 C CA . TYR B 1 97 ? 10.094 -56.688 -3.693 1 94.5 97 TYR B CA 1
ATOM 5999 C C . TYR B 1 97 ? 8.633 -57.062 -3.881 1 94.5 97 TYR B C 1
ATOM 6001 O O . TYR B 1 97 ? 7.742 -56.219 -3.74 1 94.5 97 TYR B O 1
ATOM 6009 N N . LYS B 1 98 ? 8.523 -58.219 -4.348 1 91.12 98 LYS B N 1
ATOM 6010 C CA . LYS B 1 98 ? 7.191 -58.812 -4.34 1 91.12 98 LYS B CA 1
ATOM 6011 C C . LYS B 1 98 ? 6.934 -59.562 -3.047 1 91.12 98 LYS B C 1
ATOM 6013 O O . LYS B 1 98 ? 7.789 -60.344 -2.594 1 91.12 98 LYS B O 1
ATOM 6018 N N . ASP B 1 99 ? 5.777 -59.438 -2.5 1 80.5 99 ASP B N 1
ATOM 6019 C CA . ASP B 1 99 ? 5.363 -60.188 -1.306 1 80.5 99 ASP B CA 1
ATOM 6020 C C . ASP B 1 99 ? 6.555 -60.469 -0.4 1 80.5 99 ASP B C 1
ATOM 6022 O O . ASP B 1 99 ? 7.406 -59.594 -0.182 1 80.5 99 ASP B O 1
ATOM 6026 N N . ASN B 1 100 ? 6.766 -61.469 0.155 1 72.06 100 ASN B N 1
ATOM 6027 C CA . ASN B 1 100 ? 7.836 -61.875 1.057 1 72.06 100 ASN B CA 1
ATOM 6028 C C . ASN B 1 100 ? 9.047 -62.406 0.288 1 72.06 100 ASN B C 1
ATOM 6030 O O . ASN B 1 100 ? 9.773 -63.281 0.774 1 72.06 100 ASN B O 1
ATOM 6034 N N . GLY B 1 101 ? 9.18 -61.656 -0.883 1 81.12 101 GLY B N 1
ATOM 6035 C CA . GLY B 1 101 ? 10.312 -62.094 -1.669 1 81.12 101 GLY B CA 1
ATOM 6036 C C . GLY B 1 101 ? 11.648 -61.625 -1.113 1 81.12 101 GLY B C 1
ATOM 6037 O O . GLY B 1 101 ? 11.734 -60.562 -0.521 1 81.12 101 GLY B O 1
ATOM 6038 N N . ARG B 1 102 ? 12.641 -62.406 -1.227 1 86.19 102 ARG B N 1
ATOM 6039 C CA . ARG B 1 102 ? 13.977 -62.062 -0.748 1 86.19 102 ARG B CA 1
ATOM 6040 C C . ARG B 1 102 ? 14.797 -61.406 -1.843 1 86.19 102 ARG B C 1
ATOM 6042 O O . ARG B 1 102 ? 15.742 -60.656 -1.553 1 86.19 102 ARG B O 1
ATOM 6049 N N . THR B 1 103 ? 14.484 -61.656 -3.098 1 91.25 103 THR B N 1
ATOM 6050 C CA . THR B 1 103 ? 15.219 -61.094 -4.215 1 91.25 103 THR B CA 1
ATOM 6051 C C . THR B 1 103 ? 14.453 -59.906 -4.801 1 91.25 103 THR B C 1
ATOM 6053 O O . THR B 1 103 ? 13.25 -60 -5.062 1 91.25 103 THR B O 1
ATOM 6056 N N . PRO B 1 104 ? 15.094 -58.812 -4.992 1 93.38 104 PRO B N 1
ATOM 6057 C CA . PRO B 1 104 ? 14.43 -57.625 -5.543 1 93.38 104 PRO B CA 1
ATOM 6058 C C . PRO B 1 104 ? 13.93 -57.844 -6.969 1 93.38 104 PRO B C 1
ATOM 6060 O O . PRO B 1 104 ? 14.609 -58.469 -7.773 1 93.38 104 PRO B O 1
ATOM 6063 N N . MET B 1 105 ? 12.758 -57.344 -7.27 1 93.31 105 MET B N 1
ATOM 6064 C CA . MET B 1 105 ? 12.172 -57.344 -8.602 1 93.31 105 MET B CA 1
ATOM 6065 C C . MET B 1 105 ? 12.836 -56.312 -9.5 1 93.31 105 MET B C 1
ATOM 6067 O O . MET B 1 105 ? 12.969 -56.531 -10.711 1 93.31 105 MET B O 1
ATOM 6071 N N . ALA B 1 106 ? 13.141 -55.25 -8.938 1 94.62 106 ALA B N 1
ATOM 6072 C CA . ALA B 1 106 ? 13.727 -54.094 -9.641 1 94.62 106 ALA B CA 1
ATOM 6073 C C . ALA B 1 106 ? 14.43 -53.156 -8.664 1 94.62 106 ALA B C 1
ATOM 6075 O O . ALA B 1 106 ? 14.172 -53.188 -7.457 1 94.62 106 ALA B O 1
ATOM 6076 N N . LYS B 1 107 ? 15.305 -52.438 -9.203 1 96.19 107 LYS B N 1
ATOM 6077 C CA . LYS B 1 107 ? 16.031 -51.438 -8.414 1 96.19 107 LYS B CA 1
ATOM 6078 C C . LYS B 1 107 ? 16.031 -50.094 -9.117 1 96.19 107 LYS B C 1
ATOM 6080 O O . LYS B 1 107 ? 16.125 -50.031 -10.344 1 96.19 107 LYS B O 1
ATOM 6085 N N . ALA B 1 108 ? 15.758 -49.094 -8.383 1 96.06 108 ALA B N 1
ATOM 6086 C CA . ALA B 1 108 ? 15.93 -47.719 -8.852 1 96.06 108 ALA B CA 1
ATOM 6087 C C . ALA B 1 108 ? 17.172 -47.094 -8.227 1 96.06 108 ALA B C 1
ATOM 6089 O O . ALA B 1 108 ? 17.297 -47.031 -7.004 1 96.06 108 ALA B O 1
ATOM 6090 N N . LEU B 1 109 ? 18.094 -46.688 -9.086 1 97.12 109 LEU B N 1
ATOM 6091 C CA . LEU B 1 109 ? 19.312 -46.062 -8.625 1 97.12 109 LEU B CA 1
ATOM 6092 C C . LEU B 1 109 ? 19.297 -44.531 -8.883 1 97.12 109 LEU B C 1
ATOM 6094 O O . LEU B 1 109 ? 19 -44.094 -9.992 1 97.12 109 LEU B O 1
ATOM 6098 N N . LEU B 1 110 ? 19.531 -43.781 -7.824 1 97.06 110 LEU B N 1
ATOM 6099 C CA . LEU B 1 110 ? 19.594 -42.312 -7.895 1 97.06 110 LEU B CA 1
ATOM 6100 C C . LEU B 1 110 ? 21 -41.844 -7.578 1 97.06 110 LEU B C 1
ATOM 6102 O O . LEU B 1 110 ? 21.516 -42.062 -6.484 1 97.06 110 LEU B O 1
ATOM 6106 N N . HIS B 1 111 ? 21.641 -41.25 -8.602 1 97.38 111 HIS B N 1
ATOM 6107 C CA . HIS B 1 111 ? 22.906 -40.562 -8.383 1 97.38 111 HIS B CA 1
ATOM 6108 C C . HIS B 1 111 ? 22.688 -39.125 -7.93 1 97.38 111 HIS B C 1
ATOM 6110 O O . HIS B 1 111 ? 21.906 -38.406 -8.531 1 97.38 111 HIS B O 1
ATOM 6116 N N . LEU B 1 112 ? 23.406 -38.781 -6.887 1 96.75 112 LEU B N 1
ATOM 6117 C CA . LEU B 1 112 ? 23.219 -37.469 -6.297 1 96.75 112 LEU B CA 1
ATOM 6118 C C . LEU B 1 112 ? 24.531 -36.656 -6.316 1 96.75 112 LEU B C 1
ATOM 6120 O O . LEU B 1 112 ? 25.594 -37.219 -6.082 1 96.75 112 LEU B O 1
ATOM 6124 N N . THR B 1 113 ? 24.453 -35.469 -6.73 1 96.94 113 THR B N 1
ATOM 6125 C CA . THR B 1 113 ? 25.516 -34.5 -6.543 1 96.94 113 THR B CA 1
ATOM 6126 C C . THR B 1 113 ? 25.031 -33.344 -5.664 1 96.94 113 THR B C 1
ATOM 6128 O O . THR B 1 113 ? 24.141 -32.594 -6.043 1 96.94 113 THR B O 1
ATOM 6131 N N . CYS B 1 114 ? 25.578 -33.219 -4.5 1 96.81 114 CYS B N 1
ATOM 6132 C CA . CYS B 1 114 ? 25.188 -32.156 -3.58 1 96.81 114 CYS B CA 1
ATOM 6133 C C . CYS B 1 114 ? 25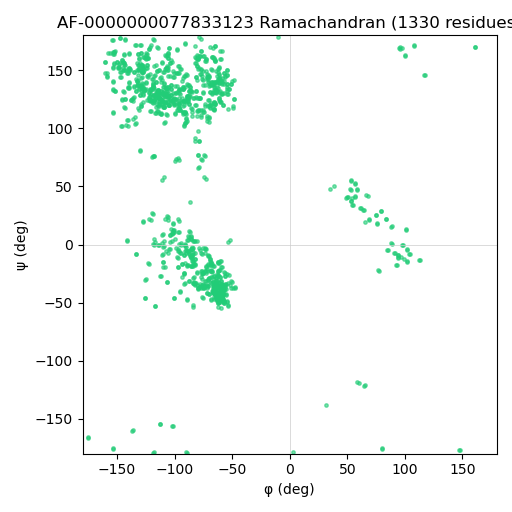.984 -30.891 -3.846 1 96.81 114 CYS B C 1
ATOM 6135 O O . CYS B 1 114 ? 27.219 -30.938 -3.984 1 96.81 114 CYS B O 1
ATOM 6137 N N . VAL B 1 115 ? 25.312 -29.812 -4.008 1 96.12 115 VAL B N 1
ATOM 6138 C CA . VAL B 1 115 ? 25.953 -28.516 -4.18 1 96.12 115 VAL B CA 1
ATOM 6139 C C . VAL B 1 115 ? 25.406 -27.516 -3.154 1 96.12 115 VAL B C 1
ATOM 6141 O O . VAL B 1 115 ? 24.391 -27.766 -2.52 1 96.12 115 VAL B O 1
ATOM 6144 N N . GLU B 1 116 ? 26.109 -26.469 -2.906 1 95.31 116 GLU B N 1
ATOM 6145 C CA . GLU B 1 116 ? 25.656 -25.344 -2.098 1 95.31 116 GLU B CA 1
ATOM 6146 C C . GLU B 1 116 ? 25.422 -24.109 -2.961 1 95.31 116 GLU B C 1
ATOM 6148 O O . GLU B 1 116 ? 26.281 -23.688 -3.729 1 95.31 116 GLU B O 1
ATOM 6153 N N . ILE B 1 117 ? 24.234 -23.641 -2.973 1 95.12 117 ILE B N 1
ATOM 6154 C CA . ILE B 1 117 ? 23.859 -22.375 -3.615 1 95.12 117 ILE B CA 1
ATOM 6155 C C . ILE B 1 117 ? 23.109 -21.5 -2.623 1 95.12 117 ILE B C 1
ATOM 6157 O O . ILE B 1 117 ? 22.078 -21.906 -2.07 1 95.12 117 ILE B O 1
ATOM 6161 N N . SER B 1 118 ? 23.562 -20.344 -2.377 1 95.88 118 SER B N 1
ATOM 6162 C CA . SER B 1 118 ? 22.922 -19.438 -1.434 1 95.88 118 SER B CA 1
ATOM 6163 C C . SER B 1 118 ? 23.062 -17.984 -1.867 1 95.88 118 SER B C 1
ATOM 6165 O O . SER B 1 118 ? 24.172 -17.547 -2.219 1 95.88 118 SER B O 1
ATOM 6167 N N . LEU B 1 119 ? 21.953 -17.328 -1.989 1 96.44 119 LEU B N 1
ATOM 6168 C CA . LEU B 1 119 ? 21.938 -15.891 -2.213 1 96.44 119 LEU B CA 1
ATOM 6169 C C . LEU B 1 119 ? 21.75 -15.141 -0.899 1 96.44 119 LEU B C 1
ATOM 6171 O O . LEU B 1 119 ? 20.703 -15.258 -0.25 1 96.44 119 LEU B O 1
ATOM 6175 N N . ASP B 1 120 ? 22.766 -14.352 -0.552 1 97.5 120 ASP B N 1
ATOM 6176 C CA . ASP B 1 120 ? 22.766 -13.781 0.792 1 97.5 120 ASP B CA 1
ATOM 6177 C C . ASP B 1 120 ? 22.969 -12.273 0.748 1 97.5 120 ASP B C 1
ATOM 6179 O O . ASP B 1 120 ? 23.531 -11.742 -0.21 1 97.5 120 ASP B O 1
ATOM 6183 N N . ALA B 1 121 ? 22.469 -11.594 1.711 1 97.62 121 ALA B N 1
ATOM 6184 C CA . ALA B 1 121 ? 22.609 -10.156 1.935 1 97.62 121 ALA B CA 1
ATOM 6185 C C . ALA B 1 121 ? 22.625 -9.828 3.426 1 97.62 121 ALA B C 1
ATOM 6187 O O . ALA B 1 121 ? 22.672 -10.734 4.262 1 97.62 121 ALA B O 1
ATOM 6188 N N . ASP B 1 122 ? 22.781 -8.602 3.742 1 97.19 122 ASP B N 1
ATOM 6189 C CA . ASP B 1 122 ? 22.734 -8.172 5.137 1 97.19 122 ASP B CA 1
ATOM 6190 C C . ASP B 1 122 ? 21.312 -8.172 5.664 1 97.19 122 ASP B C 1
ATOM 6192 O O . ASP B 1 122 ? 20.734 -7.113 5.922 1 97.19 122 ASP B O 1
ATOM 6196 N N . THR B 1 123 ? 20.781 -9.352 5.973 1 96.62 123 THR B N 1
ATOM 6197 C CA . THR B 1 123 ? 19.375 -9.484 6.328 1 96.62 123 THR B CA 1
ATOM 6198 C C . THR B 1 123 ? 19.156 -9.172 7.805 1 96.62 123 THR B C 1
ATOM 6200 O O . THR B 1 123 ? 18.016 -8.93 8.234 1 96.62 123 THR B O 1
ATOM 6203 N N . ASN B 1 124 ? 20.203 -9.141 8.625 1 94.31 124 ASN B N 1
ATOM 6204 C CA . ASN B 1 124 ? 20.062 -8.773 10.031 1 94.31 124 ASN B CA 1
ATOM 6205 C C . ASN B 1 124 ? 20.438 -7.316 10.266 1 94.31 124 ASN B C 1
ATOM 6207 O O . ASN B 1 124 ? 20.453 -6.848 11.406 1 94.31 124 ASN B O 1
ATOM 6211 N N . ARG B 1 125 ? 20.859 -6.688 9.266 1 96.25 125 ARG B N 1
ATOM 6212 C CA . ARG B 1 125 ? 21.109 -5.25 9.258 1 96.25 125 ARG B CA 1
ATOM 6213 C C . ARG B 1 125 ? 22.266 -4.879 10.18 1 96.25 125 ARG B C 1
ATOM 6215 O O . ARG B 1 125 ? 22.203 -3.887 10.898 1 96.25 125 ARG B O 1
ATOM 6222 N N . SER B 1 126 ? 23.359 -5.645 10.18 1 93.31 126 SER B N 1
ATOM 6223 C CA . SER B 1 126 ? 24.547 -5.441 10.992 1 93.31 126 SER B CA 1
ATOM 6224 C C . SER B 1 126 ? 25.641 -4.715 10.195 1 93.31 126 SER B C 1
ATOM 6226 O O . SER B 1 126 ? 26.641 -4.281 10.766 1 93.31 126 SER B O 1
ATOM 6228 N N . GLY B 1 127 ? 25.422 -4.621 8.969 1 92.81 127 GLY B N 1
ATOM 6229 C CA . GLY B 1 127 ? 26.453 -4.023 8.117 1 92.81 127 GLY B CA 1
ATOM 6230 C C . GLY B 1 127 ? 27.266 -5.051 7.352 1 92.81 127 GLY B C 1
ATOM 6231 O O . GLY B 1 127 ? 28.062 -4.691 6.48 1 92.81 127 GLY B O 1
ATOM 6232 N N . THR B 1 128 ? 26.953 -6.336 7.648 1 94 128 THR B N 1
ATOM 6233 C CA . THR B 1 128 ? 27.656 -7.414 6.961 1 94 128 THR B CA 1
ATOM 6234 C C . THR B 1 128 ? 26.672 -8.453 6.43 1 94 128 THR B C 1
ATOM 6236 O O . THR B 1 128 ? 25.609 -8.656 7.016 1 94 128 THR B O 1
ATOM 6239 N N . VAL B 1 129 ? 27.078 -9.078 5.344 1 96 129 VAL B N 1
ATOM 6240 C CA . VAL B 1 129 ? 26.219 -10.086 4.734 1 96 129 VAL B CA 1
ATOM 6241 C C . VAL B 1 129 ? 26.109 -11.297 5.66 1 96 129 VAL B C 1
ATOM 6243 O O . VAL B 1 129 ? 27.125 -11.781 6.18 1 96 129 VAL B O 1
ATOM 6246 N N . GLN B 1 130 ? 24.953 -11.727 5.914 1 92.38 130 GLN B N 1
ATOM 6247 C CA . GLN B 1 130 ? 24.719 -12.953 6.672 1 92.38 130 GLN B CA 1
ATOM 6248 C C . GLN B 1 130 ? 24.656 -14.164 5.75 1 92.38 130 GLN B C 1
ATOM 6250 O O . GLN B 1 130 ? 23.797 -14.242 4.863 1 92.38 130 GLN B O 1
ATOM 6255 N N . ARG B 1 131 ? 25.469 -15.094 6.121 1 90.69 131 ARG B N 1
ATOM 6256 C CA . ARG B 1 131 ? 25.547 -16.281 5.262 1 90.69 131 ARG B CA 1
ATOM 6257 C C . ARG B 1 131 ? 24.484 -17.312 5.652 1 90.69 131 ARG B C 1
ATOM 6259 O O . ARG B 1 131 ? 24.219 -17.516 6.84 1 90.69 131 ARG B O 1
ATOM 6266 N N . ARG B 1 132 ? 23.875 -17.875 4.711 1 84.38 132 ARG B N 1
ATOM 6267 C CA . ARG B 1 132 ? 22.922 -18.969 4.852 1 84.38 132 ARG B CA 1
ATOM 6268 C C . ARG B 1 132 ? 21.781 -18.578 5.785 1 84.38 132 ARG B C 1
ATOM 6270 O O . ARG B 1 132 ? 21.375 -19.359 6.648 1 84.38 132 ARG B O 1
ATOM 6277 N N . ALA B 1 133 ? 21.375 -17.344 5.574 1 85.94 133 ALA B N 1
ATOM 6278 C CA . ALA B 1 133 ? 20.25 -16.891 6.387 1 85.94 133 ALA B CA 1
ATOM 6279 C C . ALA B 1 133 ? 18.969 -17.625 5.992 1 85.94 133 ALA B C 1
ATOM 6281 O O . ALA B 1 133 ? 18.75 -17.922 4.812 1 85.94 133 ALA B O 1
ATOM 6282 N N . LYS B 1 134 ? 18.078 -18.109 6.938 1 77.88 134 LYS B N 1
ATOM 6283 C CA . LYS B 1 134 ? 16.859 -18.875 6.668 1 77.88 134 LYS B CA 1
ATOM 6284 C C . LYS B 1 134 ? 15.695 -17.953 6.32 1 77.88 134 LYS B C 1
ATOM 6286 O O . LYS B 1 134 ? 14.82 -18.312 5.535 1 77.88 134 LYS B O 1
ATOM 6291 N N . ASN B 1 135 ? 15.516 -16.719 6.812 1 81.06 135 ASN B N 1
ATOM 6292 C CA . ASN B 1 135 ? 14.344 -15.852 6.652 1 81.06 135 ASN B CA 1
ATOM 6293 C C . ASN B 1 135 ? 14.656 -14.641 5.773 1 81.06 135 ASN B C 1
ATOM 6295 O O . ASN B 1 135 ? 14.328 -13.508 6.129 1 81.06 135 ASN B O 1
ATOM 6299 N N . LYS B 1 136 ? 15.148 -15.062 4.586 1 92.19 136 LYS B N 1
ATOM 6300 C CA . LYS B 1 136 ? 15.555 -13.93 3.758 1 92.19 136 LYS B CA 1
ATOM 6301 C C . LYS B 1 136 ? 14.516 -13.641 2.68 1 92.19 136 LYS B C 1
ATOM 6303 O O . LYS B 1 136 ? 14.695 -12.727 1.871 1 92.19 136 LYS B O 1
ATOM 6308 N N . LYS B 1 137 ? 13.375 -14.383 2.652 1 88.94 137 LYS B N 1
ATOM 6309 C CA . LYS B 1 137 ? 12.305 -14.195 1.676 1 88.94 137 LYS B CA 1
ATOM 6310 C C . LYS B 1 137 ? 11.305 -13.141 2.143 1 88.94 137 LYS B C 1
ATOM 6312 O O . LYS B 1 137 ? 10.414 -12.742 1.387 1 88.94 137 LYS B O 1
ATOM 6317 N N . ASN B 1 138 ? 11.461 -12.695 3.338 1 88.81 138 ASN B N 1
ATOM 6318 C CA . ASN B 1 138 ? 10.523 -11.734 3.912 1 88.81 138 ASN B CA 1
ATOM 6319 C C . ASN B 1 138 ? 11.25 -10.516 4.477 1 88.81 138 ASN B C 1
ATOM 6321 O O . ASN B 1 138 ? 12.422 -10.609 4.855 1 88.81 138 ASN B O 1
ATOM 6325 N N . TRP B 1 139 ? 10.625 -9.461 4.426 1 95.12 139 TRP B N 1
ATOM 6326 C CA . TRP B 1 139 ? 11.109 -8.234 5.062 1 95.12 139 TRP B CA 1
ATOM 6327 C C . TRP B 1 139 ? 10.156 -7.789 6.164 1 95.12 139 TRP B C 1
ATOM 6329 O O . TRP B 1 139 ? 8.953 -7.668 5.945 1 95.12 139 TRP B O 1
ATOM 6339 N N . THR B 1 140 ? 10.633 -7.562 7.43 1 94.56 140 THR B N 1
ATOM 6340 C CA . THR B 1 140 ? 9.773 -7.199 8.547 1 94.56 140 THR B CA 1
ATOM 6341 C C . THR B 1 140 ? 10.289 -5.953 9.25 1 94.56 140 THR B C 1
ATOM 6343 O O . THR B 1 140 ? 11.5 -5.719 9.297 1 94.56 140 THR B O 1
ATOM 6346 N N . TRP B 1 141 ? 9.406 -5.156 9.805 1 96.19 141 TRP B N 1
ATOM 6347 C CA . TRP B 1 141 ? 9.695 -3.955 10.578 1 96.19 141 TRP B CA 1
ATOM 6348 C C . TRP B 1 141 ? 10.039 -4.312 12.023 1 96.19 141 TRP B C 1
ATOM 6350 O O . TRP B 1 141 ? 9.781 -5.434 12.469 1 96.19 141 TRP B O 1
ATOM 6360 N N . GLY B 1 142 ? 10.719 -3.369 12.781 1 95.75 142 GLY B N 1
ATOM 6361 C CA . GLY B 1 142 ? 10.867 -3.488 14.219 1 95.75 142 GLY B CA 1
ATOM 6362 C C . GLY B 1 142 ? 12.273 -3.85 14.648 1 95.75 142 GLY B C 1
ATOM 6363 O O . GLY B 1 142 ? 13.109 -4.211 13.812 1 95.75 142 GLY B O 1
ATOM 6364 N N . PRO B 1 143 ? 12.508 -3.799 15.883 1 94.06 143 PRO B N 1
ATOM 6365 C CA . PRO B 1 143 ? 13.844 -4.062 16.406 1 94.06 143 PRO B CA 1
ATOM 6366 C C . PRO B 1 143 ? 14.328 -5.477 16.109 1 94.06 143 PRO B C 1
ATOM 6368 O O . PRO B 1 143 ? 15.539 -5.711 15.992 1 94.06 143 PRO B O 1
ATOM 6371 N N . GLU B 1 144 ? 13.398 -6.387 15.945 1 93.44 144 GLU B N 1
ATOM 6372 C CA . GLU B 1 144 ? 13.766 -7.758 15.602 1 93.44 144 GLU B CA 1
ATOM 6373 C C . GLU B 1 144 ? 13.5 -8.055 14.133 1 93.44 144 GLU B C 1
ATOM 6375 O O . GLU B 1 144 ? 13.477 -9.219 13.719 1 93.44 144 GLU B O 1
ATOM 6380 N N . GLY B 1 145 ? 13.156 -6.977 13.461 1 93.69 145 GLY B N 1
ATOM 6381 C CA . GLY B 1 145 ? 12.844 -7.141 12.047 1 93.69 145 GLY B CA 1
ATOM 6382 C C . GLY B 1 145 ? 14.016 -7.66 11.234 1 93.69 145 GLY B C 1
ATOM 6383 O O . GLY B 1 145 ? 15.164 -7.531 11.648 1 93.69 145 GLY B O 1
ATOM 6384 N N . LYS B 1 146 ? 13.711 -8.336 10.148 1 94 146 LYS B N 1
ATOM 6385 C CA . LYS B 1 146 ? 14.711 -8.898 9.242 1 94 146 LYS B CA 1
ATOM 6386 C C . LYS B 1 146 ? 14.492 -8.406 7.812 1 94 146 LYS B C 1
ATOM 6388 O O . LYS B 1 146 ? 13.414 -7.898 7.484 1 94 146 LYS B O 1
ATOM 6393 N N . GLY B 1 147 ? 15.547 -8.617 6.988 1 96.12 147 GLY B N 1
ATOM 6394 C CA . GLY B 1 147 ? 15.516 -8.203 5.594 1 96.12 147 GLY B CA 1
ATOM 6395 C C . GLY B 1 147 ? 16.547 -7.145 5.262 1 96.12 147 GLY B C 1
ATOM 6396 O O . GLY B 1 147 ? 16.828 -6.266 6.078 1 96.12 147 GLY B O 1
ATOM 6397 N N . ALA B 1 148 ? 17.062 -7.211 4.086 1 97.5 148 ALA B N 1
ATOM 6398 C CA . ALA B 1 148 ? 18.141 -6.32 3.67 1 97.5 148 ALA B CA 1
ATOM 6399 C C . ALA B 1 148 ? 17.609 -4.953 3.27 1 97.5 148 ALA B C 1
ATOM 6401 O O . ALA B 1 148 ? 16.406 -4.801 3.023 1 97.5 148 ALA B O 1
ATOM 6402 N N . ILE B 1 149 ? 18.469 -3.943 3.256 1 98.25 149 ILE B N 1
ATOM 6403 C CA . ILE B 1 149 ? 18.078 -2.57 2.961 1 98.25 149 ILE B CA 1
ATOM 6404 C C . ILE B 1 149 ? 18.922 -2.021 1.817 1 98.25 149 ILE B C 1
ATOM 6406 O O . ILE B 1 149 ? 20.125 -2.281 1.752 1 98.25 149 ILE B O 1
ATOM 6410 N N . LEU B 1 150 ? 18.297 -1.291 0.944 1 97.56 150 LEU B N 1
ATOM 6411 C CA . LEU B 1 150 ? 18.922 -0.644 -0.198 1 97.56 150 LEU B CA 1
ATOM 6412 C C . LEU B 1 150 ? 18.828 0.874 -0.091 1 97.56 150 LEU B C 1
ATOM 6414 O O . LEU B 1 150 ? 17.781 1.402 0.296 1 97.56 150 LEU B O 1
ATOM 6418 N N . LEU B 1 151 ? 19.875 1.549 -0.45 1 98.19 151 LEU B N 1
ATOM 6419 C CA . LEU B 1 151 ? 19.828 2.996 -0.619 1 98.19 151 LEU B CA 1
ATOM 6420 C C . LEU B 1 151 ? 19.531 3.363 -2.068 1 98.19 151 LEU B C 1
ATOM 6422 O O . LEU B 1 151 ? 19.984 2.688 -2.992 1 98.19 151 LEU B O 1
ATOM 6426 N N . VAL B 1 152 ? 18.734 4.375 -2.242 1 98.31 152 VAL B N 1
ATOM 6427 C CA . VAL B 1 152 ? 18.719 4.988 -3.566 1 98.31 152 VAL B CA 1
ATOM 6428 C C . VAL B 1 152 ? 20.047 5.715 -3.814 1 98.31 152 VAL B C 1
ATOM 6430 O O . VAL B 1 152 ? 20.453 6.57 -3.027 1 98.31 152 VAL B O 1
ATOM 6433 N N . ASN B 1 153 ? 20.719 5.305 -4.797 1 97.56 153 ASN B N 1
ATOM 6434 C CA . ASN B 1 153 ? 22 5.902 -5.109 1 97.56 153 ASN B CA 1
ATOM 6435 C C . ASN B 1 153 ? 21.844 7.23 -5.848 1 97.56 153 ASN B C 1
ATOM 6437 O O . ASN B 1 153 ? 22.359 7.391 -6.957 1 97.56 153 ASN B O 1
ATOM 6441 N N . CYS B 1 154 ? 21.297 8.156 -5.148 1 97.56 154 CYS B N 1
ATOM 6442 C CA . CYS B 1 154 ? 20.859 9.383 -5.797 1 97.56 154 CYS B CA 1
ATOM 6443 C C . CYS B 1 154 ? 21.859 10.508 -5.586 1 97.56 154 CYS B C 1
ATOM 6445 O O . CYS B 1 154 ? 21.516 11.688 -5.703 1 97.56 154 CYS B O 1
ATOM 6447 N N . ASP B 1 155 ? 23.031 10.242 -5.113 1 97.12 155 ASP B N 1
ATOM 6448 C CA . ASP B 1 155 ? 24.094 11.25 -5.043 1 97.12 155 ASP B CA 1
ATOM 6449 C C . ASP B 1 155 ? 24.922 11.258 -6.32 1 97.12 155 ASP B C 1
ATOM 6451 O O . ASP B 1 155 ? 24.516 10.68 -7.336 1 97.12 155 ASP B O 1
ATOM 6455 N N . ARG B 1 156 ? 25.906 12.109 -6.352 1 95.94 156 ARG B N 1
ATOM 6456 C CA . ARG B 1 156 ? 26.781 12.281 -7.504 1 95.94 156 ARG B CA 1
ATOM 6457 C C . ARG B 1 156 ? 28.234 12.312 -7.078 1 95.94 156 ARG B C 1
ATOM 6459 O O . ARG B 1 156 ? 28.734 13.344 -6.617 1 95.94 156 ARG B O 1
ATOM 6466 N N . ASP B 1 157 ? 28.938 11.266 -7.309 1 93.31 157 ASP B N 1
ATOM 6467 C CA . ASP B 1 157 ? 30.312 11.156 -6.844 1 93.31 157 ASP B CA 1
ATOM 6468 C C . ASP B 1 157 ? 31.281 11.82 -7.82 1 93.31 157 ASP B C 1
ATOM 6470 O O . ASP B 1 157 ? 32.344 12.281 -7.43 1 93.31 157 ASP B O 1
ATOM 6474 N N . GLU B 1 158 ? 30.906 11.844 -9.094 1 88.62 158 GLU B N 1
ATOM 6475 C CA . GLU B 1 158 ? 31.688 12.523 -10.117 1 88.62 158 GLU B CA 1
ATOM 6476 C C . GLU B 1 158 ? 30.984 13.789 -10.602 1 88.62 158 GLU B C 1
ATOM 6478 O O . GLU B 1 158 ? 29.938 13.719 -11.234 1 88.62 158 GLU B O 1
ATOM 6483 N N . PRO B 1 159 ? 31.562 14.914 -10.438 1 81.5 159 PRO B N 1
ATOM 6484 C CA . PRO B 1 159 ? 30.891 16.203 -10.68 1 81.5 159 PRO B CA 1
ATOM 6485 C C . PRO B 1 159 ? 30.406 16.344 -12.117 1 81.5 159 PRO B C 1
ATOM 6487 O O . PRO B 1 159 ? 29.422 17.031 -12.375 1 81.5 159 PRO B O 1
ATOM 6490 N N . GLN B 1 160 ? 31.141 15.828 -13.023 1 77.94 160 GLN B N 1
ATOM 6491 C CA . GLN B 1 160 ? 30.781 16.062 -14.414 1 77.94 160 GLN B CA 1
ATOM 6492 C C . GLN B 1 160 ? 29.781 15.023 -14.914 1 77.94 160 GLN B C 1
ATOM 6494 O O . GLN B 1 160 ? 29.328 15.086 -16.062 1 77.94 160 GLN B O 1
ATOM 6499 N N . ASP B 1 161 ? 29.266 14.258 -13.953 1 79.06 161 ASP B N 1
ATOM 6500 C CA . ASP B 1 161 ? 28.391 13.164 -14.383 1 79.06 161 ASP B CA 1
ATOM 6501 C C . ASP B 1 161 ? 26.969 13.383 -13.891 1 79.06 161 ASP B C 1
ATOM 6503 O O . ASP B 1 161 ? 26.672 14.391 -13.25 1 79.06 161 ASP B O 1
ATOM 6507 N N . LYS B 1 162 ? 26.094 12.547 -14.43 1 90 162 LYS B N 1
ATOM 6508 C CA . LYS B 1 162 ? 24.734 12.461 -13.898 1 90 162 LYS B CA 1
ATOM 6509 C C . LYS B 1 162 ? 24.719 11.836 -12.508 1 90 162 LYS B C 1
ATOM 6511 O O . LYS B 1 162 ? 25.781 11.555 -11.945 1 90 162 LYS B O 1
ATOM 6516 N N . MET B 1 163 ? 23.625 11.875 -11.852 1 94.44 163 MET B N 1
ATOM 6517 C CA . MET B 1 163 ? 23.5 11.172 -10.578 1 94.44 163 MET B CA 1
ATOM 6518 C C . MET B 1 163 ? 23.859 9.703 -10.727 1 94.44 163 MET B C 1
ATOM 6520 O O . MET B 1 163 ? 23.672 9.117 -11.797 1 94.44 163 MET B O 1
ATOM 6524 N N . ASP B 1 164 ? 24.359 9.125 -9.719 1 94.56 164 ASP B N 1
ATOM 6525 C CA . ASP B 1 164 ? 24.922 7.777 -9.75 1 94.56 164 ASP B CA 1
ATOM 6526 C C . ASP B 1 164 ? 23.859 6.75 -10.148 1 94.56 164 ASP B C 1
ATOM 6528 O O . ASP B 1 164 ? 24.172 5.727 -10.758 1 94.56 164 ASP B O 1
ATOM 6532 N N . ASN B 1 165 ? 22.625 6.93 -9.812 1 94.5 165 ASN B N 1
ATOM 6533 C CA . ASN B 1 165 ? 21.578 5.973 -10.141 1 94.5 165 ASN B CA 1
ATOM 6534 C C . ASN B 1 165 ? 21.078 6.168 -11.57 1 94.5 165 ASN B C 1
ATOM 6536 O O . ASN B 1 165 ? 20.094 5.543 -11.977 1 94.5 165 ASN B O 1
ATOM 6540 N N . GLU B 1 166 ? 21.672 7.094 -12.344 1 93.62 166 GLU B N 1
ATOM 6541 C CA . GLU B 1 166 ? 21.234 7.359 -13.711 1 93.62 166 GLU B CA 1
ATOM 6542 C C . GLU B 1 166 ? 22.188 6.75 -14.734 1 93.62 166 GLU B C 1
ATOM 6544 O O . GLU B 1 166 ? 21.969 6.848 -15.938 1 93.62 166 GLU B O 1
ATOM 6549 N N . ASP B 1 167 ? 23.203 6.195 -14.25 1 90 167 ASP B N 1
ATOM 6550 C CA . ASP B 1 167 ? 24.141 5.59 -15.18 1 90 167 ASP B CA 1
ATOM 6551 C C . ASP B 1 167 ? 24.266 4.086 -14.938 1 90 167 ASP B C 1
ATOM 6553 O O . ASP B 1 167 ? 23.609 3.541 -14.047 1 90 167 ASP B O 1
ATOM 6557 N N . LYS B 1 168 ? 25.062 3.459 -15.805 1 91.12 168 LYS B N 1
ATOM 6558 C CA . LYS B 1 168 ? 25.266 2.016 -15.742 1 91.12 168 LYS B CA 1
ATOM 6559 C C . LYS B 1 168 ? 26.734 1.676 -15.5 1 91.12 168 LYS B C 1
ATOM 6561 O O . LYS B 1 168 ? 27.234 0.662 -15.992 1 91.12 168 LYS B O 1
ATOM 6566 N N . LYS B 1 169 ? 27.375 2.631 -14.867 1 89.38 169 LYS B N 1
ATOM 6567 C CA . LYS B 1 169 ? 28.812 2.422 -14.625 1 89.38 169 LYS B CA 1
ATOM 6568 C C . LYS B 1 169 ? 29.172 2.73 -13.172 1 89.38 169 LYS B C 1
ATOM 6570 O O . LYS B 1 169 ? 28.578 3.617 -12.555 1 89.38 169 LYS B O 1
ATOM 6575 N N . LEU B 1 170 ? 30.047 1.909 -12.688 1 89.06 170 LEU B N 1
ATOM 6576 C CA . LEU B 1 170 ? 30.656 2.207 -11.398 1 89.06 170 LEU B CA 1
ATOM 6577 C C . LEU B 1 170 ? 31.922 3.043 -11.57 1 89.06 170 LEU B C 1
ATOM 6579 O O . LEU B 1 170 ? 32.969 2.504 -11.875 1 89.06 170 LEU B O 1
ATOM 6583 N N . GLU B 1 171 ? 31.875 4.289 -11.266 1 82.5 171 GLU B N 1
ATOM 6584 C CA . GLU B 1 171 ? 32.938 5.223 -11.617 1 82.5 171 GLU B CA 1
ATOM 6585 C C . GLU B 1 171 ? 33.969 5.336 -10.5 1 82.5 171 GLU B C 1
ATOM 6587 O O . GLU B 1 171 ? 35.125 5.707 -10.742 1 82.5 171 GLU B O 1
ATOM 6592 N N . SER B 1 172 ? 33.562 5.047 -9.281 1 88.31 172 SER B N 1
ATOM 6593 C CA . SER B 1 172 ? 34.469 5.203 -8.148 1 88.31 172 SER B CA 1
ATOM 6594 C C . SER B 1 172 ? 34.125 4.254 -7.012 1 88.31 172 SER B C 1
ATOM 6596 O O . SER B 1 172 ? 33 3.713 -6.977 1 88.31 172 SER B O 1
ATOM 6598 N N . PHE B 1 173 ? 35.062 4.098 -6.105 1 91.56 173 PHE B N 1
ATOM 6599 C CA . PHE B 1 173 ? 34.812 3.277 -4.93 1 91.56 173 PHE B CA 1
ATOM 6600 C C . PHE B 1 173 ? 33.844 3.977 -3.984 1 91.56 173 PHE B C 1
ATOM 6602 O O . PHE B 1 173 ? 33.156 3.324 -3.195 1 91.56 173 PHE B O 1
ATOM 6609 N N . LEU B 1 174 ? 33.781 5.273 -4.105 1 92.56 174 LEU B N 1
ATOM 6610 C CA . LEU B 1 174 ? 32.781 6.008 -3.326 1 92.56 174 LEU B CA 1
ATOM 6611 C C . LEU B 1 174 ? 31.375 5.617 -3.738 1 92.56 174 LEU B C 1
ATOM 6613 O O . LEU B 1 174 ? 30.484 5.508 -2.893 1 92.56 174 LEU B O 1
ATOM 6617 N N . ASP B 1 175 ? 31.266 5.41 -5.016 1 94 175 ASP B N 1
ATOM 6618 C CA . ASP B 1 175 ? 29.984 4.973 -5.562 1 94 175 ASP B CA 1
ATOM 6619 C C . ASP B 1 175 ? 29.609 3.588 -5.039 1 94 175 ASP B C 1
ATOM 6621 O O . ASP B 1 175 ? 28.469 3.363 -4.633 1 94 175 ASP B O 1
ATOM 6625 N N . ARG B 1 176 ? 30.531 2.719 -4.969 1 94.56 176 ARG B N 1
ATOM 6626 C CA . ARG B 1 176 ? 30.297 1.354 -4.5 1 94.56 176 ARG B CA 1
ATOM 6627 C C . ARG B 1 176 ? 29.875 1.342 -3.039 1 94.56 176 ARG B C 1
ATOM 6629 O O . ARG B 1 176 ? 29.062 0.504 -2.633 1 94.56 176 ARG B O 1
ATOM 6636 N N . ARG B 1 177 ? 30.391 2.25 -2.277 1 95.19 177 ARG B N 1
ATOM 6637 C CA . ARG B 1 177 ? 30.109 2.311 -0.848 1 95.19 177 ARG B CA 1
ATOM 6638 C C . ARG B 1 177 ? 28.641 2.648 -0.596 1 95.19 177 ARG B C 1
ATOM 6640 O O . ARG B 1 177 ? 28.125 2.445 0.508 1 95.19 177 ARG B O 1
ATOM 6647 N N . ASP B 1 178 ? 27.969 3.186 -1.591 1 96.69 178 ASP B N 1
ATOM 6648 C CA . ASP B 1 178 ? 26.547 3.529 -1.471 1 96.69 178 ASP B CA 1
ATOM 6649 C C . ASP B 1 178 ? 25.672 2.324 -1.777 1 96.69 178 ASP B C 1
ATOM 6651 O O . ASP B 1 178 ? 24.438 2.4 -1.65 1 96.69 178 ASP B O 1
ATOM 6655 N N . MET B 1 179 ? 26.297 1.248 -2.158 1 97.12 179 MET B N 1
ATOM 6656 C CA . MET B 1 179 ? 25.547 0.07 -2.586 1 97.12 179 MET B CA 1
ATOM 6657 C C . MET B 1 179 ? 25.562 -1.004 -1.503 1 97.12 179 MET B C 1
ATOM 6659 O O . MET B 1 179 ? 26.422 -0.989 -0.616 1 97.12 179 MET B O 1
ATOM 6663 N N . SER B 1 180 ? 24.578 -1.868 -1.528 1 98 180 SER B N 1
ATOM 6664 C CA . SER B 1 180 ? 24.531 -3.025 -0.64 1 98 180 SER B CA 1
ATOM 6665 C C . SER B 1 180 ? 25.188 -4.242 -1.29 1 98 180 SER B C 1
ATOM 6667 O O . SER B 1 180 ? 25.062 -4.445 -2.5 1 98 180 SER B O 1
ATOM 6669 N N . LEU B 1 181 ? 25.797 -4.98 -0.447 1 97.56 181 LEU B N 1
ATOM 6670 C CA . LEU B 1 181 ? 26.484 -6.176 -0.926 1 97.56 181 LEU B CA 1
ATOM 6671 C C . LEU B 1 181 ? 25.531 -7.379 -0.916 1 97.56 181 LEU B C 1
ATOM 6673 O O . LEU B 1 181 ? 24.812 -7.602 0.062 1 97.56 181 LEU B O 1
ATOM 6677 N N . MET B 1 182 ? 25.375 -8.07 -2.027 1 97.81 182 MET B N 1
ATOM 6678 C CA . MET B 1 182 ? 24.688 -9.352 -2.209 1 97.81 182 MET B CA 1
ATOM 6679 C C . MET B 1 182 ? 25.672 -10.422 -2.693 1 97.81 182 MET B C 1
ATOM 6681 O O . MET B 1 182 ? 26.453 -10.18 -3.617 1 97.81 182 MET B O 1
ATOM 6685 N N . ILE B 1 183 ? 25.703 -11.508 -2.051 1 97.06 183 ILE B N 1
ATOM 6686 C CA . ILE B 1 183 ? 26.703 -12.531 -2.361 1 97.06 183 ILE B CA 1
ATOM 6687 C C . ILE B 1 183 ? 26 -13.82 -2.777 1 97.06 183 ILE B C 1
ATOM 6689 O O . ILE B 1 183 ? 25.094 -14.305 -2.08 1 97.06 183 ILE B O 1
ATOM 6693 N N . LEU B 1 184 ? 26.328 -14.289 -3.896 1 96.25 184 LEU B N 1
ATOM 6694 C CA . LEU B 1 184 ? 25.891 -15.609 -4.344 1 96.25 184 LEU B CA 1
ATOM 6695 C C . LEU B 1 184 ? 27 -16.641 -4.141 1 96.25 184 LEU B C 1
ATOM 6697 O O . LEU B 1 184 ? 28.078 -16.531 -4.746 1 96.25 184 LEU B O 1
ATOM 6701 N N . THR B 1 185 ? 26.812 -17.547 -3.275 1 95.44 185 THR B N 1
ATOM 6702 C CA . THR B 1 185 ? 27.766 -18.609 -2.994 1 95.44 185 THR B CA 1
ATOM 6703 C C . THR B 1 185 ? 27.406 -19.875 -3.783 1 95.44 185 THR B C 1
ATOM 6705 O O . THR B 1 185 ? 26.25 -20.281 -3.822 1 95.44 185 THR B O 1
ATOM 6708 N N . THR B 1 186 ? 28.375 -20.406 -4.434 1 94.19 186 THR B N 1
ATOM 6709 C CA . THR B 1 186 ? 28.234 -21.672 -5.145 1 94.19 186 THR B CA 1
ATOM 6710 C C . THR B 1 186 ? 29.375 -22.625 -4.797 1 94.19 186 THR B C 1
ATOM 6712 O O . THR B 1 186 ? 30.547 -22.297 -5.02 1 94.19 186 THR B O 1
ATOM 6715 N N . ARG B 1 187 ? 29.109 -23.688 -4.211 1 93.25 187 ARG B N 1
ATOM 6716 C CA . ARG B 1 187 ? 30.109 -24.703 -3.879 1 93.25 187 ARG B CA 1
ATOM 6717 C C . ARG B 1 187 ? 29.688 -26.078 -4.379 1 93.25 187 ARG B C 1
ATOM 6719 O O . ARG B 1 187 ? 28.516 -26.453 -4.262 1 93.25 187 ARG B O 1
ATOM 6726 N N . GLY B 1 188 ? 30.562 -26.875 -4.938 1 92.69 188 GLY B N 1
ATOM 6727 C CA . GLY B 1 188 ? 30.344 -28.188 -5.504 1 92.69 188 GLY B CA 1
ATOM 6728 C C . GLY B 1 188 ? 31.25 -28.5 -6.676 1 92.69 188 GLY B C 1
ATOM 6729 O O . GLY B 1 188 ? 32.188 -27.734 -6.973 1 92.69 188 GLY B O 1
ATOM 6730 N N . PRO B 1 189 ? 31.078 -29.609 -7.258 1 92.69 189 PRO B N 1
ATOM 6731 C CA . PRO B 1 189 ? 31.906 -29.938 -8.422 1 92.69 189 PRO B CA 1
ATOM 6732 C C . PRO B 1 189 ? 31.734 -28.969 -9.578 1 92.69 189 PRO B C 1
ATOM 6734 O O . PRO B 1 189 ? 30.609 -28.578 -9.891 1 92.69 189 PRO B O 1
ATOM 6737 N N . GLU B 1 190 ? 32.781 -28.609 -10.227 1 88.75 190 GLU B N 1
ATOM 6738 C CA . GLU B 1 190 ? 32.781 -27.625 -11.289 1 88.75 190 GLU B CA 1
ATOM 6739 C C . GLU B 1 190 ? 31.891 -28.062 -12.453 1 88.75 190 GLU B C 1
ATOM 6741 O O . GLU B 1 190 ? 31.219 -27.234 -13.078 1 88.75 190 GLU B O 1
ATOM 6746 N N . ASP B 1 191 ? 31.875 -29.297 -12.672 1 90.12 191 ASP B N 1
ATOM 6747 C CA . ASP B 1 191 ? 31.172 -29.828 -13.828 1 90.12 191 ASP B CA 1
ATOM 6748 C C . ASP B 1 191 ? 29.672 -29.562 -13.727 1 90.12 191 ASP B C 1
ATOM 6750 O O . ASP B 1 191 ? 29 -29.391 -14.742 1 90.12 191 ASP B O 1
ATOM 6754 N N . ILE B 1 192 ? 29.203 -29.531 -12.5 1 90.81 192 ILE B N 1
ATOM 6755 C CA . ILE B 1 192 ? 27.781 -29.297 -12.297 1 90.81 192 ILE B CA 1
ATOM 6756 C C . ILE B 1 192 ? 27.406 -27.891 -12.781 1 90.81 192 ILE B C 1
ATOM 6758 O O . ILE B 1 192 ? 26.359 -27.703 -13.398 1 90.81 192 ILE B O 1
ATOM 6762 N N . PHE B 1 193 ? 28.203 -26.938 -12.578 1 88.5 193 PHE B N 1
ATOM 6763 C CA . PHE B 1 193 ? 27.906 -25.562 -12.914 1 88.5 193 PHE B CA 1
ATOM 6764 C C . PHE B 1 193 ? 28.219 -25.266 -14.375 1 88.5 193 PHE B C 1
ATOM 6766 O O . PHE B 1 193 ? 27.859 -24.203 -14.898 1 88.5 193 PHE B O 1
ATOM 6773 N N . GLU B 1 194 ? 28.859 -26.219 -15.047 1 86 194 GLU B N 1
ATOM 6774 C CA . GLU B 1 194 ? 29.031 -26.141 -16.5 1 86 194 GLU B CA 1
ATOM 6775 C C . GLU B 1 194 ? 27.797 -26.672 -17.219 1 86 194 GLU B C 1
ATOM 6777 O O . GLU B 1 194 ? 27.438 -26.188 -18.281 1 86 194 GLU B O 1
ATOM 6782 N N . ASP B 1 195 ? 27.203 -27.672 -16.547 1 87.94 195 ASP B N 1
ATOM 6783 C CA . ASP B 1 195 ? 26.094 -28.359 -17.188 1 87.94 195 ASP B CA 1
ATOM 6784 C C . ASP B 1 195 ? 24.766 -27.75 -16.781 1 87.94 195 ASP B C 1
ATOM 6786 O O . ASP B 1 195 ? 23.719 -28.078 -17.359 1 87.94 195 ASP B O 1
ATOM 6790 N N . HIS B 1 196 ? 24.781 -26.969 -15.703 1 92 196 HIS B N 1
ATOM 6791 C CA . HIS B 1 196 ? 23.609 -26.234 -15.219 1 92 196 HIS B CA 1
ATOM 6792 C C . HIS B 1 196 ? 23.828 -24.734 -15.32 1 92 196 HIS B C 1
ATOM 6794 O O . HIS B 1 196 ? 24.953 -24.266 -15.305 1 92 196 HIS B O 1
ATOM 6800 N N . GLN B 1 197 ? 22.734 -24.031 -15.531 1 90.31 197 GLN B N 1
ATOM 6801 C CA . GLN B 1 197 ? 22.828 -22.578 -15.578 1 90.31 197 GLN B CA 1
ATOM 6802 C C . GLN B 1 197 ? 22.328 -21.953 -14.281 1 90.31 197 GLN B C 1
ATOM 6804 O O . GLN B 1 197 ? 21.281 -22.359 -13.758 1 90.31 197 GLN B O 1
ATOM 6809 N N . LEU B 1 198 ? 23.109 -21.141 -13.75 1 93.06 198 LEU B N 1
ATOM 6810 C CA . LEU B 1 198 ? 22.688 -20.328 -12.609 1 93.06 198 LEU B CA 1
ATOM 6811 C C . LEU B 1 198 ? 22.328 -18.906 -13.047 1 93.06 198 LEU B C 1
ATOM 6813 O O . LEU B 1 198 ? 23.141 -18.219 -13.664 1 93.06 198 LEU B O 1
ATOM 6817 N N . VAL B 1 199 ? 21.047 -18.531 -12.758 1 92.75 199 VAL B N 1
ATOM 6818 C CA . VAL B 1 199 ? 20.547 -17.25 -13.25 1 92.75 199 VAL B CA 1
ATOM 6819 C C . VAL B 1 199 ? 20.172 -16.359 -12.07 1 92.75 199 VAL B C 1
ATOM 6821 O O . VAL B 1 199 ? 19.375 -16.75 -11.219 1 92.75 199 VAL B O 1
ATOM 6824 N N . LEU B 1 200 ? 20.781 -15.195 -11.992 1 94.75 200 LEU B N 1
ATOM 6825 C CA . LEU B 1 200 ? 20.344 -14.133 -11.094 1 94.75 200 LEU B CA 1
ATOM 6826 C C . LEU B 1 200 ? 19.297 -13.242 -11.758 1 94.75 200 LEU B C 1
ATOM 6828 O O . LEU B 1 200 ? 19.516 -12.766 -12.875 1 94.75 200 LEU B O 1
ATOM 6832 N N . HIS B 1 201 ? 18.141 -13.125 -11.133 1 92.25 201 HIS B N 1
ATOM 6833 C CA . HIS B 1 201 ? 17.109 -12.305 -11.766 1 92.25 201 HIS B CA 1
ATOM 6834 C C . HIS B 1 201 ? 16.281 -11.562 -10.727 1 92.25 201 HIS B C 1
ATOM 6836 O O . HIS B 1 201 ? 16.328 -11.891 -9.539 1 92.25 201 HIS B O 1
ATOM 6842 N N . VAL B 1 202 ? 15.688 -10.492 -11.195 1 90.94 202 VAL B N 1
ATOM 6843 C CA . VAL B 1 202 ? 14.828 -9.648 -10.367 1 90.94 202 VAL B CA 1
ATOM 6844 C C . VAL B 1 202 ? 13.391 -9.727 -10.859 1 90.94 202 VAL B C 1
ATOM 6846 O O . VAL B 1 202 ? 13.141 -10.039 -12.031 1 90.94 202 VAL B O 1
ATOM 6849 N N . SER B 1 203 ? 12.438 -9.547 -9.906 1 80.38 203 SER B N 1
ATOM 6850 C CA . SER B 1 203 ? 11.039 -9.531 -10.312 1 80.38 203 SER B CA 1
ATOM 6851 C C . SER B 1 203 ? 10.781 -8.469 -11.375 1 80.38 203 SER B C 1
ATOM 6853 O O . SER B 1 203 ? 11.383 -7.387 -11.336 1 80.38 203 SER B O 1
ATOM 6855 N N . ALA B 1 204 ? 9.914 -8.711 -12.312 1 72.94 204 ALA B N 1
ATOM 6856 C CA . ALA B 1 204 ? 9.641 -7.82 -13.438 1 72.94 204 ALA B CA 1
ATOM 6857 C C . ALA B 1 204 ? 9.219 -6.438 -12.961 1 72.94 204 ALA B C 1
ATOM 6859 O O . ALA B 1 204 ? 9.609 -5.422 -13.539 1 72.94 204 ALA B O 1
ATOM 6860 N N . SER B 1 205 ? 8.461 -6.406 -11.938 1 73.12 205 SER B N 1
ATOM 6861 C CA . SER B 1 205 ? 7.965 -5.133 -11.414 1 73.12 205 SER B CA 1
ATOM 6862 C C . SER B 1 205 ? 9.094 -4.309 -10.805 1 73.12 205 SER B C 1
ATOM 6864 O O . SER B 1 205 ? 8.953 -3.1 -10.617 1 73.12 205 SER B O 1
ATOM 6866 N N . ASP B 1 206 ? 10.227 -4.961 -10.547 1 85.56 206 ASP B N 1
ATOM 6867 C CA . ASP B 1 206 ? 11.305 -4.301 -9.812 1 85.56 206 ASP B CA 1
ATOM 6868 C C . ASP B 1 206 ? 12.492 -3.994 -10.719 1 85.56 206 ASP B C 1
ATOM 6870 O O . ASP B 1 206 ? 13.469 -3.381 -10.289 1 85.56 206 ASP B O 1
ATOM 6874 N N . ALA B 1 207 ? 12.391 -4.387 -11.992 1 85.06 207 ALA B N 1
ATOM 6875 C CA . ALA B 1 207 ? 13.547 -4.324 -12.883 1 85.06 207 ALA B CA 1
ATOM 6876 C C . ALA B 1 207 ? 14.016 -2.885 -13.078 1 85.06 207 ALA B C 1
ATOM 6878 O O . ALA B 1 207 ? 15.195 -2.639 -13.344 1 85.06 207 ALA B O 1
ATOM 6879 N N . ASP B 1 208 ? 13.148 -1.939 -12.914 1 90.62 208 ASP B N 1
ATOM 6880 C CA . ASP B 1 208 ? 13.523 -0.545 -13.125 1 90.62 208 ASP B CA 1
ATOM 6881 C C . ASP B 1 208 ? 13.773 0.162 -11.797 1 90.62 208 ASP B C 1
ATOM 6883 O O . ASP B 1 208 ? 13.922 1.386 -11.758 1 90.62 208 ASP B O 1
ATOM 6887 N N . LYS B 1 209 ? 13.828 -0.568 -10.742 1 95.5 209 LYS B N 1
ATOM 6888 C CA . LYS B 1 209 ? 13.945 0.043 -9.422 1 95.5 209 LYS B CA 1
ATOM 6889 C C . LYS B 1 209 ? 15.32 -0.219 -8.812 1 95.5 209 LYS B C 1
ATOM 6891 O O . LYS B 1 209 ? 15.672 0.356 -7.781 1 95.5 209 LYS B O 1
ATOM 6896 N N . VAL B 1 210 ? 16.109 -1.108 -9.5 1 96.88 210 VAL B N 1
ATOM 6897 C CA . VAL B 1 210 ? 17.391 -1.472 -8.914 1 96.88 210 VAL B CA 1
ATOM 6898 C C . VAL B 1 210 ? 18.453 -1.552 -10.008 1 96.88 210 VAL B C 1
ATOM 6900 O O . VAL B 1 210 ? 18.125 -1.732 -11.188 1 96.88 210 VAL B O 1
ATOM 6903 N N . GLY B 1 211 ? 19.656 -1.301 -9.602 1 97.12 211 GLY B N 1
ATOM 6904 C CA . GLY B 1 211 ? 20.859 -1.6 -10.375 1 97.12 211 GLY B CA 1
ATOM 6905 C C . GLY B 1 211 ? 21.797 -2.574 -9.68 1 97.12 211 GLY B C 1
ATOM 6906 O O . GLY B 1 211 ? 21.969 -2.506 -8.461 1 97.12 211 GLY B O 1
ATOM 6907 N N . VAL B 1 212 ? 22.328 -3.555 -10.477 1 97.5 212 VAL B N 1
ATOM 6908 C CA . VAL B 1 212 ? 23.203 -4.559 -9.883 1 97.5 212 VAL B CA 1
ATOM 6909 C C . VAL B 1 212 ? 24.516 -4.625 -10.664 1 97.5 212 VAL B C 1
ATOM 6911 O O . VAL B 1 212 ? 24.516 -4.727 -11.898 1 97.5 212 VAL B O 1
ATOM 6914 N N . PHE B 1 213 ? 25.641 -4.543 -9.961 1 96.81 213 PHE B N 1
ATOM 6915 C CA . PHE B 1 213 ? 26.984 -4.652 -10.531 1 96.81 213 PHE B CA 1
ATOM 6916 C C . PHE B 1 213 ? 27.672 -5.918 -10.039 1 96.81 213 PHE B C 1
ATOM 6918 O O . PHE B 1 213 ? 27.75 -6.168 -8.836 1 96.81 213 PHE B O 1
ATOM 6925 N N . HIS B 1 214 ? 28.141 -6.719 -10.93 1 96.44 214 HIS B N 1
ATOM 6926 C CA . HIS B 1 214 ? 28.891 -7.918 -10.609 1 96.44 214 HIS B CA 1
ATOM 6927 C C . HIS B 1 214 ? 30.391 -7.625 -10.555 1 96.44 214 HIS B C 1
ATOM 6929 O O . HIS B 1 214 ? 30.984 -7.195 -11.555 1 96.44 214 HIS B O 1
ATOM 6935 N N . ALA B 1 215 ? 30.969 -7.738 -9.367 1 93.94 215 ALA B N 1
ATOM 6936 C CA . ALA B 1 215 ? 32.406 -7.586 -9.227 1 93.94 215 ALA B CA 1
ATOM 6937 C C . ALA B 1 215 ? 33.156 -8.844 -9.695 1 93.94 215 ALA B C 1
ATOM 6939 O O . ALA B 1 215 ? 33.031 -9.898 -9.078 1 93.94 215 ALA B O 1
ATOM 6940 N N . GLN B 1 216 ? 33.812 -8.672 -10.781 1 87.62 216 GLN B N 1
ATOM 6941 C CA . GLN B 1 216 ? 34.5 -9.828 -11.352 1 87.62 216 GLN B CA 1
ATOM 6942 C C . GLN B 1 216 ? 36 -9.719 -11.148 1 87.62 216 GLN B C 1
ATOM 6944 O O . GLN B 1 216 ? 36.531 -8.625 -10.953 1 87.62 216 GLN B O 1
ATOM 6949 N N . GLY B 1 217 ? 36.688 -10.812 -11.062 1 76.19 217 GLY B N 1
ATOM 6950 C CA . GLY B 1 217 ? 38.125 -10.852 -10.969 1 76.19 217 GLY B CA 1
ATOM 6951 C C . GLY B 1 217 ? 38.625 -10.953 -9.539 1 76.19 217 GLY B C 1
ATOM 6952 O O . GLY B 1 217 ? 37.875 -10.695 -8.594 1 76.19 217 GLY B O 1
ATOM 6953 N N . LYS B 1 218 ? 39.812 -11.219 -9.43 1 68.88 218 LYS B N 1
ATOM 6954 C CA . LYS B 1 218 ? 40.438 -11.461 -8.133 1 68.88 218 LYS B CA 1
ATOM 6955 C C . LYS B 1 218 ? 40.656 -10.148 -7.375 1 68.88 218 LYS B C 1
ATOM 6957 O O . LYS B 1 218 ? 40.5 -10.109 -6.148 1 68.88 218 LYS B O 1
ATOM 6962 N N . ARG B 1 219 ? 40.938 -9.117 -8.164 1 59.22 219 ARG B N 1
ATOM 6963 C CA . ARG B 1 219 ? 41.312 -7.883 -7.477 1 59.22 219 ARG B CA 1
ATOM 6964 C C . ARG B 1 219 ? 40.125 -6.926 -7.418 1 59.22 219 ARG B C 1
ATOM 6966 O O . ARG B 1 219 ? 40.188 -5.867 -6.789 1 59.22 219 ARG B O 1
ATOM 6973 N N . LYS B 1 220 ? 39.062 -7.348 -7.852 1 67.06 220 LYS B N 1
ATOM 6974 C CA . LYS B 1 220 ? 37.781 -6.598 -7.863 1 67.06 220 LYS B CA 1
ATOM 6975 C C . LYS B 1 220 ? 38.031 -5.113 -8.109 1 67.06 220 LYS B C 1
ATOM 6977 O O . LYS B 1 220 ? 37.531 -4.266 -7.387 1 67.06 220 LYS B O 1
ATOM 6982 N N . LYS B 1 221 ? 38.906 -4.785 -9.195 1 76.88 221 LYS B N 1
ATOM 6983 C CA . LYS B 1 221 ? 39.156 -3.42 -9.648 1 76.88 221 LYS B CA 1
ATOM 6984 C C . LYS B 1 221 ? 37.875 -2.773 -10.156 1 76.88 221 LYS B C 1
ATOM 6986 O O . LYS B 1 221 ? 36.906 -3.469 -10.508 1 76.88 221 LYS B O 1
ATOM 6991 N N . LEU B 1 222 ? 37.812 -1.568 -10.039 1 81.62 222 LEU B N 1
ATOM 6992 C CA . LEU B 1 222 ? 36.625 -0.805 -10.445 1 81.62 222 LEU B CA 1
ATOM 6993 C C . LEU B 1 222 ? 36.219 -1.167 -11.867 1 81.62 222 LEU B C 1
ATOM 6995 O O . LEU B 1 222 ? 35.031 -1.266 -12.164 1 81.62 222 LEU B O 1
ATOM 6999 N N . SER B 1 223 ? 37.188 -1.366 -12.656 1 80.94 223 SER B N 1
ATOM 7000 C CA . SER B 1 223 ? 36.906 -1.665 -14.055 1 80.94 223 SER B CA 1
ATOM 7001 C C . SER B 1 223 ? 36.312 -3.061 -14.219 1 80.94 223 SER B C 1
ATOM 7003 O O . SER B 1 223 ? 35.75 -3.383 -15.273 1 80.94 223 SER B O 1
ATOM 7005 N N . GLN B 1 224 ? 36.344 -3.75 -13.172 1 86.25 224 GLN B N 1
ATOM 7006 C CA . GLN B 1 224 ? 35.906 -5.133 -13.25 1 86.25 224 GLN B CA 1
ATOM 7007 C C . GLN B 1 224 ? 34.5 -5.273 -12.688 1 86.25 224 GLN B C 1
ATOM 7009 O O . GLN B 1 224 ? 34.031 -6.391 -12.445 1 86.25 224 GLN B O 1
ATOM 7014 N N . HIS B 1 225 ? 33.875 -4.238 -12.422 1 92.25 225 HIS B N 1
ATOM 7015 C CA . HIS B 1 225 ? 32.469 -4.238 -12.039 1 92.25 225 HIS B CA 1
ATOM 7016 C C . HIS B 1 225 ? 31.562 -4.082 -13.258 1 92.25 225 HIS B C 1
ATOM 7018 O O . HIS B 1 225 ? 31.562 -3.029 -13.898 1 92.25 225 HIS B O 1
ATOM 7024 N N . THR B 1 226 ? 30.828 -5.102 -13.547 1 93.62 226 THR B N 1
ATOM 7025 C CA . THR B 1 226 ? 29.953 -5.094 -14.719 1 93.62 226 THR B CA 1
ATOM 7026 C C . THR B 1 226 ? 28.5 -4.926 -14.312 1 93.62 226 THR B C 1
ATOM 7028 O O . THR B 1 226 ? 28.016 -5.621 -13.414 1 93.62 226 THR B O 1
ATOM 7031 N N . HIS B 1 227 ? 27.828 -3.936 -14.938 1 95.75 227 HIS B N 1
ATOM 7032 C CA . HIS B 1 227 ? 26.391 -3.771 -14.734 1 95.75 227 HIS B CA 1
ATOM 7033 C C . HIS B 1 227 ? 25.625 -4.953 -15.305 1 95.75 227 HIS B C 1
ATOM 7035 O O . HIS B 1 227 ? 25.641 -5.191 -16.516 1 95.75 227 HIS B O 1
ATOM 7041 N N . VAL B 1 228 ? 24.812 -5.656 -14.438 1 95.06 228 VAL B N 1
ATOM 7042 C CA . VAL B 1 228 ? 24.297 -6.934 -14.914 1 95.06 228 VAL B CA 1
ATOM 7043 C C . VAL B 1 228 ? 22.766 -6.941 -14.789 1 95.06 228 VAL B C 1
ATOM 7045 O O . VAL B 1 228 ? 22.078 -7.68 -15.5 1 95.06 228 VAL B O 1
ATOM 7048 N N . LEU B 1 229 ? 22.125 -6.285 -13.883 1 94.19 229 LEU B N 1
ATOM 7049 C CA . LEU B 1 229 ? 20.672 -6.145 -13.742 1 94.19 229 LEU B CA 1
ATOM 7050 C C . LEU B 1 229 ? 20.281 -4.676 -13.633 1 94.19 229 LEU B C 1
ATOM 7052 O O . LEU B 1 229 ? 21.047 -3.861 -13.109 1 94.19 229 LEU B O 1
ATOM 7056 N N . GLY B 1 230 ? 19.031 -4.352 -14.039 1 90.19 230 GLY B N 1
ATOM 7057 C CA . GLY B 1 230 ? 18.531 -2.986 -14.016 1 90.19 230 GLY B CA 1
ATOM 7058 C C . GLY B 1 230 ? 18.578 -2.307 -15.367 1 90.19 230 GLY B C 1
ATOM 7059 O O . GLY B 1 230 ? 19.328 -2.73 -16.25 1 90.19 230 GLY B O 1
ATOM 7060 N N . HIS B 1 231 ? 17.828 -1.235 -15.461 1 86 231 HIS B N 1
ATOM 7061 C CA . HIS B 1 231 ? 17.797 -0.471 -16.703 1 86 231 HIS B CA 1
ATOM 7062 C C . HIS B 1 231 ? 17.484 -1.372 -17.891 1 86 231 HIS B C 1
ATOM 7064 O O . HIS B 1 231 ? 18.203 -1.339 -18.906 1 86 231 HIS B O 1
ATOM 7070 N N . GLY B 1 232 ? 16.484 -2.166 -17.719 1 77.81 232 GLY B N 1
ATOM 7071 C CA . GLY B 1 232 ? 16.016 -2.984 -18.812 1 77.81 232 GLY B CA 1
ATOM 7072 C C . GLY B 1 232 ? 16.469 -4.426 -18.734 1 77.81 232 GLY B C 1
ATOM 7073 O O . GLY B 1 232 ? 15.969 -5.285 -19.453 1 77.81 232 GLY B O 1
ATOM 7074 N N . LYS B 1 233 ? 17.484 -4.758 -17.891 1 86.56 233 LYS B N 1
ATOM 7075 C CA . LYS B 1 233 ? 17.953 -6.129 -17.703 1 86.56 233 LYS B CA 1
ATOM 7076 C C . LYS B 1 233 ? 17.312 -6.77 -16.469 1 86.56 233 LYS B C 1
ATOM 7078 O O . LYS B 1 233 ? 17.547 -6.336 -15.344 1 86.56 233 LYS B O 1
ATOM 7083 N N . SER B 1 234 ? 16.594 -7.809 -16.703 1 88 234 SER B N 1
ATOM 7084 C CA . SER B 1 234 ? 15.883 -8.414 -15.578 1 88 234 SER B CA 1
ATOM 7085 C C . SER B 1 234 ? 16.516 -9.734 -15.164 1 88 234 SER B C 1
ATOM 7087 O O . SER B 1 234 ? 16.156 -10.312 -14.141 1 88 234 SER B O 1
ATOM 7089 N N . SER B 1 235 ? 17.531 -10.234 -15.914 1 90.94 235 SER B N 1
ATOM 7090 C CA . SER B 1 235 ? 18.203 -11.5 -15.609 1 90.94 235 SER B CA 1
ATOM 7091 C C . SER B 1 235 ? 19.656 -11.477 -16.047 1 90.94 235 SER B C 1
ATOM 7093 O O . SER B 1 235 ? 20.047 -10.688 -16.906 1 90.94 235 SER B O 1
ATOM 7095 N N . TYR B 1 236 ? 20.438 -12.242 -15.352 1 92.94 236 TYR B N 1
ATOM 7096 C CA . TYR B 1 236 ? 21.875 -12.359 -15.578 1 92.94 236 TYR B CA 1
ATOM 7097 C C . TYR B 1 236 ? 22.344 -13.789 -15.359 1 92.94 236 TYR B C 1
ATOM 7099 O O . TYR B 1 236 ? 22.156 -14.352 -14.273 1 92.94 236 TYR B O 1
ATOM 7107 N N . VAL B 1 237 ? 22.875 -14.445 -16.391 1 92.06 237 VAL B N 1
ATOM 7108 C CA . VAL B 1 237 ? 23.453 -15.773 -16.266 1 92.06 237 VAL B CA 1
ATOM 7109 C C . VAL B 1 237 ? 24.812 -15.68 -15.594 1 92.06 237 VAL B C 1
ATOM 7111 O O . VAL B 1 237 ? 25.734 -15.031 -16.109 1 92.06 237 VAL B O 1
ATOM 7114 N N . VAL B 1 238 ? 24.938 -16.25 -14.453 1 92.56 238 VAL B N 1
ATOM 7115 C CA . VAL B 1 238 ? 26.188 -16.203 -13.695 1 92.56 238 VAL B CA 1
ATOM 7116 C C . VAL B 1 238 ? 27.156 -17.234 -14.242 1 92.56 238 VAL B C 1
ATOM 7118 O O . VAL B 1 238 ? 26.922 -18.438 -14.141 1 92.56 238 VAL B O 1
ATOM 7121 N N . GLU B 1 239 ? 28.25 -16.781 -14.789 1 88.56 239 GLU B N 1
ATOM 7122 C CA . GLU B 1 239 ? 29.25 -17.688 -15.328 1 88.56 239 GLU B CA 1
ATOM 7123 C C . GLU B 1 239 ? 30.062 -18.344 -14.211 1 88.56 239 GLU B C 1
ATOM 7125 O O . GLU B 1 239 ? 30.469 -17.672 -13.258 1 88.56 239 GLU B O 1
ATOM 7130 N N . PRO B 1 240 ? 30.125 -19.672 -14.375 1 81.88 240 PRO B N 1
ATOM 7131 C CA . PRO B 1 240 ? 30.953 -20.344 -13.375 1 81.88 240 PRO B CA 1
ATOM 7132 C C . PRO B 1 240 ? 32.406 -19.891 -13.414 1 81.88 240 PRO B C 1
ATOM 7134 O O . PRO B 1 240 ? 32.938 -19.609 -14.492 1 81.88 240 PRO B O 1
ATOM 7137 N N . SER B 1 241 ? 32.875 -19.484 -12.312 1 74.88 241 SER B N 1
ATOM 7138 C CA . SER B 1 241 ? 34.281 -19.188 -12.219 1 74.88 241 SER B CA 1
ATOM 7139 C C . SER B 1 241 ? 35.031 -20.297 -11.516 1 74.88 241 SER B C 1
ATOM 7141 O O . SER B 1 241 ? 34.625 -20.797 -10.477 1 74.88 241 SER B O 1
ATOM 7143 N N . CYS B 1 242 ? 36.062 -20.891 -12.156 1 65.81 242 CYS B N 1
ATOM 7144 C CA . CYS B 1 242 ? 36.844 -22 -11.617 1 65.81 242 CYS B CA 1
ATOM 7145 C C . CYS B 1 242 ? 37.438 -21.625 -10.258 1 65.81 242 CYS B C 1
ATOM 7147 O O . CYS B 1 242 ? 37.594 -22.484 -9.391 1 65.81 242 CYS B O 1
ATOM 7149 N N . ASP B 1 243 ? 37.594 -20.406 -10.039 1 68.69 243 ASP B N 1
ATOM 7150 C CA . ASP B 1 243 ? 38.375 -20.078 -8.859 1 68.69 243 ASP B CA 1
ATOM 7151 C C . ASP B 1 243 ? 37.531 -19.297 -7.844 1 68.69 243 ASP B C 1
ATOM 7153 O O . ASP B 1 243 ? 38 -19 -6.742 1 68.69 243 ASP B O 1
ATOM 7157 N N . GLU B 1 244 ? 36.312 -19.156 -8.164 1 81.19 244 GLU B N 1
ATOM 7158 C CA . GLU B 1 244 ? 35.594 -18.312 -7.234 1 81.19 244 GLU B CA 1
ATOM 7159 C C . GLU B 1 244 ? 34.312 -18.984 -6.766 1 81.19 244 GLU B C 1
ATOM 7161 O O . GLU B 1 244 ? 33.438 -19.297 -7.578 1 81.19 244 GLU B O 1
ATOM 7166 N N . GLU B 1 245 ? 34.219 -19.219 -5.438 1 88.5 245 GLU B N 1
ATOM 7167 C CA . GLU B 1 245 ? 33.031 -19.812 -4.812 1 88.5 245 GLU B CA 1
ATOM 7168 C C . GLU B 1 245 ? 32 -18.75 -4.48 1 88.5 245 GLU B C 1
ATOM 7170 O O . GLU B 1 245 ? 30.844 -19.062 -4.203 1 88.5 245 GLU B O 1
ATOM 7175 N N . GLU B 1 246 ? 32.469 -17.547 -4.594 1 92.81 246 GLU B N 1
ATOM 7176 C CA . GLU B 1 246 ? 31.562 -16.453 -4.23 1 92.81 246 GLU B CA 1
ATOM 7177 C C . GLU B 1 246 ? 31.516 -15.391 -5.328 1 92.81 246 GLU B C 1
ATOM 7179 O O . GLU B 1 246 ? 32.531 -15.023 -5.898 1 92.81 246 GLU B O 1
ATOM 7184 N N . HIS B 1 247 ? 30.344 -15.094 -5.688 1 94.88 247 HIS B N 1
ATOM 7185 C CA . HIS B 1 247 ? 30.109 -13.961 -6.578 1 94.88 247 HIS B CA 1
ATOM 7186 C C . HIS B 1 247 ? 29.609 -12.75 -5.805 1 94.88 247 HIS B C 1
ATOM 7188 O O . HIS B 1 247 ? 28.594 -12.836 -5.105 1 94.88 247 HIS B O 1
ATOM 7194 N N . HIS B 1 248 ? 30.312 -11.641 -5.973 1 95.44 248 HIS B N 1
ATOM 7195 C CA . HIS B 1 248 ? 29.953 -10.422 -5.262 1 95.44 248 HIS B CA 1
ATOM 7196 C C . HIS B 1 248 ? 29.172 -9.469 -6.164 1 95.44 248 HIS B C 1
ATOM 7198 O O . HIS B 1 248 ? 29.641 -9.102 -7.242 1 95.44 248 HIS B O 1
ATOM 7204 N N . PHE B 1 249 ? 27.984 -9.172 -5.734 1 97.19 249 PHE B N 1
ATOM 7205 C CA . PHE B 1 249 ? 27.141 -8.219 -6.438 1 97.19 249 PHE B CA 1
ATOM 7206 C C . PHE B 1 249 ? 26.891 -6.977 -5.586 1 97.19 249 PHE B C 1
ATOM 7208 O O . PHE B 1 249 ? 26.609 -7.09 -4.391 1 97.19 249 PHE B O 1
ATOM 7215 N N . TYR B 1 250 ? 27.047 -5.84 -6.156 1 97.12 250 TYR B N 1
ATOM 7216 C CA . TYR B 1 250 ? 26.719 -4.578 -5.5 1 97.12 250 TYR B CA 1
ATOM 7217 C C . TYR B 1 250 ? 25.422 -3.996 -6.051 1 97.12 250 TYR B C 1
ATOM 7219 O O . TYR B 1 250 ? 25.312 -3.764 -7.258 1 97.12 250 TYR B O 1
ATOM 7227 N N . VAL B 1 251 ? 24.453 -3.832 -5.141 1 97.88 251 VAL B N 1
ATOM 7228 C CA . VAL B 1 251 ? 23.078 -3.51 -5.527 1 97.88 251 VAL B CA 1
ATOM 7229 C C . VAL B 1 251 ? 22.75 -2.076 -5.117 1 97.88 251 VAL B C 1
ATOM 7231 O O . VAL B 1 251 ? 23.016 -1.675 -3.982 1 97.88 251 VAL B O 1
ATOM 7234 N N . GLU B 1 252 ? 22.234 -1.25 -6 1 97.81 252 GLU B N 1
ATOM 7235 C CA . GLU B 1 252 ? 21.781 0.1 -5.695 1 97.81 252 GLU B CA 1
ATOM 7236 C C . GLU B 1 252 ? 20.281 0.252 -6 1 97.81 252 GLU B C 1
ATOM 7238 O O . GLU B 1 252 ? 19.766 -0.389 -6.914 1 97.81 252 GLU B O 1
ATOM 7243 N N . GLY B 1 253 ? 19.594 1.016 -5.129 1 97.88 253 GLY B N 1
ATOM 7244 C CA . GLY B 1 253 ? 18.25 1.452 -5.457 1 97.88 253 GLY B CA 1
ATOM 7245 C C . GLY B 1 253 ? 18.219 2.607 -6.441 1 97.88 253 GLY B C 1
ATOM 7246 O O . GLY B 1 253 ? 19.094 3.484 -6.402 1 97.88 253 GLY B O 1
ATOM 7247 N N . LEU B 1 254 ? 17.172 2.611 -7.281 1 97.5 254 LEU B N 1
ATOM 7248 C CA . LEU B 1 254 ? 17.094 3.65 -8.305 1 97.5 254 LEU B CA 1
ATOM 7249 C C . LEU B 1 254 ? 15.969 4.633 -7.992 1 97.5 254 LEU B C 1
ATOM 7251 O O . LEU B 1 254 ? 15.938 5.738 -8.531 1 97.5 254 LEU B O 1
ATOM 7255 N N . ALA B 1 255 ? 15.086 4.215 -7.176 1 96.75 255 ALA B N 1
ATOM 7256 C CA . ALA B 1 255 ? 13.93 5.066 -6.875 1 96.75 255 ALA B CA 1
ATOM 7257 C C . ALA B 1 255 ? 13.469 4.871 -5.434 1 96.75 255 ALA B C 1
ATOM 7259 O O . ALA B 1 255 ? 13.469 3.748 -4.922 1 96.75 255 ALA B O 1
ATOM 7260 N N . PHE B 1 256 ? 13.023 5.973 -4.828 1 98.19 256 PHE B N 1
ATOM 7261 C CA . PHE B 1 256 ? 12.391 5.898 -3.514 1 98.19 256 PHE B CA 1
ATOM 7262 C C . PHE B 1 256 ? 11.008 5.281 -3.611 1 98.19 256 PHE B C 1
ATOM 7264 O O . PHE B 1 256 ? 10.414 5.234 -4.691 1 98.19 256 PHE B O 1
ATOM 7271 N N . PRO B 1 257 ? 10.492 4.754 -2.41 1 96.31 257 PRO B N 1
ATOM 7272 C CA . PRO B 1 257 ? 9.094 4.316 -2.41 1 96.31 257 PRO B CA 1
ATOM 7273 C C . PRO B 1 257 ? 8.141 5.41 -2.867 1 96.31 257 PRO B C 1
ATOM 7275 O O . PRO B 1 257 ? 8.383 6.594 -2.615 1 96.31 257 PRO B O 1
ATOM 7278 N N . ASP B 1 258 ? 7.105 5.023 -3.529 1 93.38 258 ASP B N 1
ATOM 7279 C CA . ASP B 1 258 ? 6.043 5.887 -4.035 1 93.38 258 ASP B CA 1
ATOM 7280 C C . ASP B 1 258 ? 4.73 5.121 -4.172 1 93.38 258 ASP B C 1
ATOM 7282 O O . ASP B 1 258 ? 4.672 3.924 -3.891 1 93.38 258 ASP B O 1
ATOM 7286 N N . ILE B 1 259 ? 3.607 5.66 -4.523 1 84.25 259 ILE B N 1
ATOM 7287 C CA . ILE B 1 259 ? 2.281 5.055 -4.578 1 84.25 259 ILE B CA 1
ATOM 7288 C C . ILE B 1 259 ? 2.311 3.826 -5.48 1 84.25 259 ILE B C 1
ATOM 7290 O O . ILE B 1 259 ? 1.619 2.838 -5.219 1 84.25 259 ILE B O 1
ATOM 7294 N N . GLY B 1 260 ? 3.029 3.773 -6.512 1 81.19 260 GLY B N 1
ATOM 7295 C CA . GLY B 1 260 ? 3.102 2.627 -7.402 1 81.19 260 GLY B CA 1
ATOM 7296 C C . GLY B 1 260 ? 4.277 1.716 -7.105 1 81.19 260 GLY B C 1
ATOM 7297 O O . GLY B 1 260 ? 4.547 0.777 -7.859 1 81.19 260 GLY B O 1
ATOM 7298 N N . PHE B 1 261 ? 4.957 1.91 -5.992 1 91.56 261 PHE B N 1
ATOM 7299 C CA . PHE B 1 261 ? 6.156 1.172 -5.621 1 91.56 261 PHE B CA 1
ATOM 7300 C C . PHE B 1 261 ? 6.32 1.128 -4.105 1 91.56 261 PHE B C 1
ATOM 7302 O O . PHE B 1 261 ? 6.691 2.127 -3.486 1 91.56 261 PHE B O 1
ATOM 7309 N N . SER B 1 262 ? 6.234 0.035 -3.438 1 88.81 262 SER B N 1
ATOM 7310 C CA . SER B 1 262 ? 6.234 -0.123 -1.986 1 88.81 262 SER B CA 1
ATOM 7311 C C . SER B 1 262 ? 7.645 0.022 -1.418 1 88.81 262 SER B C 1
ATOM 7313 O O . SER B 1 262 ? 7.812 0.245 -0.217 1 88.81 262 SER B O 1
ATOM 7315 N N . GLY B 1 263 ? 8.633 -0.207 -2.27 1 95.31 263 GLY B N 1
ATOM 7316 C CA . GLY B 1 263 ? 10.016 -0.188 -1.812 1 95.31 263 GLY B CA 1
ATOM 7317 C C . GLY B 1 263 ? 10.617 -1.573 -1.658 1 95.31 263 GLY B C 1
ATOM 7318 O O . GLY B 1 263 ? 11.82 -1.715 -1.442 1 95.31 263 GLY B O 1
ATOM 7319 N N . LEU B 1 264 ? 9.812 -2.562 -1.786 1 94.88 264 LEU B N 1
ATOM 7320 C CA . LEU B 1 264 ? 10.32 -3.926 -1.691 1 94.88 264 LEU B CA 1
ATOM 7321 C C . LEU B 1 264 ? 10.805 -4.422 -3.051 1 94.88 264 LEU B C 1
ATOM 7323 O O . LEU B 1 264 ? 10.156 -4.188 -4.07 1 94.88 264 LEU B O 1
ATOM 7327 N N . VAL B 1 265 ? 11.961 -4.988 -3.086 1 94.81 265 VAL B N 1
ATOM 7328 C CA . VAL B 1 265 ? 12.539 -5.57 -4.293 1 94.81 265 VAL B CA 1
ATOM 7329 C C . VAL B 1 265 ? 13.008 -6.996 -4.008 1 94.81 265 VAL B C 1
ATOM 7331 O O . VAL B 1 265 ? 13.594 -7.262 -2.953 1 94.81 265 VAL B O 1
ATOM 7334 N N . THR B 1 266 ? 12.734 -7.836 -4.875 1 92.25 266 THR B N 1
ATOM 7335 C CA . THR B 1 266 ? 13.031 -9.25 -4.66 1 92.25 266 THR B CA 1
ATOM 7336 C C . THR B 1 266 ? 14.016 -9.758 -5.707 1 92.25 266 THR B C 1
ATOM 7338 O O . THR B 1 266 ? 13.789 -9.602 -6.91 1 92.25 266 THR B O 1
ATOM 7341 N N . PHE B 1 267 ? 15.086 -10.398 -5.27 1 94.19 267 PHE B N 1
ATOM 7342 C CA . PHE B 1 267 ? 16.078 -11.055 -6.125 1 94.19 267 PHE B CA 1
ATOM 7343 C C . PHE B 1 267 ? 15.984 -12.57 -5.992 1 94.19 267 PHE B C 1
ATOM 7345 O O . PHE B 1 267 ? 15.688 -13.086 -4.914 1 94.19 267 PHE B O 1
ATOM 7352 N N . HIS B 1 268 ? 16.281 -13.203 -7.055 1 92.81 268 HIS B N 1
ATOM 7353 C CA . HIS B 1 268 ? 16.25 -14.664 -7.094 1 92.81 268 HIS B CA 1
ATOM 7354 C C . HIS B 1 268 ? 17.516 -15.227 -7.73 1 92.81 268 HIS B C 1
ATOM 7356 O O . HIS B 1 268 ? 18.062 -14.633 -8.664 1 92.81 268 HIS B O 1
ATOM 7362 N N . ALA B 1 269 ? 18.016 -16.266 -7.227 1 94.75 269 ALA B N 1
ATOM 7363 C CA . ALA B 1 269 ? 19 -17.141 -7.867 1 94.75 269 ALA B CA 1
ATOM 7364 C C . ALA B 1 269 ? 18.391 -18.5 -8.203 1 94.75 269 ALA B C 1
ATOM 7366 O O . ALA B 1 269 ? 18.078 -19.281 -7.305 1 94.75 269 ALA B O 1
ATOM 7367 N N . THR B 1 270 ? 18.266 -18.75 -9.492 1 93.12 270 THR B N 1
ATOM 7368 C CA . THR B 1 270 ? 17.594 -19.969 -9.93 1 93.12 270 THR B CA 1
ATOM 7369 C C . THR B 1 270 ? 18.562 -20.891 -10.656 1 93.12 270 THR B C 1
ATOM 7371 O O . THR B 1 270 ? 19.344 -20.438 -11.492 1 93.12 270 THR B O 1
ATOM 7374 N N . LEU B 1 271 ? 18.609 -22.141 -10.258 1 94.06 271 LEU B N 1
ATOM 7375 C CA . LEU B 1 271 ? 19.391 -23.156 -10.953 1 94.06 271 LEU B CA 1
ATOM 7376 C C . LEU B 1 271 ? 18.547 -23.859 -12.008 1 94.06 271 LEU B C 1
ATOM 7378 O O . LEU B 1 271 ? 17.469 -24.375 -11.703 1 94.06 271 LEU B O 1
ATOM 7382 N N . LEU B 1 272 ? 19.031 -23.812 -13.242 1 91.5 272 LEU B N 1
ATOM 7383 C CA . LEU B 1 272 ? 18.328 -24.422 -14.367 1 91.5 272 LEU B CA 1
ATOM 7384 C C . LEU B 1 272 ? 19.047 -25.688 -14.836 1 91.5 272 LEU B C 1
ATOM 7386 O O . LEU B 1 272 ? 20.281 -25.703 -14.898 1 91.5 272 LEU B O 1
ATOM 7390 N N . GLU B 1 273 ? 18.328 -26.672 -15.07 1 90.88 273 GLU B N 1
ATOM 7391 C CA . GLU B 1 273 ? 18.859 -27.953 -15.547 1 90.88 273 GLU B CA 1
ATOM 7392 C C . GLU B 1 273 ? 18.469 -28.203 -17 1 90.88 273 GLU B C 1
ATOM 7394 O O . GLU B 1 273 ? 17.297 -28.031 -17.375 1 90.88 273 GLU B O 1
ATOM 7399 N N . ALA B 1 274 ? 19.516 -28.5 -17.75 1 85.06 274 ALA B N 1
ATOM 7400 C CA . ALA B 1 274 ? 19.234 -28.891 -19.125 1 85.06 274 ALA B CA 1
ATOM 7401 C C . ALA B 1 274 ? 18.641 -30.297 -19.188 1 85.06 274 ALA B C 1
ATOM 7403 O O . ALA B 1 274 ? 19.172 -31.234 -18.578 1 85.06 274 ALA B O 1
ATOM 7404 N N . THR B 1 275 ? 17.484 -30.516 -19.672 1 78.88 275 THR B N 1
ATOM 7405 C CA . THR B 1 275 ? 16.875 -31.828 -19.781 1 78.88 275 THR B CA 1
ATOM 7406 C C . THR B 1 275 ? 17.328 -32.531 -21.047 1 78.88 275 THR B C 1
ATOM 7408 O O . THR B 1 275 ? 17.719 -33.688 -21.016 1 78.88 275 THR B O 1
ATOM 7411 N N . ALA B 1 276 ? 17.188 -31.828 -22.203 1 78.5 276 ALA B N 1
ATOM 7412 C CA . ALA B 1 276 ? 17.656 -32.312 -23.5 1 78.5 276 ALA B CA 1
ATOM 7413 C C . ALA B 1 276 ? 18.078 -31.156 -24.406 1 78.5 276 ALA B C 1
ATOM 7415 O O . ALA B 1 276 ? 17.688 -30.016 -24.172 1 78.5 276 ALA B O 1
ATOM 7416 N N . LYS B 1 277 ? 19.031 -31.406 -25.359 1 74.88 277 LYS B N 1
ATOM 7417 C CA . LYS B 1 277 ? 19.625 -30.391 -26.219 1 74.88 277 LYS B CA 1
ATOM 7418 C C . LYS B 1 277 ? 18.547 -29.578 -26.922 1 74.88 277 LYS B C 1
ATOM 7420 O O . LYS B 1 277 ? 18.688 -28.359 -27.094 1 74.88 277 LYS B O 1
ATOM 7425 N N . ALA B 1 278 ? 17.438 -30.125 -27.297 1 78.56 278 ALA B N 1
ATOM 7426 C CA . ALA B 1 278 ? 16.453 -29.406 -28.094 1 78.56 278 ALA B CA 1
ATOM 7427 C C . ALA B 1 278 ? 15.297 -28.906 -27.219 1 78.56 278 ALA B C 1
ATOM 7429 O O . ALA B 1 278 ? 14.359 -28.297 -27.719 1 78.56 278 ALA B O 1
ATOM 7430 N N . LEU B 1 279 ? 15.492 -28.984 -25.891 1 84.75 279 LEU B N 1
ATOM 7431 C CA . LEU B 1 279 ? 14.445 -28.562 -24.969 1 84.75 279 LEU B CA 1
ATOM 7432 C C . LEU B 1 279 ? 14.969 -27.453 -24.047 1 84.75 279 LEU B C 1
ATOM 7434 O O . LEU B 1 279 ? 16.172 -27.359 -23.797 1 84.75 279 LEU B O 1
ATOM 7438 N N . PRO B 1 280 ? 14.07 -26.516 -23.656 1 85 280 PRO B N 1
ATOM 7439 C CA . PRO B 1 280 ? 14.516 -25.5 -22.688 1 85 280 PRO B CA 1
ATOM 7440 C C . PRO B 1 280 ? 14.969 -26.109 -21.375 1 85 280 PRO B C 1
ATOM 7442 O O . PRO B 1 280 ? 14.758 -27.297 -21.125 1 85 280 PRO B O 1
ATOM 7445 N N . GLU B 1 281 ? 15.633 -25.297 -20.578 1 89 281 GLU B N 1
ATOM 7446 C CA . GLU B 1 281 ? 16.031 -25.719 -19.234 1 89 281 GLU B CA 1
ATOM 7447 C C . GLU B 1 281 ? 14.852 -25.688 -18.266 1 89 281 GLU B C 1
ATOM 7449 O O . GLU B 1 281 ? 13.898 -24.938 -18.469 1 89 281 GLU B O 1
ATOM 7454 N N . ALA B 1 282 ? 14.922 -26.562 -17.312 1 90.19 282 ALA B N 1
ATOM 7455 C CA . ALA B 1 282 ? 13.914 -26.594 -16.25 1 90.19 282 ALA B CA 1
ATOM 7456 C C . ALA B 1 282 ? 14.5 -26.109 -14.922 1 90.19 282 ALA B C 1
ATOM 7458 O O . ALA B 1 282 ? 15.633 -26.453 -14.578 1 90.19 282 ALA B O 1
ATOM 7459 N N . PRO B 1 283 ? 13.781 -25.281 -14.234 1 91.56 283 PRO B N 1
ATOM 7460 C CA . PRO B 1 283 ? 14.289 -24.859 -12.93 1 91.56 283 PRO B CA 1
ATOM 7461 C C . PRO B 1 283 ? 14.266 -25.984 -11.898 1 91.56 283 PRO B C 1
ATOM 7463 O O . PRO B 1 283 ? 13.328 -26.797 -11.875 1 91.56 283 PRO B O 1
ATOM 7466 N N . ILE B 1 284 ? 15.25 -26.031 -11.008 1 92.44 284 ILE B N 1
ATOM 7467 C CA . ILE B 1 284 ? 15.258 -27.109 -10.016 1 92.44 284 ILE B CA 1
ATOM 7468 C C . ILE B 1 284 ? 15.547 -26.516 -8.633 1 92.44 284 ILE B C 1
ATOM 7470 O O . ILE B 1 284 ? 15.461 -27.219 -7.625 1 92.44 284 ILE B O 1
ATOM 7474 N N . PHE B 1 285 ? 15.883 -25.281 -8.578 1 93.5 285 PHE B N 1
ATOM 7475 C CA . PHE B 1 285 ? 16.141 -24.609 -7.309 1 93.5 285 PHE B CA 1
ATOM 7476 C C . PHE B 1 285 ? 16 -23.094 -7.445 1 93.5 285 PHE B C 1
ATOM 7478 O O . PHE B 1 285 ? 16.266 -22.547 -8.516 1 93.5 285 PHE B O 1
ATOM 7485 N N . ASN B 1 286 ? 15.523 -22.5 -6.449 1 92.5 286 ASN B N 1
ATOM 7486 C CA . ASN B 1 286 ? 15.414 -21.047 -6.398 1 92.5 286 ASN B CA 1
ATOM 7487 C C . ASN B 1 286 ? 15.688 -20.5 -4.996 1 92.5 286 ASN B C 1
ATOM 7489 O O . ASN B 1 286 ? 15.203 -21.062 -4.008 1 92.5 286 ASN B O 1
ATOM 7493 N N . ASP B 1 287 ? 16.547 -19.656 -4.875 1 93.38 287 ASP B N 1
ATOM 7494 C CA . ASP B 1 287 ? 16.766 -18.922 -3.633 1 93.38 287 ASP B CA 1
ATOM 7495 C C . ASP B 1 287 ? 16.406 -17.453 -3.785 1 93.38 287 ASP B C 1
ATOM 7497 O O . ASP B 1 287 ? 16.516 -16.875 -4.875 1 93.38 287 ASP B O 1
ATOM 7501 N N . THR B 1 288 ? 15.844 -16.859 -2.736 1 92.94 288 THR B N 1
ATOM 7502 C CA . THR B 1 288 ? 15.273 -15.523 -2.836 1 92.94 288 THR B CA 1
ATOM 7503 C C . THR B 1 288 ? 15.758 -14.641 -1.684 1 92.94 288 THR B C 1
ATOM 7505 O O . THR B 1 288 ? 15.859 -15.109 -0.546 1 92.94 288 THR B O 1
ATOM 7508 N N . VAL B 1 289 ? 16.094 -13.445 -2.016 1 95.88 289 VAL B N 1
ATOM 7509 C CA . VAL B 1 289 ? 16.391 -12.445 -0.993 1 95.88 289 VAL B CA 1
ATOM 7510 C C . VAL B 1 289 ? 15.594 -11.18 -1.268 1 95.88 289 VAL B C 1
ATOM 7512 O O . VAL B 1 289 ? 15.453 -10.766 -2.42 1 95.88 289 VAL B O 1
ATOM 7515 N N . VAL B 1 290 ? 15.008 -10.602 -0.199 1 95.44 290 VAL B N 1
ATOM 7516 C CA . VAL B 1 290 ? 14.195 -9.398 -0.34 1 95.44 290 VAL B CA 1
ATOM 7517 C C . VAL B 1 290 ? 14.914 -8.211 0.29 1 95.44 290 VAL B C 1
ATOM 7519 O O . VAL B 1 290 ? 15.516 -8.336 1.357 1 95.44 290 VAL B O 1
ATOM 7522 N N . PHE B 1 291 ? 14.977 -7.125 -0.444 1 97.56 291 PHE B N 1
ATOM 7523 C CA . PHE B 1 291 ? 15.461 -5.832 0.028 1 97.56 291 PHE B CA 1
ATOM 7524 C C . PHE B 1 291 ? 14.305 -4.852 0.192 1 97.56 291 PHE B C 1
ATOM 7526 O O . PHE B 1 291 ? 13.266 -4.992 -0.458 1 97.56 291 PHE B O 1
ATOM 7533 N N . ARG B 1 292 ? 14.477 -3.955 1.072 1 98.06 292 ARG B N 1
ATOM 7534 C CA . ARG B 1 292 ? 13.633 -2.764 1.104 1 98.06 292 ARG B CA 1
ATOM 7535 C C . ARG B 1 292 ? 14.453 -1.508 0.833 1 98.06 292 ARG B C 1
ATOM 7537 O O . ARG B 1 292 ? 15.508 -1.31 1.432 1 98.06 292 ARG B O 1
ATOM 7544 N N . VAL B 1 293 ? 13.953 -0.717 -0.101 1 98.5 293 VAL B N 1
ATOM 7545 C CA . VAL B 1 293 ? 14.586 0.57 -0.368 1 98.5 293 VAL B CA 1
ATOM 7546 C C . VAL B 1 293 ? 14.367 1.511 0.815 1 98.5 293 VAL B C 1
ATOM 7548 O O . VAL B 1 293 ? 13.25 1.63 1.32 1 98.5 293 VAL B O 1
ATOM 7551 N N . ALA B 1 294 ? 15.438 2.102 1.241 1 98.62 294 ALA B N 1
ATOM 7552 C CA . ALA B 1 294 ? 15.352 3.053 2.346 1 98.62 294 ALA B CA 1
ATOM 7553 C C . ALA B 1 294 ? 14.477 4.246 1.977 1 98.62 294 ALA B C 1
ATOM 7555 O O . ALA B 1 294 ? 14.523 4.73 0.844 1 98.62 294 ALA B O 1
ATOM 7556 N N . PRO B 1 295 ? 13.695 4.754 2.91 1 98.62 295 PRO B N 1
ATOM 7557 C CA . PRO B 1 295 ? 12.859 5.934 2.654 1 98.62 295 PRO B CA 1
ATOM 7558 C C . PRO B 1 295 ? 13.648 7.238 2.746 1 98.62 295 PRO B C 1
ATOM 7560 O O . PRO B 1 295 ? 14.805 7.238 3.168 1 98.62 295 PRO B O 1
ATOM 7563 N N . TRP B 1 296 ? 13.039 8.297 2.174 1 98.75 296 TRP B N 1
ATOM 7564 C CA . TRP B 1 296 ? 13.461 9.664 2.465 1 98.75 296 TRP B CA 1
ATOM 7565 C C . TRP B 1 296 ? 12.914 10.133 3.809 1 98.75 296 TRP B C 1
ATOM 7567 O O . TRP B 1 296 ? 11.703 10.062 4.047 1 98.75 296 TRP B O 1
ATOM 7577 N N . ILE B 1 297 ? 13.758 10.617 4.754 1 98.81 297 ILE B N 1
ATOM 7578 C CA . ILE B 1 297 ? 13.352 10.961 6.113 1 98.81 297 ILE B CA 1
ATOM 7579 C C . ILE B 1 297 ? 13.68 12.43 6.391 1 98.81 297 ILE B C 1
ATOM 7581 O O . ILE B 1 297 ? 14.82 12.867 6.211 1 98.81 297 ILE B O 1
ATOM 7585 N N . MET B 1 298 ? 12.703 13.172 6.828 1 98.56 298 MET B N 1
ATOM 7586 C CA . MET B 1 298 ? 12.898 14.586 7.152 1 98.56 298 MET B CA 1
ATOM 7587 C C . MET B 1 298 ? 13.484 14.75 8.547 1 98.56 298 MET B C 1
ATOM 7589 O O . MET B 1 298 ? 13.359 13.859 9.391 1 98.56 298 MET B O 1
ATOM 7593 N N . THR B 1 299 ? 14.117 15.844 8.758 1 98.56 299 THR B N 1
ATOM 7594 C CA . THR B 1 299 ? 14.703 16.141 10.055 1 98.56 299 THR B CA 1
ATOM 7595 C C . THR B 1 299 ? 14.016 17.344 10.695 1 98.56 299 THR B C 1
ATOM 7597 O O . THR B 1 299 ? 13.867 18.391 10.055 1 98.56 299 THR B O 1
ATOM 7600 N N . PRO B 1 300 ? 13.547 17.219 11.891 1 98.25 300 PRO B N 1
ATOM 7601 C CA . PRO B 1 300 ? 12.852 18.312 12.555 1 98.25 300 PRO B CA 1
ATOM 7602 C C . PRO B 1 300 ? 13.812 19.375 13.086 1 98.25 300 PRO B C 1
ATOM 7604 O O . PRO B 1 300 ? 15.023 19.141 13.172 1 98.25 300 PRO B O 1
ATOM 7607 N N . ASN B 1 301 ? 13.234 20.531 13.445 1 97.56 301 ASN B N 1
ATOM 7608 C CA . ASN B 1 301 ? 13.977 21.688 13.938 1 97.56 301 ASN B CA 1
ATOM 7609 C C . ASN B 1 301 ? 14.742 21.359 15.219 1 97.56 301 ASN B C 1
ATOM 7611 O O . ASN B 1 301 ? 15.695 22.047 15.57 1 97.56 301 ASN B O 1
ATOM 7615 N N . THR B 1 302 ? 14.445 20.281 15.844 1 96.56 302 THR B N 1
ATOM 7616 C CA . THR B 1 302 ? 15.023 19.984 17.156 1 96.56 302 THR B CA 1
ATOM 7617 C C . THR B 1 302 ? 16.312 19.172 17.016 1 96.56 302 THR B C 1
ATOM 7619 O O . THR B 1 302 ? 17.031 18.969 17.984 1 96.56 302 THR B O 1
ATOM 7622 N N . LEU B 1 303 ? 16.594 18.734 15.844 1 98 303 LEU B N 1
ATOM 7623 C CA . LEU B 1 303 ? 17.844 18 15.633 1 98 303 LEU B CA 1
ATOM 7624 C C . LEU B 1 303 ? 19.016 18.969 15.484 1 98 303 LEU B C 1
ATOM 7626 O O . LEU B 1 303 ? 18.812 20.156 15.195 1 98 303 LEU B O 1
ATOM 7630 N N . GLN B 1 304 ? 20.203 18.516 15.695 1 98.19 304 GLN B N 1
ATOM 7631 C CA . GLN B 1 304 ? 21.406 19.344 15.688 1 98.19 304 GLN B CA 1
ATOM 7632 C C . GLN B 1 304 ? 21.672 19.922 14.297 1 98.19 304 GLN B C 1
ATOM 7634 O O . GLN B 1 304 ? 21.781 19.188 13.32 1 98.19 304 GLN B O 1
ATOM 7639 N N . PRO B 1 305 ? 21.703 21.234 14.219 1 98.62 305 PRO B N 1
ATOM 7640 C CA . PRO B 1 305 ? 22.016 21.844 12.93 1 98.62 305 PRO B CA 1
ATOM 7641 C C . PRO B 1 305 ? 23.484 21.688 12.539 1 98.62 305 PRO B C 1
ATOM 7643 O O . PRO B 1 305 ? 24.359 21.734 13.398 1 98.62 305 PRO B O 1
ATOM 7646 N N . ILE B 1 306 ? 23.734 21.516 11.258 1 98.69 306 ILE B N 1
ATOM 7647 C CA . ILE B 1 306 ? 25.094 21.328 10.75 1 98.69 306 ILE B CA 1
ATOM 7648 C C . ILE B 1 306 ? 25.469 22.469 9.812 1 98.69 306 ILE B C 1
ATOM 7650 O O . ILE B 1 306 ? 26.516 23.078 9.961 1 98.69 306 ILE B O 1
ATOM 7654 N N . THR B 1 307 ? 24.641 22.719 8.828 1 98.75 307 THR B N 1
ATOM 7655 C CA . THR B 1 307 ? 24.922 23.719 7.801 1 98.75 307 THR B CA 1
ATOM 7656 C C . THR B 1 307 ? 23.688 24.594 7.566 1 98.75 307 THR B C 1
ATOM 7658 O O . THR B 1 307 ? 22.578 24.094 7.434 1 98.75 307 THR B O 1
ATOM 7661 N N . VAL B 1 308 ? 23.891 25.922 7.539 1 98.81 308 VAL B N 1
ATOM 7662 C CA . VAL B 1 308 ? 22.844 26.875 7.215 1 98.81 308 VAL B CA 1
ATOM 7663 C C . VAL B 1 308 ? 23.031 27.391 5.789 1 98.81 308 VAL B C 1
ATOM 7665 O O . VAL B 1 308 ? 24.172 27.625 5.355 1 98.81 308 VAL B O 1
ATOM 7668 N N . TYR B 1 309 ? 21.984 27.438 5.039 1 98.75 309 TYR B N 1
ATOM 7669 C CA . TYR B 1 309 ? 21.984 27.984 3.686 1 98.75 309 TYR B CA 1
ATOM 7670 C C . TYR B 1 309 ? 21.234 29.297 3.625 1 98.75 309 TYR B C 1
ATOM 7672 O O . TYR B 1 309 ? 20.188 29.453 4.258 1 98.75 309 TYR B O 1
ATOM 7680 N N . VAL B 1 310 ? 21.734 30.281 2.916 1 98.62 310 VAL B N 1
ATOM 7681 C CA . VAL B 1 310 ? 21.062 31.562 2.707 1 98.62 310 VAL B CA 1
ATOM 7682 C C . VAL B 1 310 ? 21.422 32.094 1.328 1 98.62 310 VAL B C 1
ATOM 7684 O O . VAL B 1 310 ? 22.5 31.812 0.796 1 98.62 310 VAL B O 1
ATOM 7687 N N . CYS B 1 311 ? 20.531 32.812 0.719 1 98.25 311 CYS B N 1
ATOM 7688 C CA . CYS B 1 311 ? 20.797 33.438 -0.569 1 98.25 311 CYS B CA 1
ATOM 7689 C C . CYS B 1 311 ? 21.312 34.875 -0.385 1 98.25 311 CYS B C 1
ATOM 7691 O O . CYS B 1 311 ? 20.812 35.625 0.468 1 98.25 311 CYS B O 1
ATOM 7693 N N . SER B 1 312 ? 22.312 35.156 -1.074 1 97.69 312 SER B N 1
ATOM 7694 C CA . SER B 1 312 ? 22.719 36.562 -1.197 1 97.69 312 SER B CA 1
ATOM 7695 C C . SER B 1 312 ? 22.078 37.219 -2.412 1 97.69 312 SER B C 1
ATOM 7697 O O . SER B 1 312 ? 22.25 36.75 -3.541 1 97.69 312 SER B O 1
ATOM 7699 N N . ILE B 1 313 ? 21.359 38.188 -2.197 1 96.19 313 ILE B N 1
ATOM 7700 C CA . ILE B 1 313 ? 20.688 38.938 -3.262 1 96.19 313 ILE B CA 1
ATOM 7701 C C . ILE B 1 313 ? 20.875 40.438 -3.033 1 96.19 313 ILE B C 1
ATOM 7703 O O . ILE B 1 313 ? 21.344 40.875 -1.973 1 96.19 313 ILE B O 1
ATOM 7707 N N . LYS B 1 314 ? 20.453 41.188 -4.055 1 93.88 314 LYS B N 1
ATOM 7708 C CA . LYS B 1 314 ? 20.516 42.625 -3.906 1 93.88 314 LYS B CA 1
ATOM 7709 C C . LYS B 1 314 ? 19.656 43.094 -2.748 1 93.88 314 LYS B C 1
ATOM 7711 O O . LYS B 1 314 ? 18.469 42.75 -2.656 1 93.88 314 LYS B O 1
ATOM 7716 N N . GLY B 1 315 ? 20.266 43.844 -1.774 1 92.44 315 GLY B N 1
ATOM 7717 C CA . GLY B 1 315 ? 19.484 44.5 -0.734 1 92.44 315 GLY B CA 1
ATOM 7718 C C . GLY B 1 315 ? 19.438 43.688 0.56 1 92.44 315 GLY B C 1
ATOM 7719 O O . GLY B 1 315 ? 18.844 44.156 1.547 1 92.44 315 GLY B O 1
ATOM 7720 N N . ASN B 1 316 ? 20.078 42.5 0.636 1 96.62 316 ASN B N 1
ATOM 7721 C CA . ASN B 1 316 ? 19.922 41.75 1.881 1 96.62 316 ASN B CA 1
ATOM 7722 C C . ASN B 1 316 ? 21.25 41.5 2.562 1 96.62 316 ASN B C 1
ATOM 7724 O O . ASN B 1 316 ? 21.406 40.5 3.295 1 96.62 316 ASN B O 1
ATOM 7728 N N . ALA B 1 317 ? 22.266 42.25 2.277 1 96.5 317 ALA B N 1
ATOM 7729 C CA . ALA B 1 317 ? 23.609 42.094 2.826 1 96.5 317 ALA B CA 1
ATOM 7730 C C . ALA B 1 317 ? 23.578 42.094 4.352 1 96.5 317 ALA B C 1
ATOM 7732 O O . ALA B 1 317 ? 24.25 41.25 4.984 1 96.5 317 ALA B O 1
ATOM 7733 N N . ASP B 1 318 ? 22.922 43.031 4.965 1 96.75 318 ASP B N 1
ATOM 7734 C CA . ASP B 1 318 ? 22.844 43.094 6.418 1 96.75 318 ASP B CA 1
ATOM 7735 C C . ASP B 1 318 ? 22.219 41.812 6.996 1 96.75 318 ASP B C 1
ATOM 7737 O O . ASP B 1 318 ? 22.656 41.344 8.047 1 96.75 318 ASP B O 1
ATOM 7741 N N . PHE B 1 319 ? 21.219 41.406 6.336 1 97.75 319 PHE B N 1
ATOM 7742 C CA . PHE B 1 319 ? 20.578 40.156 6.742 1 97.75 319 PHE B CA 1
ATOM 7743 C C . PHE B 1 319 ? 21.562 39 6.715 1 97.75 319 PHE B C 1
ATOM 7745 O O . PHE B 1 319 ? 21.656 38.219 7.668 1 97.75 319 PHE B O 1
ATOM 7752 N N . VAL B 1 320 ? 22.281 38.844 5.656 1 98.31 320 VAL B N 1
ATOM 7753 C CA . VAL B 1 320 ? 23.25 37.781 5.48 1 98.31 320 VAL B CA 1
ATOM 7754 C C . VAL B 1 320 ? 24.312 37.844 6.574 1 98.31 320 VAL B C 1
ATOM 7756 O O . VAL B 1 320 ? 24.75 36.812 7.098 1 98.31 320 VAL B O 1
ATOM 7759 N N . VAL B 1 321 ? 24.734 39.062 6.945 1 98.25 321 VAL B N 1
ATOM 7760 C CA . VAL B 1 321 ? 25.734 39.25 8 1 98.25 321 VAL B CA 1
ATOM 7761 C C . VAL B 1 321 ? 25.172 38.75 9.328 1 98.25 321 VAL B C 1
ATOM 7763 O O . VAL B 1 321 ? 25.875 38.094 10.102 1 98.25 321 VAL B O 1
ATOM 7766 N N . GLU B 1 322 ? 23.953 39.062 9.609 1 98.31 322 GLU B N 1
ATOM 7767 C CA . GLU B 1 322 ? 23.344 38.625 10.859 1 98.31 322 GLU B CA 1
ATOM 7768 C C . GLU B 1 322 ? 23.203 37.125 10.922 1 98.31 322 GLU B C 1
ATOM 7770 O O . GLU B 1 322 ? 23.438 36.5 11.969 1 98.31 322 GLU B O 1
ATOM 7775 N N . ILE B 1 323 ? 22.828 36.5 9.789 1 98.69 323 ILE B N 1
ATOM 7776 C CA . ILE B 1 323 ? 22.734 35.062 9.727 1 98.69 323 ILE B CA 1
ATOM 7777 C C . ILE B 1 323 ? 24.109 34.438 9.93 1 98.69 323 ILE B C 1
ATOM 7779 O O . ILE B 1 323 ? 24.234 33.406 10.578 1 98.69 323 ILE B O 1
ATOM 7783 N N . SER B 1 324 ? 25.078 35.062 9.336 1 98.62 324 SER B N 1
ATOM 7784 C CA . SER B 1 324 ? 26.453 34.594 9.5 1 98.62 324 SER B CA 1
ATOM 7785 C C . SER B 1 324 ? 26.875 34.594 10.961 1 98.62 324 SER B C 1
ATOM 7787 O O . SER B 1 324 ? 27.453 33.625 11.453 1 98.62 324 SER B O 1
ATOM 7789 N N . LYS B 1 325 ? 26.578 35.719 11.648 1 98.56 325 LYS B N 1
ATOM 7790 C CA . LYS B 1 325 ? 26.906 35.812 13.07 1 98.56 325 LYS B CA 1
ATOM 7791 C C . LYS B 1 325 ? 26.188 34.719 13.875 1 98.56 325 LYS B C 1
ATOM 7793 O O . LYS B 1 325 ? 26.797 34.094 14.75 1 98.56 325 LYS B O 1
ATOM 7798 N N . LEU B 1 326 ? 24.953 34.562 13.586 1 98.69 326 LEU B N 1
ATOM 7799 C CA . LEU B 1 326 ? 24.172 33.562 14.305 1 98.69 326 LEU B CA 1
ATOM 7800 C C . LEU B 1 326 ? 24.688 32.156 14.039 1 98.69 326 LEU B C 1
ATOM 7802 O O . LEU B 1 326 ? 24.766 31.328 14.953 1 98.69 326 LEU B O 1
ATOM 7806 N N . SER B 1 327 ? 24.969 31.844 12.781 1 98.69 327 SER B N 1
ATOM 7807 C CA . SER B 1 327 ? 25.484 30.531 12.406 1 98.69 327 SER B CA 1
ATOM 7808 C C . SER B 1 327 ? 26.797 30.234 13.133 1 98.69 327 SER B C 1
ATOM 7810 O O . SER B 1 327 ? 27.016 29.109 13.594 1 98.69 327 SER B O 1
ATOM 7812 N N . LYS B 1 328 ? 27.625 31.25 13.164 1 98.38 328 LYS B N 1
ATOM 7813 C CA . LYS B 1 328 ? 28.891 31.109 13.875 1 98.38 328 LYS B CA 1
ATOM 7814 C C . LYS B 1 328 ? 28.656 30.812 15.359 1 98.38 328 LYS B C 1
ATOM 7816 O O . LYS B 1 328 ? 29.328 29.953 15.938 1 98.38 328 LYS B O 1
ATOM 7821 N N . LYS B 1 329 ? 27.781 31.562 15.891 1 98.12 329 LYS B N 1
ATOM 7822 C CA . LYS B 1 329 ? 27.453 31.375 17.297 1 98.12 329 LYS B CA 1
ATOM 7823 C C . LYS B 1 329 ? 26.953 29.953 17.547 1 98.12 329 LYS B C 1
ATOM 7825 O O . LYS B 1 329 ? 27.266 29.359 18.594 1 98.12 329 LYS B O 1
ATOM 7830 N N . ALA B 1 330 ? 26.203 29.406 16.688 1 98.31 330 ALA B N 1
ATOM 7831 C CA . ALA B 1 330 ? 25.609 28.078 16.812 1 98.31 330 ALA B CA 1
ATOM 7832 C C . ALA B 1 330 ? 26.594 26.984 16.391 1 98.31 330 ALA B C 1
ATOM 7834 O O . ALA B 1 330 ? 26.328 25.797 16.547 1 98.31 330 ALA B O 1
ATOM 7835 N N . GLY B 1 331 ? 27.703 27.375 15.875 1 98.19 331 GLY B N 1
ATOM 7836 C CA . GLY B 1 331 ? 28.703 26.406 15.43 1 98.19 331 GLY B CA 1
ATOM 7837 C C . GLY B 1 331 ? 28.344 25.719 14.125 1 98.19 331 GLY B C 1
ATOM 7838 O O . GLY B 1 331 ? 28.703 24.562 13.906 1 98.19 331 GLY B O 1
ATOM 7839 N N . CYS B 1 332 ? 27.547 26.344 13.312 1 98.5 332 CYS B N 1
ATOM 7840 C CA . CYS B 1 332 ? 27.125 25.781 12.031 1 98.5 332 CYS B CA 1
ATOM 7841 C C . CYS B 1 332 ? 27.969 26.344 10.891 1 98.5 332 CYS B C 1
ATOM 7843 O O . CYS B 1 332 ? 28.438 27.484 10.945 1 98.5 332 CYS B O 1
ATOM 7845 N N . ARG B 1 333 ? 28.172 25.516 9.898 1 97.88 333 ARG B N 1
ATOM 7846 C CA . ARG B 1 333 ? 28.703 26 8.641 1 97.88 333 ARG B CA 1
ATOM 7847 C C . ARG B 1 333 ? 27.688 26.859 7.895 1 97.88 333 ARG B C 1
ATOM 7849 O O . ARG B 1 333 ? 26.484 26.562 7.941 1 97.88 333 ARG B O 1
ATOM 7856 N N . LEU B 1 334 ? 28.156 27.922 7.309 1 98.69 334 LEU B N 1
ATOM 7857 C CA . LEU B 1 334 ? 27.25 28.766 6.523 1 98.69 334 LEU B CA 1
ATOM 7858 C C . LEU B 1 334 ? 27.594 28.688 5.039 1 98.69 334 LEU B C 1
ATOM 7860 O O . LEU B 1 334 ? 28.75 28.844 4.652 1 98.69 334 LEU B O 1
ATOM 7864 N N . ILE B 1 335 ? 26.641 28.328 4.238 1 98.38 335 ILE B N 1
ATOM 7865 C CA . ILE B 1 335 ? 26.781 28.359 2.787 1 98.38 335 ILE B CA 1
ATOM 7866 C C . ILE B 1 335 ? 25.922 29.469 2.209 1 98.38 335 ILE B C 1
ATOM 7868 O O . ILE B 1 335 ? 24.703 29.484 2.402 1 98.38 335 ILE B O 1
ATOM 7872 N N . ILE B 1 336 ? 26.484 30.422 1.574 1 98.19 336 ILE B N 1
ATOM 7873 C CA . ILE B 1 336 ? 25.781 31.547 0.943 1 98.19 336 ILE B CA 1
ATOM 7874 C C . ILE B 1 336 ? 25.609 31.266 -0.546 1 98.19 336 ILE B C 1
ATOM 7876 O O . ILE B 1 336 ? 26.578 31.078 -1.274 1 98.19 336 ILE B O 1
ATOM 7880 N N . CYS B 1 337 ? 24.406 31.125 -1.019 1 97.69 337 CYS B N 1
ATOM 7881 C CA . CYS B 1 337 ? 24.094 31 -2.438 1 97.69 337 CYS B CA 1
ATOM 7882 C C . CYS B 1 337 ? 24.219 32.344 -3.145 1 97.69 337 CYS B C 1
ATOM 7884 O O . CYS B 1 337 ? 23.422 33.25 -2.918 1 97.69 337 CYS B O 1
ATOM 7886 N N . PRO B 1 338 ? 25.109 32.469 -3.982 1 96.38 338 PRO B N 1
ATOM 7887 C CA . PRO B 1 338 ? 25.344 33.781 -4.605 1 96.38 338 PRO B CA 1
ATOM 7888 C C . PRO B 1 338 ? 24.281 34.156 -5.625 1 96.38 338 PRO B C 1
ATOM 7890 O O . PRO B 1 338 ? 23.547 33.281 -6.109 1 96.38 338 PRO B O 1
ATOM 7893 N N . GLU B 1 339 ? 24.219 35.344 -5.93 1 95.25 339 GLU B N 1
ATOM 7894 C CA . GLU B 1 339 ? 23.203 35.875 -6.82 1 95.25 339 GLU B CA 1
ATOM 7895 C C . GLU B 1 339 ? 23.234 35.219 -8.188 1 95.25 339 GLU B C 1
ATOM 7897 O O . GLU B 1 339 ? 22.203 35.031 -8.828 1 95.25 339 GLU B O 1
ATOM 7902 N N . ALA B 1 340 ? 24.422 34.875 -8.633 1 93.19 340 ALA B N 1
ATOM 7903 C CA . ALA B 1 340 ? 24.578 34.219 -9.922 1 93.19 340 ALA B CA 1
ATOM 7904 C C . ALA B 1 340 ? 23.812 32.875 -9.953 1 93.19 340 ALA B C 1
ATOM 7906 O O . ALA B 1 340 ? 23.312 32.469 -11 1 93.19 340 ALA B O 1
ATOM 7907 N N . GLU B 1 341 ? 23.641 32.25 -8.836 1 93.94 341 GLU B N 1
ATOM 7908 C CA . GLU B 1 341 ? 22.984 30.969 -8.734 1 93.94 341 GLU B CA 1
ATOM 7909 C C . GLU B 1 341 ? 21.5 31.109 -8.391 1 93.94 341 GLU B C 1
ATOM 7911 O O . GLU B 1 341 ? 20.672 30.375 -8.906 1 93.94 341 GLU B O 1
ATOM 7916 N N . ASN B 1 342 ? 21.188 32 -7.523 1 95.38 342 ASN B N 1
ATOM 7917 C CA . ASN B 1 342 ? 19.797 32.125 -7.086 1 95.38 342 ASN B CA 1
ATOM 7918 C C . ASN B 1 342 ? 19 33.031 -8.023 1 95.38 342 ASN B C 1
ATOM 7920 O O . ASN B 1 342 ? 17.766 33 -7.996 1 95.38 342 ASN B O 1
ATOM 7924 N N . ARG B 1 343 ? 19.656 33.906 -8.875 1 94.75 343 ARG B N 1
ATOM 7925 C CA . ARG B 1 343 ? 19.047 34.719 -9.906 1 94.75 343 ARG B CA 1
ATOM 7926 C C . ARG B 1 343 ? 17.922 35.594 -9.328 1 94.75 343 ARG B C 1
ATOM 7928 O O . ARG B 1 343 ? 16.844 35.688 -9.906 1 94.75 343 ARG B O 1
ATOM 7935 N N . GLY B 1 344 ? 18.125 36.031 -8.086 1 94.62 344 GLY B N 1
ATOM 7936 C CA . GLY B 1 344 ? 17.203 36.938 -7.461 1 94.62 344 GLY B CA 1
ATOM 7937 C C . GLY B 1 344 ? 16.141 36.281 -6.621 1 94.62 344 GLY B C 1
ATOM 7938 O O . GLY B 1 344 ? 15.336 36.938 -5.957 1 94.62 344 GLY B O 1
ATOM 7939 N N . ASP B 1 345 ? 16.047 34.969 -6.688 1 96.56 345 ASP B N 1
ATOM 7940 C CA . ASP B 1 345 ? 15.117 34.219 -5.855 1 96.56 345 ASP B CA 1
ATOM 7941 C C . ASP B 1 345 ? 15.672 34.031 -4.445 1 96.56 345 ASP B C 1
ATOM 7943 O O . ASP B 1 345 ? 16.672 33.344 -4.254 1 96.56 345 ASP B O 1
ATOM 7947 N N . ARG B 1 346 ? 15.031 34.594 -3.43 1 96.56 346 ARG B N 1
ATOM 7948 C CA . ARG B 1 346 ? 15.531 34.625 -2.061 1 96.56 346 ARG B CA 1
ATOM 7949 C C . ARG B 1 346 ? 14.953 33.5 -1.226 1 96.56 346 ARG B C 1
ATOM 7951 O O . ARG B 1 346 ? 15.398 33.25 -0.104 1 96.56 346 ARG B O 1
ATOM 7958 N N . TRP B 1 347 ? 14.031 32.719 -1.723 1 97.88 347 TRP B N 1
ATOM 7959 C CA . TRP B 1 347 ? 13.219 31.797 -0.934 1 97.88 347 TRP B CA 1
ATOM 7960 C C . TRP B 1 347 ? 13.805 30.391 -0.972 1 97.88 347 TRP B C 1
ATOM 7962 O O . TRP B 1 347 ? 13.172 29.469 -1.488 1 97.88 347 TRP B O 1
ATOM 7972 N N . ILE B 1 348 ? 14.914 30.172 -0.279 1 98 348 ILE B N 1
ATOM 7973 C CA . ILE B 1 348 ? 15.648 28.906 -0.334 1 98 348 ILE B CA 1
ATOM 7974 C C . ILE B 1 348 ? 14.875 27.828 0.424 1 98 348 ILE B C 1
ATOM 7976 O O . ILE B 1 348 ? 14.93 26.641 0.069 1 98 348 ILE B O 1
ATOM 7980 N N . GLN B 1 349 ? 14.109 28.188 1.488 1 97.94 349 GLN B N 1
ATOM 7981 C CA . GLN B 1 349 ? 13.25 27.234 2.184 1 97.94 349 GLN B CA 1
ATOM 7982 C C . GLN B 1 349 ? 12.211 26.641 1.235 1 97.94 349 GLN B C 1
ATOM 7984 O O . GLN B 1 349 ? 11.93 25.438 1.289 1 97.94 349 GLN B O 1
ATOM 7989 N N . ASP B 1 350 ? 11.602 27.453 0.426 1 97.62 350 ASP B N 1
ATOM 7990 C CA . ASP B 1 350 ? 10.555 27.047 -0.5 1 97.62 350 ASP B CA 1
ATOM 7991 C C . ASP B 1 350 ? 11.102 26.109 -1.575 1 97.62 350 ASP B C 1
ATOM 7993 O O . ASP B 1 350 ? 10.367 25.281 -2.115 1 97.62 350 ASP B O 1
ATOM 7997 N N . GLU B 1 351 ? 12.328 26.266 -1.83 1 97.75 351 GLU B N 1
ATOM 7998 C CA . GLU B 1 351 ? 12.922 25.547 -2.949 1 97.75 351 GLU B CA 1
ATOM 7999 C C . GLU B 1 351 ? 13.234 24.094 -2.566 1 97.75 351 GLU B C 1
ATOM 8001 O O . GLU B 1 351 ? 13.109 23.188 -3.389 1 97.75 351 GLU B O 1
ATOM 8006 N N . MET B 1 352 ? 13.672 23.953 -1.349 1 97.62 352 MET B N 1
ATOM 8007 C CA . MET B 1 352 ? 14.141 22.609 -1.061 1 97.62 352 MET B CA 1
ATOM 8008 C C . MET B 1 352 ? 14.023 22.297 0.427 1 97.62 352 MET B C 1
ATOM 8010 O O . MET B 1 352 ? 13.977 23.203 1.255 1 97.62 352 MET B O 1
ATOM 8014 N N . GLU B 1 353 ? 13.875 21.094 0.804 1 98.25 353 GLU B N 1
ATOM 8015 C CA . GLU B 1 353 ? 14.016 20.5 2.133 1 98.25 353 GLU B C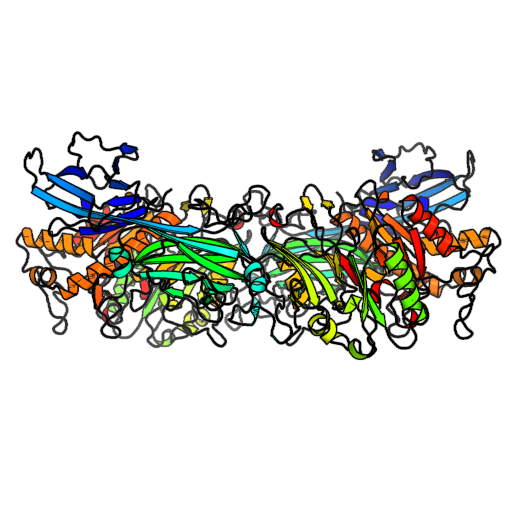A 1
ATOM 8016 C C . GLU B 1 353 ? 15.125 19.453 2.158 1 98.25 353 GLU B C 1
ATOM 8018 O O . GLU B 1 353 ? 15.383 18.781 1.156 1 98.25 353 GLU B O 1
ATOM 8023 N N . ILE B 1 354 ? 15.812 19.391 3.273 1 98.5 354 ILE B N 1
ATOM 8024 C CA . ILE B 1 354 ? 16.938 18.453 3.363 1 98.5 354 ILE B CA 1
ATOM 8025 C C . ILE B 1 354 ? 16.609 17.344 4.355 1 98.5 354 ILE B C 1
ATOM 8027 O O . ILE B 1 354 ? 16.391 17.609 5.539 1 98.5 354 ILE B O 1
ATOM 8031 N N . GLY B 1 355 ? 16.469 16.172 3.91 1 98.62 355 GLY B N 1
ATOM 8032 C CA . GLY B 1 355 ? 16.375 14.961 4.715 1 98.62 355 GLY B CA 1
ATOM 8033 C C . GLY B 1 355 ? 17.562 14.039 4.555 1 98.62 355 GLY B C 1
ATOM 8034 O O . GLY B 1 355 ? 18.688 14.508 4.371 1 98.62 355 GLY B O 1
ATOM 8035 N N . TYR B 1 356 ? 17.328 12.75 4.809 1 98.81 356 TYR B N 1
ATOM 8036 C CA . TYR B 1 356 ? 18.406 11.789 4.629 1 98.81 356 TYR B CA 1
ATOM 8037 C C . TYR B 1 356 ? 17.859 10.406 4.309 1 98.81 356 TYR B C 1
ATOM 8039 O O . TYR B 1 356 ? 16.641 10.195 4.324 1 98.81 356 TYR B O 1
ATOM 8047 N N . THR B 1 357 ? 18.656 9.57 3.863 1 98.62 357 THR B N 1
ATOM 8048 C CA . THR B 1 357 ? 18.422 8.141 3.695 1 98.62 357 THR B CA 1
ATOM 8049 C C . THR B 1 357 ? 19.484 7.328 4.434 1 98.62 357 THR B C 1
ATOM 8051 O O . THR B 1 357 ? 20.547 7.852 4.773 1 98.62 357 THR B O 1
ATOM 8054 N N . GLN B 1 358 ? 19.062 6.102 4.777 1 98.31 358 GLN B N 1
ATOM 8055 C CA . GLN B 1 358 ? 19.969 5.379 5.672 1 98.31 358 GLN B CA 1
ATOM 8056 C C . GLN B 1 358 ? 19.844 3.871 5.473 1 98.31 358 GLN B C 1
ATOM 8058 O O . GLN B 1 358 ? 18.734 3.344 5.328 1 98.31 358 GLN B O 1
ATOM 8063 N N . ALA B 1 359 ? 20.906 3.236 5.344 1 97.88 359 ALA B N 1
ATOM 8064 C CA . ALA B 1 359 ? 21.094 1.793 5.449 1 97.88 359 ALA B CA 1
ATOM 8065 C C . ALA B 1 359 ? 22.125 1.456 6.527 1 97.88 359 ALA B C 1
ATOM 8067 O O . ALA B 1 359 ? 22.766 2.35 7.082 1 97.88 359 ALA B O 1
ATOM 8068 N N . PRO B 1 360 ? 22.234 0.225 6.906 1 96.69 360 PRO B N 1
ATOM 8069 C CA . PRO B 1 360 ? 23.172 -0.114 7.98 1 96.69 360 PRO B CA 1
ATOM 8070 C C . PRO B 1 360 ? 24.609 0.35 7.688 1 96.69 360 PRO B C 1
ATOM 8072 O O . PRO B 1 360 ? 25.312 0.806 8.594 1 96.69 360 PRO B O 1
ATOM 8075 N N . HIS B 1 361 ? 25.078 0.355 6.496 1 95.12 361 HIS B N 1
ATOM 8076 C CA . HIS B 1 361 ? 26.484 0.594 6.168 1 95.12 361 HIS B CA 1
ATOM 8077 C C . HIS B 1 361 ? 26.719 2.053 5.789 1 95.12 361 HIS B C 1
ATOM 8079 O O . HIS B 1 361 ? 27.859 2.512 5.75 1 95.12 361 HIS B O 1
ATOM 8085 N N . LYS B 1 362 ? 25.672 2.738 5.438 1 95.56 362 LYS B N 1
ATOM 8086 C CA . LYS B 1 362 ? 25.859 4.062 4.848 1 95.56 362 LYS B CA 1
ATOM 8087 C C . LYS B 1 362 ? 24.641 4.945 5.098 1 95.56 362 LYS B C 1
ATOM 8089 O O . LYS B 1 362 ? 23.5 4.457 5.125 1 95.56 362 LYS B O 1
ATOM 8094 N N . SER B 1 363 ? 24.828 6.207 5.391 1 97.25 363 SER B N 1
ATOM 8095 C CA . SER B 1 363 ? 23.797 7.242 5.492 1 97.25 363 SER B CA 1
ATOM 8096 C C . SER B 1 363 ? 24.281 8.555 4.883 1 97.25 363 SER B C 1
ATOM 8098 O O . SER B 1 363 ? 25.453 8.898 4.977 1 97.25 363 SER B O 1
ATOM 8100 N N . PHE B 1 364 ? 23.438 9.25 4.18 1 98.31 364 PHE B N 1
ATOM 8101 C CA . PHE B 1 364 ? 23.812 10.57 3.693 1 98.31 364 PHE B CA 1
ATOM 8102 C C . PHE B 1 364 ? 22.578 11.445 3.504 1 98.31 364 PHE B C 1
ATOM 8104 O O . PHE B 1 364 ? 21.453 10.938 3.381 1 98.31 364 PHE B O 1
ATOM 8111 N N . PRO B 1 365 ? 22.703 12.766 3.537 1 98.56 365 PRO B N 1
ATOM 8112 C CA . PRO B 1 365 ? 21.578 13.68 3.324 1 98.56 365 PRO B CA 1
ATOM 8113 C C . PRO B 1 365 ? 21.062 13.656 1.889 1 98.56 365 PRO B C 1
ATOM 8115 O O . PRO B 1 365 ? 21.797 13.297 0.968 1 98.56 365 PRO B O 1
ATOM 8118 N N . VAL B 1 366 ? 19.828 13.93 1.716 1 98.75 366 VAL B N 1
ATOM 8119 C CA . VAL B 1 366 ? 19.172 13.992 0.414 1 98.75 366 VAL B CA 1
ATOM 8120 C C . VAL B 1 366 ? 18.266 15.219 0.348 1 98.75 366 VAL B C 1
ATOM 8122 O O . VAL B 1 366 ? 17.406 15.406 1.2 1 98.75 366 VAL B O 1
ATOM 8125 N N . VAL B 1 367 ? 18.438 16.078 -0.684 1 98.62 367 VAL B N 1
ATOM 8126 C CA . VAL B 1 367 ? 17.531 17.203 -0.919 1 98.62 367 VAL B CA 1
ATOM 8127 C C . VAL B 1 367 ? 16.25 16.703 -1.576 1 98.62 367 VAL B C 1
ATOM 8129 O O . VAL B 1 367 ? 16.297 15.914 -2.523 1 98.62 367 VAL B O 1
ATOM 8132 N N . PHE B 1 368 ? 15.156 17 -1.015 1 98.44 368 PHE B N 1
ATOM 8133 C CA . PHE B 1 368 ? 13.891 16.969 -1.734 1 98.44 368 PHE B CA 1
ATOM 8134 C C . PHE B 1 368 ? 13.602 18.328 -2.373 1 98.44 368 PHE B C 1
ATOM 8136 O O . PHE B 1 368 ? 13.328 19.297 -1.673 1 98.44 368 PHE B O 1
ATOM 8143 N N . ASP B 1 369 ? 13.695 18.391 -3.645 1 98 369 ASP B N 1
ATOM 8144 C CA . ASP B 1 369 ? 13.539 19.625 -4.422 1 98 369 ASP B CA 1
ATOM 8145 C C . ASP B 1 369 ? 12.07 19.859 -4.781 1 98 369 ASP B C 1
ATOM 8147 O O . ASP B 1 369 ? 11.438 19.016 -5.418 1 98 369 ASP B O 1
ATOM 8151 N N . SER B 1 370 ? 11.547 20.984 -4.348 1 96.94 370 SER B N 1
ATOM 8152 C CA . SER B 1 370 ? 10.125 21.25 -4.543 1 96.94 370 SER B CA 1
ATOM 8153 C C . SER B 1 370 ? 9.789 21.406 -6.023 1 96.94 370 SER B C 1
ATOM 8155 O O . SER B 1 370 ? 10.672 21.641 -6.844 1 96.94 370 SER B O 1
ATOM 8157 N N . PRO B 1 371 ? 8.562 21.25 -6.406 1 94.69 371 PRO B N 1
ATOM 8158 C CA . PRO B 1 371 ? 8.195 21.359 -7.816 1 94.69 371 PRO B CA 1
ATOM 8159 C C . PRO B 1 371 ? 7.926 22.812 -8.242 1 94.69 371 PRO B C 1
ATOM 8161 O O . PRO B 1 371 ? 7.414 23.047 -9.336 1 94.69 371 PRO B O 1
ATOM 8164 N N . ARG B 1 372 ? 8.148 23.828 -7.457 1 92.94 372 ARG B N 1
ATOM 8165 C CA . ARG B 1 372 ? 7.836 25.219 -7.75 1 92.94 372 ARG B CA 1
ATOM 8166 C C . ARG B 1 372 ? 8.562 25.688 -9.008 1 92.94 372 ARG B C 1
ATOM 8168 O O . ARG B 1 372 ? 8.047 26.531 -9.742 1 92.94 372 ARG B O 1
ATOM 8175 N N . LYS B 1 373 ? 9.75 25.266 -9.32 1 89.38 373 LYS B N 1
ATOM 8176 C CA . LYS B 1 373 ? 10.516 25.5 -10.539 1 89.38 373 LYS B CA 1
ATOM 8177 C C . LYS B 1 373 ? 10.68 27 -10.797 1 89.38 373 LYS B C 1
ATOM 8179 O O . LYS B 1 373 ? 10.383 27.484 -11.891 1 89.38 373 LYS B O 1
ATOM 8184 N N . ARG B 1 374 ? 11.133 27.75 -9.93 1 93.88 374 ARG B N 1
ATOM 8185 C CA . ARG B 1 374 ? 11.453 29.156 -10.086 1 93.88 374 ARG B CA 1
ATOM 8186 C C . ARG B 1 374 ? 12.961 29.359 -10.242 1 93.88 374 ARG B C 1
ATOM 8188 O O . ARG B 1 374 ? 13.656 28.5 -10.773 1 93.88 374 ARG B O 1
ATOM 8195 N N . GLU B 1 375 ? 13.453 30.5 -9.938 1 95.06 375 GLU B N 1
ATOM 8196 C CA . GLU B 1 375 ? 14.82 30.859 -10.297 1 95.06 375 GLU B CA 1
ATOM 8197 C C . GLU B 1 375 ? 15.836 30.031 -9.531 1 95.06 375 GLU B C 1
ATOM 8199 O O . GLU B 1 375 ? 16.969 29.828 -10 1 95.06 375 GLU B O 1
ATOM 8204 N N . LEU B 1 376 ? 15.461 29.484 -8.391 1 96.06 376 LEU B N 1
ATOM 8205 C CA . LEU B 1 376 ? 16.375 28.688 -7.57 1 96.06 376 LEU B CA 1
ATOM 8206 C C . LEU B 1 376 ? 16.328 27.219 -7.984 1 96.06 376 LEU B C 1
ATOM 8208 O O . LEU B 1 376 ? 17 26.375 -7.383 1 96.06 376 LEU B O 1
ATOM 8212 N N . ASP B 1 377 ? 15.617 26.875 -8.969 1 93.75 377 ASP B N 1
ATOM 8213 C CA . ASP B 1 377 ? 15.312 25.5 -9.352 1 93.75 377 ASP B CA 1
ATOM 8214 C C . ASP B 1 377 ? 16.594 24.703 -9.57 1 93.75 377 ASP B C 1
ATOM 8216 O O . ASP B 1 377 ? 16.641 23.5 -9.273 1 93.75 377 ASP B O 1
ATOM 8220 N N . GLY B 1 378 ? 17.609 25.281 -10.117 1 93.56 378 GLY B N 1
ATOM 8221 C CA . GLY B 1 378 ? 18.844 24.578 -10.453 1 93.56 378 GLY B CA 1
ATOM 8222 C C . GLY B 1 378 ? 19.781 24.438 -9.273 1 93.56 378 GLY B C 1
ATOM 8223 O O . GLY B 1 378 ? 20.672 23.578 -9.289 1 93.56 378 GLY B O 1
ATOM 8224 N N . PHE B 1 379 ? 19.641 25.188 -8.188 1 95.69 379 PHE B N 1
ATOM 8225 C CA . PHE B 1 379 ? 20.594 25.297 -7.086 1 95.69 379 PHE B CA 1
ATOM 8226 C C . PHE B 1 379 ? 20.75 23.953 -6.383 1 95.69 379 PHE B C 1
ATOM 8228 O O . PHE B 1 379 ? 21.875 23.484 -6.191 1 95.69 379 PHE B O 1
ATOM 8235 N N . PRO B 1 380 ? 19.656 23.234 -6.008 1 96.44 380 PRO B N 1
ATOM 8236 C CA . PRO B 1 380 ? 19.844 21.953 -5.309 1 96.44 380 PRO B CA 1
ATOM 8237 C C . PRO B 1 380 ? 20.609 20.938 -6.145 1 96.44 380 PRO B C 1
ATOM 8239 O O . PRO B 1 380 ? 21.484 20.25 -5.621 1 96.44 380 PRO B O 1
ATOM 8242 N N . TYR B 1 381 ? 20.328 20.875 -7.402 1 95.38 381 TYR B N 1
ATOM 8243 C CA . TYR B 1 381 ? 20.922 19.875 -8.273 1 95.38 381 TYR B CA 1
ATOM 8244 C C . TYR B 1 381 ? 22.344 20.266 -8.648 1 95.38 381 TYR B C 1
ATOM 8246 O O . TYR B 1 381 ? 23.234 19.406 -8.734 1 95.38 381 TYR B O 1
ATOM 8254 N N . LYS B 1 382 ? 22.641 21.547 -8.852 1 94.38 382 LYS B N 1
ATOM 8255 C CA . LYS B 1 382 ? 23.922 21.984 -9.375 1 94.38 382 LYS B CA 1
ATOM 8256 C C . LYS B 1 382 ? 24.906 22.281 -8.234 1 94.38 382 LYS B C 1
ATOM 8258 O O . LYS B 1 382 ? 26.094 22.016 -8.352 1 94.38 382 LYS B O 1
ATOM 8263 N N . ALA B 1 383 ? 24.375 22.797 -7.094 1 94.38 383 ALA B N 1
ATOM 8264 C CA . ALA B 1 383 ? 25.281 23.344 -6.086 1 94.38 383 ALA B CA 1
ATOM 8265 C C . ALA B 1 383 ? 25.281 22.469 -4.832 1 94.38 383 ALA B C 1
ATOM 8267 O O . ALA B 1 383 ? 26.266 22.453 -4.082 1 94.38 383 ALA B O 1
ATOM 8268 N N . VAL B 1 384 ? 24.203 21.766 -4.562 1 96.25 384 VAL B N 1
ATOM 8269 C CA . VAL B 1 384 ? 24.109 21.031 -3.312 1 96.25 384 VAL B CA 1
ATOM 8270 C C . VAL B 1 384 ? 24.422 19.547 -3.562 1 96.25 384 VAL B C 1
ATOM 8272 O O . VAL B 1 384 ? 25.188 18.938 -2.82 1 96.25 384 VAL B O 1
ATOM 8275 N N . LEU B 1 385 ? 23.844 18.969 -4.613 1 97.12 385 LEU B N 1
ATOM 8276 C CA . LEU B 1 385 ? 24.094 17.594 -4.996 1 97.12 385 LEU B CA 1
ATOM 8277 C C . LEU B 1 385 ? 25.594 17.328 -5.141 1 97.12 385 LEU B C 1
ATOM 8279 O O . LEU B 1 385 ? 26.312 18.141 -5.711 1 97.12 385 LEU B O 1
ATOM 8283 N N . GLY B 1 386 ? 26.094 16.25 -4.598 1 96.19 386 GLY B N 1
ATOM 8284 C CA . GLY B 1 386 ? 27.5 15.867 -4.656 1 96.19 386 GLY B CA 1
ATOM 8285 C C . GLY B 1 386 ? 27.766 14.516 -4.027 1 96.19 386 GLY B C 1
ATOM 8286 O O . GLY B 1 386 ? 26.859 13.711 -3.832 1 96.19 386 GLY B O 1
ATOM 8287 N N . PRO B 1 387 ? 29.047 14.266 -3.791 1 95.44 387 PRO B N 1
ATOM 8288 C CA . PRO B 1 387 ? 29.375 13.008 -3.113 1 95.44 387 PRO B CA 1
ATOM 8289 C C . PRO B 1 387 ? 28.734 12.906 -1.727 1 95.44 387 PRO B C 1
ATOM 8291 O O . PRO B 1 387 ? 28.969 13.773 -0.877 1 95.44 387 PRO B O 1
ATOM 8294 N N . ASP B 1 388 ? 27.984 11.891 -1.554 1 96.19 388 ASP B N 1
ATOM 8295 C CA . ASP B 1 388 ? 27.297 11.625 -0.288 1 96.19 388 ASP B CA 1
ATOM 8296 C C . ASP B 1 388 ? 26.281 12.719 0.031 1 96.19 388 ASP B C 1
ATOM 8298 O O . ASP B 1 388 ? 26.125 13.102 1.191 1 96.19 388 ASP B O 1
ATOM 8302 N N . PHE B 1 389 ? 25.75 13.312 -0.907 1 98 389 PHE B N 1
ATOM 8303 C CA . PHE B 1 389 ? 24.641 14.258 -0.817 1 98 389 PHE B CA 1
ATOM 8304 C C . PHE B 1 389 ? 23.672 14.062 -1.976 1 98 389 PHE B C 1
ATOM 8306 O O . PHE B 1 389 ? 23.969 14.453 -3.107 1 98 389 PHE B O 1
ATOM 8313 N N . GLY B 1 390 ? 22.531 13.492 -1.651 1 98.25 390 GLY B N 1
ATOM 8314 C CA . GLY B 1 390 ? 21.609 13.047 -2.686 1 98.25 390 GLY B CA 1
ATOM 8315 C C . GLY B 1 390 ? 20.594 14.109 -3.082 1 98.25 390 GLY B C 1
ATOM 8316 O O . GLY B 1 390 ? 20.562 15.18 -2.482 1 98.25 390 GLY B O 1
ATOM 8317 N N . TYR B 1 391 ? 19.812 13.805 -4.113 1 98.25 391 TYR B N 1
ATOM 8318 C CA . TYR B 1 391 ? 18.812 14.688 -4.703 1 98.25 391 TYR B CA 1
ATOM 8319 C C . TYR B 1 391 ? 17.609 13.898 -5.176 1 98.25 391 TYR B C 1
ATOM 8321 O O . TYR B 1 391 ? 17.734 12.836 -5.773 1 98.25 391 TYR B O 1
ATOM 8329 N N . VAL B 1 392 ? 16.422 14.328 -4.84 1 98.06 392 VAL B N 1
ATOM 8330 C CA . VAL B 1 392 ? 15.195 13.766 -5.379 1 98.06 392 VAL B CA 1
ATOM 8331 C C . VAL B 1 392 ? 14.18 14.875 -5.633 1 98.06 392 VAL B C 1
ATOM 8333 O O . VAL B 1 392 ? 14.211 15.914 -4.973 1 98.06 392 VAL B O 1
ATOM 8336 N N . THR B 1 393 ? 13.32 14.766 -6.645 1 96.62 393 THR B N 1
ATOM 8337 C CA . THR B 1 393 ? 12.266 15.719 -6.969 1 96.62 393 THR B CA 1
ATOM 8338 C C . THR B 1 393 ? 11.039 14.992 -7.52 1 96.62 393 THR B C 1
ATOM 8340 O O . THR B 1 393 ? 11.086 13.789 -7.789 1 96.62 393 THR B O 1
ATOM 8343 N N . ARG B 1 394 ? 9.898 15.641 -7.438 1 94.06 394 ARG B N 1
ATOM 8344 C CA . ARG B 1 394 ? 8.664 15.195 -8.078 1 94.06 394 ARG B CA 1
ATOM 8345 C C . ARG B 1 394 ? 8.117 16.266 -9.023 1 94.06 394 ARG B C 1
ATOM 8347 O O . ARG B 1 394 ? 8.047 17.438 -8.664 1 94.06 394 ARG B O 1
ATOM 8354 N N . LYS B 1 395 ? 7.801 15.852 -10.195 1 88.25 395 LYS B N 1
ATOM 8355 C CA . LYS B 1 395 ? 7.289 16.781 -11.203 1 88.25 395 LYS B CA 1
ATOM 8356 C C . LYS B 1 395 ? 5.77 16.688 -11.32 1 88.25 395 LYS B C 1
ATOM 8358 O O . LYS B 1 395 ? 5.227 15.586 -11.461 1 88.25 395 LYS B O 1
ATOM 8363 N N . ALA B 1 396 ? 5.227 17.797 -11.18 1 82.94 396 ALA B N 1
ATOM 8364 C CA . ALA B 1 396 ? 3.781 17.875 -11.367 1 82.94 396 ALA B CA 1
ATOM 8365 C C . ALA B 1 396 ? 3.424 17.906 -12.852 1 82.94 396 ALA B C 1
ATOM 8367 O O . ALA B 1 396 ? 3.721 18.875 -13.547 1 82.94 396 ALA B O 1
ATOM 8368 N N . GLU B 1 397 ? 3.236 16.75 -13.461 1 74.62 397 GLU B N 1
ATOM 8369 C CA . GLU B 1 397 ? 2.871 16.703 -14.875 1 74.62 397 GLU B CA 1
ATOM 8370 C C . GLU B 1 397 ? 1.407 16.312 -15.047 1 74.62 397 GLU B C 1
ATOM 8372 O O . GLU B 1 397 ? 0.845 15.602 -14.211 1 74.62 397 GLU B O 1
ATOM 8377 N N . GLY B 1 398 ? 0.882 16.766 -16.141 1 65.44 398 GLY B N 1
ATOM 8378 C CA . GLY B 1 398 ? -0.441 16.344 -16.578 1 65.44 398 GLY B CA 1
ATOM 8379 C C . GLY B 1 398 ? -1.54 17.297 -16.156 1 65.44 398 GLY B C 1
ATOM 8380 O O . GLY B 1 398 ? -1.286 18.266 -15.422 1 65.44 398 GLY B O 1
ATOM 8381 N N . LYS B 1 399 ? -2.764 17.125 -16.672 1 58.28 399 LYS B N 1
ATOM 8382 C CA . LYS B 1 399 ? -3.961 17.922 -16.422 1 58.28 399 LYS B CA 1
ATOM 8383 C C . LYS B 1 399 ? -4.426 17.781 -14.977 1 58.28 399 LYS B C 1
ATOM 8385 O O . LYS B 1 399 ? -4.516 16.672 -14.461 1 58.28 399 LYS B O 1
ATOM 8390 N N . GLY B 1 400 ? -4.441 18.906 -14.102 1 57.12 400 GLY B N 1
ATOM 8391 C CA . GLY B 1 400 ? -4.957 18.922 -12.742 1 57.12 400 GLY B CA 1
ATOM 8392 C C . GLY B 1 400 ? -3.871 19.109 -11.695 1 57.12 400 GLY B C 1
ATOM 8393 O O . GLY B 1 400 ? -4.168 19.359 -10.523 1 57.12 400 GLY B O 1
ATOM 8394 N N . ASN B 1 401 ? -2.646 18.922 -12.281 1 63.62 401 ASN B N 1
ATOM 8395 C CA . ASN B 1 401 ? -1.565 19.125 -11.32 1 63.62 401 ASN B CA 1
ATOM 8396 C C . ASN B 1 401 ? -0.948 20.516 -11.461 1 63.62 401 ASN B C 1
ATOM 8398 O O . ASN B 1 401 ? 0.133 20.656 -12.039 1 63.62 401 ASN B O 1
ATOM 8402 N N . SER B 1 402 ? -1.683 21.438 -11.047 1 79.69 402 SER B N 1
ATOM 8403 C CA . SER B 1 402 ? -1.141 22.797 -11.078 1 79.69 402 SER B CA 1
ATOM 8404 C C . SER B 1 402 ? -0.391 23.125 -9.789 1 79.69 402 SER B C 1
ATOM 8406 O O . SER B 1 402 ? -0.938 22.969 -8.695 1 79.69 402 SER B O 1
ATOM 8408 N N . VAL B 1 403 ? 0.822 23.5 -10.039 1 87.69 403 VAL B N 1
ATOM 8409 C CA . VAL B 1 403 ? 1.68 23.859 -8.914 1 87.69 403 VAL B CA 1
ATOM 8410 C C . VAL B 1 403 ? 1.213 25.188 -8.32 1 87.69 403 VAL B C 1
ATOM 8412 O O . VAL B 1 403 ? 0.887 26.125 -9.055 1 87.69 403 VAL B O 1
ATOM 8415 N N . SER B 1 404 ? 0.952 25.188 -7.105 1 87.25 404 SER B N 1
ATOM 8416 C CA . SER B 1 404 ? 0.574 26.406 -6.383 1 87.25 404 SER B CA 1
ATOM 8417 C C . SER B 1 404 ? 1.575 26.719 -5.277 1 87.25 404 SER B C 1
ATOM 8419 O O . SER B 1 404 ? 2.596 26.047 -5.141 1 87.25 404 SER B O 1
ATOM 8421 N N . THR B 1 405 ? 1.311 27.828 -4.527 1 89.81 405 THR B N 1
ATOM 8422 C CA . THR B 1 405 ? 2.184 28.234 -3.434 1 89.81 405 THR B CA 1
ATOM 8423 C C . THR B 1 405 ? 2.262 27.141 -2.369 1 89.81 405 THR B C 1
ATOM 8425 O O . THR B 1 405 ? 3.26 27.031 -1.653 1 89.81 405 THR B O 1
ATOM 8428 N N . LEU B 1 406 ? 1.256 26.281 -2.34 1 90.25 406 LEU B N 1
ATOM 8429 C CA . LEU B 1 406 ? 1.213 25.203 -1.36 1 90.25 406 LEU B CA 1
ATOM 8430 C C . LEU B 1 406 ? 2.287 24.172 -1.654 1 90.25 406 LEU B C 1
ATOM 8432 O O . LEU B 1 406 ? 2.596 23.328 -0.801 1 90.25 406 LEU B O 1
ATOM 8436 N N . ASP B 1 407 ? 2.883 24.266 -2.84 1 90.75 407 ASP B N 1
ATOM 8437 C CA . ASP B 1 407 ? 3.893 23.281 -3.236 1 90.75 407 ASP B CA 1
ATOM 8438 C C . ASP B 1 407 ? 5.297 23.781 -2.896 1 90.75 407 ASP B C 1
ATOM 8440 O O . ASP B 1 407 ? 6.285 23.109 -3.199 1 90.75 407 ASP B O 1
ATOM 8444 N N . SER B 1 408 ? 5.34 24.984 -2.326 1 94.94 408 SER B N 1
ATOM 8445 C CA . SER B 1 408 ? 6.586 25.484 -1.754 1 94.94 408 SER B CA 1
ATOM 8446 C C . SER B 1 408 ? 6.82 24.922 -0.358 1 94.94 408 SER B C 1
ATOM 8448 O O . SER B 1 408 ? 5.871 24.703 0.399 1 94.94 408 SER B O 1
ATOM 8450 N N . PHE B 1 409 ? 8.008 24.656 -0.016 1 96.69 409 PHE B N 1
ATOM 8451 C CA . PHE B 1 409 ? 8.273 23.781 1.118 1 96.69 409 PHE B CA 1
ATOM 8452 C C . PHE B 1 409 ? 8.312 24.578 2.418 1 96.69 409 PHE B C 1
ATOM 8454 O O . PHE B 1 409 ? 8.609 24.016 3.48 1 96.69 409 PHE B O 1
ATOM 8461 N N . GLY B 1 410 ? 7.973 25.891 2.355 1 97.12 410 GLY B N 1
ATOM 8462 C CA . GLY B 1 410 ? 7.504 26.516 3.584 1 97.12 410 GLY B CA 1
ATOM 8463 C C . GLY B 1 410 ? 6.27 25.844 4.156 1 97.12 410 GLY B C 1
ATOM 8464 O O . GLY B 1 410 ? 5.961 26 5.34 1 97.12 410 GLY B O 1
ATOM 8465 N N . ASN B 1 411 ? 5.656 25.141 3.268 1 97.31 411 ASN B N 1
ATOM 8466 C CA . ASN B 1 411 ? 4.469 24.375 3.627 1 97.31 411 ASN B CA 1
ATOM 8467 C C . ASN B 1 411 ? 4.805 22.922 3.92 1 97.31 411 ASN B C 1
ATOM 8469 O O . ASN B 1 411 ? 3.963 22.031 3.756 1 97.31 411 ASN B O 1
ATOM 8473 N N . LEU B 1 412 ? 5.988 22.594 4.254 1 97.81 412 LEU B N 1
ATOM 8474 C CA . LEU B 1 412 ? 6.434 21.25 4.59 1 97.81 412 LEU B CA 1
ATOM 8475 C C . LEU B 1 412 ? 7.324 21.25 5.832 1 97.81 412 LEU B C 1
ATOM 8477 O O . LEU B 1 412 ? 8.438 21.781 5.793 1 97.81 412 LEU B O 1
ATOM 8481 N N . GLU B 1 413 ? 6.777 20.75 6.895 1 98.31 413 GLU B N 1
ATOM 8482 C CA . GLU B 1 413 ? 7.5 20.609 8.156 1 98.31 413 GLU B CA 1
ATOM 8483 C C . GLU B 1 413 ? 7.375 19.203 8.711 1 98.31 413 GLU B C 1
ATOM 8485 O O . GLU B 1 413 ? 6.73 18.344 8.102 1 98.31 413 GLU B O 1
ATOM 8490 N N . VAL B 1 414 ? 8.109 18.906 9.75 1 98.75 414 VAL B N 1
ATOM 8491 C CA . VAL B 1 414 ? 8.008 17.609 10.43 1 98.75 414 VAL B CA 1
ATOM 8492 C C . VAL B 1 414 ? 8.109 17.812 11.938 1 98.75 414 VAL B C 1
ATOM 8494 O O . VAL B 1 414 ? 8.883 18.656 12.406 1 98.75 414 VAL B O 1
ATOM 8497 N N . SER B 1 415 ? 7.246 17.156 12.68 1 98.81 415 SER B N 1
ATOM 8498 C CA . SER B 1 415 ? 7.301 17.25 14.133 1 98.81 415 SER B CA 1
ATOM 8499 C C . SER B 1 415 ? 8.492 16.484 14.695 1 98.81 415 SER B C 1
ATOM 8501 O O . SER B 1 415 ? 9.039 15.602 14.031 1 98.81 415 SER B O 1
ATOM 8503 N N . PRO B 1 416 ? 8.914 16.859 15.93 1 98.56 416 PRO B N 1
ATOM 8504 C CA . PRO B 1 416 ? 9.812 15.945 16.641 1 98.56 416 PRO B CA 1
ATOM 8505 C C . PRO B 1 416 ? 9.148 14.617 16.984 1 98.56 416 PRO B C 1
ATOM 8507 O O . PRO B 1 416 ? 7.949 14.445 16.75 1 98.56 416 PRO B O 1
ATOM 8510 N N . PRO B 1 417 ? 9.945 13.633 17.469 1 97.88 417 PRO B N 1
ATOM 8511 C CA . PRO B 1 417 ? 9.375 12.336 17.859 1 97.88 417 PRO B CA 1
ATOM 8512 C C . PRO B 1 417 ? 8.242 12.477 18.875 1 97.88 417 PRO B C 1
ATOM 8514 O O . PRO B 1 417 ? 8.32 13.305 19.781 1 97.88 417 PRO B O 1
ATOM 8517 N N . VAL B 1 418 ? 7.199 11.688 18.656 1 98.06 418 VAL B N 1
ATOM 8518 C CA . VAL B 1 418 ? 6.066 11.727 19.578 1 98.06 418 VAL B CA 1
ATOM 8519 C C . VAL B 1 418 ? 5.48 10.328 19.734 1 98.06 418 VAL B C 1
ATOM 8521 O O . VAL B 1 418 ? 5.758 9.438 18.938 1 98.06 418 VAL B O 1
ATOM 8524 N N . THR B 1 419 ? 4.82 10.086 20.812 1 96.88 419 THR B N 1
ATOM 8525 C CA . THR B 1 419 ? 3.945 8.938 21.016 1 96.88 419 THR B CA 1
ATOM 8526 C C . THR B 1 419 ? 2.488 9.383 21.109 1 96.88 419 THR B C 1
ATOM 8528 O O . THR B 1 419 ? 2.156 10.281 21.891 1 96.88 419 THR B O 1
ATOM 8531 N N . VAL B 1 420 ? 1.645 8.828 20.297 1 95.81 420 VAL B N 1
ATOM 8532 C CA . VAL B 1 420 ? 0.238 9.211 20.25 1 95.81 420 VAL B CA 1
ATOM 8533 C C . VAL B 1 420 ? -0.641 7.996 20.547 1 95.81 420 VAL B C 1
ATOM 8535 O O . VAL B 1 420 ? -0.643 7.023 19.781 1 95.81 420 VAL B O 1
ATOM 8538 N N . ARG B 1 421 ? -1.346 8.086 21.656 1 89.94 421 ARG B N 1
ATOM 8539 C CA . ARG B 1 421 ? -2.242 7.012 22.078 1 89.94 421 ARG B CA 1
ATOM 8540 C C . ARG B 1 421 ? -1.535 5.66 22.031 1 89.94 421 ARG B C 1
ATOM 8542 O O . ARG B 1 421 ? -2.053 4.703 21.438 1 89.94 421 ARG B O 1
ATOM 8549 N N . GLY B 1 422 ? -0.329 5.609 22.422 1 92.69 422 GLY B N 1
ATOM 8550 C CA . GLY B 1 422 ? 0.432 4.375 22.531 1 92.69 422 GLY B CA 1
ATOM 8551 C C . GLY B 1 422 ? 1.242 4.062 21.281 1 92.69 422 GLY B C 1
ATOM 8552 O O . GLY B 1 422 ? 2.137 3.213 21.328 1 92.69 422 GLY B O 1
ATOM 8553 N N . LYS B 1 423 ? 0.925 4.668 20.188 1 93.75 423 LYS B N 1
ATOM 8554 C CA . LYS B 1 423 ? 1.7 4.453 18.969 1 93.75 423 LYS B CA 1
ATOM 8555 C C . LYS B 1 423 ? 2.906 5.387 18.922 1 93.75 423 LYS B C 1
ATOM 8557 O O . LYS B 1 423 ? 2.77 6.598 19.094 1 93.75 423 LYS B O 1
ATOM 8562 N N . GLU B 1 424 ? 4.004 4.836 18.625 1 96.44 424 GLU B N 1
ATOM 8563 C CA . GLU B 1 424 ? 5.242 5.605 18.594 1 96.44 424 GLU B CA 1
ATOM 8564 C C . GLU B 1 424 ? 5.516 6.145 17.188 1 96.44 424 GLU B C 1
ATOM 8566 O O . GLU B 1 424 ? 5.305 5.445 16.203 1 96.44 424 GLU B O 1
ATOM 8571 N N . TYR B 1 4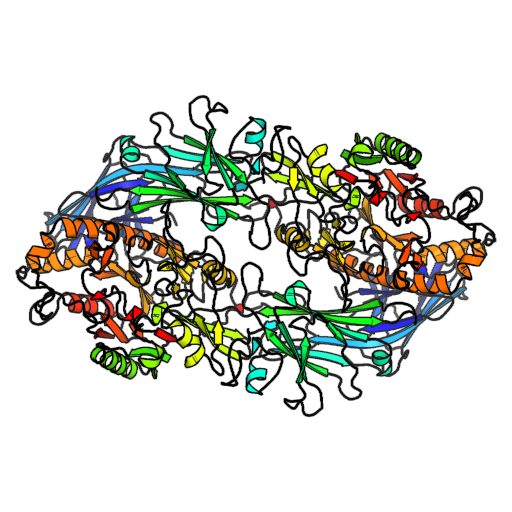25 ? 5.898 7.363 17.094 1 97.94 425 TYR B N 1
ATOM 8572 C CA . TYR B 1 425 ? 6.434 8.031 15.914 1 97.94 425 TYR B CA 1
ATOM 8573 C C . TYR B 1 425 ? 7.848 8.531 16.172 1 97.94 425 TYR B C 1
ATOM 8575 O O . TYR B 1 425 ? 8.07 9.742 16.312 1 97.94 425 TYR B O 1
ATOM 8583 N N . PRO B 1 426 ? 8.75 7.66 16.156 1 98.12 426 PRO B N 1
ATOM 8584 C CA . PRO B 1 426 ? 10.109 8 16.578 1 98.12 426 PRO B CA 1
ATOM 8585 C C . PRO B 1 426 ? 10.805 8.969 15.625 1 98.12 426 PRO B C 1
ATOM 8587 O O . PRO B 1 426 ? 11.836 9.547 15.969 1 98.12 426 PRO B O 1
ATOM 8590 N N . LEU B 1 427 ? 10.305 9.117 14.438 1 98.62 427 LEU B N 1
ATOM 8591 C CA . LEU B 1 427 ? 10.906 10.016 13.461 1 98.62 427 LEU B CA 1
ATOM 8592 C C . LEU B 1 427 ? 10.008 11.227 13.219 1 98.62 427 LEU B C 1
ATOM 8594 O O . LEU B 1 427 ? 10.242 12 12.281 1 98.62 427 LEU B O 1
ATOM 8598 N N . GLY B 1 428 ? 8.984 11.328 14.039 1 98.44 428 GLY B N 1
ATOM 8599 C CA . GLY B 1 428 ? 8.047 12.43 13.898 1 98.44 428 GLY B CA 1
ATOM 8600 C C . GLY B 1 428 ? 7.027 12.211 12.797 1 98.44 428 GLY B C 1
ATOM 8601 O O . GLY B 1 428 ? 6.953 11.125 12.227 1 98.44 428 GLY B O 1
ATOM 8602 N N . ARG B 1 429 ? 6.246 13.188 12.586 1 98.56 429 ARG B N 1
ATOM 8603 C CA . ARG B 1 429 ? 5.215 13.156 11.555 1 98.56 429 ARG B CA 1
ATOM 8604 C C . ARG B 1 429 ? 5.316 14.375 10.648 1 98.56 429 ARG B C 1
ATOM 8606 O O . ARG B 1 429 ? 5.504 15.5 11.125 1 98.56 429 ARG B O 1
ATOM 8613 N N . VAL B 1 430 ? 5.215 14.148 9.367 1 98.44 430 VAL B N 1
ATOM 8614 C CA . VAL B 1 430 ? 5.258 15.219 8.375 1 98.44 430 VAL B CA 1
ATOM 8615 C C . VAL B 1 430 ? 4.027 16.125 8.531 1 98.44 430 VAL B C 1
ATOM 8617 O O . VAL B 1 430 ? 2.936 15.633 8.836 1 98.44 430 VAL B O 1
ATOM 8620 N N . ILE B 1 431 ? 4.188 17.375 8.422 1 98.19 431 ILE B N 1
ATOM 8621 C CA . ILE B 1 431 ? 3.109 18.359 8.531 1 98.19 431 ILE B CA 1
ATOM 8622 C C . ILE B 1 431 ? 3.008 19.172 7.238 1 98.19 431 ILE B C 1
ATOM 8624 O O . ILE B 1 431 ? 3.982 19.781 6.809 1 98.19 431 ILE B O 1
ATOM 8628 N N . ILE B 1 432 ? 1.862 19.188 6.645 1 96 432 ILE B N 1
ATOM 8629 C CA . ILE B 1 432 ? 1.608 19.953 5.434 1 96 432 ILE B CA 1
ATOM 8630 C C . ILE B 1 432 ? 0.324 20.766 5.598 1 96 432 ILE B C 1
ATOM 8632 O O . ILE B 1 432 ? -0.542 20.406 6.402 1 96 432 ILE B O 1
ATOM 8636 N N . GLY B 1 433 ? 0.273 21.859 4.914 1 94.25 433 GLY B N 1
ATOM 8637 C CA . GLY B 1 433 ? -0.906 22.703 4.934 1 94.25 433 GLY B CA 1
ATOM 8638 C C . GLY B 1 433 ? -1.778 22.547 3.703 1 94.25 433 GLY B C 1
ATOM 8639 O O . GLY B 1 433 ? -1.28 22.234 2.619 1 94.25 433 GLY B O 1
ATOM 8640 N N . SER B 1 434 ? -3.086 22.734 3.861 1 89.5 434 SER B N 1
ATOM 8641 C CA . SER B 1 434 ? -4.035 22.641 2.756 1 89.5 434 SER B CA 1
ATOM 8642 C C . SER B 1 434 ? -5.273 23.5 3.029 1 89.5 434 SER B C 1
ATOM 8644 O O . SER B 1 434 ? -5.285 24.312 3.953 1 89.5 434 SER B O 1
ATOM 8646 N N . ALA B 1 435 ? -6.227 23.328 1.992 1 82.56 435 ALA B N 1
ATOM 8647 C CA . ALA B 1 435 ? -7.496 24.031 2.137 1 82.56 435 ALA B CA 1
ATOM 8648 C C . ALA B 1 435 ? -8.477 23.219 2.988 1 82.56 435 ALA B C 1
ATOM 8650 O O . ALA B 1 435 ? -9.594 23.672 3.242 1 82.56 435 ALA B O 1
ATOM 8651 N N . LEU B 1 436 ? -8.172 22.109 3.422 1 67.94 436 LEU B N 1
ATOM 8652 C CA . LEU B 1 436 ? -9.062 21.359 4.293 1 67.94 436 LEU B CA 1
ATOM 8653 C C . LEU B 1 436 ? -9.414 22.156 5.543 1 67.94 436 LEU B C 1
ATOM 8655 O O . LEU B 1 436 ? -8.594 22.953 6.027 1 67.94 436 LEU B O 1
ATOM 8659 N N . PRO B 1 437 ? -10.5 22.203 5.77 1 64.12 437 PRO B N 1
ATOM 8660 C CA . PRO B 1 437 ? -11.672 21.422 5.367 1 64.12 437 PRO B CA 1
ATOM 8661 C C . PRO B 1 437 ? -12.594 22.172 4.414 1 64.12 437 PRO B C 1
ATOM 8663 O O . PRO B 1 437 ? -13.766 21.812 4.266 1 64.12 437 PRO B O 1
ATOM 8666 N N . MET B 1 438 ? -12.008 23.141 3.768 1 66 438 MET B N 1
ATOM 8667 C CA . MET B 1 438 ? -12.883 23.969 2.939 1 66 438 MET B CA 1
ATOM 8668 C C . MET B 1 438 ? -13.305 23.219 1.676 1 66 438 MET B C 1
ATOM 8670 O O . MET B 1 438 ? -12.531 22.422 1.138 1 66 438 MET B O 1
ATOM 8674 N N . PRO B 1 439 ? -14.633 23.344 1.325 1 58.59 439 PRO B N 1
ATOM 8675 C CA . PRO B 1 439 ? -15.164 22.703 0.118 1 58.59 439 PRO B CA 1
ATOM 8676 C C . PRO B 1 439 ? -14.289 22.938 -1.109 1 58.59 439 PRO B C 1
ATOM 8678 O O . PRO B 1 439 ? -14.234 22.094 -2.006 1 58.59 439 PRO B O 1
ATOM 8681 N N . HIS B 1 440 ? -13.742 24.109 -1.157 1 60.19 440 HIS B N 1
ATOM 8682 C CA . HIS B 1 440 ? -12.938 24.484 -2.309 1 60.19 440 HIS B CA 1
ATOM 8683 C C . HIS B 1 440 ? -11.547 24.969 -1.876 1 60.19 440 HIS B C 1
ATOM 8685 O O . HIS B 1 440 ? -11.375 25.438 -0.753 1 60.19 440 HIS B O 1
ATOM 8691 N N . GLY B 1 441 ? -10.57 24.469 -2.568 1 64.31 441 GLY B N 1
ATOM 8692 C CA . GLY B 1 441 ? -9.273 25.078 -2.312 1 64.31 441 GLY B CA 1
ATOM 8693 C C . GLY B 1 441 ? -8.109 24.203 -2.762 1 64.31 441 GLY B C 1
ATOM 8694 O O . GLY B 1 441 ? -8.305 23.031 -3.113 1 64.31 441 GLY B O 1
ATOM 8695 N N . ASP B 1 442 ? -7.094 24.938 -2.668 1 65.56 442 ASP B N 1
ATOM 8696 C CA . ASP B 1 442 ? -5.855 24.359 -3.193 1 65.56 442 ASP B CA 1
ATOM 8697 C C . ASP B 1 442 ? -5.281 23.312 -2.236 1 65.56 442 ASP B C 1
ATOM 8699 O O . ASP B 1 442 ? -5.535 23.375 -1.03 1 65.56 442 ASP B O 1
ATOM 8703 N N . LYS B 1 443 ? -4.77 22.312 -2.793 1 76.94 443 LYS B N 1
ATOM 8704 C CA . LYS B 1 443 ? -3.977 21.297 -2.09 1 76.94 443 LYS B CA 1
ATOM 8705 C C . LYS B 1 443 ? -2.605 21.141 -2.736 1 76.94 443 LYS B C 1
ATOM 8707 O O . LYS B 1 443 ? -2.385 21.578 -3.863 1 76.94 443 LYS B O 1
ATOM 8712 N N . MET B 1 444 ? -1.698 20.719 -1.788 1 85.88 444 MET B N 1
ATOM 8713 C CA . MET B 1 444 ? -0.43 20.297 -2.373 1 85.88 444 MET B CA 1
ATOM 8714 C C . MET B 1 444 ? -0.66 19.312 -3.523 1 85.88 444 MET B C 1
ATOM 8716 O O . MET B 1 444 ? -1.568 18.484 -3.467 1 85.88 444 MET B O 1
ATOM 8720 N N . VAL B 1 445 ? 0.14 19.516 -4.492 1 85.44 445 VAL B N 1
ATOM 8721 C CA . VAL B 1 445 ? -0.036 18.656 -5.668 1 85.44 445 VAL B CA 1
ATOM 8722 C C . VAL B 1 445 ? 0.075 17.188 -5.266 1 85.44 445 VAL B C 1
ATOM 8724 O O . VAL B 1 445 ? 0.895 16.828 -4.414 1 85.44 445 VAL B O 1
ATOM 8727 N N . LYS B 1 446 ? -0.63 16.438 -5.934 1 84.25 446 LYS B N 1
ATOM 8728 C CA . LYS B 1 446 ? -0.816 15.039 -5.598 1 84.25 446 LYS B CA 1
ATOM 8729 C C . LYS B 1 446 ? 0.512 14.281 -5.621 1 84.25 446 LYS B C 1
ATOM 8731 O O . LYS B 1 446 ? 0.754 13.414 -4.785 1 84.25 446 LYS B O 1
ATOM 8736 N N . VAL B 1 447 ? 1.386 14.547 -6.574 1 89.75 447 VAL B N 1
ATOM 8737 C CA . VAL B 1 447 ? 2.627 13.805 -6.754 1 89.75 447 VAL B CA 1
ATOM 8738 C C . VAL B 1 447 ? 3.527 14 -5.535 1 89.75 447 VAL B C 1
ATOM 8740 O O . VAL B 1 447 ? 4.25 13.078 -5.137 1 89.75 447 VAL B O 1
ATOM 8743 N N . VAL B 1 448 ? 3.49 15.164 -4.918 1 93.25 448 VAL B N 1
ATOM 8744 C CA . VAL B 1 448 ? 4.301 15.438 -3.738 1 93.25 448 VAL B CA 1
ATOM 8745 C C . VAL B 1 448 ? 3.695 14.742 -2.52 1 93.25 448 VAL B C 1
ATOM 8747 O O . VAL B 1 448 ? 4.41 14.102 -1.747 1 93.25 448 VAL B O 1
ATOM 8750 N N . ARG B 1 449 ? 2.441 14.883 -2.402 1 90.56 449 ARG B N 1
ATOM 8751 C CA . ARG B 1 449 ? 1.749 14.242 -1.288 1 90.56 449 ARG B CA 1
ATOM 8752 C C . ARG B 1 449 ? 1.93 12.727 -1.328 1 90.56 449 ARG B C 1
ATOM 8754 O O . ARG B 1 449 ? 2.229 12.102 -0.306 1 90.56 449 ARG B O 1
ATOM 8761 N N . ASP B 1 450 ? 1.703 12.195 -2.518 1 89.25 450 ASP B N 1
ATOM 8762 C CA . ASP B 1 450 ? 1.861 10.75 -2.705 1 89.25 450 ASP B CA 1
ATOM 8763 C C . ASP B 1 450 ? 3.254 10.297 -2.279 1 89.25 450 ASP B C 1
ATOM 8765 O O . ASP B 1 450 ? 3.4 9.25 -1.637 1 89.25 450 ASP B O 1
ATOM 8769 N N . PHE B 1 451 ? 4.207 11.039 -2.648 1 95.69 451 PHE B N 1
ATOM 8770 C CA . PHE B 1 451 ? 5.582 10.711 -2.303 1 95.69 451 PHE B CA 1
ATOM 8771 C C . PHE B 1 451 ? 5.773 10.695 -0.79 1 95.69 451 PHE B C 1
ATOM 8773 O O . PHE B 1 451 ? 6.348 9.758 -0.241 1 95.69 451 PHE B O 1
ATOM 8780 N N . LEU B 1 452 ? 5.293 11.664 -0.137 1 96.06 452 LEU B N 1
ATOM 8781 C CA . LEU B 1 452 ? 5.457 11.781 1.308 1 96.06 452 LEU B CA 1
ATOM 8782 C C . LEU B 1 452 ? 4.738 10.648 2.031 1 96.06 452 LEU B C 1
ATOM 8784 O O . LEU B 1 452 ? 5.305 10.031 2.936 1 96.06 452 LEU B O 1
ATOM 8788 N N . TYR B 1 453 ? 3.564 10.336 1.594 1 91.56 453 TYR B N 1
ATOM 8789 C CA . TYR B 1 453 ? 2.787 9.266 2.203 1 91.56 453 TYR B CA 1
ATOM 8790 C C . TYR B 1 453 ? 3.459 7.914 1.987 1 91.56 453 TYR B C 1
ATOM 8792 O O . TYR B 1 453 ? 3.457 7.062 2.879 1 91.56 453 TYR B O 1
ATOM 8800 N N . ALA B 1 454 ? 4.043 7.773 0.877 1 94.62 454 ALA B N 1
ATOM 8801 C CA . ALA B 1 454 ? 4.59 6.484 0.469 1 94.62 454 ALA B CA 1
ATOM 8802 C C . ALA B 1 454 ? 5.848 6.145 1.265 1 94.62 454 ALA B C 1
ATOM 8804 O O . ALA B 1 454 ? 6.289 4.992 1.277 1 94.62 454 ALA B O 1
ATOM 8805 N N . GLN B 1 455 ? 6.488 7.137 1.887 1 97.56 455 GLN B N 1
ATOM 8806 C CA . GLN B 1 455 ? 7.68 6.836 2.67 1 97.56 455 GLN B CA 1
ATOM 8807 C C . GLN B 1 455 ? 7.328 6.055 3.934 1 97.56 455 GLN B C 1
ATOM 8809 O O . GLN B 1 455 ? 8.18 5.375 4.508 1 97.56 455 GLN B O 1
ATOM 8814 N N . GLU B 1 456 ? 6.164 6.227 4.477 1 94.88 456 GLU B N 1
ATOM 8815 C CA . GLU B 1 456 ? 5.508 5.434 5.516 1 94.88 456 GLU B CA 1
ATOM 8816 C C . GLU B 1 456 ? 6.09 5.742 6.891 1 94.88 456 GLU B C 1
ATOM 8818 O O . GLU B 1 456 ? 5.426 5.531 7.91 1 94.88 456 GLU B O 1
ATOM 8823 N N . VAL B 1 457 ? 7.293 6.262 7.02 1 97.81 457 VAL B N 1
ATOM 8824 C CA . VAL B 1 457 ? 7.988 6.297 8.305 1 97.81 457 VAL B CA 1
ATOM 8825 C C . VAL B 1 457 ? 7.625 7.582 9.047 1 97.81 457 VAL B C 1
ATOM 8827 O O . VAL B 1 457 ? 7.859 7.691 10.25 1 97.81 457 VAL B O 1
ATOM 8830 N N . GLN B 1 458 ? 7.113 8.547 8.367 1 98.25 458 GLN B N 1
ATOM 8831 C CA . GLN B 1 458 ? 6.637 9.797 8.953 1 98.25 458 GLN B CA 1
ATOM 8832 C C . GLN B 1 458 ? 5.234 10.133 8.461 1 98.25 458 GLN B C 1
ATOM 8834 O O . GLN B 1 458 ? 5.062 11.023 7.621 1 98.25 458 GLN B O 1
ATOM 8839 N N . SER B 1 459 ? 4.25 9.508 9.062 1 95.75 459 SER B N 1
ATOM 8840 C CA . SER B 1 459 ? 2.865 9.656 8.625 1 95.75 459 SER B CA 1
ATOM 8841 C C . SER B 1 459 ? 2.418 11.109 8.68 1 95.75 459 SER B C 1
ATOM 8843 O O . SER B 1 459 ? 2.543 11.773 9.711 1 95.75 459 SER B O 1
ATOM 8845 N N . PRO B 1 460 ? 1.853 11.602 7.641 1 95.12 460 PRO B N 1
ATOM 8846 C CA . PRO B 1 460 ? 1.61 13.039 7.527 1 95.12 460 PRO B CA 1
ATOM 8847 C C . PRO B 1 460 ? 0.379 13.5 8.305 1 95.12 460 PRO B C 1
ATOM 8849 O O . PRO B 1 460 ? -0.542 12.711 8.531 1 95.12 460 PRO B O 1
ATOM 8852 N N . ILE B 1 461 ? 0.401 14.742 8.758 1 95.38 461 ILE B N 1
ATOM 8853 C CA . ILE B 1 461 ? -0.692 15.531 9.312 1 95.38 461 ILE B CA 1
ATOM 8854 C C . ILE B 1 461 ? -1.004 16.703 8.383 1 95.38 461 ILE B C 1
ATOM 8856 O O . ILE B 1 461 ? -0.097 17.422 7.953 1 95.38 461 ILE B O 1
ATOM 8860 N N . GLU B 1 462 ? -2.232 16.891 8.039 1 92.12 462 GLU B N 1
ATOM 8861 C CA . GLU B 1 462 ? -2.639 18 7.191 1 92.12 462 GLU B CA 1
ATOM 8862 C C . GLU B 1 462 ? -3.318 19.094 8 1 92.12 462 GLU B C 1
ATOM 8864 O O . GLU B 1 462 ? -4.305 18.844 8.695 1 92.12 462 GLU B O 1
ATOM 8869 N N . LEU B 1 463 ? -2.807 20.266 7.918 1 94.75 463 LEU B N 1
ATOM 8870 C CA . LEU B 1 463 ? -3.346 21.406 8.641 1 94.75 463 LEU B CA 1
ATOM 8871 C C . LEU B 1 463 ? -4.098 22.344 7.688 1 94.75 463 LEU B C 1
ATOM 8873 O O . LEU B 1 463 ? -3.973 22.219 6.469 1 94.75 463 LEU B O 1
ATOM 8877 N N . TYR B 1 464 ? -4.906 23.25 8.328 1 93.06 464 TYR B N 1
ATOM 8878 C CA . TYR B 1 464 ? -5.613 24.281 7.57 1 93.06 464 TYR B CA 1
ATOM 8879 C C . TYR B 1 464 ? -4.781 25.562 7.48 1 93.06 464 TYR B C 1
ATOM 8881 O O . TYR B 1 464 ? -4.73 26.344 8.43 1 93.06 464 TYR B O 1
ATOM 8889 N N . SER B 1 465 ? -4.168 25.734 6.297 1 94.44 465 SER B N 1
ATOM 8890 C CA . SER B 1 465 ? -3.293 26.891 6.152 1 94.44 465 SER B CA 1
ATOM 8891 C C . SER B 1 465 ? -3.799 27.844 5.066 1 94.44 465 SER B C 1
ATOM 8893 O O . SER B 1 465 ? -3.238 28.922 4.863 1 94.44 465 SER B O 1
ATOM 8895 N N . ALA B 1 466 ? -4.871 27.5 4.449 1 89.38 466 ALA B N 1
ATOM 8896 C CA . ALA B 1 466 ? -5.363 28.25 3.297 1 89.38 466 ALA B CA 1
ATOM 8897 C C . ALA B 1 466 ? -5.898 29.609 3.717 1 89.38 466 ALA B C 1
ATOM 8899 O O . ALA B 1 466 ? -6.16 30.469 2.869 1 89.38 466 ALA B O 1
ATOM 8900 N N . TRP B 1 467 ? -6.051 29.859 4.984 1 91.94 467 TRP B N 1
ATOM 8901 C CA . TRP B 1 467 ? -6.465 31.172 5.457 1 91.94 467 TRP B CA 1
ATOM 8902 C C . TRP B 1 467 ? -5.363 32.219 5.23 1 91.94 467 TRP B C 1
ATOM 8904 O O . TRP B 1 467 ? -5.625 33.406 5.242 1 91.94 467 TRP B O 1
ATOM 8914 N N . LEU B 1 468 ? -4.191 31.734 5.012 1 94.94 468 LEU B N 1
ATOM 8915 C CA . LEU B 1 468 ? -3.049 32.594 4.688 1 94.94 468 LEU B CA 1
ATOM 8916 C C . LEU B 1 468 ? -2.932 32.781 3.18 1 94.94 468 LEU B C 1
ATOM 8918 O O . LEU B 1 468 ? -3.248 31.875 2.404 1 94.94 468 LEU B O 1
ATOM 8922 N N . LEU B 1 469 ? -2.473 33.938 2.822 1 94.06 469 LEU B N 1
ATOM 8923 C CA . LEU B 1 469 ? -2.256 34.188 1.403 1 94.06 469 LEU B CA 1
ATOM 8924 C C . LEU B 1 469 ? -1.233 33.219 0.827 1 94.06 469 LEU B C 1
ATOM 8926 O O . LEU B 1 469 ? -1.475 32.594 -0.214 1 94.06 469 LEU B O 1
ATOM 8930 N N . VAL B 1 470 ? -0.094 33.094 1.506 1 94.06 470 VAL B N 1
ATOM 8931 C CA . VAL B 1 470 ? 0.952 32.188 1.011 1 94.06 470 VAL B CA 1
ATOM 8932 C C . VAL B 1 470 ? 0.56 30.75 1.27 1 94.06 470 VAL B C 1
ATOM 8934 O O . VAL B 1 470 ? 0.966 29.844 0.531 1 94.06 470 VAL B O 1
ATOM 8937 N N . GLY B 1 471 ? -0.129 30.5 2.416 1 93.94 471 GLY B N 1
ATOM 8938 C CA . GLY B 1 471 ? -0.696 29.203 2.709 1 93.94 471 GLY B CA 1
ATOM 8939 C C . GLY B 1 471 ? 0.306 28.234 3.318 1 93.94 471 GLY B C 1
ATOM 8940 O O . GLY B 1 471 ? 0.124 27.016 3.25 1 93.94 471 GLY B O 1
ATOM 8941 N N . HIS B 1 472 ? 1.396 28.719 3.93 1 96.81 472 HIS B N 1
ATOM 8942 C CA . HIS B 1 472 ? 2.439 27.844 4.461 1 96.81 472 HIS B CA 1
ATOM 8943 C C . HIS B 1 472 ? 2.25 27.609 5.957 1 96.81 472 HIS B C 1
ATOM 8945 O O . HIS B 1 472 ? 1.862 28.531 6.688 1 96.81 472 HIS B O 1
ATOM 8951 N N . VAL B 1 473 ? 2.623 26.453 6.379 1 97.81 473 VAL B N 1
ATOM 8952 C CA . VAL B 1 473 ? 2.438 26.109 7.785 1 97.81 473 VAL B CA 1
ATOM 8953 C C . VAL B 1 473 ? 3.488 26.812 8.633 1 97.81 473 VAL B C 1
ATOM 8955 O O . VAL B 1 473 ? 3.256 27.094 9.812 1 97.81 473 VAL B O 1
ATOM 8958 N N . ASP B 1 474 ? 4.652 27.172 8.055 1 98 474 ASP B N 1
ATOM 8959 C CA . ASP B 1 474 ? 5.707 27.797 8.844 1 98 474 ASP B CA 1
ATOM 8960 C C . ASP B 1 474 ? 5.367 29.266 9.141 1 98 474 ASP B C 1
ATOM 8962 O O . ASP B 1 474 ? 6.094 29.938 9.875 1 98 474 ASP B O 1
ATOM 8966 N N . GLU B 1 475 ? 4.219 29.734 8.594 1 98.12 475 GLU B N 1
ATOM 8967 C CA . GLU B 1 475 ? 3.779 31.109 8.844 1 98.12 475 GLU B CA 1
ATOM 8968 C C . GLU B 1 475 ? 3.045 31.219 10.18 1 98.12 475 GLU B C 1
ATOM 8970 O O . GLU B 1 475 ? 2.797 32.312 10.664 1 98.12 475 GLU B O 1
ATOM 8975 N N . PHE B 1 476 ? 2.721 30.062 10.727 1 98.5 476 PHE B N 1
ATOM 8976 C CA . PHE B 1 476 ? 1.966 30.234 11.961 1 98.5 476 PHE B CA 1
ATOM 8977 C C . PHE B 1 476 ? 2.379 29.203 13 1 98.5 476 PHE B C 1
ATOM 8979 O O . PHE B 1 476 ? 1.813 29.156 14.094 1 98.5 476 PHE B O 1
ATOM 8986 N N . MET B 1 477 ? 3.359 28.391 12.672 1 98.56 477 MET B N 1
ATOM 8987 C CA . MET B 1 477 ? 3.801 27.422 13.664 1 98.56 477 MET B CA 1
ATOM 8988 C C . MET B 1 477 ? 5.297 27.156 13.531 1 98.56 477 MET B C 1
ATOM 8990 O O . MET B 1 477 ? 5.875 27.344 12.461 1 98.56 477 MET B O 1
ATOM 8994 N N . CYS B 1 478 ? 5.93 26.703 14.609 1 98.56 478 CYS B N 1
ATOM 8995 C CA . CYS B 1 478 ? 7.336 26.328 14.68 1 98.56 478 CYS B CA 1
ATOM 8996 C C . CYS B 1 478 ? 7.59 25.422 15.883 1 98.56 478 CYS B C 1
ATOM 8998 O O . CYS B 1 478 ? 6.93 25.547 16.906 1 98.56 478 CYS B O 1
ATOM 9000 N N . PHE B 1 479 ? 8.531 24.484 15.797 1 98.81 479 PHE B N 1
ATOM 9001 C CA . PHE B 1 479 ? 8.961 23.672 16.938 1 98.81 479 PHE B CA 1
ATOM 9002 C C . PHE B 1 479 ? 10.305 24.172 17.469 1 98.81 479 PHE B C 1
ATOM 9004 O O . PHE B 1 479 ? 11.195 24.516 16.688 1 98.81 479 PHE B O 1
ATOM 9011 N N . VAL B 1 480 ? 10.43 24.25 18.75 1 98.81 480 VAL B N 1
ATOM 9012 C CA . VAL B 1 480 ? 11.703 24.562 19.375 1 98.81 480 VAL B CA 1
ATOM 9013 C C . VAL B 1 480 ? 12.047 23.5 20.422 1 98.81 480 VAL B C 1
ATOM 9015 O O . VAL B 1 480 ? 11.148 22.891 21 1 98.81 480 VAL B O 1
ATOM 9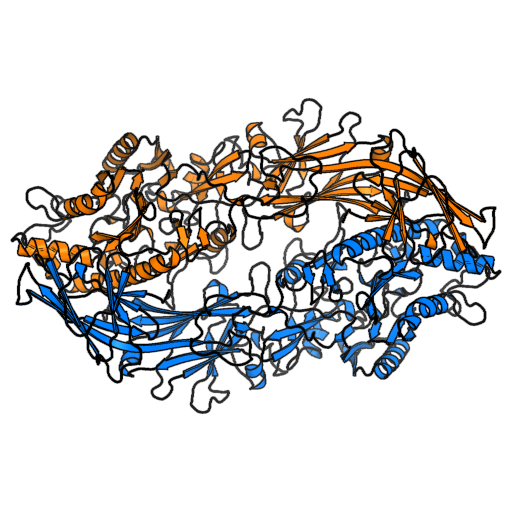018 N N . PRO B 1 481 ? 13.344 23.281 20.625 1 98.19 481 PRO B N 1
ATOM 9019 C CA . PRO B 1 481 ? 13.711 22.281 21.625 1 98.19 481 PRO B CA 1
ATOM 9020 C C . PRO B 1 481 ? 13.438 22.75 23.047 1 98.19 481 PRO B C 1
ATOM 9022 O O . PRO B 1 481 ? 13.453 23.953 23.328 1 98.19 481 PRO B O 1
ATOM 9025 N N . ALA B 1 482 ? 13.102 21.875 23.828 1 97.56 482 ALA B N 1
ATOM 9026 C CA . ALA B 1 482 ? 12.969 22.062 25.266 1 97.56 482 ALA B CA 1
ATOM 9027 C C . ALA B 1 482 ? 13.531 20.859 26.031 1 97.56 482 ALA B C 1
ATOM 9029 O O . ALA B 1 482 ? 13.531 19.734 25.531 1 97.56 482 ALA B O 1
ATOM 9030 N N . SER B 1 483 ? 14.023 21.031 27.219 1 95.31 483 SER B N 1
ATOM 9031 C CA . SER B 1 483 ? 14.688 19.969 27.953 1 95.31 483 SER B CA 1
ATOM 9032 C C . SER B 1 483 ? 13.688 19.125 28.75 1 95.31 483 SER B C 1
ATOM 9034 O O . SER B 1 483 ? 14.008 18.031 29.203 1 95.31 483 SER B O 1
ATOM 9036 N N . ASP B 1 484 ? 12.516 19.562 28.828 1 94.5 484 ASP B N 1
ATOM 9037 C CA . ASP B 1 484 ? 11.531 18.875 29.656 1 94.5 484 ASP B CA 1
ATOM 9038 C C . ASP B 1 484 ? 10.328 18.438 28.828 1 94.5 484 ASP B C 1
ATOM 9040 O O . ASP B 1 484 ? 10.297 18.656 27.609 1 94.5 484 ASP B O 1
ATOM 9044 N N . ARG B 1 485 ? 9.375 17.562 29.453 1 92.75 485 ARG B N 1
ATOM 9045 C CA . ARG B 1 485 ? 8.102 17.141 28.891 1 92.75 485 ARG B CA 1
ATOM 9046 C C . ARG B 1 485 ? 8.305 16.391 27.578 1 92.75 485 ARG B C 1
ATOM 9048 O O . ARG B 1 485 ? 8.992 15.359 27.547 1 92.75 485 ARG B O 1
ATOM 9055 N N . LYS B 1 486 ? 7.734 16.922 26.469 1 94.81 486 LYS B N 1
ATOM 9056 C CA . LYS B 1 486 ? 7.773 16.219 25.203 1 94.81 486 LYS B CA 1
ATOM 9057 C C . LYS B 1 486 ? 9.156 16.312 24.547 1 94.81 486 LYS B C 1
ATOM 9059 O O . LYS B 1 486 ? 9.43 15.664 23.547 1 94.81 486 LYS B O 1
ATOM 9064 N N . GLY B 1 487 ? 10.047 17.125 25.109 1 96.56 487 GLY B N 1
ATOM 9065 C CA . GLY B 1 487 ? 11.359 17.406 24.531 1 96.56 487 GLY B CA 1
ATOM 9066 C C . GLY B 1 487 ? 11.352 18.562 23.562 1 96.56 487 GLY B C 1
ATOM 9067 O O . GLY B 1 487 ? 12.375 18.891 22.969 1 96.56 487 GLY B O 1
ATOM 9068 N N . PHE B 1 488 ? 10.172 19.125 23.438 1 98.56 488 PHE B N 1
ATOM 9069 C CA . PHE B 1 488 ? 10.016 20.281 22.547 1 98.56 488 PHE B CA 1
ATOM 9070 C C . PHE B 1 488 ? 8.797 21.109 22.938 1 98.56 488 PHE B C 1
ATOM 9072 O O . PHE B 1 488 ? 8.031 20.703 23.828 1 98.56 488 PHE B O 1
ATOM 9079 N N . ARG B 1 489 ? 8.695 22.375 22.422 1 98.62 489 ARG B N 1
ATOM 9080 C CA . ARG B 1 489 ? 7.48 23.188 22.469 1 98.62 489 ARG B CA 1
ATOM 9081 C C . ARG B 1 489 ? 6.984 23.516 21.062 1 98.62 489 ARG B C 1
ATOM 9083 O O . ARG B 1 489 ? 7.785 23.719 20.141 1 98.62 489 ARG B O 1
ATOM 9090 N N . LEU B 1 490 ? 5.73 23.438 20.891 1 98.69 490 LEU B N 1
ATOM 9091 C CA . LEU B 1 490 ? 5.102 23.984 19.703 1 98.69 490 LEU B CA 1
ATOM 9092 C C . LEU B 1 490 ? 4.809 25.484 19.875 1 98.69 490 LEU B C 1
ATOM 9094 O O . LEU B 1 490 ? 4.121 25.875 20.812 1 98.69 490 LEU B O 1
ATOM 9098 N N . LEU B 1 491 ? 5.414 26.297 19.078 1 98.81 491 LEU B N 1
ATOM 9099 C CA . LEU B 1 491 ? 5.094 27.719 19.031 1 98.81 491 LEU B CA 1
ATOM 9100 C C . LEU B 1 491 ? 3.979 27.984 18.031 1 98.81 491 LEU B C 1
ATOM 9102 O O . LEU B 1 491 ? 4.051 27.547 16.891 1 98.81 491 LEU B O 1
ATOM 9106 N N . LEU B 1 492 ? 2.988 28.641 18.438 1 98.69 492 LEU B N 1
ATOM 9107 C CA . LEU B 1 492 ? 1.915 29.062 17.547 1 98.69 492 LEU B CA 1
ATOM 9108 C C . LEU B 1 492 ? 1.771 30.578 17.562 1 98.69 492 LEU B C 1
ATOM 9110 O O . LEU B 1 492 ? 1.874 31.203 18.625 1 98.69 492 LEU B O 1
ATOM 9114 N N . ALA B 1 493 ? 1.651 31.141 16.328 1 98.75 493 ALA B N 1
ATOM 9115 C CA . ALA B 1 493 ? 1.26 32.562 16.281 1 98.75 493 ALA B CA 1
ATOM 9116 C C . ALA B 1 493 ? -0.074 32.781 17 1 98.75 493 ALA B C 1
ATOM 9118 O O . ALA B 1 493 ? -0.983 31.953 16.891 1 98.75 493 ALA B O 1
ATOM 9119 N N . SER B 1 494 ? -0.154 33.906 17.734 1 98.12 494 SER B N 1
ATOM 9120 C CA . SER B 1 494 ? -1.38 34.125 18.484 1 98.12 494 SER B CA 1
ATOM 9121 C C . SER B 1 494 ? -1.764 35.625 18.469 1 98.12 494 SER B C 1
ATOM 9123 O O . SER B 1 494 ? -1.212 36.406 19.219 1 98.12 494 SER B O 1
ATOM 9125 N N . PRO B 1 495 ? -2.742 35.969 17.641 1 97.81 495 PRO B N 1
ATOM 9126 C CA . PRO B 1 495 ? -3.275 37.312 17.688 1 97.81 495 PRO B CA 1
ATOM 9127 C C . PRO B 1 495 ? -3.822 37.688 19.062 1 97.81 495 PRO B C 1
ATOM 9129 O O . PRO B 1 495 ? -3.613 38.812 19.531 1 97.81 495 PRO B O 1
ATOM 9132 N N . SER B 1 496 ? -4.457 36.781 19.719 1 95.25 496 SER B N 1
ATOM 9133 C CA . SER B 1 496 ? -5.043 37.031 21.031 1 95.25 496 SER B CA 1
ATOM 9134 C C . SER B 1 496 ? -3.975 37.438 22.047 1 95.25 496 SER B C 1
ATOM 9136 O O . SER B 1 496 ? -4.176 38.344 22.844 1 95.25 496 SER B O 1
ATOM 9138 N N . ARG B 1 497 ? -2.914 36.719 22.016 1 95.75 497 ARG B N 1
ATOM 9139 C CA . ARG B 1 497 ? -1.828 37.031 22.938 1 95.75 497 ARG B CA 1
ATOM 9140 C C . ARG B 1 497 ? -1.244 38.406 22.625 1 95.75 497 ARG B C 1
ATOM 9142 O O . ARG B 1 497 ? -0.826 39.125 23.531 1 95.75 497 ARG B O 1
ATOM 9149 N N . CYS B 1 498 ? -1.132 38.75 21.391 1 97.88 498 CYS B N 1
ATOM 9150 C CA . CYS B 1 498 ? -0.616 40.062 21.016 1 97.88 498 CYS B CA 1
ATOM 9151 C C . CYS B 1 498 ? -1.54 41.188 21.5 1 97.88 498 CYS B C 1
ATOM 9153 O O . CYS B 1 498 ? -1.08 42.156 22.078 1 97.88 498 CYS B O 1
ATOM 9155 N N . TYR B 1 499 ? -2.824 41.062 21.281 1 96.06 499 TYR B N 1
ATOM 9156 C CA . TYR B 1 499 ? -3.787 42.062 21.734 1 96.06 499 TYR B CA 1
ATOM 9157 C C . TYR B 1 499 ? -3.74 42.219 23.25 1 96.06 499 TYR B C 1
ATOM 9159 O O . TYR B 1 499 ? -3.828 43.312 23.781 1 96.06 499 TYR B O 1
ATOM 9167 N N . LYS B 1 500 ? -3.67 41.094 23.938 1 94.19 500 LYS B N 1
ATOM 9168 C CA . LYS B 1 500 ? -3.582 41.125 25.391 1 94.19 500 LYS B CA 1
ATOM 9169 C C . LYS B 1 500 ? -2.363 41.938 25.844 1 94.19 500 LYS B C 1
ATOM 9171 O O . LYS B 1 500 ? -2.467 42.781 26.719 1 94.19 500 LYS B O 1
ATOM 9176 N N . LEU B 1 501 ? -1.228 41.656 25.266 1 96.25 501 LEU B N 1
ATOM 9177 C CA . LEU B 1 501 ? 0.005 42.375 25.609 1 96.25 501 LEU B CA 1
ATOM 9178 C C . LEU B 1 501 ? -0.141 43.875 25.375 1 96.25 501 LEU B C 1
ATOM 9180 O O . LEU B 1 501 ? 0.225 44.656 26.234 1 96.25 501 LEU B O 1
ATOM 9184 N N . LEU B 1 502 ? -0.675 44.25 24.234 1 97.12 502 LEU B N 1
ATOM 9185 C CA . LEU B 1 502 ? -0.826 45.656 23.891 1 97.12 502 LEU B CA 1
ATOM 9186 C C . LEU B 1 502 ? -1.805 46.344 24.828 1 97.12 502 LEU B C 1
ATOM 9188 O O . LEU B 1 502 ? -1.592 47.5 25.219 1 97.12 502 LEU B O 1
ATOM 9192 N N . LYS B 1 503 ? -2.869 45.656 25.141 1 94.5 503 LYS B N 1
ATOM 9193 C CA . LYS B 1 503 ? -3.842 46.219 26.078 1 94.5 503 LYS B CA 1
ATOM 9194 C C . LYS B 1 503 ? -3.213 46.469 27.438 1 94.5 503 LYS B C 1
ATOM 9196 O O . LYS B 1 503 ? -3.471 47.469 28.078 1 94.5 503 LYS B O 1
ATOM 9201 N N . GLU B 1 504 ? -2.459 45.5 27.891 1 93.69 504 GLU B N 1
ATOM 9202 C CA . GLU B 1 504 ? -1.749 45.656 29.156 1 93.69 504 GLU B CA 1
ATOM 9203 C C . GLU B 1 504 ? -0.825 46.844 29.125 1 93.69 504 GLU B C 1
ATOM 9205 O O . GLU B 1 504 ? -0.778 47.625 30.094 1 93.69 504 GLU B O 1
ATOM 9210 N N . LYS B 1 505 ? -0.106 47.062 28.094 1 96.56 505 LYS B N 1
ATOM 9211 C CA . LYS B 1 505 ? 0.803 48.219 27.984 1 96.56 505 LYS B CA 1
ATOM 9212 C C . LYS B 1 505 ? 0.032 49.531 27.938 1 96.56 505 LYS B C 1
ATOM 9214 O O . LYS B 1 505 ? 0.472 50.531 28.5 1 96.56 505 LYS B O 1
ATOM 9219 N N . GLU B 1 506 ? -1.078 49.469 27.219 1 96.44 506 GLU B N 1
ATOM 9220 C CA . GLU B 1 506 ? -1.917 50.656 27.203 1 96.44 506 GLU B CA 1
ATOM 9221 C C . GLU B 1 506 ? -2.379 51.031 28.609 1 96.44 506 GLU B C 1
ATOM 9223 O O . GLU B 1 506 ? -2.33 52.188 28.984 1 96.44 506 GLU B O 1
ATOM 9228 N N . GLN B 1 507 ? -2.805 50.094 29.359 1 93.38 507 GLN B N 1
ATOM 922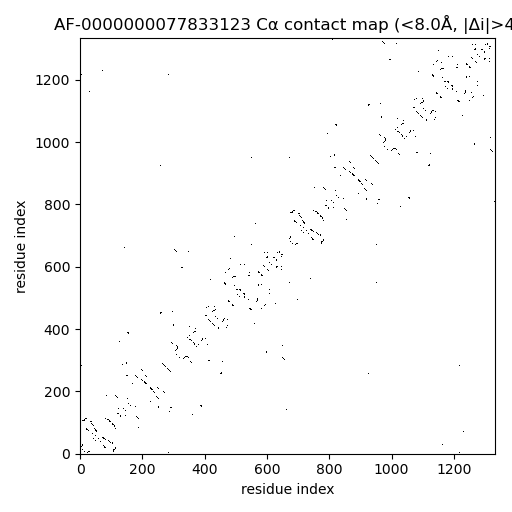9 C CA . GLN B 1 507 ? -3.283 50.312 30.734 1 93.38 507 GLN B CA 1
ATOM 9230 C C . GLN B 1 507 ? -2.162 50.812 31.641 1 93.38 507 GLN B C 1
ATOM 9232 O O . GLN B 1 507 ? -2.412 51.531 32.594 1 93.38 507 GLN B O 1
ATOM 9237 N N . GLU B 1 508 ? -0.979 50.469 31.359 1 95.06 508 GLU B N 1
ATOM 9238 C CA . GLU B 1 508 ? 0.186 50.906 32.125 1 95.06 508 GLU B CA 1
ATOM 9239 C C . GLU B 1 508 ? 0.572 52.344 31.75 1 95.06 508 GLU B C 1
ATOM 9241 O O . GLU B 1 508 ? 1.5 52.906 32.312 1 95.06 508 GLU B O 1
ATOM 9246 N N . GLY B 1 509 ? -0.111 52.906 30.781 1 96.56 509 GLY B N 1
ATOM 9247 C CA . GLY B 1 509 ? 0.101 54.281 30.422 1 96.56 509 GLY B CA 1
ATOM 9248 C C . GLY B 1 509 ? 0.954 54.469 29.188 1 96.56 509 GLY B C 1
ATOM 9249 O O . GLY B 1 509 ? 1.384 55.562 28.875 1 96.56 509 GLY B O 1
ATOM 9250 N N . TYR B 1 510 ? 1.136 53.344 28.469 1 97.56 510 TYR B N 1
ATOM 9251 C CA . TYR B 1 510 ? 2.025 53.406 27.312 1 97.56 510 TYR B CA 1
ATOM 9252 C C . TYR B 1 510 ? 1.235 53.375 26 1 97.56 510 TYR B C 1
ATOM 9254 O O . TYR B 1 510 ? 1.718 52.875 24.984 1 97.56 510 TYR B O 1
ATOM 9262 N N . GLY B 1 511 ? 0.055 53.75 25.938 1 97.06 511 GLY B N 1
ATOM 9263 C CA . GLY B 1 511 ? -0.817 53.75 24.766 1 97.06 511 GLY B CA 1
ATOM 9264 C C . GLY B 1 511 ? -0.224 54.5 23.578 1 97.06 511 GLY B C 1
ATOM 9265 O O . GLY B 1 511 ? -0.536 54.188 22.438 1 97.06 511 GLY B O 1
ATOM 9266 N N . ASP B 1 512 ? 0.686 55.469 23.812 1 96.19 512 ASP B N 1
ATOM 9267 C CA . ASP B 1 512 ? 1.244 56.312 22.766 1 96.19 512 ASP B CA 1
ATOM 9268 C C . ASP B 1 512 ? 2.502 55.688 22.172 1 96.19 512 ASP B C 1
ATOM 9270 O O . ASP B 1 512 ? 3.035 56.156 21.172 1 96.19 512 ASP B O 1
ATOM 9274 N N . ALA B 1 513 ? 2.934 54.562 22.828 1 96.38 513 ALA B N 1
ATOM 9275 C CA . ALA B 1 513 ? 4.098 53.875 22.266 1 96.38 513 ALA B CA 1
ATOM 9276 C C . ALA B 1 513 ? 3.824 53.438 20.828 1 96.38 513 ALA B C 1
ATOM 9278 O O . ALA B 1 513 ? 2.723 52.969 20.516 1 96.38 513 ALA B O 1
ATOM 9279 N N . MET B 1 514 ? 4.836 53.594 19.953 1 94.69 514 MET B N 1
ATOM 9280 C CA . MET B 1 514 ? 4.617 53.438 18.516 1 94.69 514 MET B CA 1
ATOM 9281 C C . MET B 1 514 ? 5.203 52.125 18.031 1 94.69 514 MET B C 1
ATOM 9283 O O . MET B 1 514 ? 6.309 51.719 18.422 1 94.69 514 MET B O 1
ATOM 9287 N N . MET B 1 515 ? 4.422 51.406 17.188 1 94.12 515 MET B N 1
ATOM 9288 C CA . MET B 1 515 ? 4.938 50.312 16.375 1 94.12 515 MET B CA 1
ATOM 9289 C C . MET B 1 515 ? 5.637 50.844 15.125 1 94.12 515 MET B C 1
ATOM 9291 O O . MET B 1 515 ? 5.262 51.875 14.586 1 94.12 515 MET B O 1
ATOM 9295 N N . PHE B 1 516 ? 6.598 50.062 14.594 1 93.81 516 PHE B N 1
ATOM 9296 C CA . PHE B 1 516 ? 7.301 50.312 13.344 1 93.81 516 PHE B CA 1
ATOM 9297 C C . PHE B 1 516 ? 8.203 51.531 13.477 1 93.81 516 PHE B C 1
ATOM 9299 O O . PHE B 1 516 ? 8.516 52.188 12.484 1 93.81 516 PHE B O 1
ATOM 9306 N N . ASP B 1 517 ? 8.461 51.75 14.719 1 86.31 517 ASP B N 1
ATOM 9307 C CA . ASP B 1 517 ? 9.391 52.844 14.953 1 86.31 517 ASP B CA 1
ATOM 9308 C C . ASP B 1 517 ? 10.75 52.562 14.32 1 86.31 517 ASP B C 1
ATOM 9310 O O . ASP B 1 517 ? 11.289 51.469 14.469 1 86.31 517 ASP B O 1
ATOM 9314 N N . GLY B 1 518 ? 11.219 53.5 13.633 1 80.5 518 GLY B N 1
ATOM 9315 C CA . GLY B 1 518 ? 12.539 53.375 13.047 1 80.5 518 GLY B CA 1
ATOM 9316 C C . GLY B 1 518 ? 12.508 52.844 11.617 1 80.5 518 GLY B C 1
ATOM 9317 O O . GLY B 1 518 ? 13.539 52.781 10.953 1 80.5 518 GLY B O 1
ATOM 9318 N N . LEU B 1 519 ? 11.242 52.375 11.312 1 84.12 519 LEU B N 1
ATOM 9319 C CA . LEU B 1 519 ? 11.117 51.938 9.93 1 84.12 519 LEU B CA 1
ATOM 9320 C C . LEU B 1 519 ? 10.93 53.125 8.992 1 84.12 519 LEU B C 1
ATOM 9322 O O . LEU B 1 519 ? 10.375 54.156 9.391 1 84.12 519 LEU B O 1
ATOM 9326 N N . GLY B 1 520 ? 11.742 53.688 8.328 1 73.44 520 GLY B N 1
ATOM 9327 C CA . GLY B 1 520 ? 11.766 54.75 7.344 1 73.44 520 GLY B CA 1
ATOM 9328 C C . GLY B 1 520 ? 10.398 55.375 7.105 1 73.44 520 GLY B C 1
ATOM 9329 O O . GLY B 1 520 ? 9.414 54.969 7.727 1 73.44 520 GLY B O 1
ATOM 9330 N N . LYS B 1 521 ? 10.148 56.312 6.266 1 67.81 521 LYS B N 1
ATOM 9331 C CA . LYS B 1 521 ? 9.023 57.219 6.059 1 67.81 521 LYS B CA 1
ATOM 9332 C C . LYS B 1 521 ? 7.832 56.5 5.449 1 67.81 521 LYS B C 1
ATOM 9334 O O . LYS B 1 521 ? 6.684 56.875 5.668 1 67.81 521 LYS B O 1
ATOM 9339 N N . ASP B 1 522 ? 8.016 55.406 4.797 1 71.69 522 ASP B N 1
ATOM 9340 C CA . ASP B 1 522 ? 6.945 54.75 4.047 1 71.69 522 ASP B CA 1
ATOM 9341 C C . ASP B 1 522 ? 6.109 53.844 4.953 1 71.69 522 ASP B C 1
ATOM 9343 O O . ASP B 1 522 ? 4.988 53.469 4.602 1 71.69 522 ASP B O 1
ATOM 9347 N N . ASP B 1 523 ? 6.645 53.594 6.078 1 72.19 523 ASP B N 1
ATOM 9348 C CA . ASP B 1 523 ? 5.914 52.719 6.992 1 72.19 523 ASP B CA 1
ATOM 9349 C C . ASP B 1 523 ? 5.359 53.531 8.172 1 72.19 523 ASP B C 1
ATOM 9351 O O . ASP B 1 523 ? 6.121 54.125 8.938 1 72.19 523 ASP B O 1
ATOM 9355 N N . LYS B 1 524 ? 4.105 53.719 8.086 1 83.12 524 LYS B N 1
ATOM 9356 C CA . LYS B 1 524 ? 3.422 54.594 9.039 1 83.12 524 LYS B CA 1
ATOM 9357 C C . LYS B 1 524 ? 3.467 54 10.445 1 83.12 524 LYS B C 1
ATOM 9359 O O . LYS B 1 524 ? 3.061 52.875 10.672 1 83.12 524 LYS B O 1
ATOM 9364 N N . GLU B 1 525 ? 4.113 54.719 11.281 1 92.62 525 GLU B N 1
ATOM 9365 C CA . GLU B 1 525 ? 4.074 54.406 12.703 1 92.62 525 GLU B CA 1
ATOM 9366 C C . GLU B 1 525 ? 2.645 54.438 13.242 1 92.62 525 GLU B C 1
ATOM 9368 O O . GLU B 1 525 ? 1.846 55.281 12.812 1 92.62 525 GLU B O 1
ATOM 9373 N N . ILE B 1 526 ? 2.363 53.562 14.133 1 95.31 526 ILE B N 1
ATOM 9374 C CA . ILE B 1 526 ? 1.021 53.469 14.695 1 95.31 526 ILE B CA 1
ATOM 9375 C C . ILE B 1 526 ? 1.107 53.188 16.188 1 95.31 526 ILE B C 1
ATOM 9377 O O . ILE B 1 526 ? 1.938 52.406 16.641 1 95.31 526 ILE B O 1
ATOM 9381 N N . SER B 1 527 ? 0.358 53.875 16.938 1 96.88 527 SER B N 1
ATOM 9382 C CA . SER B 1 527 ? 0.405 53.75 18.375 1 96.88 527 SER B CA 1
ATOM 9383 C C . SER B 1 527 ? -0.341 52.5 18.844 1 96.88 527 SER B C 1
ATOM 9385 O O . SER B 1 527 ? -1.174 51.938 18.109 1 96.88 527 SER B O 1
ATOM 9387 N N . ILE B 1 528 ? -0.068 52.094 20.047 1 97.88 528 ILE B N 1
ATOM 9388 C CA . ILE B 1 528 ? -0.771 50.969 20.656 1 97.88 528 ILE B CA 1
ATOM 9389 C C . ILE B 1 528 ? -2.271 51.25 20.688 1 97.88 528 ILE B C 1
ATOM 9391 O O . ILE B 1 528 ? -3.076 50.406 20.281 1 97.88 528 ILE B O 1
ATOM 9395 N N . THR B 1 529 ? -2.629 52.438 21.125 1 97.81 529 THR B N 1
ATOM 9396 C CA . THR B 1 529 ? -4.031 52.812 21.25 1 97.81 529 THR B CA 1
ATOM 9397 C C . THR B 1 529 ? -4.734 52.75 19.891 1 97.81 529 THR B C 1
ATOM 9399 O O . THR B 1 529 ? -5.875 52.281 19.797 1 97.81 529 THR B O 1
ATOM 9402 N N . ALA B 1 530 ? -4.062 53.188 18.875 1 97.19 530 ALA B N 1
ATOM 9403 C CA . ALA B 1 530 ? -4.641 53.156 17.531 1 97.19 530 ALA B CA 1
ATOM 9404 C C . ALA B 1 530 ? -4.859 51.719 17.062 1 97.19 530 ALA B C 1
ATOM 9406 O O . ALA B 1 530 ? -5.859 51.406 16.406 1 97.19 530 ALA B O 1
ATOM 9407 N N . ILE B 1 531 ? -3.912 50.844 17.328 1 97.5 531 ILE B N 1
ATOM 9408 C CA . ILE B 1 531 ? -4.039 49.438 16.953 1 97.5 531 ILE B CA 1
ATOM 9409 C C . ILE B 1 531 ? -5.242 48.812 17.672 1 97.5 531 ILE B C 1
ATOM 9411 O O . ILE B 1 531 ? -6.055 48.125 17.047 1 97.5 531 ILE B O 1
ATOM 9415 N N . LEU B 1 532 ? -5.348 49.094 18.969 1 97.19 532 LEU B N 1
ATOM 9416 C CA . LEU B 1 532 ? -6.406 48.5 19.781 1 97.19 532 LEU B CA 1
ATOM 9417 C C . LEU B 1 532 ? -7.77 49.031 19.359 1 97.19 532 LEU B C 1
ATOM 9419 O O . LEU B 1 532 ? -8.789 48.375 19.516 1 97.19 532 LEU B O 1
ATOM 9423 N N . ALA B 1 533 ? -7.801 50.219 18.734 1 96.81 533 ALA B N 1
ATOM 9424 C CA . ALA B 1 533 ? -9.055 50.875 18.344 1 96.81 533 ALA B CA 1
ATOM 9425 C C . ALA B 1 533 ? -9.477 50.438 16.938 1 96.81 533 ALA B C 1
ATOM 9427 O O . ALA B 1 533 ? -10.617 50.656 16.547 1 96.81 533 ALA B O 1
ATOM 9428 N N . ASP B 1 534 ? -8.602 49.906 16.172 1 96.88 534 ASP B N 1
ATOM 9429 C CA . ASP B 1 534 ? -8.875 49.5 14.797 1 96.88 534 ASP B CA 1
ATOM 9430 C C . ASP B 1 534 ? -9.789 48.281 14.734 1 96.88 534 ASP B C 1
ATOM 9432 O O . ASP B 1 534 ? -9.32 47.156 14.844 1 96.88 534 ASP B O 1
ATOM 9436 N N . LYS B 1 535 ? -11.008 48.469 14.391 1 94 535 LYS B N 1
ATOM 9437 C CA . LYS B 1 535 ? -12.016 47.406 14.406 1 94 535 LYS B CA 1
ATOM 9438 C C . LYS B 1 535 ? -11.781 46.406 13.266 1 94 535 LYS B C 1
ATOM 9440 O O . LYS B 1 535 ? -12.039 45.219 13.406 1 94 535 LYS B O 1
ATOM 9445 N N . SER B 1 536 ? -11.367 46.938 12.125 1 93.06 536 SER B N 1
ATOM 9446 C CA . SER B 1 536 ? -11.102 46.062 10.977 1 93.06 536 SER B CA 1
ATOM 9447 C C . SER B 1 536 ? -9.945 45.094 11.273 1 93.06 536 SER B C 1
ATOM 9449 O O . SER B 1 536 ? -10.031 43.906 10.977 1 93.06 536 SER B O 1
ATOM 9451 N N . LEU B 1 537 ? -8.898 45.625 11.852 1 95.88 537 LEU B N 1
ATOM 9452 C CA . LEU B 1 537 ? -7.758 44.812 12.227 1 95.88 537 LEU B CA 1
ATOM 9453 C C . LEU B 1 537 ? -8.156 43.781 13.273 1 95.88 537 LEU B C 1
ATOM 9455 O O . LEU B 1 537 ? -7.707 42.625 13.219 1 95.88 537 LEU B O 1
ATOM 9459 N N . ARG B 1 538 ? -8.93 44.188 14.18 1 94.56 538 ARG B N 1
ATOM 9460 C CA . ARG B 1 538 ? -9.391 43.281 15.219 1 94.56 538 ARG B CA 1
ATOM 9461 C C . ARG B 1 538 ? -10.195 42.125 14.617 1 94.56 538 ARG B C 1
ATOM 9463 O O . ARG B 1 538 ? -10 40.969 14.992 1 94.56 538 ARG B O 1
ATOM 9470 N N . SER B 1 539 ? -11.039 42.469 13.656 1 92.94 539 SER B N 1
ATOM 9471 C CA . SER B 1 539 ? -11.898 41.469 13.039 1 92.94 539 SER B CA 1
ATOM 9472 C C . SER B 1 539 ? -11.086 40.375 12.32 1 92.94 539 SER B C 1
ATOM 9474 O O . SER B 1 539 ? -11.344 39.188 12.477 1 92.94 539 SER B O 1
ATOM 9476 N N . ILE B 1 540 ? -10.117 40.781 11.547 1 95.44 540 ILE B N 1
ATOM 9477 C CA . ILE B 1 540 ? -9.312 39.812 10.805 1 95.44 540 ILE B CA 1
ATOM 9478 C C . ILE B 1 540 ? -8.5 38.969 11.773 1 95.44 540 ILE B C 1
ATOM 9480 O O . ILE B 1 540 ? -8.258 37.781 11.523 1 95.44 540 ILE B O 1
ATOM 9484 N N . ASN B 1 541 ? -8.055 39.531 12.82 1 96.56 541 ASN B N 1
ATOM 9485 C CA . ASN B 1 541 ? -7.223 38.781 13.75 1 96.56 541 ASN B CA 1
ATOM 9486 C C . ASN B 1 541 ? -8.055 37.844 14.609 1 96.56 541 ASN B C 1
ATOM 9488 O O . ASN B 1 541 ? -7.555 36.781 15.055 1 96.56 541 ASN B O 1
ATOM 9492 N N . GLU B 1 542 ? -9.328 38.188 14.844 1 93.62 542 GLU B N 1
ATOM 9493 C CA . GLU B 1 542 ? -10.234 37.219 15.453 1 93.62 542 GLU B CA 1
ATOM 9494 C C . GLU B 1 542 ? -10.422 36 14.555 1 93.62 542 GLU B C 1
ATOM 9496 O O . GLU B 1 542 ? -10.414 34.844 15.031 1 93.62 542 GLU B O 1
ATOM 9501 N N . TYR B 1 543 ? -10.57 36.25 13.305 1 94.06 543 TYR B N 1
ATOM 9502 C CA . TYR B 1 543 ? -10.68 35.188 12.328 1 94.06 543 TYR B CA 1
ATOM 9503 C C . TYR B 1 543 ? -9.414 34.344 12.297 1 94.06 543 TYR B C 1
ATOM 9505 O O . TYR B 1 543 ? -9.477 33.094 12.383 1 94.06 543 TYR B O 1
ATOM 9513 N N . CYS B 1 544 ? -8.258 35 12.188 1 96.44 544 CYS B N 1
ATOM 9514 C CA . CYS B 1 544 ? -6.984 34.281 12.133 1 96.44 544 CYS B CA 1
ATOM 9515 C C . CYS B 1 544 ? -6.789 33.406 13.375 1 96.44 544 CYS B C 1
ATOM 9517 O O . CYS B 1 544 ? -6.301 32.281 13.281 1 96.44 544 CYS B O 1
ATOM 9519 N N . GLN B 1 545 ? -7.125 33.969 14.5 1 96.06 545 GLN B N 1
ATOM 9520 C CA . GLN B 1 545 ? -6.977 33.219 15.742 1 96.06 545 GLN B CA 1
ATOM 9521 C C . GLN B 1 545 ? -7.816 31.953 15.719 1 96.06 545 GLN B C 1
ATOM 9523 O O . GLN B 1 545 ? -7.379 30.906 16.203 1 96.06 545 GLN B O 1
ATOM 9528 N N . LYS B 1 546 ? -9.016 32.031 15.203 1 93.62 546 LYS B N 1
ATOM 9529 C CA . LYS B 1 546 ? -9.875 30.859 15.102 1 93.62 546 LYS B CA 1
ATOM 9530 C C . LYS B 1 546 ? -9.242 29.797 14.211 1 93.62 546 LYS B C 1
ATOM 9532 O O . LYS B 1 546 ? -9.312 28.609 14.523 1 93.62 546 LYS B O 1
ATOM 9537 N N . CYS B 1 547 ? -8.695 30.219 13.125 1 94.69 547 CYS B N 1
ATOM 9538 C CA . CYS B 1 547 ? -8.031 29.281 12.219 1 94.69 547 CYS B CA 1
ATOM 9539 C C . CYS B 1 547 ? -6.84 28.625 12.891 1 94.69 547 CYS B C 1
ATOM 9541 O O . CYS B 1 547 ? -6.637 27.422 12.758 1 94.69 547 CYS B O 1
ATOM 9543 N N . ILE B 1 548 ? -6.102 29.391 13.594 1 97.25 548 ILE B N 1
ATOM 9544 C CA . ILE B 1 548 ? -4.938 28.859 14.297 1 97.25 548 ILE B CA 1
ATOM 9545 C C . ILE B 1 548 ? -5.391 27.891 15.398 1 97.25 548 ILE B C 1
ATOM 9547 O O . ILE B 1 548 ? -4.762 26.859 15.625 1 97.25 548 ILE B O 1
ATOM 9551 N N . ASP B 1 549 ? -6.457 28.281 16.109 1 95.69 549 ASP B N 1
ATOM 9552 C CA . ASP B 1 549 ? -6.977 27.422 17.172 1 95.69 549 ASP B CA 1
ATOM 9553 C C . ASP B 1 549 ? -7.469 26.078 16.609 1 95.69 549 ASP B C 1
ATOM 9555 O O . ASP B 1 549 ? -7.352 25.047 17.266 1 95.69 549 ASP B O 1
ATOM 9559 N N . TRP B 1 550 ? -8.039 26.141 15.445 1 94.69 550 TRP B N 1
ATOM 9560 C CA . TRP B 1 550 ? -8.398 24.891 14.773 1 94.69 550 TRP B CA 1
ATOM 9561 C C . TRP B 1 550 ? -7.18 23.984 14.594 1 94.69 550 TRP B C 1
ATOM 9563 O O . TRP B 1 550 ? -7.234 22.797 14.898 1 94.69 550 TRP B O 1
ATOM 9573 N N . ASN B 1 551 ? -6.152 24.531 14.078 1 96.62 551 ASN B N 1
ATOM 9574 C CA . ASN B 1 551 ? -4.918 23.781 13.883 1 96.62 551 ASN B CA 1
ATOM 9575 C C . ASN B 1 551 ? -4.316 23.344 15.211 1 96.62 551 ASN B C 1
ATOM 9577 O O . ASN B 1 551 ? -3.725 22.266 15.297 1 96.62 551 ASN B O 1
ATOM 9581 N N . ARG B 1 552 ? -4.465 24.266 16.203 1 96.62 552 ARG B N 1
ATOM 9582 C CA . ARG B 1 552 ? -4.039 23.906 17.562 1 96.62 552 ARG B CA 1
ATOM 9583 C C . ARG B 1 552 ? -4.691 22.609 18.016 1 96.62 552 ARG B C 1
ATOM 9585 O O . ARG B 1 552 ? -4.008 21.688 18.469 1 96.62 552 ARG B O 1
ATOM 9592 N N . ASP B 1 553 ? -5.953 22.516 17.922 1 95.31 553 ASP B N 1
ATOM 9593 C CA . ASP B 1 553 ? -6.711 21.344 18.328 1 95.31 553 ASP B CA 1
ATOM 9594 C C . ASP B 1 553 ? -6.27 20.094 17.547 1 95.31 553 ASP B C 1
ATOM 9596 O O . ASP B 1 553 ? -6.117 19.016 18.125 1 95.31 553 ASP B O 1
ATOM 9600 N N . LEU B 1 554 ? -6.09 20.281 16.297 1 94.31 554 LEU B N 1
ATOM 9601 C CA . LEU B 1 554 ? -5.652 19.188 15.453 1 94.31 554 LEU B CA 1
ATOM 9602 C C . LEU B 1 554 ? -4.277 18.688 15.875 1 94.31 554 LEU B C 1
ATOM 9604 O O . LEU B 1 554 ? -4.043 17.469 15.945 1 94.31 554 LEU B O 1
ATOM 9608 N N . LEU B 1 555 ? -3.385 19.578 16.094 1 97.44 555 LEU B N 1
ATOM 9609 C CA . LEU B 1 555 ? -2.025 19.219 16.484 1 97.44 555 LEU B CA 1
ATOM 9610 C C . LEU B 1 555 ? -2.008 18.562 17.859 1 97.44 555 LEU B C 1
ATOM 9612 O O . LEU B 1 555 ? -1.223 17.641 18.109 1 97.44 555 LEU B O 1
ATOM 9616 N N . LYS B 1 556 ? -2.832 19.062 18.781 1 95.94 556 LYS B N 1
ATOM 9617 C CA . LYS B 1 556 ? -2.941 18.406 20.094 1 95.94 556 LYS B CA 1
ATOM 9618 C C . LYS B 1 556 ? -3.389 16.953 19.938 1 95.94 556 LYS B C 1
ATOM 9620 O O . LYS B 1 556 ? -2.85 16.062 20.609 1 95.94 556 LYS B O 1
ATOM 9625 N N . GLU B 1 557 ? -4.328 16.797 19.094 1 93.62 557 GLU B N 1
ATOM 9626 C CA . GLU B 1 557 ? -4.84 15.453 18.891 1 93.62 557 GLU B CA 1
ATOM 9627 C C . GLU B 1 557 ? -3.803 14.57 18.203 1 93.62 557 GLU B C 1
ATOM 9629 O O . GLU B 1 557 ? -3.537 13.453 18.641 1 93.62 557 GLU B O 1
ATOM 9634 N N . GLU B 1 558 ? -3.146 15.031 17.125 1 95.75 558 GLU B N 1
ATOM 9635 C CA . GLU B 1 558 ? -2.303 14.227 16.25 1 95.75 558 GLU B CA 1
ATOM 9636 C C . GLU B 1 558 ? -0.916 14.023 16.859 1 95.75 558 GLU B C 1
ATOM 9638 O O . GLU B 1 558 ? -0.202 13.094 16.484 1 95.75 558 GLU B O 1
ATOM 9643 N N . LEU B 1 559 ? -0.516 14.906 17.719 1 98.06 559 LEU B N 1
ATOM 9644 C CA . LEU B 1 559 ? 0.803 14.789 18.344 1 98.06 559 LEU B CA 1
ATOM 9645 C C . LEU B 1 559 ? 0.685 14.523 19.828 1 98.06 559 LEU B C 1
ATOM 9647 O O . LEU B 1 559 ? 1.693 14.469 20.547 1 98.06 559 LEU B O 1
ATOM 9651 N N . GLU B 1 560 ? -0.587 14.438 20.328 1 96.25 560 GLU B N 1
ATOM 9652 C CA . GLU B 1 560 ? -0.877 14.242 21.75 1 96.25 560 GLU B CA 1
ATOM 9653 C C . GLU B 1 560 ? -0.168 15.289 22.609 1 96.25 560 GLU B C 1
ATOM 9655 O O . GLU B 1 560 ? 0.564 14.945 23.531 1 96.25 560 GLU B O 1
ATOM 9660 N N . LEU B 1 561 ? -0.412 16.516 22.266 1 95.75 561 LEU B N 1
ATOM 9661 C CA . LEU B 1 561 ? 0.13 17.641 23.031 1 95.75 561 LEU B CA 1
ATOM 9662 C C . LEU B 1 561 ? -0.872 18.125 24.062 1 95.75 561 LEU B C 1
ATOM 9664 O O . LEU B 1 561 ? -2.082 17.969 23.891 1 95.75 561 LEU B O 1
ATOM 9668 N N . GLU B 1 562 ? -0.342 18.672 25.141 1 90.12 562 GLU B N 1
ATOM 9669 C CA . GLU B 1 562 ? -1.11 19.438 26.125 1 90.12 562 GLU B CA 1
ATOM 9670 C C . GLU B 1 562 ? -0.864 20.938 26 1 90.12 562 GLU B C 1
ATOM 9672 O O . GLU B 1 562 ? 0.054 21.359 25.297 1 90.12 562 GLU B O 1
ATOM 9677 N N . GLU B 1 563 ? -1.653 21.703 26.672 1 89 563 GLU B N 1
ATOM 9678 C CA . GLU B 1 563 ? -1.519 23.141 26.578 1 89 563 GLU B CA 1
ATOM 9679 C C . GLU B 1 563 ? -0.138 23.609 27.031 1 89 563 GLU B C 1
ATOM 9681 O O . GLU B 1 563 ? 0.407 24.578 26.5 1 89 563 GLU B O 1
ATOM 9686 N N . GLU B 1 564 ? 0.434 22.891 27.953 1 89.5 564 GLU B N 1
ATOM 9687 C CA . GLU B 1 564 ? 1.748 23.266 28.469 1 89.5 564 GLU B CA 1
ATOM 9688 C C . GLU B 1 564 ? 2.838 23.031 27.438 1 89.5 564 GLU B C 1
ATOM 9690 O O . GLU B 1 564 ? 3.947 23.547 27.562 1 89.5 564 GLU B O 1
ATOM 9695 N N . ASP B 1 565 ? 2.504 22.219 26.422 1 95.19 565 ASP B N 1
ATOM 9696 C CA . ASP B 1 565 ? 3.471 21.953 25.375 1 95.19 565 ASP B CA 1
ATOM 9697 C C . ASP B 1 565 ? 3.424 23.031 24.297 1 95.19 565 ASP B C 1
ATOM 9699 O O . ASP B 1 565 ? 4.207 23 23.344 1 95.19 565 ASP B O 1
ATOM 9703 N N . ILE B 1 566 ? 2.51 23.953 24.406 1 95.69 566 ILE B N 1
ATOM 9704 C CA . ILE B 1 566 ? 2.281 24.969 23.359 1 95.69 566 ILE B CA 1
ATOM 9705 C C . ILE B 1 566 ? 2.557 26.359 23.938 1 95.69 566 ILE B C 1
ATOM 9707 O O . ILE B 1 566 ? 2.18 26.656 25.062 1 95.69 566 ILE B O 1
ATOM 9711 N N . ILE B 1 567 ? 3.248 27.156 23.219 1 97.12 567 ILE B N 1
ATOM 9712 C CA . ILE B 1 567 ? 3.5 28.547 23.594 1 97.12 567 ILE B CA 1
ATOM 9713 C C . ILE B 1 567 ? 2.879 29.484 22.547 1 97.12 567 ILE B C 1
ATOM 9715 O O . ILE B 1 567 ? 3.184 29.375 21.359 1 97.12 567 ILE B O 1
ATOM 9719 N N . ASP B 1 568 ? 2.057 30.344 23 1 96.81 568 ASP B N 1
ATOM 9720 C CA . ASP B 1 568 ? 1.459 31.359 22.125 1 96.81 568 ASP B CA 1
ATOM 9721 C C . ASP B 1 568 ? 2.406 32.531 21.938 1 96.81 568 ASP B C 1
ATOM 9723 O O . ASP B 1 568 ? 2.77 33.219 22.891 1 96.81 568 ASP B O 1
ATOM 9727 N N . ILE B 1 569 ? 2.768 32.781 20.75 1 98.69 569 ILE B N 1
ATOM 9728 C CA . ILE B 1 569 ? 3.658 33.875 20.406 1 98.69 569 ILE B CA 1
ATOM 9729 C C . ILE B 1 569 ? 2.838 35.062 19.891 1 98.69 569 ILE B C 1
ATOM 9731 O O . ILE B 1 569 ? 2.053 34.906 18.953 1 98.69 569 ILE B O 1
ATOM 9735 N N . PRO B 1 570 ? 3 36.25 20.484 1 98.38 570 PRO B N 1
ATOM 9736 C CA . PRO B 1 570 ? 2.238 37.406 20.016 1 98.38 570 PRO B CA 1
ATOM 9737 C C . PRO B 1 570 ? 2.488 37.688 18.531 1 98.38 570 PRO B C 1
ATOM 9739 O O . PRO B 1 570 ? 3.635 37.906 18.125 1 98.38 570 PRO B O 1
ATOM 9742 N N . GLN B 1 571 ? 1.499 37.656 17.766 1 98.75 571 GLN B N 1
ATOM 9743 C CA . GLN B 1 571 ? 1.589 37.906 16.328 1 98.75 571 GLN B CA 1
ATOM 9744 C C . GLN B 1 571 ? 0.267 38.438 15.781 1 98.75 571 GLN B C 1
ATOM 9746 O O . GLN B 1 571 ? -0.804 37.938 16.156 1 98.75 571 GLN B O 1
ATOM 9751 N N . LEU B 1 572 ? 0.282 39.5 14.961 1 98.62 572 LEU B N 1
ATOM 9752 C CA . LEU B 1 572 ? -0.917 40 14.289 1 98.62 572 LEU B CA 1
ATOM 9753 C C . LEU B 1 572 ? -0.838 39.75 12.781 1 98.62 572 LEU B C 1
ATOM 9755 O O . LEU B 1 572 ? 0.254 39.625 12.227 1 98.62 572 LEU B O 1
ATOM 9759 N N . PHE B 1 573 ? -1.98 39.719 12.211 1 98.12 573 PHE B N 1
ATOM 9760 C CA . PHE B 1 573 ? -2.139 39.562 10.766 1 98.12 573 PHE B CA 1
ATOM 9761 C C . PHE B 1 573 ? -3.016 40.656 10.203 1 98.12 573 PHE B C 1
ATOM 9763 O O . PHE B 1 573 ? -3.686 41.375 10.953 1 98.12 573 PHE B O 1
ATOM 9770 N N . THR B 1 574 ? -2.939 40.844 8.953 1 96.69 574 THR B N 1
ATOM 9771 C CA . THR B 1 574 ? -3.789 41.812 8.258 1 96.69 574 THR B CA 1
ATOM 9772 C C . THR B 1 574 ? -4.266 41.25 6.922 1 96.69 574 THR B C 1
ATOM 9774 O O . THR B 1 574 ? -3.775 40.219 6.469 1 96.69 574 THR B O 1
ATOM 9777 N N . ARG B 1 575 ? -5.254 41.844 6.367 1 94.38 575 ARG B N 1
ATOM 9778 C CA . ARG B 1 575 ? -5.797 41.406 5.086 1 94.38 575 ARG B CA 1
ATOM 9779 C C . ARG B 1 575 ? -4.816 41.688 3.951 1 94.38 575 ARG B C 1
ATOM 9781 O O . ARG B 1 575 ? -4.18 42.75 3.916 1 94.38 575 ARG B O 1
ATOM 9788 N N . SER B 1 576 ? -4.727 40.719 3.139 1 91.56 576 SER B N 1
ATOM 9789 C CA . SER B 1 576 ? -3.879 40.906 1.967 1 91.56 576 SER B CA 1
ATOM 9790 C C . SER B 1 576 ? -4.516 41.875 0.976 1 91.56 576 SER B C 1
ATOM 9792 O O . SER B 1 576 ? -5.73 41.844 0.755 1 91.56 576 SER B O 1
ATOM 9794 N N . SER B 1 577 ? -3.721 42.656 0.379 1 87.25 577 SER B N 1
ATOM 9795 C CA . SER B 1 577 ? -4.211 43.531 -0.673 1 87.25 577 SER B CA 1
ATOM 9796 C C . SER B 1 577 ? -4.512 42.781 -1.95 1 87.25 577 SER B C 1
ATOM 9798 O O . SER B 1 577 ? -5.324 43.188 -2.771 1 87.25 577 SER B O 1
ATOM 9800 N N . TYR B 1 578 ? -3.887 41.625 -2.113 1 85.31 578 TYR B N 1
ATOM 9801 C CA . TYR B 1 578 ? -4.051 40.812 -3.305 1 85.31 578 TYR B CA 1
ATOM 9802 C C . TYR B 1 578 ? -5.332 39.969 -3.229 1 85.31 578 TYR B C 1
ATOM 9804 O O . TYR B 1 578 ? -5.961 39.719 -4.254 1 85.31 578 TYR B O 1
ATOM 9812 N N . SER B 1 579 ? -5.629 39.594 -2.057 1 86.88 579 SER B N 1
ATOM 9813 C CA . SER B 1 579 ? -6.816 38.781 -1.785 1 86.88 579 SER B CA 1
ATOM 9814 C C . SER B 1 579 ? -7.41 39.125 -0.421 1 86.88 579 SER B C 1
ATOM 9816 O O . SER B 1 579 ? -6.973 38.594 0.601 1 86.88 579 SER B O 1
ATOM 9818 N N . PRO B 1 580 ? -8.398 39.844 -0.464 1 85.88 580 PRO B N 1
ATOM 9819 C CA . PRO B 1 580 ? -8.922 40.375 0.798 1 85.88 580 PRO B CA 1
ATOM 9820 C C . PRO B 1 580 ? -9.398 39.281 1.745 1 85.88 580 PRO B C 1
ATOM 9822 O O . PRO B 1 580 ? -9.578 39.531 2.939 1 85.88 580 PRO B O 1
ATOM 9825 N N . SER B 1 581 ? -9.562 38.125 1.237 1 86.25 581 SER B N 1
ATOM 9826 C CA . SER B 1 581 ? -10.039 37 2.066 1 86.25 581 SER B CA 1
ATOM 9827 C C . SER B 1 581 ? -8.883 36.25 2.703 1 86.25 581 SER B C 1
ATOM 9829 O O . SER B 1 581 ? -9.094 35.344 3.518 1 86.25 581 SER B O 1
ATOM 9831 N N . LYS B 1 582 ? -7.668 36.656 2.398 1 92.12 582 LYS B N 1
ATOM 9832 C CA . LYS B 1 582 ? -6.492 35.969 2.918 1 92.12 582 LYS B CA 1
ATOM 9833 C C . LYS B 1 582 ? -5.672 36.875 3.824 1 92.12 582 LYS B C 1
ATOM 9835 O O . LYS B 1 582 ? -5.758 38.125 3.717 1 92.12 582 LYS B O 1
ATOM 9840 N N . ALA B 1 583 ? -4.988 36.281 4.668 1 95.88 583 ALA B N 1
ATOM 9841 C CA . ALA B 1 583 ? -4.238 37.031 5.656 1 95.88 583 ALA B CA 1
ATOM 9842 C C . ALA B 1 583 ? -2.744 37.031 5.355 1 95.88 583 ALA B C 1
ATOM 9844 O O . ALA B 1 583 ? -2.246 36.062 4.727 1 95.88 583 ALA B O 1
ATOM 9845 N N . VAL B 1 584 ? -2.078 38.031 5.727 1 97.44 584 VAL B N 1
ATOM 9846 C CA . VAL B 1 584 ? -0.623 38.156 5.734 1 97.44 584 VAL B CA 1
ATOM 9847 C C . VAL B 1 584 ? -0.152 38.688 7.086 1 97.44 584 VAL B C 1
ATOM 9849 O O . VAL B 1 584 ? -0.934 39.281 7.836 1 97.44 584 VAL B O 1
ATOM 9852 N N . ALA B 1 585 ? 1.073 38.5 7.422 1 98.06 585 ALA B N 1
ATOM 9853 C CA . ALA B 1 585 ? 1.601 39 8.695 1 98.06 585 ALA B CA 1
ATOM 9854 C C . ALA B 1 585 ? 1.567 40.531 8.75 1 98.06 585 ALA B C 1
ATOM 9856 O O . ALA B 1 585 ? 1.951 41.188 7.785 1 98.06 585 ALA B O 1
ATOM 9857 N N . TYR B 1 586 ? 1.057 41.062 9.836 1 97.62 586 TYR B N 1
ATOM 9858 C CA . TYR B 1 586 ? 0.967 42.531 10.016 1 97.62 586 TYR B CA 1
ATOM 9859 C C . TYR B 1 586 ? 2.344 43.125 10.266 1 97.62 586 TYR B C 1
ATOM 9861 O O . TYR B 1 586 ? 2.623 44.25 9.836 1 97.62 586 TYR B O 1
ATOM 9869 N N . PHE B 1 587 ? 3.154 42.562 11.008 1 97.31 587 PHE B N 1
ATOM 9870 C CA . PHE B 1 587 ? 4.57 42.812 11.242 1 97.31 587 PHE B CA 1
ATOM 9871 C C . PHE B 1 587 ? 5.383 41.531 11.102 1 97.31 587 PHE B C 1
ATOM 9873 O O . PHE B 1 587 ? 4.82 40.469 10.984 1 97.31 587 PHE B O 1
ATOM 9880 N N . PRO B 1 588 ? 6.707 41.625 10.984 1 98.06 588 PRO B N 1
ATOM 9881 C CA . PRO B 1 588 ? 7.461 40.375 10.742 1 98.06 588 PRO B CA 1
ATOM 9882 C C . PRO B 1 588 ? 7.07 39.25 11.688 1 98.06 588 PRO B C 1
ATOM 9884 O O . PRO B 1 588 ? 7.035 39.469 12.906 1 98.06 588 PRO B O 1
ATOM 9887 N N . ASP B 1 589 ? 6.715 38.188 11.109 1 98.38 589 ASP B N 1
ATOM 9888 C CA . ASP B 1 589 ? 6.137 37.031 11.805 1 98.38 589 ASP B CA 1
ATOM 9889 C C . ASP B 1 589 ? 7.176 36.344 12.688 1 98.38 589 ASP B C 1
ATOM 9891 O O . ASP B 1 589 ? 8.102 35.688 12.18 1 98.38 589 ASP B O 1
ATOM 9895 N N . ILE B 1 590 ? 6.949 36.312 13.938 1 98.5 590 ILE B N 1
ATOM 9896 C CA . ILE B 1 590 ? 7.93 35.906 14.938 1 98.5 590 ILE B CA 1
ATOM 9897 C C . ILE B 1 590 ? 8.125 34.375 14.867 1 98.5 590 ILE B C 1
ATOM 9899 O O . ILE B 1 590 ? 9.234 33.875 15.047 1 98.5 590 ILE B O 1
ATOM 9903 N N . VAL B 1 591 ? 7.129 33.625 14.594 1 98.31 591 VAL B N 1
ATOM 9904 C CA . VAL B 1 591 ? 7.23 32.188 14.648 1 98.31 591 VAL B CA 1
ATOM 9905 C C . VAL B 1 591 ? 7.996 31.672 13.43 1 98.31 591 VAL B C 1
ATOM 9907 O O . VAL B 1 591 ? 8.5 30.547 13.43 1 98.31 591 VAL B O 1
ATOM 9910 N N . ASN B 1 592 ? 8.008 32.438 12.312 1 98.56 592 ASN B N 1
ATOM 9911 C CA . ASN B 1 592 ? 8.734 32.062 11.102 1 98.56 592 ASN B CA 1
ATOM 9912 C C . ASN B 1 592 ? 10.242 32.25 11.281 1 98.56 592 ASN B C 1
ATOM 9914 O O . ASN B 1 592 ? 10.883 32.938 10.508 1 98.56 592 ASN B O 1
ATOM 9918 N N . MET B 1 593 ? 10.805 31.594 12.25 1 98.75 593 MET B N 1
ATOM 9919 C CA . MET B 1 593 ? 12.164 31.812 12.742 1 98.75 593 MET B CA 1
ATOM 9920 C C . MET B 1 593 ? 13.078 30.656 12.336 1 98.75 593 MET B C 1
ATOM 9922 O O . MET B 1 593 ? 12.609 29.594 11.938 1 98.75 593 MET B O 1
ATOM 9926 N N . LEU B 1 594 ? 14.352 30.906 12.422 1 98.75 594 LEU B N 1
ATOM 9927 C CA . LEU B 1 594 ? 15.414 29.922 12.234 1 98.75 594 LEU B CA 1
ATOM 9928 C C . LEU B 1 594 ? 15.828 29.297 13.57 1 98.75 594 LEU B C 1
ATOM 9930 O O . LEU B 1 594 ? 16.125 30.031 14.523 1 98.75 594 LEU B O 1
ATOM 9934 N N . VAL B 1 595 ? 15.781 28.031 13.703 1 98.81 595 VAL B N 1
ATOM 9935 C CA . VAL B 1 595 ? 16.141 27.312 14.93 1 98.81 595 VAL B CA 1
ATOM 9936 C C . VAL B 1 595 ? 17.484 26.609 14.742 1 98.81 595 VAL B C 1
ATOM 9938 O O . VAL B 1 595 ? 17.578 25.656 13.953 1 98.81 595 VAL B O 1
ATOM 9941 N N . LEU B 1 596 ? 18.5 27.031 15.414 1 98.75 596 LEU B N 1
ATOM 9942 C CA . LEU B 1 596 ? 19.828 26.422 15.422 1 98.75 596 LEU B CA 1
ATOM 9943 C C . LEU B 1 596 ? 20.203 25.938 16.828 1 98.75 596 LEU B C 1
ATOM 9945 O O . LEU B 1 596 ? 21.062 26.531 17.469 1 98.75 596 LEU B O 1
ATOM 9949 N N . GLY B 1 597 ? 19.594 24.797 17.219 1 97.75 597 GLY B N 1
ATOM 9950 C CA . GLY B 1 597 ? 19.766 24.359 18.594 1 97.75 597 GLY B CA 1
ATOM 9951 C C . GLY B 1 597 ? 19.156 25.312 19.594 1 97.75 597 GLY B C 1
ATOM 9952 O O . GLY B 1 597 ? 17.953 25.594 19.531 1 97.75 597 GLY B O 1
ATOM 9953 N N . LYS B 1 598 ? 19.969 25.812 20.469 1 97.81 598 LYS B N 1
ATOM 9954 C CA . LYS B 1 598 ? 19.438 26.734 21.469 1 97.81 598 LYS B CA 1
ATOM 9955 C C . LYS B 1 598 ? 19.375 28.156 20.938 1 97.81 598 LYS B C 1
ATOM 9957 O O . LYS B 1 598 ? 18.766 29.031 21.547 1 97.81 598 LYS B O 1
ATOM 9962 N N . TYR B 1 599 ? 20.016 28.391 19.797 1 98.75 599 TYR B N 1
ATOM 9963 C CA . TYR B 1 599 ? 20.078 29.734 19.25 1 98.75 599 TYR B CA 1
ATOM 9964 C C . TYR B 1 599 ? 18.953 29.969 18.234 1 98.75 599 TYR B C 1
ATOM 9966 O O . TYR B 1 599 ? 18.891 29.297 17.219 1 98.75 599 TYR B O 1
ATOM 9974 N N . LEU B 1 600 ? 18.172 30.938 18.484 1 98.88 600 LEU B N 1
ATOM 9975 C CA . LEU B 1 600 ? 17.031 31.266 17.641 1 98.88 600 LEU B CA 1
ATOM 9976 C C . LEU B 1 600 ? 17.281 32.531 16.859 1 98.88 600 LEU B C 1
ATOM 9978 O O . LEU B 1 600 ? 17.75 33.531 17.406 1 98.88 600 LEU B O 1
ATOM 9982 N N . GLY B 1 601 ? 17.203 32.5 15.508 1 98.88 601 GLY B N 1
ATOM 9983 C CA . GLY B 1 601 ? 17.109 33.688 14.68 1 98.88 601 GLY B CA 1
ATOM 9984 C C . GLY B 1 601 ? 15.672 34.094 14.406 1 98.88 601 GLY B C 1
ATOM 9985 O O . GLY B 1 601 ? 15.008 33.531 13.539 1 98.88 601 GLY B O 1
ATOM 9986 N N . ILE B 1 602 ? 15.227 35.125 15.078 1 98.88 602 ILE B N 1
ATOM 9987 C CA . ILE B 1 602 ? 13.82 35.531 15.102 1 98.88 602 ILE B CA 1
ATOM 9988 C C . ILE B 1 602 ? 13.617 36.812 14.297 1 98.88 602 ILE B C 1
ATOM 9990 O O . ILE B 1 602 ? 14.359 37.781 14.477 1 98.88 602 ILE B O 1
ATOM 9994 N N . PRO B 1 603 ? 12.625 36.812 13.391 1 98.81 603 PRO B N 1
ATOM 9995 C CA . PRO B 1 603 ? 12.344 38.094 12.727 1 98.81 603 PRO B CA 1
ATOM 9996 C C . PRO B 1 603 ? 12.086 39.219 13.711 1 98.81 603 PRO B C 1
ATOM 9998 O O . PRO B 1 603 ? 11.32 39.031 14.664 1 98.81 603 PRO B O 1
ATOM 10001 N N . LYS B 1 604 ? 12.773 40.312 13.531 1 97.88 604 LYS B N 1
ATOM 10002 C CA . LYS B 1 604 ? 12.523 41.469 14.367 1 97.88 604 LYS B CA 1
ATOM 10003 C C . LYS B 1 604 ? 11.133 42.031 14.117 1 97.88 604 LYS B C 1
ATOM 10005 O O . LYS B 1 604 ? 10.797 42.438 13 1 97.88 604 LYS B O 1
ATOM 10010 N N . PRO B 1 605 ? 10.297 42.125 15.172 1 97.56 605 PRO B N 1
ATOM 10011 C CA . PRO B 1 605 ? 8.891 42.469 14.945 1 97.56 605 PRO B CA 1
ATOM 10012 C C . PRO B 1 605 ? 8.648 43.969 14.836 1 97.56 605 PRO B C 1
ATOM 10014 O O . PRO B 1 605 ? 7.598 44.406 14.352 1 97.56 605 PRO B O 1
ATOM 10017 N N . PHE B 1 606 ? 9.633 44.844 15.336 1 96.81 606 PHE B N 1
ATOM 10018 C CA . PHE B 1 606 ? 9.484 46.312 15.344 1 96.81 606 PHE B CA 1
ATOM 10019 C C . PHE B 1 606 ? 8.242 46.719 16.125 1 96.81 606 PHE B C 1
ATOM 10021 O O . PHE B 1 606 ? 7.418 47.5 15.625 1 96.81 606 PHE B O 1
ATOM 10028 N N . GLY B 1 607 ? 8.109 46.125 17.312 1 96.75 607 GLY B N 1
ATOM 10029 C CA . GLY B 1 607 ? 7.004 46.438 18.203 1 96.75 607 GLY B CA 1
ATOM 10030 C C . GLY B 1 607 ? 7.191 47.75 18.938 1 96.75 607 GLY B C 1
ATOM 10031 O O . GLY B 1 607 ? 8.195 48.438 18.75 1 96.75 607 GLY B O 1
ATOM 10032 N N . PRO B 1 608 ? 6.184 48.156 19.734 1 96.94 608 PRO B N 1
ATOM 10033 C CA . PRO B 1 608 ? 6.289 49.375 20.5 1 96.94 608 PRO B CA 1
ATOM 10034 C C . PRO B 1 608 ? 7.492 49.406 21.438 1 96.94 608 PRO B C 1
ATOM 10036 O O . PRO B 1 608 ? 7.809 48.375 22.062 1 96.94 608 PRO B O 1
ATOM 10039 N N . ILE B 1 609 ? 8.141 50.594 21.453 1 95 609 ILE B N 1
ATOM 10040 C CA . ILE B 1 609 ? 9.312 50.75 22.312 1 95 609 ILE B CA 1
ATOM 10041 C C . ILE B 1 609 ? 8.898 51.375 23.656 1 95 609 ILE B C 1
ATOM 10043 O O . ILE B 1 609 ? 8.352 52.469 23.688 1 95 609 ILE B O 1
ATOM 10047 N N . ILE B 1 610 ? 9.062 50.656 24.703 1 95.25 610 ILE B N 1
ATOM 10048 C CA . ILE B 1 610 ? 8.812 51.094 26.062 1 95.25 610 ILE B CA 1
ATOM 10049 C C . ILE B 1 610 ? 10.07 50.906 26.906 1 95.25 610 ILE B C 1
ATOM 10051 O O . ILE B 1 610 ? 10.633 49.812 26.969 1 95.25 610 ILE B O 1
ATOM 10055 N N . HIS B 1 611 ? 10.555 52 27.547 1 92.88 611 HIS B N 1
ATOM 10056 C CA . HIS B 1 611 ? 11.797 52 28.312 1 92.88 611 HIS B CA 1
ATOM 10057 C C . HIS B 1 611 ? 12.961 51.469 27.469 1 92.88 611 HIS B C 1
ATOM 10059 O O . HIS B 1 611 ? 13.672 50.562 27.906 1 92.88 611 HIS B O 1
ATOM 10065 N N . GLU B 1 612 ? 12.953 51.812 26.203 1 91.06 612 GLU B N 1
ATOM 10066 C CA . GLU B 1 612 ? 14.039 51.562 25.25 1 91.06 612 GLU B CA 1
ATOM 10067 C C . GLU B 1 612 ? 14.07 50.094 24.828 1 91.06 612 GLU B C 1
ATOM 10069 O O . GLU B 1 612 ? 15.07 49.625 24.281 1 91.06 612 GLU B O 1
ATOM 10074 N N . GLN B 1 613 ? 12.992 49.469 25.062 1 94.06 613 GLN B N 1
ATOM 10075 C CA . GLN B 1 613 ? 12.914 48.062 24.672 1 94.06 613 GLN B CA 1
ATOM 10076 C C . GLN B 1 613 ? 11.617 47.781 23.906 1 94.06 613 GLN B C 1
ATOM 10078 O O . GLN B 1 613 ? 10.562 48.312 24.25 1 94.06 613 GLN B O 1
ATOM 10083 N N . CYS B 1 614 ? 11.781 47 22.891 1 96.12 614 CYS B N 1
ATOM 10084 C CA . CYS B 1 614 ? 10.594 46.562 22.188 1 96.12 614 CYS B CA 1
ATOM 10085 C C . CYS B 1 614 ? 9.781 45.594 23.031 1 96.12 614 CYS B C 1
ATOM 10087 O O . CYS B 1 614 ? 10.289 44.562 23.453 1 96.12 614 CYS B O 1
ATOM 10089 N N . CYS B 1 615 ? 8.57 45.906 23.344 1 96.56 615 CYS B N 1
ATOM 10090 C CA . CYS B 1 615 ? 7.793 45.094 24.281 1 96.56 615 CYS B CA 1
ATOM 10091 C C . CYS B 1 615 ? 7.504 43.719 23.703 1 96.56 615 CYS B C 1
ATOM 10093 O O . CYS B 1 615 ? 7.387 42.75 24.469 1 96.56 615 CYS B O 1
ATOM 10095 N N . LEU B 1 616 ? 7.348 43.594 22.344 1 98.19 616 LEU B N 1
ATOM 10096 C CA . LEU B 1 616 ? 7.152 42.281 21.734 1 98.19 616 LEU B CA 1
ATOM 10097 C C . LEU B 1 616 ? 8.398 41.406 21.906 1 98.19 616 LEU B C 1
ATOM 10099 O O . LEU B 1 616 ? 8.289 40.219 22.234 1 98.19 616 LEU B O 1
ATOM 10103 N N . GLU B 1 617 ? 9.594 41.906 21.641 1 98.38 617 GLU B N 1
ATOM 10104 C CA . GLU B 1 617 ? 10.836 41.188 21.828 1 98.38 617 GLU B CA 1
ATOM 10105 C C . GLU B 1 617 ? 11 40.75 23.281 1 98.38 617 GLU B C 1
ATOM 10107 O O . GLU B 1 617 ? 11.422 39.594 23.547 1 98.38 617 GLU B O 1
ATOM 10112 N N . GLU B 1 618 ? 10.695 41.656 24.141 1 98.06 618 GLU B N 1
ATOM 10113 C CA . GLU B 1 618 ? 10.781 41.344 25.562 1 98.06 618 GLU B CA 1
ATOM 10114 C C . GLU B 1 618 ? 9.875 40.156 25.922 1 98.06 618 GLU B C 1
ATOM 10116 O O . GLU B 1 618 ? 10.258 39.281 26.688 1 98.06 618 GLU B O 1
ATOM 10121 N N . GLU B 1 619 ? 8.664 40.219 25.422 1 97.88 619 GLU B N 1
ATOM 10122 C CA . GLU B 1 619 ? 7.715 39.156 25.703 1 97.88 619 GLU B CA 1
ATOM 10123 C C . GLU B 1 619 ? 8.219 37.812 25.156 1 97.88 619 GLU B C 1
ATOM 10125 O O . GLU B 1 619 ? 8.094 36.781 25.812 1 97.88 619 GLU B O 1
ATOM 10130 N N . VAL B 1 620 ? 8.758 37.812 23.938 1 98.62 620 VAL B N 1
ATOM 10131 C CA . VAL B 1 620 ? 9.273 36.594 23.312 1 98.62 620 VAL B CA 1
ATOM 10132 C C . VAL B 1 620 ? 10.422 36.031 24.156 1 98.62 620 VAL B C 1
ATOM 10134 O O . VAL B 1 620 ? 10.5 34.812 24.391 1 98.62 620 VAL B O 1
ATOM 10137 N N . ARG B 1 621 ? 11.328 36.875 24.625 1 98.5 621 ARG B N 1
ATOM 10138 C CA . ARG B 1 621 ? 12.422 36.438 25.484 1 98.5 621 ARG B CA 1
ATOM 10139 C C . ARG B 1 621 ? 11.891 35.812 26.781 1 98.5 621 ARG B C 1
ATOM 10141 O O . ARG B 1 621 ? 12.398 34.781 27.234 1 98.5 621 ARG B O 1
ATOM 10148 N N . ARG B 1 622 ? 10.914 36.5 27.297 1 97.62 622 ARG B N 1
ATOM 10149 C CA . ARG B 1 622 ? 10.32 36 28.531 1 97.62 622 ARG B CA 1
ATOM 10150 C C . ARG B 1 622 ? 9.758 34.594 28.344 1 97.62 622 ARG B C 1
ATOM 10152 O O . ARG B 1 622 ? 9.82 33.75 29.25 1 97.62 622 ARG B O 1
ATOM 10159 N N . LEU B 1 623 ? 9.211 34.281 27.219 1 97.31 623 LEU B N 1
ATOM 10160 C CA . LEU B 1 623 ? 8.555 33.031 26.953 1 97.31 623 LEU B CA 1
ATOM 10161 C C . LEU B 1 623 ? 9.57 31.938 26.594 1 97.31 623 LEU B C 1
ATOM 10163 O O . LEU B 1 623 ? 9.398 30.781 26.984 1 97.31 623 LEU B O 1
ATOM 10167 N N . LEU B 1 624 ? 10.68 32.312 25.875 1 98.56 624 LEU B N 1
ATOM 10168 C CA . LEU B 1 624 ? 11.5 31.281 25.25 1 98.56 624 LEU B CA 1
ATOM 10169 C C . LEU B 1 624 ? 12.82 31.094 26 1 98.56 624 LEU B C 1
ATOM 10171 O O . LEU B 1 624 ? 13.344 29.984 26.078 1 98.56 624 LEU B O 1
ATOM 10175 N N . GLU B 1 625 ? 13.352 32.125 26.578 1 98.44 625 GLU B N 1
ATOM 10176 C CA . GLU B 1 625 ? 14.688 32.062 27.156 1 98.44 625 GLU B CA 1
ATOM 10177 C C . GLU B 1 625 ? 14.719 31.156 28.391 1 98.44 625 GLU B C 1
ATOM 10179 O O . GLU B 1 625 ? 15.727 30.516 28.672 1 98.44 625 GLU B O 1
ATOM 10184 N N . PRO B 1 626 ? 13.594 31.094 29.203 1 97.19 626 PRO B N 1
ATOM 10185 C CA . PRO B 1 626 ? 13.586 30.172 30.344 1 97.19 626 PRO B CA 1
ATOM 10186 C C . PRO B 1 626 ? 13.727 28.703 29.906 1 97.19 626 PRO B C 1
ATOM 10188 O O . PRO B 1 626 ? 14.039 27.844 30.734 1 97.19 626 PRO B O 1
ATOM 10191 N N . LEU B 1 627 ? 13.523 28.391 28.656 1 97.62 627 LEU B N 1
ATOM 10192 C CA . LEU B 1 627 ? 13.672 27.031 28.141 1 97.62 627 LEU B CA 1
ATOM 10193 C C . LEU B 1 627 ? 15.133 26.75 27.797 1 97.62 627 LEU B C 1
ATOM 10195 O O . LEU B 1 627 ? 15.453 25.672 27.297 1 97.62 627 LEU B O 1
ATOM 10199 N N . GLY B 1 628 ? 15.977 27.656 28.047 1 97.81 628 GLY B N 1
ATOM 10200 C CA . GLY B 1 628 ? 17.391 27.516 27.703 1 97.81 628 GLY B CA 1
ATOM 10201 C C . GLY B 1 628 ? 17.719 28 26.312 1 97.81 628 GLY B C 1
ATOM 10202 O O . GLY B 1 628 ? 18.781 27.688 25.781 1 97.81 628 GLY B O 1
ATOM 10203 N N . LEU B 1 629 ? 16.859 28.75 25.719 1 98.62 629 LEU B N 1
ATOM 10204 C CA . LEU B 1 629 ? 17.031 29.234 24.344 1 98.62 629 LEU B CA 1
ATOM 10205 C C . LEU B 1 629 ? 17.609 30.641 24.344 1 98.62 629 LEU B C 1
ATOM 10207 O O . LEU B 1 629 ? 17.469 31.375 25.328 1 98.62 629 LEU B O 1
ATOM 10211 N N . SER B 1 630 ? 18.281 30.969 23.297 1 98.69 630 SER B N 1
ATOM 10212 C CA . SER B 1 630 ? 18.859 32.281 23.094 1 98.69 630 SER B CA 1
ATOM 10213 C C . SER B 1 630 ? 18.188 33 21.906 1 98.69 630 SER B C 1
ATOM 10215 O O . SER B 1 630 ? 18.281 32.531 20.766 1 98.69 630 SER B O 1
ATOM 10217 N N . CYS B 1 631 ? 17.578 34.125 22.203 1 98.75 631 CYS B N 1
ATOM 10218 C CA . CYS B 1 631 ? 16.797 34.812 21.188 1 98.75 631 CYS B CA 1
ATOM 10219 C C . CYS B 1 631 ? 17.641 35.906 20.516 1 98.75 631 CYS B C 1
ATOM 10221 O O . CYS B 1 631 ? 18.203 36.75 21.203 1 98.75 631 CYS B O 1
ATOM 10223 N N . THR B 1 632 ? 17.828 35.812 19.25 1 98.75 632 THR B N 1
ATOM 10224 C CA . THR B 1 632 ? 18.422 36.875 18.438 1 98.75 632 THR B CA 1
ATOM 10225 C C . THR B 1 632 ? 17.406 37.406 17.438 1 98.75 632 THR B C 1
ATOM 10227 O O . THR B 1 632 ? 16.875 36.656 16.609 1 98.75 632 THR B O 1
ATOM 10230 N N . PHE B 1 633 ? 17.141 38.688 17.531 1 98.5 633 PHE B N 1
ATOM 10231 C CA . PHE B 1 633 ? 16.188 39.281 16.609 1 98.5 633 PHE B CA 1
ATOM 10232 C C . PHE B 1 633 ? 16.891 39.875 15.391 1 98.5 633 PHE B C 1
ATOM 10234 O O . PHE B 1 633 ? 17.812 40.688 15.523 1 98.5 633 PHE B O 1
ATOM 10241 N N . ILE B 1 634 ? 16.438 39.438 14.219 1 98.38 634 ILE B N 1
ATOM 10242 C CA . ILE B 1 634 ? 17.094 39.781 12.953 1 98.38 634 ILE B CA 1
ATOM 10243 C C . ILE B 1 634 ? 16.172 40.656 12.109 1 98.38 634 ILE B C 1
ATOM 10245 O O . ILE B 1 634 ? 15.008 40.312 11.875 1 98.38 634 ILE B O 1
ATOM 10249 N N . ASP B 1 635 ? 16.656 41.781 11.688 1 97 635 ASP B N 1
ATOM 10250 C CA . ASP B 1 635 ? 15.891 42.688 10.82 1 97 635 ASP B CA 1
ATOM 10251 C C . ASP B 1 635 ? 15.742 42.094 9.422 1 97 635 ASP B C 1
ATOM 10253 O O . ASP B 1 635 ? 16.719 42 8.672 1 97 635 ASP B O 1
ATOM 10257 N N . ASP B 1 636 ? 14.578 41.688 9.094 1 96.94 636 ASP B N 1
ATOM 10258 C CA . ASP B 1 636 ? 14.297 41.156 7.758 1 96.94 636 ASP B CA 1
ATOM 10259 C C . ASP B 1 636 ? 13.109 41.875 7.125 1 96.94 636 ASP B C 1
ATOM 10261 O O . ASP B 1 636 ? 12.445 41.344 6.242 1 96.94 636 ASP B O 1
ATOM 10265 N N . TYR B 1 637 ? 12.766 43.062 7.598 1 96.12 637 TYR B N 1
ATOM 10266 C CA . TYR B 1 637 ? 11.539 43.75 7.246 1 96.12 637 TYR B CA 1
ATOM 10267 C C . TYR B 1 637 ? 11.492 44.062 5.75 1 96.12 637 TYR B C 1
ATOM 10269 O O . TYR B 1 637 ? 10.57 43.625 5.059 1 96.12 637 TYR B O 1
ATOM 10277 N N . GLU B 1 638 ? 12.523 44.719 5.246 1 93.25 638 GLU B N 1
ATOM 10278 C CA . GLU B 1 638 ? 12.516 45.156 3.854 1 93.25 638 GLU B CA 1
ATOM 10279 C C . GLU B 1 638 ? 12.789 44 2.902 1 93.25 638 GLU B C 1
ATOM 10281 O O . GLU B 1 638 ? 12.227 43.938 1.807 1 93.25 638 GLU B O 1
ATOM 10286 N N . THR B 1 639 ? 13.602 43.125 3.348 1 93.75 639 THR B N 1
ATOM 10287 C CA . THR B 1 639 ? 14.125 42.125 2.416 1 93.75 639 THR B CA 1
ATOM 10288 C C . THR B 1 639 ? 13.18 40.906 2.326 1 93.75 639 THR B C 1
ATOM 10290 O O . THR B 1 639 ? 13.094 40.281 1.282 1 93.75 639 THR B O 1
ATOM 10293 N N . TYR B 1 640 ? 12.508 40.594 3.402 1 96.81 640 TYR B N 1
ATOM 10294 C CA . TYR B 1 640 ? 11.734 39.344 3.387 1 96.81 640 TYR B CA 1
ATOM 10295 C C . TYR B 1 640 ? 10.281 39.625 3.766 1 96.81 640 TYR B C 1
ATOM 10297 O O . TYR B 1 640 ? 9.359 39.156 3.076 1 96.81 640 TYR B O 1
ATOM 10305 N N . HIS B 1 641 ? 9.984 40.375 4.77 1 96.81 641 HIS B N 1
ATOM 10306 C CA . HIS B 1 641 ? 8.633 40.594 5.273 1 96.81 641 HIS B CA 1
ATOM 10307 C C . HIS B 1 641 ? 7.754 41.281 4.23 1 96.81 641 HIS B C 1
ATOM 10309 O O . HIS B 1 641 ? 6.613 40.844 4 1 96.81 641 HIS B O 1
ATOM 10315 N N . LYS B 1 642 ? 8.273 42.312 3.623 1 94.5 642 LYS B N 1
ATOM 10316 C CA . LYS B 1 642 ? 7.504 43.062 2.635 1 94.5 642 LYS B CA 1
ATOM 10317 C C . LYS B 1 642 ? 7.141 42.188 1.441 1 94.5 642 LYS B C 1
ATOM 10319 O O . LYS B 1 642 ? 6.191 42.469 0.711 1 94.5 642 LYS B O 1
ATOM 10324 N N . ASP B 1 643 ? 7.949 41.125 1.275 1 94.69 643 ASP B N 1
ATOM 10325 C CA . ASP B 1 643 ? 7.676 40.188 0.188 1 94.69 643 ASP B CA 1
ATOM 10326 C C . ASP B 1 643 ? 6.984 38.938 0.706 1 94.69 643 ASP B C 1
ATOM 10328 O O . ASP B 1 643 ? 7.074 37.875 0.088 1 94.69 643 ASP B O 1
ATOM 10332 N N . LEU B 1 644 ? 6.418 39 1.879 1 95.38 644 LEU B N 1
ATOM 10333 C CA . LEU B 1 644 ? 5.48 38 2.41 1 95.38 644 LEU B CA 1
ATOM 10334 C C . LEU B 1 644 ? 6.219 36.781 2.938 1 95.38 644 LEU B C 1
ATOM 10336 O O . LEU B 1 644 ? 5.719 35.656 2.842 1 95.38 644 LEU B O 1
ATOM 10340 N N . GLY B 1 645 ? 7.445 36.969 3.406 1 95.88 645 GLY B N 1
ATOM 10341 C CA . GLY B 1 645 ? 8.203 35.906 4.078 1 95.88 645 GLY B CA 1
ATOM 10342 C C . GLY B 1 645 ? 9.047 36.438 5.223 1 95.88 645 GLY B C 1
ATOM 10343 O O . GLY B 1 645 ? 9.023 37.625 5.523 1 95.88 645 GLY B O 1
ATOM 10344 N N . GLU B 1 646 ? 9.688 35.5 5.906 1 98.12 646 GLU B N 1
ATOM 10345 C CA . GLU B 1 646 ? 10.539 35.875 7.039 1 98.12 646 GLU B CA 1
ATOM 10346 C C . GLU B 1 646 ? 11.859 35.094 7.008 1 98.12 646 GLU B C 1
ATOM 10348 O O . GLU B 1 646 ? 12.312 34.656 5.945 1 98.12 646 GLU B O 1
ATOM 10353 N N . VAL B 1 647 ? 12.547 35.031 8.188 1 98.5 647 VAL B N 1
ATOM 10354 C CA . VAL B 1 647 ? 13.875 34.438 8.359 1 98.5 647 VAL B CA 1
ATOM 10355 C C . VAL B 1 647 ? 13.844 32.969 7.949 1 98.5 647 VAL B C 1
ATOM 10357 O O . VAL B 1 647 ? 14.719 32.5 7.215 1 98.5 647 VAL B O 1
ATOM 10360 N N . HIS B 1 648 ? 12.875 32.219 8.367 1 98.31 648 HIS B N 1
ATOM 10361 C CA . HIS B 1 648 ? 12.781 30.812 8.055 1 98.31 648 HIS B CA 1
ATOM 10362 C C . HIS B 1 648 ? 12.68 30.578 6.551 1 98.31 648 HIS B C 1
ATOM 10364 O O . HIS B 1 648 ? 13.344 29.688 6.012 1 98.31 648 HIS B O 1
ATOM 10370 N N . CYS B 1 649 ? 11.891 31.391 5.82 1 97.81 649 CYS B N 1
ATOM 10371 C CA . CYS B 1 649 ? 11.727 31.297 4.375 1 97.81 649 CYS B CA 1
ATOM 10372 C C . CYS B 1 649 ? 13.039 31.578 3.652 1 97.81 649 CYS B C 1
ATOM 10374 O O . CYS B 1 649 ? 13.289 31.031 2.578 1 97.81 649 CYS B O 1
ATOM 10376 N N . GLY B 1 650 ? 13.781 32.438 4.266 1 97.94 650 GLY B N 1
ATOM 10377 C CA . GLY B 1 650 ? 14.992 32.906 3.613 1 97.94 650 GLY B CA 1
ATOM 10378 C C . GLY B 1 650 ? 16.219 32.062 3.965 1 97.94 650 GLY B C 1
ATOM 10379 O O . GLY B 1 650 ? 17.328 32.375 3.516 1 97.94 650 GLY B O 1
ATOM 10380 N N . THR B 1 651 ? 16.062 31.031 4.805 1 98.69 651 THR B N 1
ATOM 10381 C CA . THR B 1 651 ? 17.156 30.156 5.203 1 98.69 651 THR B CA 1
ATOM 10382 C C . THR B 1 651 ? 16.766 28.688 5.07 1 98.69 651 THR B C 1
ATOM 10384 O O . THR B 1 651 ? 15.594 28.375 4.844 1 98.69 651 THR B O 1
ATOM 10387 N N . ASN B 1 652 ? 17.672 27.828 5.07 1 98.44 652 ASN B N 1
ATOM 10388 C CA . ASN B 1 652 ? 17.516 26.375 5.133 1 98.44 652 ASN B CA 1
ATOM 10389 C C . ASN B 1 652 ? 18.609 25.719 5.957 1 98.44 652 ASN B C 1
ATOM 10391 O O . ASN B 1 652 ? 19.672 26.312 6.172 1 98.44 652 ASN B O 1
ATOM 10395 N N . VAL B 1 653 ? 18.344 24.609 6.5 1 98.81 653 VAL B N 1
ATOM 10396 C CA . VAL B 1 653 ? 19.297 24.016 7.445 1 98.81 653 VAL B CA 1
ATOM 10397 C C . VAL B 1 653 ? 19.422 22.516 7.191 1 98.81 653 VAL B C 1
ATOM 10399 O O . VAL B 1 653 ? 18.422 21.812 7.102 1 98.81 653 VAL B O 1
ATOM 10402 N N . ARG B 1 654 ? 20.578 22.016 6.969 1 98.75 654 ARG B N 1
ATOM 10403 C CA . ARG B 1 654 ? 20.875 20.594 7.066 1 98.75 654 ARG B CA 1
ATOM 10404 C C . ARG B 1 654 ? 21.125 20.188 8.516 1 98.75 654 ARG B C 1
ATOM 10406 O O . ARG B 1 654 ? 21.906 20.844 9.219 1 98.75 654 ARG B O 1
ATOM 10413 N N . ARG B 1 655 ? 20.562 19.203 8.938 1 98.75 655 ARG B N 1
ATOM 10414 C CA . ARG B 1 655 ? 20.672 18.781 10.328 1 98.75 655 ARG B CA 1
ATOM 10415 C C . ARG B 1 655 ? 21.188 17.359 10.422 1 98.75 655 ARG B C 1
ATOM 10417 O O . ARG B 1 655 ? 21.156 16.609 9.445 1 98.75 655 ARG B O 1
ATOM 10424 N N . LYS B 1 656 ? 21.703 17.031 11.602 1 98.06 656 LYS B N 1
ATOM 10425 C CA . LYS B 1 656 ? 22.156 15.672 11.867 1 98.06 656 LYS B CA 1
ATOM 10426 C C . LYS B 1 656 ? 21 14.688 11.836 1 98.06 656 LYS B C 1
ATOM 10428 O O . LYS B 1 656 ? 19.906 14.984 12.328 1 98.06 656 LYS B O 1
ATOM 10433 N N . ALA B 1 657 ? 21.203 13.523 11.281 1 97.81 657 ALA B N 1
ATOM 10434 C CA . ALA B 1 657 ? 20.188 12.477 11.211 1 97.81 657 ALA B CA 1
ATOM 10435 C C . ALA B 1 657 ? 19.859 11.93 12.602 1 97.81 657 ALA B C 1
ATOM 10437 O O . ALA B 1 657 ? 20.641 12.102 13.539 1 97.81 657 ALA B O 1
ATOM 10438 N N . PHE B 1 658 ? 18.734 11.273 12.734 1 98.31 658 PHE B N 1
ATOM 10439 C CA . PHE B 1 658 ? 18.344 10.602 13.969 1 98.31 658 PHE B CA 1
ATOM 10440 C C . PHE B 1 658 ? 19.328 9.484 14.312 1 98.31 658 PHE B C 1
ATOM 10442 O O . PHE B 1 658 ? 19.875 8.844 13.414 1 98.31 658 PHE B O 1
ATOM 10449 N N . SER B 1 659 ? 19.547 9.297 15.633 1 96.94 659 SER B N 1
ATOM 10450 C CA . SER B 1 659 ? 20.234 8.086 16.047 1 96.94 659 SER B CA 1
ATOM 10451 C C . SER B 1 659 ? 19.359 6.852 15.875 1 96.94 659 SER B C 1
ATOM 10453 O O . SER B 1 659 ? 19.859 5.754 15.641 1 96.94 659 SER B O 1
ATOM 10455 N N . PHE B 1 660 ? 18.062 7.039 15.984 1 97.88 660 PHE B N 1
ATOM 10456 C CA . PHE B 1 660 ? 17.094 5.961 15.812 1 97.88 660 PHE B CA 1
ATOM 10457 C C . PHE B 1 660 ? 17.125 5.438 14.383 1 97.88 660 PHE B C 1
ATOM 10459 O O . PHE B 1 660 ? 17.094 6.219 13.43 1 97.88 660 PHE B O 1
ATOM 10466 N N . LYS B 1 661 ? 17.203 4.082 14.25 1 97.94 661 LYS B N 1
ATOM 10467 C CA . LYS B 1 661 ? 17.156 3.465 12.93 1 97.94 661 LYS B CA 1
ATOM 10468 C C . LYS B 1 661 ? 15.727 3.277 12.453 1 97.94 661 LYS B C 1
ATOM 10470 O O . LYS B 1 661 ? 14.914 2.643 13.133 1 97.94 661 LYS B O 1
ATOM 10475 N N . TRP B 1 662 ? 15.43 3.777 11.273 1 98.31 662 TRP B N 1
ATOM 10476 C CA . TRP B 1 662 ? 14.047 3.84 10.797 1 98.31 662 TRP B CA 1
ATOM 10477 C C . TRP B 1 662 ? 13.438 2.447 10.727 1 98.31 662 TRP B C 1
ATOM 10479 O O . TRP B 1 662 ? 12.227 2.285 10.914 1 98.31 662 TRP B O 1
ATOM 10489 N N . TRP B 1 663 ? 14.18 1.385 10.383 1 97.81 663 TRP B N 1
ATOM 10490 C CA . TRP B 1 663 ? 13.625 0.046 10.203 1 97.81 663 TRP B CA 1
ATOM 10491 C C . TRP B 1 663 ? 13.266 -0.579 11.547 1 97.81 663 TRP B C 1
ATOM 10493 O O . TRP B 1 663 ? 12.719 -1.682 11.594 1 97.81 663 TRP B O 1
ATOM 10503 N N . ASN B 1 664 ? 13.547 0.086 12.68 1 97.56 664 ASN B N 1
ATOM 10504 C CA . ASN B 1 664 ? 13.219 -0.435 14 1 97.56 664 ASN B CA 1
ATOM 10505 C C . ASN B 1 664 ? 11.805 -0.043 14.414 1 97.56 664 ASN B C 1
ATOM 10507 O O . ASN B 1 664 ? 11.32 -0.461 15.469 1 97.56 664 ASN B O 1
ATOM 10511 N N . MET B 1 665 ? 11.156 0.717 13.695 1 96.81 665 MET B N 1
ATOM 10512 C CA . MET B 1 665 ? 9.789 1.091 14.023 1 96.81 665 MET B CA 1
ATOM 10513 C C . MET B 1 665 ? 8.789 0.232 13.25 1 96.81 665 MET B C 1
ATOM 10515 O O . MET B 1 665 ? 9.188 -0.631 12.461 1 96.81 665 MET B O 1
ATOM 10519 N N . THR B 1 666 ? 7.504 0.315 13.664 1 90.62 666 THR B N 1
ATOM 10520 C CA . THR B 1 666 ? 6.395 -0.221 12.883 1 90.62 666 THR B CA 1
ATOM 10521 C C . THR B 1 666 ? 5.504 0.905 12.367 1 90.62 666 THR B C 1
ATOM 10523 O O . THR B 1 666 ? 4.984 1.701 13.148 1 90.62 666 THR B O 1
ATOM 10526 N N . PRO B 1 667 ? 5.422 0.925 11.094 1 85.94 667 PRO B N 1
ATOM 10527 C CA . PRO B 1 667 ? 4.617 2.029 10.562 1 85.94 667 PRO B CA 1
ATOM 10528 C C . PRO B 1 667 ? 3.148 1.938 10.969 1 85.94 667 PRO B C 1
ATOM 10530 O O . PRO B 1 667 ? 2.646 0.846 11.25 1 85.94 667 PRO B O 1
#

Radius of gyration: 37.27 Å; Cα contacts (8 Å, |Δi|>4): 3371; chains: 2; bounding box: 82×119×90 Å